Protein AF-0000000086109110 (afdb_homodimer)

Sequence (1298 aa):
MLLLYIILLICLSSFGATVPPSNCTSFHSQFRFVFSCQAKQLLTVPLDIPNNTQTLLLSFNHISSINQDSFSDLLHLQALTLGGQNTSGTFSVGKSAFHHLTNLIFLDLGGNRNISLHPQAFQGLSQLETLLLDSNGLDESVLESGMFKDLFSLKKLDLSFNWIRQVRPDPTFLKLSSISFLLLKHNKVQMLCGEDLQNLQRKKLELLDLSSNPLQFSATVNCTNPFKSITLETLVVSSMAWNADQVKDFLSTISGTQVHHIKMRHTASLGSGFGFFNLRDPNNKTFSGLNISNMQIFELSHSFISQLVANVFSAFTTLLSLDLSFNKIRQIDKGAFNGLNELVSLNLSGNLLGELMASSFQGLGTNNLKALDLSSNHIGAIQYNALDPFIALNSLNLRDNALKRIPPINLPGLTSVYLGQNRIADTYGLTSFCPNATLLDLSINRLSDLSNLWEILKLRSLKVLFLERNYISQCYQSHTSNTAYEHSLLYLDISDNSLGTIFKSGKCTDIFTRLKNLQYLKLTRNHIYNIPETIFEGLVSLHTLDLSGNVLGNIQNDLFSGLTALKNLNLARNSLVTLSPSVLGPLDSLKSVDLSEVTFVCDCSLMNFWKWLKKTQVIVQLGGQEVSCMKLNRTVQETSLATFVNSCQMLLLYIILLICLSSFGATVPPSNCTSFHSQFRFVFSCQAKQLLTVPLDIPNNTQTLLLSFNHISSINQDSFSDLLHLQALTLGGQNTSGTFSVGKSAFHHLTNLIFLDLGGNRNISLHPQAFQGLSQLETLLLDSNGLDESVLESGMFKDLFSLKKLDLSFNWIRQVRPDPTFLKLSSISFLLLKHNKVQMLCGEDLQNLQRKKLELLDLSSNPLQFSATVNCTNPFKSITLETLVVSSMAWNADQVKDFLSTISGTQVHHIKMRHTASLGSGFGFFNLRDPNNKTFSGLNISNMQIFELSHSFISQLVANVFSAFTTLLSLDLSFNKIRQIDKGAFNGLNELVSLNLSGNLLGELMASSFQGLGTNNLKALDLSSNHIGAIQYNALDPFIALNSLNLRDNALKRIPPINLPGLTSVYLGQNRIADTYGLTSFCPNATLLDLSINRLSDLSNLWEILKLRSLKVLFLERNYISQCYQSHTSNTAYEHSLLYLDISDNSLGTIFKSGKCTDIFTRLKNLQYLKLTRNHIYNIPETIFEGLVSLHTLDLSGNVLGNIQNDLFSGLTALKNLNLARNSLVTLSPSVLGPLDSLKSVDLSEVTFVCDCSLMNFWKWLKKTQVIVQLGGQEVSCMKLNRTVQETSLATFVNSCQ

pLDDT: mean 91.56, std 12.61, range [21.97, 98.88]

Structure (mmCIF, N/CA/C/O backbone):
data_AF-0000000086109110-model_v1
#
loop_
_entity.id
_entity.type
_entity.pdbx_description
1 polymer 'Toll-like receptor 5'
#
loop_
_atom_site.group_PDB
_atom_site.id
_atom_site.type_symbol
_atom_site.label_atom_id
_atom_site.label_alt_id
_atom_site.label_comp_id
_atom_site.label_asym_id
_atom_site.label_entity_id
_atom_site.label_seq_id
_atom_site.pdbx_PDB_ins_code
_atom_site.Cartn_x
_atom_site.Cartn_y
_atom_site.Cartn_z
_atom_site.occupancy
_atom_site.B_iso_or_equiv
_atom_site.auth_seq_id
_atom_site.auth_comp_id
_atom_site.auth_asym_id
_atom_site.auth_atom_id
_atom_site.pdbx_PDB_model_num
ATOM 1 N N . MET A 1 1 ? 3.076 -26.969 -22.312 1 22.31 1 MET A N 1
ATOM 2 C CA . MET A 1 1 ? 2.518 -28.297 -22.531 1 22.31 1 MET A CA 1
ATOM 3 C C . MET A 1 1 ? 1.765 -28.781 -21.297 1 22.31 1 MET A C 1
ATOM 5 O O . MET A 1 1 ? 2.205 -28.562 -20.172 1 22.31 1 MET A O 1
ATOM 9 N N . LEU A 1 2 ? 0.533 -29.234 -21.578 1 21.97 2 LEU A N 1
ATOM 10 C CA . LEU A 1 2 ? -0.675 -29.812 -21 1 21.97 2 LEU A CA 1
ATOM 11 C C . LEU A 1 2 ? -0.364 -31.125 -20.297 1 21.97 2 LEU A C 1
ATOM 13 O O . LEU A 1 2 ? -0.27 -32.188 -20.922 1 21.97 2 LEU A O 1
ATOM 17 N N . LEU A 1 3 ? 0.636 -31.359 -19.688 1 26.81 3 LEU A N 1
ATOM 18 C CA . LEU A 1 3 ? 0.481 -32.656 -19.016 1 26.81 3 LEU A CA 1
ATOM 19 C C . LEU A 1 3 ? -0.845 -32.719 -18.266 1 26.81 3 LEU A C 1
ATOM 21 O O . LEU A 1 3 ? -1.147 -31.828 -17.453 1 26.81 3 LEU A O 1
ATOM 25 N N . LEU A 1 4 ? -1.765 -33.469 -18.891 1 27.39 4 LEU A N 1
ATOM 26 C CA . LEU A 1 4 ? -3.113 -33.969 -18.672 1 27.39 4 LEU A CA 1
ATOM 27 C C . LEU A 1 4 ? -3.25 -34.562 -17.266 1 27.39 4 LEU A C 1
ATOM 29 O O . LEU A 1 4 ? -2.799 -35.656 -17 1 27.39 4 LEU A O 1
ATOM 33 N N . TYR A 1 5 ? -2.824 -33.875 -16.281 1 29.02 5 TYR A N 1
ATOM 34 C CA . TYR A 1 5 ? -3.363 -34.344 -15.008 1 29.02 5 TYR A CA 1
ATOM 35 C C . TYR A 1 5 ? -4.867 -34.594 -15.109 1 29.02 5 TYR A C 1
ATOM 37 O O . TYR A 1 5 ? -5.645 -33.625 -15.234 1 29.02 5 TYR A O 1
ATOM 45 N N . ILE A 1 6 ? -5.207 -35.719 -15.82 1 28.31 6 ILE A N 1
ATOM 46 C CA . ILE A 1 6 ? -6.523 -36.344 -15.891 1 28.31 6 ILE A CA 1
ATOM 47 C C . ILE A 1 6 ? -7.129 -36.438 -14.492 1 28.31 6 ILE A C 1
ATOM 49 O O . ILE A 1 6 ? -6.75 -37.312 -13.703 1 28.31 6 ILE A O 1
ATOM 53 N N . ILE A 1 7 ? -7.109 -35.375 -13.742 1 29.91 7 ILE A N 1
ATOM 54 C CA . ILE A 1 7 ? -8.07 -35.5 -12.648 1 29.91 7 ILE A CA 1
ATOM 55 C C . ILE A 1 7 ? -9.461 -35.781 -13.203 1 29.91 7 ILE A C 1
ATOM 57 O O . ILE A 1 7 ? -10.055 -34.938 -13.883 1 29.91 7 ILE A O 1
ATOM 61 N N . LEU A 1 8 ? -9.672 -37.062 -13.641 1 30.03 8 LEU A N 1
ATOM 62 C CA . LEU A 1 8 ? -10.945 -37.656 -14.016 1 30.03 8 LEU A CA 1
ATOM 63 C C . LEU A 1 8 ? -12.031 -37.312 -13 1 30.03 8 LEU A C 1
ATOM 65 O O . LEU A 1 8 ? -11.969 -37.781 -11.852 1 30.03 8 LEU A O 1
ATOM 69 N N . LEU A 1 9 ? -12.484 -36.094 -13.055 1 28.28 9 LEU A N 1
ATOM 70 C CA . LEU A 1 9 ? -13.812 -35.938 -12.477 1 28.28 9 LEU A CA 1
ATOM 71 C C . LEU A 1 9 ? -14.805 -36.906 -13.109 1 28.28 9 LEU A C 1
ATOM 73 O O . LEU A 1 9 ? -15.094 -36.812 -14.305 1 28.28 9 LEU A O 1
ATOM 77 N N . ILE A 1 10 ? -14.844 -38.125 -12.672 1 29.61 10 ILE A N 1
ATOM 78 C CA . ILE A 1 10 ? -15.844 -39.156 -12.938 1 29.61 10 ILE A CA 1
ATOM 79 C C . ILE A 1 10 ? -17.25 -38.562 -12.789 1 29.61 10 ILE A C 1
ATOM 81 O O . ILE A 1 10 ? -17.625 -38.125 -11.703 1 29.61 10 ILE A O 1
ATOM 85 N N . CYS A 1 11 ? -17.688 -38 -13.828 1 31.94 11 CYS A N 1
ATOM 86 C CA . CYS A 1 11 ? -19.141 -37.938 -13.891 1 31.94 11 CYS A CA 1
ATOM 87 C C . CYS A 1 11 ? -19.75 -39.312 -13.789 1 31.94 11 CYS A C 1
ATOM 89 O O . CYS A 1 11 ? -19.656 -40.094 -14.727 1 31.94 11 CYS A O 1
ATOM 91 N N . LEU A 1 12 ? -20 -39.844 -12.625 1 31.3 12 LEU A N 1
ATOM 92 C CA . LEU A 1 12 ? -20.719 -41.062 -12.32 1 31.3 12 LEU A CA 1
ATOM 93 C C . LEU A 1 12 ? -22.094 -41.094 -12.984 1 31.3 12 LEU A C 1
ATOM 95 O O . LEU A 1 12 ? -22.984 -40.312 -12.594 1 31.3 12 LEU A O 1
ATOM 99 N N . SER A 1 13 ? -22.188 -41.094 -14.32 1 32.28 13 SER A N 1
ATOM 100 C CA . SER A 1 13 ? -23.516 -41.531 -14.727 1 32.28 13 SER A CA 1
ATOM 101 C C . SER A 1 13 ? -23.844 -42.906 -14.133 1 32.28 13 SER A C 1
ATOM 103 O O . SER A 1 13 ? -22.984 -43.812 -14.102 1 32.28 13 SER A O 1
ATOM 105 N N . SER A 1 14 ? -24.875 -42.969 -13.281 1 33.66 14 SER A N 1
ATOM 106 C CA . SER A 1 14 ? -25.438 -44.094 -12.547 1 33.66 14 SER A CA 1
ATOM 107 C C . SER A 1 14 ? -25.875 -45.219 -13.492 1 33.66 14 SER A C 1
ATOM 109 O O . SER A 1 14 ? -26.969 -45.156 -14.047 1 33.66 14 SER A O 1
ATOM 111 N N . PHE A 1 15 ? -25.25 -45.688 -14.594 1 34.31 15 PHE A N 1
ATOM 112 C CA . PHE A 1 15 ? -25.875 -46.906 -15.086 1 34.31 15 PHE A CA 1
ATOM 113 C C . PHE A 1 15 ? -25.859 -48 -14.016 1 34.31 15 PHE A C 1
ATOM 115 O O . PHE A 1 15 ? -25.062 -47.938 -13.078 1 34.31 15 PHE A O 1
ATOM 122 N N . GLY A 1 16 ? -26.984 -48.906 -14.141 1 33.12 16 GLY A N 1
ATOM 123 C CA . GLY A 1 16 ? -27.266 -50.031 -13.273 1 33.12 16 GLY A CA 1
ATOM 124 C C . GLY A 1 16 ? -26.047 -50.906 -13.008 1 33.12 16 GLY A C 1
ATOM 125 O O . GLY A 1 16 ? -25.594 -51.625 -13.883 1 33.12 16 GLY A O 1
ATOM 126 N N . ALA A 1 17 ? -25.125 -50.344 -12.32 1 45.72 17 ALA A N 1
ATOM 127 C CA . ALA A 1 17 ? -23.922 -51.062 -11.938 1 45.72 17 ALA A CA 1
ATOM 128 C C . ALA A 1 17 ? -24.266 -52.406 -11.297 1 45.72 17 ALA A C 1
ATOM 130 O O . ALA A 1 17 ? -24.984 -52.438 -10.297 1 45.72 17 ALA A O 1
ATOM 131 N N . THR A 1 18 ? -24.391 -53.469 -12.164 1 36.72 18 THR A N 1
ATOM 132 C CA . THR A 1 18 ? -24.453 -54.812 -11.562 1 36.72 18 THR A CA 1
ATOM 133 C C . THR A 1 18 ? -23.297 -55 -10.594 1 36.72 18 THR A C 1
ATOM 135 O O . THR A 1 18 ? -22.141 -54.781 -10.953 1 36.72 18 THR A O 1
ATOM 138 N N . VAL A 1 19 ? -23.438 -54.938 -9.359 1 44.41 19 VAL A N 1
ATOM 139 C CA . VAL A 1 19 ? -22.453 -55.062 -8.289 1 44.41 19 VAL A CA 1
ATOM 140 C C . VAL A 1 19 ? -21.812 -56.438 -8.328 1 44.41 19 VAL A C 1
ATOM 142 O O . VAL A 1 19 ? -22.484 -57.438 -8.109 1 44.41 19 VAL A O 1
ATOM 145 N N . PRO A 1 20 ? -20.719 -56.594 -9.156 1 49.06 20 PRO A N 1
ATOM 146 C CA . PRO A 1 20 ? -20.094 -57.906 -8.969 1 49.06 20 PRO A CA 1
ATOM 147 C C . PRO A 1 20 ? -19.625 -58.125 -7.527 1 49.06 20 PRO A C 1
ATOM 149 O O . PRO A 1 20 ? -19.547 -57.156 -6.746 1 49.06 20 PRO A O 1
ATOM 152 N N . PRO A 1 21 ? -19.359 -59.375 -7.098 1 50.28 21 PRO A N 1
ATOM 153 C CA . PRO A 1 21 ? -18.984 -59.688 -5.711 1 50.28 21 PRO A CA 1
ATOM 154 C C . PRO A 1 21 ? -17.859 -58.781 -5.188 1 50.28 21 PRO A C 1
ATOM 156 O O . PRO A 1 21 ? -17.688 -58.688 -3.973 1 50.28 21 PRO A O 1
ATOM 159 N N . SER A 1 22 ? -16.812 -58.438 -6.035 1 61.47 22 SER A N 1
ATOM 160 C CA . SER A 1 22 ? -15.797 -57.531 -5.488 1 61.47 22 SER A CA 1
ATOM 161 C C . SER A 1 22 ? -16.266 -56.094 -5.523 1 61.47 22 SER A C 1
ATOM 163 O O . SER A 1 22 ? -17.125 -55.719 -6.332 1 61.47 22 SER A O 1
ATOM 165 N N . ASN A 1 23 ? -16.344 -55.406 -4.441 1 80.44 23 ASN A N 1
ATOM 166 C CA . ASN A 1 23 ? -16.766 -54 -4.258 1 80.44 23 ASN A CA 1
ATOM 167 C C . ASN A 1 23 ? -16.094 -53.094 -5.27 1 80.44 23 ASN A C 1
ATOM 169 O O . ASN A 1 23 ? -15.883 -51.906 -4.988 1 80.44 23 ASN A O 1
ATOM 173 N N . CYS A 1 24 ? -15.695 -53.594 -6.527 1 92.94 24 CYS A N 1
ATOM 174 C CA . CYS A 1 24 ? -15.117 -52.812 -7.602 1 92.94 24 CYS A CA 1
ATOM 175 C C . CYS A 1 24 ? -16.203 -52.219 -8.484 1 92.94 24 CYS A C 1
ATOM 177 O O . CYS A 1 24 ? -17.344 -52.688 -8.477 1 92.94 24 CYS A O 1
ATOM 179 N N . THR A 1 25 ? -15.875 -51.094 -9.141 1 94 25 THR A N 1
ATOM 180 C CA . THR A 1 25 ? -16.828 -50.406 -9.992 1 94 25 THR A CA 1
ATOM 181 C C . THR A 1 25 ? -16.312 -50.312 -11.422 1 94 25 THR A C 1
ATOM 183 O O . THR A 1 25 ? -15.102 -50.312 -11.648 1 94 25 THR A O 1
ATOM 186 N N . SER A 1 26 ? -17.234 -50.438 -12.398 1 93.25 26 SER A N 1
ATOM 187 C CA . SER A 1 26 ? -16.844 -50.281 -13.797 1 93.25 26 SER A CA 1
ATOM 188 C C . SER A 1 26 ? -17.547 -49.094 -14.438 1 93.25 26 SER A C 1
ATOM 190 O O . SER A 1 26 ? -18.703 -48.812 -14.102 1 93.25 26 SER A O 1
ATOM 192 N N . PHE A 1 27 ? -16.875 -48.344 -15.25 1 92.94 27 PHE A N 1
ATOM 193 C CA . PHE A 1 27 ? -17.453 -47.219 -15.992 1 92.94 27 PHE A CA 1
ATOM 194 C C . PHE A 1 27 ? -16.656 -46.938 -17.266 1 92.94 27 PHE A C 1
ATOM 196 O O . PHE A 1 27 ? -15.594 -47.531 -17.469 1 92.94 27 PHE A O 1
ATOM 203 N N . HIS A 1 28 ? -17.25 -46.219 -18.188 1 92.06 28 HIS A N 1
ATOM 204 C CA . HIS A 1 28 ? -16.562 -45.781 -19.391 1 92.06 28 HIS A CA 1
ATOM 205 C C . HIS A 1 28 ? -16.047 -44.375 -19.281 1 92.06 28 HIS A C 1
ATOM 207 O O . HIS A 1 28 ? -16.75 -43.5 -18.75 1 92.06 28 HIS A O 1
ATOM 213 N N . SER A 1 29 ? -14.773 -44.156 -19.484 1 88.31 29 SER A N 1
ATOM 214 C CA . SER A 1 29 ? -14.148 -42.844 -19.531 1 88.31 29 SER A CA 1
ATOM 215 C C . SER A 1 29 ? -13.422 -42.625 -20.844 1 88.31 29 SER A C 1
ATOM 217 O O . SER A 1 29 ? -12.516 -43.375 -21.203 1 88.31 29 SER A O 1
ATOM 219 N N . GLN A 1 30 ? -13.844 -41.469 -21.562 1 84.44 30 GLN A N 1
ATOM 220 C CA . GLN A 1 30 ? -13.266 -41.094 -22.844 1 84.44 30 GLN A CA 1
ATOM 221 C C . GLN A 1 30 ? -13.188 -42.312 -23.766 1 84.44 30 GLN A C 1
ATOM 223 O O . GLN A 1 30 ? -12.133 -42.594 -24.359 1 84.44 30 GLN A O 1
ATOM 228 N N . PHE A 1 31 ? -14.047 -43.312 -23.75 1 86.25 31 PHE A N 1
ATOM 229 C CA . PHE A 1 31 ? -14.281 -44.438 -24.625 1 86.25 31 PHE A CA 1
ATOM 230 C C . PHE A 1 31 ? -13.477 -45.656 -24.156 1 86.25 31 PHE A C 1
ATOM 232 O O . PHE A 1 31 ? -13.305 -46.625 -24.906 1 86.25 31 PHE A O 1
ATOM 239 N N . ARG A 1 32 ? -12.789 -45.531 -23.031 1 93.56 32 ARG A N 1
ATOM 240 C CA . ARG A 1 32 ? -12.078 -46.688 -22.469 1 93.56 32 ARG A CA 1
ATOM 241 C C . ARG A 1 32 ? -12.883 -47.344 -21.328 1 93.56 32 ARG A C 1
ATOM 243 O O . ARG A 1 32 ? -13.508 -46.625 -20.531 1 93.56 32 ARG A O 1
ATOM 250 N N . PHE A 1 33 ? -12.914 -48.625 -21.406 1 96 33 PHE A N 1
ATOM 251 C CA . PHE A 1 33 ? -13.555 -49.344 -20.328 1 96 33 PHE A CA 1
ATOM 252 C C . PHE A 1 33 ? -12.656 -49.406 -19.094 1 96 33 PHE A C 1
ATOM 254 O O . PHE A 1 33 ? -11.547 -49.938 -19.156 1 96 33 PHE A O 1
ATOM 261 N N . VAL A 1 34 ? -13.102 -48.688 -18.047 1 97 34 VAL A N 1
ATOM 262 C CA . VAL A 1 34 ? -12.328 -48.562 -16.812 1 97 34 VAL A CA 1
ATOM 263 C C . VAL A 1 34 ? -12.906 -49.5 -15.75 1 97 34 VAL A C 1
ATOM 265 O O . VAL A 1 34 ? -14.125 -49.531 -15.547 1 97 34 VAL A O 1
ATOM 268 N N . PHE A 1 35 ? -12.094 -50.344 -15.203 1 96.25 35 PHE A N 1
ATOM 269 C CA . PHE A 1 35 ? -12.422 -51.156 -14.039 1 96.25 35 PHE A CA 1
ATOM 270 C C . PHE A 1 35 ? -11.656 -50.688 -12.812 1 96.25 35 PHE A C 1
ATOM 272 O O . PHE A 1 35 ? -10.422 -50.781 -12.773 1 96.25 35 PHE A O 1
ATOM 279 N N . SER A 1 36 ? -12.367 -50.031 -11.859 1 96.5 36 SER A N 1
ATOM 280 C CA . SER A 1 36 ? -11.734 -49.375 -10.727 1 96.5 36 SER A CA 1
ATOM 281 C C . SER A 1 36 ? -11.898 -50.188 -9.445 1 96.5 36 SER A C 1
ATOM 283 O O . SER A 1 36 ? -13.023 -50.406 -9 1 96.5 36 SER A O 1
ATOM 285 N N . CYS A 1 37 ? -10.836 -50.625 -8.875 1 96.81 37 CYS A N 1
ATOM 286 C CA . CYS A 1 37 ? -10.781 -51.344 -7.594 1 96.81 37 CYS A CA 1
ATOM 287 C C . CYS A 1 37 ? -9.844 -50.625 -6.625 1 96.81 37 CYS A C 1
ATOM 289 O O . CYS A 1 37 ? -9.086 -51.281 -5.898 1 96.81 37 CYS A O 1
ATOM 291 N N . GLN A 1 38 ? -9.844 -49.312 -6.645 1 95.75 38 GLN A N 1
ATOM 292 C CA . GLN A 1 38 ? -8.938 -48.531 -5.812 1 95.75 38 GLN A CA 1
ATOM 293 C C . GLN A 1 38 ? -9.375 -48.562 -4.352 1 95.75 38 GLN A C 1
ATOM 295 O O . GLN A 1 38 ? -10.562 -48.438 -4.051 1 95.75 38 GLN A O 1
ATOM 300 N N . ALA A 1 39 ? -8.461 -48.812 -3.43 1 95.44 39 ALA A N 1
ATOM 301 C CA . ALA A 1 39 ? -8.656 -48.75 -1.985 1 95.44 39 ALA A CA 1
ATOM 302 C C . ALA A 1 39 ? -9.805 -49.656 -1.543 1 95.44 39 ALA A C 1
ATOM 304 O O . ALA A 1 39 ? -10.703 -49.219 -0.821 1 95.44 39 ALA A O 1
ATOM 305 N N . LYS A 1 40 ? -9.828 -50.875 -1.989 1 94.94 40 LYS A N 1
ATOM 306 C CA . LYS A 1 40 ? -10.859 -51.844 -1.637 1 94.94 40 LYS A CA 1
ATOM 307 C C . LYS A 1 40 ? -10.32 -52.906 -0.685 1 94.94 40 LYS A C 1
ATOM 309 O O . LYS A 1 40 ? -10.969 -53.938 -0.465 1 94.94 40 LYS A O 1
ATOM 314 N N . GLN A 1 41 ? -9.133 -52.688 -0.161 1 93.94 41 GLN A N 1
ATOM 315 C CA . GLN A 1 41 ? -8.477 -53.562 0.805 1 93.94 41 GLN A CA 1
ATOM 316 C C . GLN A 1 41 ? -8.211 -54.938 0.204 1 93.94 41 GLN A C 1
ATOM 318 O O . GLN A 1 41 ? -8.344 -55.938 0.887 1 93.94 41 GLN A O 1
ATOM 323 N N . LEU A 1 42 ? -7.934 -54.906 -1.064 1 94.56 42 LEU A N 1
ATOM 324 C CA . LEU A 1 42 ? -7.652 -56.156 -1.758 1 94.56 42 LEU A CA 1
ATOM 325 C C . LEU A 1 42 ? -6.285 -56.719 -1.357 1 94.56 42 LEU A C 1
ATOM 327 O O . LEU A 1 42 ? -5.328 -55.938 -1.204 1 94.56 42 LEU A O 1
ATOM 331 N N . LEU A 1 43 ? -6.223 -58 -1.206 1 93.69 43 LEU A N 1
ATOM 332 C CA . LEU A 1 43 ? -4.957 -58.625 -0.879 1 93.69 43 LEU A CA 1
ATOM 333 C C . LEU A 1 43 ? -4.312 -59.25 -2.127 1 93.69 43 LEU A C 1
ATOM 335 O O . LEU A 1 43 ? -3.104 -59.469 -2.154 1 93.69 43 LEU A O 1
ATOM 339 N N . THR A 1 44 ? -5.211 -59.531 -3.068 1 93.25 44 THR A N 1
ATOM 340 C CA . THR A 1 44 ? -4.754 -60.062 -4.348 1 93.25 44 THR A CA 1
ATOM 341 C C . THR A 1 44 ? -5.52 -59.406 -5.504 1 93.25 44 THR A C 1
ATOM 343 O O . THR A 1 44 ? -6.527 -58.719 -5.285 1 93.25 44 THR A O 1
ATOM 346 N N . VAL A 1 45 ? -4.984 -59.5 -6.648 1 95 45 VAL A N 1
ATOM 347 C CA . VAL A 1 45 ? -5.668 -59.031 -7.84 1 95 45 VAL A CA 1
ATOM 348 C C . VAL A 1 45 ? -6.988 -59.781 -8.023 1 95 45 VAL A C 1
ATOM 350 O O . VAL A 1 45 ? -7.023 -61 -7.98 1 95 45 VAL A O 1
ATOM 353 N N . PRO A 1 46 ? -8.023 -59.031 -8.273 1 92.62 46 PRO A N 1
ATOM 354 C CA . PRO A 1 46 ? -9.328 -59.688 -8.422 1 92.62 46 PRO A CA 1
ATOM 355 C C . PRO A 1 46 ? -9.398 -60.594 -9.656 1 92.62 46 PRO A C 1
ATOM 357 O O . PRO A 1 46 ? -8.805 -60.281 -10.688 1 92.62 46 PRO A O 1
ATOM 360 N N . LEU A 1 47 ? -10.242 -61.719 -9.586 1 87.25 47 LEU A N 1
ATOM 361 C CA . LEU A 1 47 ? -10.359 -62.688 -10.672 1 87.25 47 LEU A CA 1
ATOM 362 C C . LEU A 1 47 ? -11.5 -62.312 -11.609 1 87.25 47 LEU A C 1
ATOM 364 O O . LEU A 1 47 ? -11.562 -62.781 -12.75 1 87.25 47 LEU A O 1
ATOM 368 N N . ASP A 1 48 ? -12.336 -61.375 -11.172 1 88.19 48 ASP A N 1
ATOM 369 C CA . ASP A 1 48 ? -13.531 -61.062 -11.938 1 88.19 48 ASP A CA 1
ATOM 370 C C . ASP A 1 48 ? -13.336 -59.781 -12.758 1 88.19 48 ASP A C 1
ATOM 372 O O . ASP A 1 48 ? -14.266 -59 -12.906 1 88.19 48 ASP A O 1
ATOM 376 N N . ILE A 1 49 ? -12.125 -59.531 -13.195 1 94.12 49 ILE A N 1
ATOM 377 C CA . ILE A 1 49 ? -11.898 -58.344 -14.047 1 94.12 49 ILE A CA 1
ATOM 378 C C . ILE A 1 49 ? -12.391 -58.656 -15.461 1 94.12 49 ILE A C 1
ATOM 380 O O . ILE A 1 49 ? -11.984 -59.625 -16.078 1 94.12 49 ILE A O 1
ATOM 384 N N . PRO A 1 50 ? -13.211 -57.781 -15.93 1 94.69 50 PRO A N 1
ATOM 385 C CA . PRO A 1 50 ? -13.695 -58 -17.297 1 94.69 50 PRO A CA 1
ATOM 386 C C . PRO A 1 50 ? -12.57 -58.031 -18.328 1 94.69 50 PRO A C 1
ATOM 388 O O . PRO A 1 50 ? -11.648 -57.188 -18.25 1 94.69 50 PRO A O 1
ATOM 391 N N . ASN A 1 51 ? -12.648 -58.906 -19.297 1 93.88 51 ASN A N 1
ATOM 392 C CA . ASN A 1 51 ? -11.578 -59.125 -20.266 1 93.88 51 ASN A CA 1
ATOM 393 C C . ASN A 1 51 ? -11.422 -57.906 -21.188 1 93.88 51 ASN A C 1
ATOM 395 O O . ASN A 1 51 ? -10.367 -57.719 -21.797 1 93.88 51 ASN A O 1
ATOM 399 N N . ASN A 1 52 ? -12.461 -57.125 -21.281 1 94.19 52 ASN A N 1
ATOM 400 C CA . ASN A 1 52 ? -12.398 -55.969 -22.172 1 94.19 52 ASN A CA 1
ATOM 401 C C . ASN A 1 52 ? -11.914 -54.719 -21.453 1 94.19 52 ASN A C 1
ATOM 403 O O . ASN A 1 52 ? -11.953 -53.625 -22 1 94.19 52 ASN A O 1
ATOM 407 N N . THR A 1 53 ? -11.375 -54.906 -20.25 1 96.19 53 THR A N 1
ATOM 408 C CA . THR A 1 53 ? -10.883 -53.75 -19.469 1 96.19 53 THR A CA 1
ATOM 409 C C . THR A 1 53 ? -9.703 -53.094 -20.172 1 96.19 53 THR A C 1
ATOM 411 O O . THR A 1 53 ? -8.773 -53.781 -20.609 1 96.19 53 THR A O 1
ATOM 414 N N . GLN A 1 54 ? -9.82 -51.75 -20.281 1 97.69 54 GLN A N 1
ATOM 415 C CA . GLN A 1 54 ? -8.75 -51 -20.922 1 97.69 54 GLN A CA 1
ATOM 416 C C . GLN A 1 54 ? -7.934 -50.219 -19.891 1 97.69 54 GLN A C 1
ATOM 418 O O . GLN A 1 54 ? -6.75 -49.938 -20.094 1 97.69 54 GLN A O 1
ATOM 423 N N . THR A 1 55 ? -8.539 -49.812 -18.891 1 97.75 55 THR A N 1
ATOM 424 C CA . THR A 1 55 ? -7.891 -49.156 -17.75 1 97.75 55 THR A CA 1
ATOM 425 C C . THR A 1 55 ? -8.25 -49.844 -16.453 1 97.75 55 THR A C 1
ATOM 427 O O . THR A 1 55 ? -9.422 -50.031 -16.125 1 97.75 55 THR A O 1
ATOM 430 N N . LEU A 1 56 ? -7.242 -50.312 -15.695 1 97.62 56 LEU A N 1
ATOM 431 C CA . LEU A 1 56 ? -7.445 -51.031 -14.43 1 97.62 56 LEU A CA 1
ATOM 432 C C . LEU A 1 56 ? -6.805 -50.25 -13.281 1 97.62 56 LEU A C 1
ATOM 434 O O . LEU A 1 56 ? -5.602 -50 -13.297 1 97.62 56 LEU A O 1
ATOM 438 N N . LEU A 1 57 ? -7.562 -49.812 -12.359 1 97.94 57 LEU A N 1
ATOM 439 C CA . LEU A 1 57 ? -7.094 -49.062 -11.211 1 97.94 57 LEU A CA 1
ATOM 440 C C . LEU A 1 57 ? -7.059 -49.906 -9.953 1 97.94 57 LEU A C 1
ATOM 442 O O . LEU A 1 57 ? -8.109 -50.281 -9.422 1 97.94 57 LEU A O 1
ATOM 446 N N . LEU A 1 58 ? -5.871 -50.219 -9.477 1 97.44 58 LEU A N 1
ATOM 447 C CA . LEU A 1 58 ? -5.715 -51.125 -8.336 1 97.44 58 LEU A CA 1
ATOM 448 C C . LEU A 1 58 ? -4.91 -50.469 -7.227 1 97.44 58 LEU A C 1
ATOM 450 O O . LEU A 1 58 ? -4.41 -51.125 -6.324 1 97.44 58 LEU A O 1
ATOM 454 N N . SER A 1 59 ? -4.773 -49.094 -7.219 1 97.12 59 SER A N 1
ATOM 455 C CA . SER A 1 59 ? -3.93 -48.406 -6.258 1 97.12 59 SER A CA 1
ATOM 456 C C . SER A 1 59 ? -4.531 -48.438 -4.855 1 97.12 59 SER A C 1
ATOM 458 O O . SER A 1 59 ? -5.738 -48.656 -4.703 1 97.12 59 SER A O 1
ATOM 460 N N . PHE A 1 60 ? -3.723 -48.312 -3.795 1 96.25 60 PHE A N 1
ATOM 461 C CA . PHE A 1 60 ? -4.09 -48.156 -2.393 1 96.25 60 PHE A CA 1
ATOM 462 C C . PHE A 1 60 ? -4.805 -49.375 -1.871 1 96.25 60 PHE A C 1
ATOM 464 O O . PHE A 1 60 ? -5.844 -49.281 -1.219 1 96.25 60 PHE A O 1
ATOM 471 N N . ASN A 1 61 ? -4.324 -50.531 -2.271 1 96.31 61 ASN A N 1
ATOM 472 C CA . ASN A 1 61 ? -4.758 -51.812 -1.701 1 96.31 61 ASN A CA 1
ATOM 473 C C . ASN A 1 61 ? -3.658 -52.438 -0.857 1 96.31 61 ASN A C 1
ATOM 475 O O . ASN A 1 61 ? -2.768 -51.75 -0.362 1 96.31 61 ASN A O 1
ATOM 479 N N . HIS A 1 62 ? -3.814 -53.781 -0.619 1 95.69 62 HIS A N 1
ATOM 480 C CA . HIS A 1 62 ? -2.828 -54.5 0.175 1 95.69 62 HIS A CA 1
ATOM 481 C C . HIS A 1 62 ? -2.219 -55.656 -0.619 1 95.69 62 HIS A C 1
ATOM 483 O O . HIS A 1 62 ? -1.931 -56.719 -0.06 1 95.69 62 HIS A O 1
ATOM 489 N N . ILE A 1 63 ? -2.166 -55.406 -1.876 1 95.44 63 ILE A N 1
ATOM 490 C CA . ILE A 1 63 ? -1.59 -56.438 -2.734 1 95.44 63 ILE A CA 1
ATOM 491 C C . ILE A 1 63 ? -0.086 -56.531 -2.488 1 95.44 63 ILE A C 1
ATOM 493 O O . ILE A 1 63 ? 0.631 -55.531 -2.598 1 95.44 63 ILE A O 1
ATOM 497 N N . SER A 1 64 ? 0.401 -57.625 -2.166 1 94.44 64 SER A N 1
ATOM 498 C CA . SER A 1 64 ? 1.796 -57.719 -1.755 1 94.44 64 SER A CA 1
ATOM 499 C C . SER A 1 64 ? 2.666 -58.25 -2.895 1 94.44 64 SER A C 1
ATOM 501 O O . SER A 1 64 ? 3.891 -58.125 -2.852 1 94.44 64 SER A O 1
ATOM 503 N N . SER A 1 65 ? 1.986 -58.875 -3.838 1 95.38 65 SER A N 1
ATOM 504 C CA . SER A 1 65 ? 2.789 -59.406 -4.93 1 95.38 65 SER A CA 1
ATOM 505 C C . SER A 1 65 ? 1.959 -59.562 -6.199 1 95.38 65 SER A C 1
ATOM 507 O O . SER A 1 65 ? 0.745 -59.781 -6.133 1 95.38 65 SER A O 1
ATOM 509 N N . ILE A 1 66 ? 2.656 -59.469 -7.289 1 95.88 66 ILE A N 1
ATOM 510 C CA . ILE A 1 66 ? 2.061 -59.781 -8.578 1 95.88 66 ILE A CA 1
ATOM 511 C C . ILE A 1 66 ? 2.994 -60.688 -9.367 1 95.88 66 ILE A C 1
ATOM 513 O O . ILE A 1 66 ? 4.215 -60.625 -9.203 1 95.88 66 ILE A O 1
ATOM 517 N N . ASN A 1 67 ? 2.398 -61.562 -10.203 1 94.38 67 ASN A N 1
ATOM 518 C CA . ASN A 1 67 ? 3.143 -62.531 -11.016 1 94.38 67 ASN A CA 1
ATOM 519 C C . ASN A 1 67 ? 2.553 -62.656 -12.414 1 94.38 67 ASN A C 1
ATOM 521 O O . ASN A 1 67 ? 1.681 -61.875 -12.797 1 94.38 67 ASN A O 1
ATOM 525 N N . GLN A 1 68 ? 3.016 -63.625 -13.148 1 92.69 68 GLN A N 1
ATOM 526 C CA . GLN A 1 68 ? 2.672 -63.75 -14.555 1 92.69 68 GLN A CA 1
ATOM 527 C C . GLN A 1 68 ? 1.187 -64.062 -14.734 1 92.69 68 GLN A C 1
ATOM 529 O O . GLN A 1 68 ? 0.586 -63.688 -15.742 1 92.69 68 GLN A O 1
ATOM 534 N N . ASP A 1 69 ? 0.58 -64.625 -13.719 1 91.62 69 ASP A N 1
ATOM 535 C CA . ASP A 1 69 ? -0.806 -65.125 -13.836 1 91.62 69 ASP A CA 1
ATOM 536 C C . ASP A 1 69 ? -1.77 -64 -13.336 1 91.62 69 ASP A C 1
ATOM 538 O O . ASP A 1 69 ? -2.984 -64.125 -13.5 1 91.62 69 ASP A O 1
ATOM 542 N N . SER A 1 70 ? -1.179 -62.969 -12.859 1 94.06 70 SER A N 1
ATOM 543 C CA . SER A 1 70 ? -2.014 -62 -12.188 1 94.06 70 SER A CA 1
ATOM 544 C C . SER A 1 70 ? -2.936 -61.281 -13.172 1 94.06 70 SER A C 1
ATOM 546 O O . SER A 1 70 ? -4.047 -60.875 -12.812 1 94.06 70 SER A O 1
ATOM 548 N N . PHE A 1 71 ? -2.443 -61.125 -14.43 1 94.5 71 PHE A N 1
ATOM 549 C CA . PHE A 1 71 ? -3.223 -60.344 -15.391 1 94.5 71 PHE A CA 1
ATOM 550 C C . PHE A 1 71 ? -3.381 -61.094 -16.703 1 94.5 71 PHE A C 1
ATOM 552 O O . PHE A 1 71 ? -3.451 -60.5 -17.781 1 94.5 71 PHE A O 1
ATOM 559 N N . SER A 1 72 ? -3.447 -62.375 -16.766 1 88.94 72 SER A N 1
ATOM 560 C CA . SER A 1 72 ? -3.342 -63.25 -17.938 1 88.94 72 SER A CA 1
ATOM 561 C C . SER A 1 72 ? -4.488 -63.031 -18.906 1 88.94 72 SER A C 1
ATOM 563 O O . SER A 1 72 ? -4.309 -63.156 -20.125 1 88.94 72 SER A O 1
ATOM 565 N N . ASP A 1 73 ? -5.668 -62.562 -18.531 1 89.12 73 ASP A N 1
ATOM 566 C CA . ASP A 1 73 ? -6.82 -62.469 -19.422 1 89.12 73 ASP A CA 1
ATOM 567 C C . ASP A 1 73 ? -7.102 -61.031 -19.828 1 89.12 73 ASP A C 1
ATOM 569 O O . ASP A 1 73 ? -8.117 -60.75 -20.484 1 89.12 73 ASP A O 1
ATOM 573 N N . LEU A 1 74 ? -6.125 -60.188 -19.625 1 94.19 74 LEU A N 1
ATOM 574 C CA . LEU A 1 74 ? -6.422 -58.781 -19.875 1 94.19 74 LEU A CA 1
ATOM 575 C C . LEU A 1 74 ? -5.637 -58.25 -21.062 1 94.19 74 LEU A C 1
ATOM 577 O O . LEU A 1 74 ? -4.832 -57.312 -20.938 1 94.19 74 LEU A O 1
ATOM 581 N N . LEU A 1 75 ? -5.969 -58.688 -22.219 1 91.88 75 LEU A N 1
ATOM 582 C CA . LEU A 1 75 ? -5.211 -58.438 -23.438 1 91.88 75 LEU A CA 1
ATOM 583 C C . LEU A 1 75 ? -5.461 -57.031 -23.969 1 91.88 75 LEU A C 1
ATOM 585 O O . LEU A 1 75 ? -4.676 -56.5 -24.766 1 91.88 75 LEU A O 1
ATOM 589 N N . HIS A 1 76 ? -6.508 -56.375 -23.484 1 94.81 76 HIS A N 1
ATOM 590 C CA . HIS A 1 76 ? -6.867 -55.062 -24 1 94.81 76 HIS A CA 1
ATOM 591 C C . HIS A 1 76 ? -6.43 -53.938 -23.047 1 94.81 76 HIS A C 1
ATOM 593 O O . HIS A 1 76 ? -6.656 -52.75 -23.297 1 94.81 76 HIS A O 1
ATOM 599 N N . LEU A 1 77 ? -5.723 -54.344 -22.047 1 96.94 77 LEU A N 1
ATOM 600 C CA . LEU A 1 77 ? -5.355 -53.375 -21 1 96.94 77 LEU A CA 1
ATOM 601 C C . LEU A 1 77 ? -4.336 -52.375 -21.531 1 96.94 77 LEU A C 1
ATOM 603 O O . LEU A 1 77 ? -3.332 -52.75 -22.125 1 96.94 77 LEU A O 1
ATOM 607 N N . GLN A 1 78 ? -4.648 -51.062 -21.281 1 97.88 78 GLN A N 1
ATOM 608 C CA . GLN A 1 78 ? -3.779 -50 -21.766 1 97.88 78 GLN A CA 1
ATOM 609 C C . GLN A 1 78 ? -3.168 -49.219 -20.594 1 97.88 78 GLN A C 1
ATOM 611 O O . GLN A 1 78 ? -2.076 -48.656 -20.719 1 97.88 78 GLN A O 1
ATOM 616 N N . ALA A 1 79 ? -3.844 -49.125 -19.562 1 98.31 79 ALA A N 1
ATOM 617 C CA . ALA A 1 79 ? -3.363 -48.438 -18.375 1 98.31 79 ALA A CA 1
ATOM 618 C C . ALA A 1 79 ? -3.594 -49.25 -17.109 1 98.31 79 ALA A C 1
ATOM 620 O O . ALA A 1 79 ? -4.66 -49.844 -16.938 1 98.31 79 ALA A O 1
ATOM 621 N N . LEU A 1 80 ? -2.584 -49.375 -16.234 1 98.25 80 LEU A N 1
ATOM 622 C CA . LEU A 1 80 ? -2.639 -50.125 -14.992 1 98.25 80 LEU A CA 1
ATOM 623 C C . LEU A 1 80 ? -2.016 -49.344 -13.844 1 98.25 80 LEU A C 1
ATOM 625 O O . LEU A 1 80 ? -0.896 -48.844 -13.969 1 98.25 80 LEU A O 1
ATOM 629 N N . THR A 1 81 ? -2.734 -49.094 -12.789 1 98.38 81 THR A N 1
ATOM 630 C CA . THR A 1 81 ? -2.188 -48.438 -11.609 1 98.38 81 THR A CA 1
ATOM 631 C C . THR A 1 81 ? -2.121 -49.406 -10.43 1 98.38 81 THR A C 1
ATOM 633 O O . THR A 1 81 ? -3.104 -50.094 -10.125 1 98.38 81 THR A O 1
ATOM 636 N N . LEU A 1 82 ? -0.982 -49.594 -9.914 1 97.5 82 LEU A N 1
ATOM 637 C CA . LEU A 1 82 ? -0.718 -50.469 -8.773 1 97.5 82 LEU A CA 1
ATOM 638 C C . LEU A 1 82 ? 0.013 -49.719 -7.672 1 97.5 82 LEU A C 1
ATOM 640 O O . LEU A 1 82 ? 0.595 -50.312 -6.773 1 97.5 82 LEU A O 1
ATOM 644 N N . GLY A 1 83 ? -0.031 -48.375 -7.746 1 96.5 83 GLY A N 1
ATOM 645 C CA . GLY A 1 83 ? 0.725 -47.562 -6.812 1 96.5 83 GLY A CA 1
ATOM 646 C C . GLY A 1 83 ? 0.101 -47.469 -5.434 1 96.5 83 GLY A C 1
ATOM 647 O O . GLY A 1 83 ? -1.105 -47.688 -5.281 1 96.5 83 GLY A O 1
ATOM 648 N N . GLY A 1 84 ? 0.975 -47.188 -4.352 1 95.81 84 GLY A N 1
ATOM 649 C CA . GLY A 1 84 ? 0.522 -46.906 -3 1 95.81 84 GLY A CA 1
ATOM 650 C C . GLY A 1 84 ? -0.044 -48.125 -2.285 1 95.81 84 GLY A C 1
ATOM 651 O O . GLY A 1 84 ? -1.053 -48.031 -1.583 1 95.81 84 GLY A O 1
ATOM 652 N N . GLN A 1 85 ? 0.451 -49.312 -2.574 1 95.56 85 GLN A N 1
ATOM 653 C CA . GLN A 1 85 ? 0.013 -50.469 -1.833 1 95.56 85 GLN A CA 1
ATOM 654 C C . GLN A 1 85 ? 0.429 -50.406 -0.368 1 95.56 85 GLN A C 1
ATOM 656 O O . GLN A 1 85 ? 1.572 -50.062 -0.061 1 95.56 85 GLN A O 1
ATOM 661 N N . ASN A 1 86 ? -0.527 -50.594 0.489 1 91.44 86 ASN A N 1
ATOM 662 C CA . ASN A 1 86 ? -0.254 -50.562 1.922 1 91.44 86 ASN A CA 1
ATOM 663 C C . ASN A 1 86 ? 0.084 -51.938 2.457 1 91.44 86 ASN A C 1
ATOM 665 O O . ASN A 1 86 ? -0.753 -52.594 3.088 1 91.44 86 ASN A O 1
ATOM 669 N N . THR A 1 87 ? 1.242 -52.312 2.201 1 87.62 87 THR A N 1
ATOM 670 C CA . THR A 1 87 ? 1.669 -53.625 2.666 1 87.62 87 THR A CA 1
ATOM 671 C C . THR A 1 87 ? 2.67 -53.5 3.811 1 87.62 87 THR A C 1
ATOM 673 O O . THR A 1 87 ? 3.318 -52.469 3.961 1 87.62 87 THR A O 1
ATOM 676 N N . SER A 1 88 ? 2.598 -54.344 4.906 1 81 88 SER A N 1
ATOM 677 C CA . SER A 1 88 ? 3.553 -54.312 6.012 1 81 88 SER A CA 1
ATOM 678 C C . SER A 1 88 ? 4.961 -54.656 5.531 1 81 88 SER A C 1
ATOM 680 O O . SER A 1 88 ? 5.945 -54.281 6.172 1 81 88 SER A O 1
ATOM 682 N N . GLY A 1 89 ? 5.105 -55.094 4.336 1 84.12 89 GLY A N 1
ATOM 683 C CA . GLY A 1 89 ? 6.402 -55.531 3.832 1 84.12 89 GLY A CA 1
ATOM 684 C C . GLY A 1 89 ? 6.723 -54.938 2.461 1 84.12 89 GLY A C 1
ATOM 685 O O . GLY A 1 89 ? 6.574 -53.75 2.229 1 84.12 89 GLY A O 1
ATOM 686 N N . THR A 1 90 ? 7.234 -55.844 1.666 1 90.81 90 THR A N 1
ATOM 687 C CA . THR A 1 90 ? 7.711 -55.562 0.322 1 90.81 90 THR A CA 1
ATOM 688 C C . THR A 1 90 ? 6.66 -55.906 -0.721 1 90.81 90 THR A C 1
ATOM 690 O O . THR A 1 90 ? 5.988 -56.938 -0.604 1 90.81 90 THR A O 1
ATOM 693 N N . PHE A 1 91 ? 6.367 -54.938 -1.609 1 95.19 91 PHE A N 1
ATOM 694 C CA . PHE A 1 91 ? 5.578 -55.25 -2.795 1 95.19 91 PHE A CA 1
ATOM 695 C C . PHE A 1 91 ? 6.445 -55.906 -3.863 1 95.19 91 PHE A C 1
ATOM 697 O O . PHE A 1 91 ? 7.359 -55.281 -4.398 1 95.19 91 PHE A O 1
ATOM 704 N N . SER A 1 92 ? 6.137 -57.125 -4.207 1 96.31 92 SER A N 1
ATOM 705 C CA . SER A 1 92 ? 6.992 -57.906 -5.105 1 96.31 92 SER A CA 1
ATOM 706 C C . SER A 1 92 ? 6.379 -58 -6.496 1 96.31 92 SER A C 1
ATOM 708 O O . SER A 1 92 ? 5.215 -58.375 -6.641 1 96.31 92 SER A O 1
ATOM 710 N N . VAL A 1 93 ? 7.207 -57.594 -7.391 1 97 93 VAL A N 1
ATOM 711 C CA . VAL A 1 93 ? 6.84 -57.781 -8.789 1 97 93 VAL A CA 1
ATOM 712 C C . VAL A 1 93 ? 7.676 -58.906 -9.391 1 97 93 VAL A C 1
ATOM 714 O O . VAL A 1 93 ? 8.883 -58.781 -9.586 1 97 93 VAL A O 1
ATOM 717 N N . GLY A 1 94 ? 6.98 -59.938 -9.789 1 95.88 94 GLY A N 1
ATOM 718 C CA . GLY A 1 94 ? 7.676 -61.125 -10.188 1 95.88 94 GLY A CA 1
ATOM 719 C C . GLY A 1 94 ? 8.094 -61.125 -11.648 1 95.88 94 GLY A C 1
ATOM 720 O O . GLY A 1 94 ? 7.93 -60.125 -12.336 1 95.88 94 GLY A O 1
ATOM 721 N N . LYS A 1 95 ? 8.672 -62.281 -12.023 1 94.94 95 LYS A N 1
ATOM 722 C CA . LYS A 1 95 ? 9.141 -62.438 -13.398 1 94.94 95 LYS A CA 1
ATOM 723 C C . LYS A 1 95 ? 7.977 -62.406 -14.383 1 94.94 95 LYS A C 1
ATOM 725 O O . LYS A 1 95 ? 6.945 -63.031 -14.18 1 94.94 95 LYS A O 1
ATOM 730 N N . SER A 1 96 ? 8.133 -61.594 -15.359 1 93.31 96 SER A N 1
ATOM 731 C CA . SER A 1 96 ? 7.164 -61.5 -16.438 1 93.31 96 SER A CA 1
ATOM 732 C C . SER A 1 96 ? 5.766 -61.188 -15.906 1 93.31 96 SER A C 1
ATOM 734 O O . SER A 1 96 ? 4.777 -61.719 -16.422 1 93.31 96 SER A O 1
ATOM 736 N N . ALA A 1 97 ? 5.777 -60.469 -14.898 1 95.06 97 ALA A N 1
ATOM 737 C CA . ALA A 1 97 ? 4.516 -60.156 -14.227 1 95.06 97 ALA A CA 1
ATOM 738 C C . ALA A 1 97 ? 3.529 -59.5 -15.188 1 95.06 97 ALA A C 1
ATOM 740 O O . ALA A 1 97 ? 2.314 -59.625 -15.023 1 95.06 97 ALA A O 1
ATOM 741 N N . PHE A 1 98 ? 4.055 -58.844 -16.266 1 96.06 98 PHE A N 1
ATOM 742 C CA . PHE A 1 98 ? 3.191 -58.094 -17.172 1 96.06 98 PHE A CA 1
ATOM 743 C C . PHE A 1 98 ? 3.266 -58.656 -18.578 1 96.06 98 PHE A C 1
ATOM 745 O O . PHE A 1 98 ? 2.93 -57.969 -19.547 1 96.06 98 PHE A O 1
ATOM 752 N N . HIS A 1 99 ? 3.645 -59.844 -18.781 1 93.31 99 HIS A N 1
ATOM 753 C CA . HIS A 1 99 ? 3.977 -60.438 -20.062 1 93.31 99 HIS A CA 1
ATOM 754 C C . HIS A 1 99 ? 2.771 -60.438 -21 1 93.31 99 HIS A C 1
ATOM 756 O O . HIS A 1 99 ? 2.924 -60.281 -22.219 1 93.31 99 HIS A O 1
ATOM 762 N N . HIS A 1 100 ? 1.582 -60.562 -20.484 1 92.06 100 HIS A N 1
ATOM 763 C CA . HIS A 1 100 ? 0.379 -60.688 -21.297 1 92.06 100 HIS A CA 1
ATOM 764 C C . HIS A 1 100 ? -0.202 -59.312 -21.641 1 92.06 100 HIS A C 1
ATOM 766 O O . HIS A 1 100 ? -1.11 -59.219 -22.469 1 92.06 100 HIS A O 1
ATOM 772 N N . LEU A 1 101 ? 0.367 -58.312 -21.062 1 96 101 LEU A N 1
ATOM 773 C CA . LEU A 1 101 ? -0.171 -56.969 -21.266 1 96 101 LEU A CA 1
ATOM 774 C C . LEU A 1 101 ? 0.557 -56.281 -22.391 1 96 101 LEU A C 1
ATOM 776 O O . LEU A 1 101 ? 1.124 -55.188 -22.188 1 96 101 LEU A O 1
ATOM 780 N N . THR A 1 102 ? 0.448 -56.75 -23.562 1 94.25 102 THR A N 1
ATOM 781 C CA . THR A 1 102 ? 1.229 -56.312 -24.703 1 94.25 102 THR A CA 1
ATOM 782 C C . THR A 1 102 ? 0.747 -54.938 -25.188 1 94.25 102 THR A C 1
ATOM 784 O O . THR A 1 102 ? 1.464 -54.25 -25.922 1 94.25 102 THR A O 1
ATOM 787 N N . ASN A 1 103 ? -0.448 -54.531 -24.75 1 96.38 103 ASN A N 1
ATOM 788 C CA . ASN A 1 103 ? -1.005 -53.25 -25.203 1 96.38 103 ASN A CA 1
ATOM 789 C C . ASN A 1 103 ? -0.898 -52.156 -24.125 1 96.38 103 ASN A C 1
ATOM 791 O O . ASN A 1 103 ? -1.382 -51.062 -24.312 1 96.38 103 ASN A O 1
ATOM 795 N N . LEU A 1 104 ? -0.179 -52.469 -23.094 1 97.56 104 LEU A N 1
ATOM 796 C CA . LEU A 1 104 ? -0.068 -51.531 -21.984 1 97.56 104 LEU A CA 1
ATOM 797 C C . LEU A 1 104 ? 0.764 -50.344 -22.375 1 97.56 104 LEU A C 1
ATOM 799 O O . LEU A 1 104 ? 1.855 -50.469 -22.922 1 97.56 104 LEU A O 1
ATOM 803 N N . ILE A 1 105 ? 0.208 -49.125 -22.078 1 98.25 105 ILE A N 1
ATOM 804 C CA . ILE A 1 105 ? 0.845 -47.875 -22.469 1 98.25 105 ILE A CA 1
ATOM 805 C C . ILE A 1 105 ? 1.309 -47.125 -21.219 1 98.25 105 ILE A C 1
ATOM 807 O O . ILE A 1 105 ? 2.336 -46.438 -21.234 1 98.25 105 ILE A O 1
ATOM 811 N N . PHE A 1 106 ? 0.553 -47.219 -20.172 1 98.56 106 PHE A N 1
ATOM 812 C CA . PHE A 1 106 ? 0.786 -46.5 -18.922 1 98.56 106 PHE A CA 1
ATOM 813 C C . PHE A 1 106 ? 0.796 -47.469 -17.75 1 98.56 106 PHE A C 1
ATOM 815 O O . PHE A 1 106 ? -0.141 -48.25 -17.578 1 98.56 106 PHE A O 1
ATOM 822 N N . LEU A 1 107 ? 1.861 -47.531 -16.938 1 98.56 107 LEU A N 1
ATOM 823 C CA . LEU A 1 107 ? 1.985 -48.375 -15.75 1 98.56 107 LEU A CA 1
ATOM 824 C C . LEU A 1 107 ? 2.443 -47.562 -14.547 1 98.56 107 LEU A C 1
ATOM 826 O O . LEU A 1 107 ? 3.51 -46.938 -14.578 1 98.56 107 LEU A O 1
ATOM 830 N N . ASP A 1 108 ? 1.664 -47.469 -13.562 1 98.62 108 ASP A N 1
ATOM 831 C CA . ASP A 1 108 ? 1.985 -46.75 -12.328 1 98.62 108 ASP A CA 1
ATOM 832 C C . ASP A 1 108 ? 2.293 -47.719 -11.188 1 98.62 108 ASP A C 1
ATOM 834 O O . ASP A 1 108 ? 1.396 -48.406 -10.688 1 98.62 108 ASP A O 1
ATOM 838 N N . LEU A 1 109 ? 3.521 -47.812 -10.805 1 98.12 109 LEU A N 1
ATOM 839 C CA . LEU A 1 109 ? 3.971 -48.625 -9.664 1 98.12 109 LEU A CA 1
ATOM 840 C C . LEU A 1 109 ? 4.523 -47.719 -8.562 1 98.12 109 LEU A C 1
ATOM 842 O O . LEU A 1 109 ? 5.305 -48.156 -7.723 1 98.12 109 LEU A O 1
ATOM 846 N N . GLY A 1 110 ? 4.152 -46.438 -8.562 1 97.5 110 GLY A N 1
ATOM 847 C CA . GLY A 1 110 ? 4.73 -45.469 -7.648 1 97.5 110 GLY A CA 1
ATOM 848 C C . GLY A 1 110 ? 4.117 -45.5 -6.262 1 97.5 110 GLY A C 1
ATOM 849 O O . GLY A 1 110 ? 2.973 -45.938 -6.098 1 97.5 110 GLY A O 1
ATOM 850 N N . GLY A 1 111 ? 4.914 -45.094 -5.211 1 96.06 111 GLY A N 1
ATOM 851 C CA . GLY A 1 111 ? 4.395 -44.844 -3.873 1 96.06 111 GLY A CA 1
ATOM 852 C C . GLY A 1 111 ? 4.281 -46.125 -3.045 1 96.06 111 GLY A C 1
ATOM 853 O O . GLY A 1 111 ? 3.562 -46.156 -2.045 1 96.06 111 GLY A O 1
ATOM 854 N N . ASN A 1 112 ? 4.957 -47.219 -3.365 1 95.44 112 ASN A N 1
ATOM 855 C CA . ASN A 1 112 ? 4.836 -48.469 -2.637 1 95.44 112 ASN A CA 1
ATOM 856 C C . ASN A 1 112 ? 5.863 -48.594 -1.513 1 95.44 112 ASN A C 1
ATOM 858 O O . ASN A 1 112 ? 5.93 -49.594 -0.813 1 95.44 112 ASN A O 1
ATOM 862 N N . ARG A 1 113 ? 6.625 -47.562 -1.297 1 90.5 113 ARG A N 1
ATOM 863 C CA . ARG A 1 113 ? 7.609 -47.406 -0.229 1 90.5 113 ARG A CA 1
ATOM 864 C C . ARG A 1 113 ? 8.758 -48.406 -0.399 1 90.5 113 ARG A C 1
ATOM 866 O O . ARG A 1 113 ? 9.93 -48 -0.351 1 90.5 113 ARG A O 1
ATOM 873 N N . ASN A 1 114 ? 8.43 -49.75 -0.576 1 92.94 114 ASN A N 1
ATOM 874 C CA . ASN A 1 114 ? 9.414 -50.812 -0.789 1 92.94 114 ASN A CA 1
ATOM 875 C C . ASN A 1 114 ? 8.945 -51.812 -1.846 1 92.94 114 ASN A C 1
ATOM 877 O O . ASN A 1 114 ? 8.023 -52.594 -1.602 1 92.94 114 ASN A O 1
ATOM 881 N N . ILE A 1 115 ? 9.68 -51.719 -2.945 1 95.44 115 ILE A N 1
ATOM 882 C CA . ILE A 1 115 ? 9.289 -52.594 -4.043 1 95.44 115 ILE A CA 1
ATOM 883 C C . ILE A 1 115 ? 10.438 -53.531 -4.379 1 95.44 115 ILE A C 1
ATOM 885 O O . ILE A 1 115 ? 11.609 -53.156 -4.301 1 95.44 115 ILE A O 1
ATOM 889 N N . SER A 1 116 ? 10.125 -54.75 -4.586 1 94.88 116 SER A N 1
ATOM 890 C CA . SER A 1 116 ? 11.07 -55.719 -5.133 1 94.88 116 SER A CA 1
ATOM 891 C C . SER A 1 116 ? 10.742 -56.062 -6.586 1 94.88 116 SER A C 1
ATOM 893 O O . SER A 1 116 ? 9.688 -56.625 -6.875 1 94.88 116 SER A O 1
ATOM 895 N N . LEU A 1 117 ? 11.656 -55.688 -7.402 1 95.81 117 LEU A N 1
ATOM 896 C CA . LEU A 1 117 ? 11.43 -55.875 -8.828 1 95.81 117 LEU A CA 1
ATOM 897 C C . LEU A 1 117 ? 12.32 -57 -9.359 1 95.81 117 LEU A C 1
ATOM 899 O O . LEU A 1 117 ? 13.547 -56.938 -9.242 1 95.81 117 LEU A O 1
ATOM 903 N N . HIS A 1 118 ? 11.641 -57.938 -9.992 1 95.06 118 HIS A N 1
ATOM 904 C CA . HIS A 1 118 ? 12.43 -58.938 -10.719 1 95.06 118 HIS A CA 1
ATOM 905 C C . HIS A 1 118 ? 13.109 -58.312 -11.938 1 95.06 118 HIS A C 1
ATOM 907 O O . HIS A 1 118 ? 12.539 -57.469 -12.594 1 95.06 118 HIS A O 1
ATOM 913 N N . PRO A 1 119 ? 14.289 -58.781 -12.289 1 92.88 119 PRO A N 1
ATOM 914 C CA . PRO A 1 119 ? 15.023 -58.188 -13.422 1 92.88 119 PRO A CA 1
ATOM 915 C C . PRO A 1 119 ? 14.25 -58.281 -14.734 1 92.88 119 PRO A C 1
ATOM 917 O O . PRO A 1 119 ? 14.461 -57.469 -15.633 1 92.88 119 PRO A O 1
ATOM 920 N N . GLN A 1 120 ? 13.344 -59.281 -14.844 1 94.69 120 GLN A N 1
ATOM 921 C CA . GLN A 1 120 ? 12.547 -59.438 -16.047 1 94.69 120 GLN A CA 1
ATOM 922 C C . GLN A 1 120 ? 11.078 -59.094 -15.797 1 94.69 120 GLN A C 1
ATOM 924 O O . GLN A 1 120 ? 10.188 -59.625 -16.453 1 94.69 120 GLN A O 1
ATOM 929 N N . ALA A 1 121 ? 10.945 -58.25 -14.875 1 95.12 121 ALA A N 1
ATOM 930 C CA . ALA A 1 121 ? 9.586 -57.906 -14.469 1 95.12 121 ALA A CA 1
ATOM 931 C C . ALA A 1 121 ? 8.805 -57.281 -15.625 1 95.12 121 ALA A C 1
ATOM 933 O O . ALA A 1 121 ? 7.605 -57.531 -15.773 1 95.12 121 ALA A O 1
ATOM 934 N N . PHE A 1 122 ? 9.523 -56.531 -16.516 1 96.62 122 PHE A N 1
ATOM 935 C CA . PHE A 1 122 ? 8.812 -55.719 -17.5 1 96.62 122 PHE A CA 1
ATOM 936 C C . PHE A 1 122 ? 8.883 -56.375 -18.875 1 96.62 122 PHE A C 1
ATOM 938 O O . PHE A 1 122 ? 8.609 -55.719 -19.891 1 96.62 122 PHE A O 1
ATOM 945 N N . GLN A 1 123 ? 9.18 -57.625 -18.875 1 93.75 123 GLN A N 1
ATOM 946 C CA . GLN A 1 123 ? 9.203 -58.344 -20.141 1 93.75 123 GLN A CA 1
ATOM 947 C C . GLN A 1 123 ? 7.824 -58.344 -20.812 1 93.75 123 GLN A C 1
ATOM 949 O O . GLN A 1 123 ? 6.809 -58.531 -20.141 1 93.75 123 GLN A O 1
ATOM 954 N N . GLY A 1 124 ? 7.812 -58.031 -22.094 1 90.75 124 GLY A N 1
ATOM 955 C CA . GLY A 1 124 ? 6.562 -58.094 -22.828 1 90.75 124 GLY A CA 1
ATOM 956 C C . GLY A 1 124 ? 5.91 -56.719 -23 1 90.75 124 GLY A C 1
ATOM 957 O O . GLY A 1 124 ? 5.012 -56.562 -23.828 1 90.75 124 GLY A O 1
ATOM 958 N N . LEU A 1 125 ? 6.426 -55.719 -22.344 1 95.94 125 LEU A N 1
ATOM 959 C CA . LEU A 1 125 ? 5.801 -54.406 -22.375 1 95.94 125 LEU A CA 1
ATOM 960 C C . LEU A 1 125 ? 6.426 -53.531 -23.469 1 95.94 125 LEU A C 1
ATOM 962 O O . LEU A 1 125 ? 6.906 -52.438 -23.188 1 95.94 125 LEU A O 1
ATOM 966 N N . SER A 1 126 ? 6.301 -53.906 -24.672 1 94.38 126 SER A N 1
ATOM 967 C CA . SER A 1 126 ? 6.965 -53.25 -25.797 1 94.38 126 SER A CA 1
ATOM 968 C C . SER A 1 126 ? 6.27 -51.938 -26.156 1 94.38 126 SER A C 1
ATOM 970 O O . SER A 1 126 ? 6.867 -51.062 -26.797 1 94.38 126 SER A O 1
ATOM 972 N N . GLN A 1 127 ? 5.027 -51.75 -25.656 1 97.12 127 GLN A N 1
ATOM 973 C CA . GLN A 1 127 ? 4.266 -50.562 -26.047 1 97.12 127 GLN A CA 1
ATOM 974 C C . GLN A 1 127 ? 4.203 -49.531 -24.906 1 97.12 127 GLN A C 1
ATOM 976 O O . GLN A 1 127 ? 3.623 -48.469 -25.047 1 97.12 127 GLN A O 1
ATOM 981 N N . LEU A 1 128 ? 4.836 -49.875 -23.797 1 98.12 128 LEU A N 1
ATOM 982 C CA . LEU A 1 128 ? 4.754 -49 -22.609 1 98.12 128 LEU A CA 1
ATOM 983 C C . LEU A 1 128 ? 5.426 -47.656 -22.875 1 98.12 128 LEU A C 1
ATOM 985 O O . LEU A 1 128 ? 6.574 -47.594 -23.328 1 98.12 128 LEU A O 1
ATOM 989 N N . GLU A 1 129 ? 4.68 -46.625 -22.594 1 98.62 129 GLU A N 1
ATOM 990 C CA . GLU A 1 129 ? 5.195 -45.281 -22.844 1 98.62 129 GLU A CA 1
ATOM 991 C C . GLU A 1 129 ? 5.562 -44.562 -21.531 1 98.62 129 GLU A C 1
ATOM 993 O O . GLU A 1 129 ? 6.488 -43.75 -21.5 1 98.62 129 GLU A O 1
ATOM 998 N N . THR A 1 130 ? 4.809 -44.781 -20.547 1 98.75 130 THR A N 1
A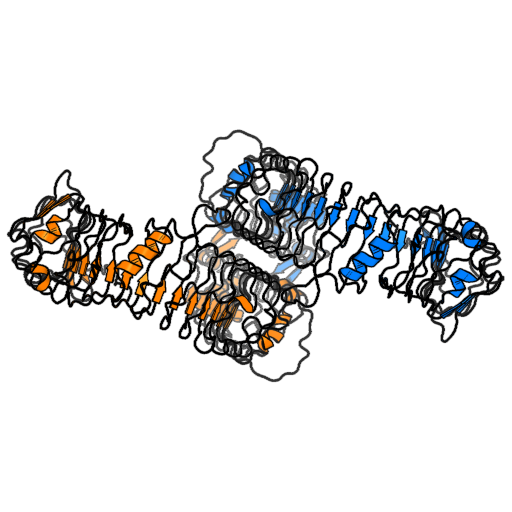TOM 999 C CA . THR A 1 130 ? 5.023 -44.125 -19.266 1 98.75 130 THR A CA 1
ATOM 1000 C C . THR A 1 130 ? 5.141 -45.125 -18.141 1 98.75 130 THR A C 1
ATOM 1002 O O . THR A 1 130 ? 4.262 -46 -17.969 1 98.75 130 THR A O 1
ATOM 1005 N N . LEU A 1 131 ? 6.215 -45.125 -17.406 1 98.62 131 LEU A N 1
ATOM 1006 C CA . LEU A 1 131 ? 6.445 -45.969 -16.25 1 98.62 131 LEU A CA 1
ATOM 1007 C C . LEU A 1 131 ? 6.754 -45.156 -15.008 1 98.62 131 LEU A C 1
ATOM 1009 O O . LEU A 1 131 ? 7.75 -44.406 -14.969 1 98.62 131 LEU A O 1
ATOM 1013 N N . LEU A 1 132 ? 5.918 -45.125 -14.023 1 98.75 132 LEU A N 1
ATOM 1014 C CA . LEU A 1 132 ? 6.121 -44.438 -12.766 1 98.75 132 LEU A CA 1
ATOM 1015 C C . LEU A 1 132 ? 6.652 -45.375 -11.688 1 98.75 132 LEU A C 1
ATOM 1017 O O . LEU A 1 132 ? 6.008 -46.375 -11.359 1 98.75 132 LEU A O 1
ATOM 1021 N N . LEU A 1 133 ? 7.816 -45.125 -11.25 1 98.31 133 LEU A N 1
ATOM 1022 C CA . LEU A 1 133 ? 8.461 -45.938 -10.219 1 98.31 133 LEU A CA 1
ATOM 1023 C C . LEU A 1 133 ? 8.875 -45.062 -9.039 1 98.31 133 LEU A C 1
ATOM 1025 O O . LEU A 1 133 ? 9.828 -45.375 -8.328 1 98.31 133 LEU A O 1
ATOM 1029 N N . ASP A 1 134 ? 8.203 -43.969 -8.859 1 98.31 134 ASP A N 1
ATOM 1030 C CA . ASP A 1 134 ? 8.562 -43 -7.832 1 98.31 134 ASP A CA 1
ATOM 1031 C C . ASP A 1 134 ? 8.25 -43.531 -6.438 1 98.31 134 ASP A C 1
ATOM 1033 O O . ASP A 1 134 ? 7.324 -44.344 -6.27 1 98.31 134 ASP A O 1
ATOM 1037 N N . SER A 1 135 ? 9.031 -43.125 -5.363 1 97.25 135 SER A N 1
ATOM 1038 C CA . SER A 1 135 ? 8.797 -43.375 -3.945 1 97.25 135 SER A CA 1
ATOM 1039 C C . SER A 1 135 ? 8.672 -44.875 -3.672 1 97.25 135 SER A C 1
ATOM 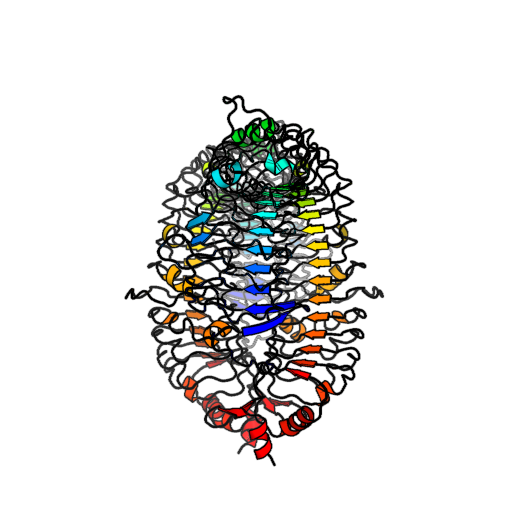1041 O O . SER A 1 135 ? 7.695 -45.312 -3.074 1 97.25 135 SER A O 1
ATOM 1043 N N . ASN A 1 136 ? 9.68 -45.656 -4.113 1 97.31 136 ASN A N 1
ATOM 1044 C CA . ASN A 1 136 ? 9.625 -47.094 -3.969 1 97.31 136 ASN A CA 1
ATOM 1045 C C . ASN A 1 136 ? 10.844 -47.625 -3.205 1 97.31 136 ASN A C 1
ATOM 1047 O O . ASN A 1 136 ? 11.008 -48.844 -3.053 1 97.31 136 ASN A O 1
ATOM 1051 N N . GLY A 1 137 ? 11.641 -46.75 -2.826 1 95.56 137 GLY A N 1
ATOM 1052 C CA . GLY A 1 137 ? 12.836 -47.156 -2.107 1 95.56 137 GLY A CA 1
ATOM 1053 C C . GLY A 1 137 ? 13.875 -47.781 -2.998 1 95.56 137 GLY A C 1
ATOM 1054 O O . GLY A 1 137 ? 14.727 -48.562 -2.523 1 95.56 137 GLY A O 1
ATOM 1055 N N . LEU A 1 138 ? 13.914 -47.5 -4.254 1 97.12 138 LEU A N 1
ATOM 1056 C CA . LEU A 1 138 ? 14.828 -48.094 -5.227 1 97.12 138 LEU A CA 1
ATOM 1057 C C . LEU A 1 138 ? 16.203 -47.469 -5.141 1 97.12 138 LEU A C 1
ATOM 1059 O O . LEU A 1 138 ? 16.328 -46.281 -4.824 1 97.12 138 LEU A O 1
ATOM 1063 N N . ASP A 1 139 ? 17.219 -48.281 -5.43 1 96.88 139 ASP A N 1
ATOM 1064 C CA . ASP A 1 139 ? 18.578 -47.75 -5.512 1 96.88 139 ASP A CA 1
ATOM 1065 C C . ASP A 1 139 ? 19.078 -47.75 -6.957 1 96.88 139 ASP A C 1
ATOM 1067 O O . ASP A 1 139 ? 18.281 -47.906 -7.891 1 96.88 139 ASP A O 1
ATOM 1071 N N . GLU A 1 140 ? 20.344 -47.5 -7.215 1 96.5 140 GLU A N 1
ATOM 1072 C CA . GLU A 1 140 ? 20.891 -47.281 -8.555 1 96.5 140 GLU A CA 1
ATOM 1073 C C . GLU A 1 140 ? 20.812 -48.562 -9.383 1 96.5 140 GLU A C 1
ATOM 1075 O O . GLU A 1 140 ? 20.891 -48.5 -10.617 1 96.5 140 GLU A O 1
ATOM 1080 N N . SER A 1 141 ? 20.562 -49.75 -8.781 1 95.56 141 SER A N 1
ATOM 1081 C CA . SER A 1 141 ? 20.484 -51 -9.5 1 95.56 141 SER A CA 1
ATOM 1082 C C . SER A 1 141 ? 19.375 -50.969 -10.539 1 95.56 141 SER A C 1
ATOM 1084 O O . SER A 1 141 ? 19.453 -51.656 -11.562 1 95.56 141 SER A O 1
ATOM 1086 N N . VAL A 1 142 ? 18.391 -50.219 -10.234 1 96 142 VAL A N 1
ATOM 1087 C CA . VAL A 1 142 ? 17.266 -50.156 -11.148 1 96 142 VAL A CA 1
ATOM 1088 C C . VAL A 1 142 ? 17.719 -49.656 -12.508 1 96 142 VAL A C 1
ATOM 1090 O O . VAL A 1 142 ? 17.156 -50 -13.547 1 96 142 VAL A O 1
ATOM 1093 N N . LEU A 1 143 ? 18.797 -48.875 -12.555 1 96.62 143 LEU A N 1
ATOM 1094 C CA . LEU A 1 143 ? 19.297 -48.25 -13.789 1 96.62 143 LEU A CA 1
ATOM 1095 C C . LEU A 1 143 ? 20.406 -49.125 -14.391 1 96.62 143 LEU A C 1
ATOM 1097 O O . LEU A 1 143 ? 20.75 -48.969 -15.562 1 96.62 143 LEU A O 1
ATOM 1101 N N . GLU A 1 144 ? 20.922 -50.125 -13.656 1 94.75 144 GLU A N 1
ATOM 1102 C CA . GLU A 1 144 ? 22.141 -50.812 -14.062 1 94.75 144 GLU A CA 1
ATOM 1103 C C . GLU A 1 144 ? 21.875 -52.281 -14.383 1 94.75 144 GLU A C 1
ATOM 1105 O O . GLU A 1 144 ? 22.781 -53 -14.836 1 94.75 144 GLU A O 1
ATOM 1110 N N . SER A 1 145 ? 20.625 -52.688 -14.281 1 91.75 145 SER A N 1
ATOM 1111 C CA . SER A 1 145 ? 20.359 -54.125 -14.328 1 91.75 145 SER A CA 1
ATOM 1112 C C . SER A 1 145 ? 19.672 -54.5 -15.641 1 91.75 145 SER A C 1
ATOM 1114 O O . SER A 1 145 ? 19.281 -55.656 -15.828 1 91.75 145 SER A O 1
ATOM 1116 N N . GLY A 1 146 ? 19.5 -53.688 -16.438 1 93.69 146 GLY A N 1
ATOM 1117 C CA . GLY A 1 146 ? 18.828 -54 -17.688 1 93.69 146 GLY A CA 1
ATOM 1118 C C . GLY A 1 146 ? 17.344 -54.188 -17.547 1 93.69 146 GLY A C 1
ATOM 1119 O O . GLY A 1 146 ? 16.703 -54.812 -18.422 1 93.69 146 GLY A O 1
ATOM 1120 N N . MET A 1 147 ? 16.875 -53.656 -16.547 1 92.81 147 MET A N 1
ATOM 1121 C CA . MET A 1 147 ? 15.477 -53.844 -16.172 1 92.81 147 MET A CA 1
ATOM 1122 C C . MET A 1 147 ? 14.555 -53.281 -17.25 1 92.81 147 MET A C 1
ATOM 1124 O O . MET A 1 147 ? 13.438 -53.781 -17.438 1 92.81 147 MET A O 1
ATOM 1128 N N . PHE A 1 148 ? 15.016 -52.312 -18.047 1 95.81 148 PHE A N 1
ATOM 1129 C CA . PHE A 1 148 ? 14.141 -51.594 -18.953 1 95.81 148 PHE A CA 1
ATOM 1130 C C . PHE A 1 148 ? 14.406 -52 -20.406 1 95.81 148 PHE A C 1
ATOM 1132 O O . PHE A 1 148 ? 13.93 -51.344 -21.328 1 95.81 148 PHE A O 1
ATOM 1139 N N . LYS A 1 149 ? 15.07 -53.062 -20.672 1 93.69 149 LYS A N 1
ATOM 1140 C CA . LYS A 1 149 ? 15.609 -53.438 -21.984 1 93.69 149 LYS A CA 1
ATOM 1141 C C . LYS A 1 149 ? 14.484 -53.688 -22.984 1 93.69 149 LYS A C 1
ATOM 1143 O O . LYS A 1 149 ? 14.656 -53.5 -24.188 1 93.69 149 LYS A O 1
ATOM 1148 N N . ASP A 1 150 ? 13.281 -54.094 -22.5 1 92.06 150 ASP A N 1
ATOM 1149 C CA . ASP A 1 150 ? 12.203 -54.469 -23.406 1 92.06 150 ASP A CA 1
ATOM 1150 C C . ASP A 1 150 ? 11.219 -53.344 -23.625 1 92.06 150 ASP A C 1
ATOM 1152 O O . ASP A 1 150 ? 10.234 -53.469 -24.359 1 92.06 150 ASP A O 1
ATOM 1156 N N . LEU A 1 151 ? 11.539 -52.188 -23.078 1 96.44 151 LEU A N 1
ATOM 1157 C CA . LEU A 1 151 ? 10.586 -51.094 -23.125 1 96.44 151 LEU A CA 1
ATOM 1158 C C . LEU A 1 151 ? 10.906 -50.156 -24.281 1 96.44 151 LEU A C 1
ATOM 1160 O O . LEU A 1 151 ? 11.188 -48.969 -24.078 1 96.44 151 LEU A O 1
ATOM 1164 N N . PHE A 1 152 ? 10.641 -50.562 -25.469 1 94.5 152 PHE A N 1
ATOM 1165 C CA . PHE A 1 152 ? 11.07 -49.906 -26.688 1 94.5 152 PHE A CA 1
ATOM 1166 C C . PHE A 1 152 ? 10.312 -48.594 -26.906 1 94.5 152 PHE A C 1
ATOM 1168 O O . PHE A 1 152 ? 10.836 -47.656 -27.516 1 94.5 152 PHE A O 1
ATOM 1175 N N . SER A 1 153 ? 9.141 -48.469 -26.328 1 97.38 153 SER A N 1
ATOM 1176 C CA . SER A 1 153 ? 8.312 -47.312 -26.562 1 97.38 153 SER A CA 1
ATOM 1177 C C . SER A 1 153 ? 8.32 -46.375 -25.375 1 97.38 153 SER A C 1
ATOM 1179 O O . SER A 1 153 ? 7.586 -45.375 -25.344 1 97.38 153 SER A O 1
ATOM 1181 N N . LEU A 1 154 ? 9.203 -46.594 -24.422 1 97.94 154 LEU A N 1
ATOM 1182 C CA . LEU A 1 154 ? 9.203 -45.812 -23.172 1 97.94 154 LEU A CA 1
ATOM 1183 C C . LEU A 1 154 ? 9.586 -44.375 -23.422 1 97.94 154 LEU A C 1
ATOM 1185 O O . LEU A 1 154 ? 10.68 -44.062 -23.906 1 97.94 154 LEU A O 1
ATOM 1189 N N . LYS A 1 155 ? 8.648 -43.531 -23.078 1 98.38 155 LYS A N 1
ATOM 1190 C CA . LYS A 1 155 ? 8.867 -42.094 -23.234 1 98.38 155 LYS A CA 1
ATOM 1191 C C . LYS A 1 155 ? 9.195 -41.438 -21.906 1 98.38 155 LYS A C 1
ATOM 1193 O O . LYS A 1 155 ? 10.07 -40.562 -21.844 1 98.38 155 LYS A O 1
ATOM 1198 N N . LYS A 1 156 ? 8.516 -41.781 -20.891 1 98.75 156 LYS A N 1
ATOM 1199 C CA . LYS A 1 156 ? 8.641 -41.125 -19.578 1 98.75 156 LYS A CA 1
ATOM 1200 C C . LYS A 1 156 ? 8.969 -42.156 -18.5 1 98.75 156 LYS A C 1
ATOM 1202 O O . LYS A 1 156 ? 8.25 -43.156 -18.344 1 98.75 156 LYS A O 1
ATOM 1207 N N . LEU A 1 157 ? 10.023 -42 -17.812 1 98.5 157 LEU A N 1
ATOM 1208 C CA . LEU A 1 157 ? 10.438 -42.812 -16.672 1 98.5 157 LEU A CA 1
ATOM 1209 C C . LEU A 1 157 ? 10.562 -41.938 -15.422 1 98.5 157 LEU A C 1
ATOM 1211 O O . LEU A 1 157 ? 11.391 -41.031 -15.359 1 98.5 157 LEU A O 1
ATOM 1215 N N . ASP A 1 158 ? 9.742 -42.125 -14.445 1 98.75 158 ASP A N 1
ATOM 1216 C CA . ASP A 1 158 ? 9.766 -41.375 -13.203 1 98.75 158 ASP A CA 1
ATOM 1217 C C . ASP A 1 158 ? 10.406 -42.188 -12.07 1 98.75 158 ASP A C 1
ATOM 1219 O O . ASP A 1 158 ? 9.828 -43.156 -11.594 1 98.75 158 ASP A O 1
ATOM 1223 N N . LEU A 1 159 ? 11.539 -41.812 -11.703 1 98.5 159 LEU A N 1
ATOM 1224 C CA . LEU A 1 159 ? 12.273 -42.438 -10.617 1 98.5 159 LEU A CA 1
ATOM 1225 C C . LEU A 1 159 ? 12.461 -41.469 -9.453 1 98.5 159 LEU A C 1
ATOM 1227 O O . LEU A 1 159 ? 13.43 -41.562 -8.703 1 98.5 159 LEU A O 1
ATOM 1231 N N . SER A 1 160 ? 11.562 -40.531 -9.266 1 98.56 160 SER A N 1
ATOM 1232 C CA . SER A 1 160 ? 11.672 -39.5 -8.227 1 98.56 160 SER A CA 1
ATOM 1233 C C . SER A 1 160 ? 11.445 -40.094 -6.84 1 98.56 160 SER A C 1
ATOM 1235 O O . SER A 1 160 ? 10.828 -41.156 -6.707 1 98.56 160 SER A O 1
ATOM 1237 N N . PHE A 1 161 ? 12 -39.469 -5.801 1 98.06 161 PHE A N 1
ATOM 1238 C CA . PHE A 1 161 ? 11.805 -39.812 -4.398 1 98.06 161 PHE A CA 1
ATOM 1239 C C . PHE A 1 161 ? 12.25 -41.25 -4.129 1 98.06 161 PHE A C 1
ATOM 1241 O O . PHE A 1 161 ? 11.516 -42.031 -3.531 1 98.06 161 PHE A O 1
ATOM 1248 N N . ASN A 1 162 ? 13.375 -41.656 -4.637 1 98.38 162 ASN A N 1
ATOM 1249 C CA . ASN A 1 162 ? 14 -42.938 -4.34 1 98.38 162 ASN A CA 1
ATOM 1250 C C . ASN A 1 162 ? 15.367 -42.75 -3.682 1 98.38 162 ASN A C 1
ATOM 1252 O O . ASN A 1 162 ? 15.656 -41.688 -3.117 1 98.38 162 ASN A O 1
ATOM 1256 N N . TRP A 1 163 ? 16.141 -43.906 -3.662 1 97.88 163 TRP A N 1
ATOM 1257 C CA . TRP A 1 163 ? 17.438 -43.875 -2.992 1 97.88 163 TRP A CA 1
ATOM 1258 C C . TRP A 1 163 ? 18.562 -44.094 -3.99 1 97.88 163 TRP A C 1
ATOM 1260 O O . TRP A 1 163 ? 19.516 -44.812 -3.713 1 97.88 163 TRP A O 1
ATOM 1270 N N . ILE A 1 164 ? 18.359 -43.406 -5.098 1 97.94 164 ILE A N 1
ATOM 1271 C CA . ILE A 1 164 ? 19.359 -43.531 -6.145 1 97.94 164 ILE A CA 1
ATOM 1272 C C . ILE A 1 164 ? 20.562 -42.656 -5.84 1 97.94 164 ILE A C 1
ATOM 1274 O O . ILE A 1 164 ? 20.406 -41.438 -5.652 1 97.94 164 ILE A O 1
ATOM 1278 N N . ARG A 1 165 ? 21.828 -43.156 -5.758 1 95.12 165 ARG A N 1
ATOM 1279 C CA . ARG A 1 165 ? 23.031 -42.406 -5.387 1 95.12 165 ARG A CA 1
ATOM 1280 C C . ARG A 1 165 ? 23.891 -42.094 -6.613 1 95.12 165 ARG A C 1
ATOM 1282 O O . ARG A 1 165 ? 24.672 -41.156 -6.602 1 95.12 165 ARG A O 1
ATOM 1289 N N . GLN A 1 166 ? 23.609 -42.969 -7.637 1 95.38 166 GLN A N 1
ATOM 1290 C CA . GLN A 1 166 ? 24.359 -42.812 -8.883 1 95.38 166 GLN A CA 1
ATOM 1291 C C . GLN A 1 166 ? 23.469 -43.062 -10.094 1 95.38 166 GLN A C 1
ATOM 1293 O O . GLN A 1 166 ? 22.672 -44 -10.102 1 95.38 166 GLN A O 1
ATOM 1298 N N . VAL A 1 167 ? 23.703 -42.219 -11.062 1 96.88 167 VAL A N 1
ATOM 1299 C CA . VAL A 1 167 ? 22.922 -42.344 -12.273 1 96.88 167 VAL A CA 1
ATOM 1300 C C . VAL A 1 167 ? 23.797 -42.812 -13.422 1 96.88 167 VAL A C 1
ATOM 1302 O O . VAL A 1 167 ? 24.406 -42.031 -14.133 1 96.88 167 VAL A O 1
ATOM 1305 N N . ARG A 1 168 ? 23.844 -44.094 -13.672 1 96.62 168 ARG A N 1
ATOM 1306 C CA . ARG A 1 168 ? 24.609 -44.719 -14.734 1 96.62 168 ARG A CA 1
ATOM 1307 C C . ARG A 1 168 ? 23.75 -45.75 -15.484 1 96.62 168 ARG A C 1
ATOM 1309 O O . ARG A 1 168 ? 23.969 -46.969 -15.352 1 96.62 168 ARG A O 1
ATOM 1316 N N . PRO A 1 169 ? 22.891 -45.188 -16.359 1 96.75 169 PRO A N 1
ATOM 1317 C CA . PRO A 1 169 ? 22.078 -46.125 -17.141 1 96.75 169 PRO A CA 1
ATOM 1318 C C . PRO A 1 169 ? 22.922 -47.156 -17.875 1 96.75 169 PRO A C 1
ATOM 1320 O O . PRO A 1 169 ? 23.984 -46.844 -18.406 1 96.75 169 PRO A O 1
ATOM 1323 N N . ASP A 1 170 ? 22.469 -48.406 -17.875 1 95.81 170 ASP A N 1
ATOM 1324 C CA . ASP A 1 170 ? 23.203 -49.469 -18.547 1 95.81 170 ASP A CA 1
ATOM 1325 C C . ASP A 1 170 ? 23.031 -49.406 -20.062 1 95.81 170 ASP A C 1
ATOM 1327 O O . ASP A 1 170 ? 22.25 -48.594 -20.547 1 95.81 170 ASP A O 1
ATOM 1331 N N . PRO A 1 171 ? 23.703 -50.188 -20.812 1 96.06 171 PRO A N 1
ATOM 1332 C CA . PRO A 1 171 ? 23.734 -50.062 -22.281 1 96.06 171 PRO A CA 1
ATOM 1333 C C . PRO A 1 171 ? 22.375 -50.312 -22.922 1 96.06 171 PRO A C 1
ATOM 1335 O O . PRO A 1 171 ? 22.141 -49.906 -24.062 1 96.06 171 PRO A O 1
ATOM 1338 N N . THR A 1 172 ? 21.5 -50.906 -22.203 1 94.25 172 THR A N 1
ATOM 1339 C CA . THR A 1 172 ? 20.188 -51.188 -22.781 1 94.25 172 THR A CA 1
ATOM 1340 C C . THR A 1 172 ? 19.422 -49.875 -23 1 94.25 172 THR A C 1
ATOM 1342 O O . THR A 1 172 ? 18.469 -49.844 -23.781 1 94.25 172 THR A O 1
ATOM 1345 N N . PHE A 1 173 ? 19.828 -48.812 -22.312 1 95.88 173 PHE A N 1
ATOM 1346 C CA . PHE A 1 173 ? 19.188 -47.531 -22.484 1 95.88 173 PHE A CA 1
ATOM 1347 C C . PHE A 1 173 ? 19.391 -47 -23.891 1 95.88 173 PHE A C 1
ATOM 1349 O O . PHE A 1 173 ? 18.625 -46.156 -24.359 1 95.88 173 PHE A O 1
ATOM 1356 N N . LEU A 1 174 ? 20.391 -47.469 -24.547 1 93.81 174 LEU A N 1
ATOM 1357 C CA . LEU A 1 174 ? 20.641 -47.031 -25.922 1 93.81 174 LEU A CA 1
ATOM 1358 C C . LEU A 1 174 ? 19.484 -47.469 -26.844 1 93.81 174 LEU A C 1
ATOM 1360 O O . LEU A 1 174 ? 19.219 -46.812 -27.844 1 93.81 174 LEU A O 1
ATOM 1364 N N . LYS A 1 175 ? 18.766 -48.531 -26.391 1 91.31 175 LYS A N 1
ATOM 1365 C CA . LYS A 1 175 ? 17.688 -49.062 -27.203 1 91.31 175 LYS A CA 1
ATOM 1366 C C . LYS A 1 175 ? 16.375 -48.344 -26.938 1 91.31 175 LYS A C 1
ATOM 1368 O O . LYS A 1 175 ? 15.406 -48.5 -27.688 1 91.31 175 LYS A O 1
ATOM 1373 N N . LEU A 1 176 ? 16.391 -47.562 -25.938 1 95.12 176 LEU A N 1
ATOM 1374 C CA . LEU A 1 176 ? 15.188 -46.781 -25.609 1 95.12 176 LEU A CA 1
ATOM 1375 C C . LEU A 1 176 ? 15.102 -45.531 -26.453 1 95.12 176 LEU A C 1
ATOM 1377 O O . LEU A 1 176 ? 15.234 -44.406 -25.922 1 95.12 176 LEU A O 1
ATOM 1381 N N . SER A 1 177 ? 14.727 -45.625 -27.625 1 92.06 177 SER A N 1
ATOM 1382 C CA . SER A 1 177 ? 14.805 -44.562 -28.609 1 92.06 177 SER A CA 1
ATOM 1383 C C . SER A 1 177 ? 13.773 -43.469 -28.312 1 92.06 177 SER A C 1
ATOM 1385 O O . SER A 1 177 ? 13.945 -42.312 -28.719 1 92.06 177 SER A O 1
ATOM 1387 N N . SER A 1 178 ? 12.766 -43.844 -27.547 1 95.75 178 SER A N 1
ATOM 1388 C CA . SER A 1 178 ? 11.664 -42.906 -27.359 1 95.75 178 SER A CA 1
ATOM 1389 C C . SER A 1 178 ? 11.789 -42.156 -26.047 1 95.75 178 SER A C 1
ATOM 1391 O O . SER A 1 178 ? 11.023 -41.219 -25.781 1 95.75 178 SER A O 1
ATOM 1393 N N . ILE A 1 179 ? 12.734 -42.438 -25.234 1 96.69 179 ILE A N 1
ATOM 1394 C CA . ILE A 1 179 ? 12.828 -41.875 -23.891 1 96.69 179 ILE A CA 1
ATOM 1395 C C . ILE A 1 179 ? 13.086 -40.375 -23.984 1 96.69 179 ILE A C 1
ATOM 1397 O O . ILE A 1 179 ? 14.016 -39.938 -24.656 1 96.69 179 ILE A O 1
ATOM 1401 N N . SER A 1 180 ? 12.188 -39.594 -23.328 1 97.31 180 SER A N 1
ATOM 1402 C CA . SER A 1 180 ? 12.328 -38.156 -23.422 1 97.31 180 SER A CA 1
ATOM 1403 C C . SER A 1 180 ? 12.133 -37.469 -22.062 1 97.31 180 SER A C 1
ATOM 1405 O O . SER A 1 180 ? 12.555 -36.344 -21.859 1 97.31 180 SER A O 1
ATOM 1407 N N . PHE A 1 181 ? 11.492 -38.094 -21.125 1 98.5 181 PHE A N 1
ATOM 1408 C CA . PHE A 1 181 ? 11.281 -37.594 -19.766 1 98.5 181 PHE A CA 1
ATOM 1409 C C . PHE A 1 181 ? 11.961 -38.5 -18.75 1 98.5 181 PHE A C 1
ATOM 1411 O O . PHE A 1 181 ? 11.586 -39.656 -18.594 1 98.5 181 PHE A O 1
ATOM 1418 N N . LEU A 1 182 ? 12.945 -38.062 -18.125 1 98.25 182 LEU A N 1
ATOM 1419 C CA . LEU A 1 182 ? 13.641 -38.75 -17.062 1 98.25 182 LEU A CA 1
ATOM 1420 C C . LEU A 1 182 ? 13.609 -37.969 -15.766 1 98.25 182 LEU A C 1
ATOM 1422 O O . LEU A 1 182 ? 14.273 -36.938 -15.648 1 98.25 182 LEU A O 1
ATOM 1426 N N . LEU A 1 183 ? 12.828 -38.344 -14.789 1 98.75 183 LEU A N 1
ATOM 1427 C CA . LEU A 1 183 ? 12.625 -37.625 -13.539 1 98.75 183 LEU A CA 1
ATOM 1428 C C . LEU A 1 183 ? 13.383 -38.281 -12.398 1 98.75 183 LEU A C 1
ATOM 1430 O O . LEU A 1 183 ? 13.148 -39.469 -12.094 1 98.75 183 LEU A O 1
ATOM 1434 N N . LEU A 1 184 ? 14.305 -37.625 -11.867 1 98.5 184 LEU A N 1
ATOM 1435 C CA . LEU A 1 184 ? 15.148 -38.156 -10.805 1 98.5 184 LEU A CA 1
ATOM 1436 C C . LEU A 1 184 ? 15.125 -37.25 -9.586 1 98.5 184 LEU A C 1
ATOM 1438 O O . LEU A 1 184 ? 16.047 -37.281 -8.766 1 98.5 184 LEU A O 1
ATOM 1442 N N . LYS A 1 185 ? 14.117 -36.438 -9.477 1 98.19 185 LYS A N 1
ATOM 1443 C CA . LYS A 1 185 ? 13.984 -35.469 -8.391 1 98.19 185 LYS A CA 1
ATOM 1444 C C . LYS A 1 185 ? 13.961 -36.156 -7.031 1 98.19 185 LYS A C 1
ATOM 1446 O O . LYS A 1 185 ? 13.406 -37.25 -6.895 1 98.19 185 LYS A O 1
ATOM 1451 N N . HIS A 1 186 ? 14.562 -35.562 -6.027 1 98 186 HIS A N 1
ATOM 1452 C CA . HIS A 1 186 ? 14.562 -36 -4.637 1 98 186 HIS A CA 1
ATOM 1453 C C . HIS A 1 186 ? 15.148 -37.406 -4.512 1 98 186 HIS A C 1
ATOM 1455 O O . HIS A 1 186 ? 14.531 -38.312 -3.922 1 98 186 HIS A O 1
ATOM 1461 N N . ASN A 1 187 ? 16.297 -37.656 -5.055 1 98.31 187 ASN A N 1
ATOM 1462 C CA . ASN A 1 187 ? 17.141 -38.812 -4.824 1 98.31 187 ASN A CA 1
ATOM 1463 C C . ASN A 1 187 ? 18.391 -38.438 -4.035 1 98.31 187 ASN A C 1
ATOM 1465 O O . ASN A 1 187 ? 18.406 -37.469 -3.301 1 98.31 187 ASN A O 1
ATOM 1469 N N . LYS A 1 188 ? 19.422 -39.344 -4.102 1 97.75 188 LYS A N 1
ATOM 1470 C CA . LYS A 1 188 ? 20.656 -39.094 -3.338 1 97.75 188 LYS A CA 1
ATOM 1471 C C . LYS A 1 188 ? 21.859 -39 -4.258 1 97.75 188 LYS A C 1
ATOM 1473 O O . LYS A 1 188 ? 22.953 -39.438 -3.895 1 97.75 188 LYS A O 1
ATOM 1478 N N . VAL A 1 189 ? 21.562 -38.438 -5.398 1 96.88 189 VAL A N 1
ATOM 1479 C CA . VAL A 1 189 ? 22.641 -38.375 -6.387 1 96.88 189 VAL A CA 1
ATOM 1480 C C . VAL A 1 189 ? 23.656 -37.312 -5.965 1 96.88 189 VAL A C 1
ATOM 1482 O O . VAL A 1 189 ? 23.312 -36.125 -5.863 1 96.88 189 VAL A O 1
ATOM 1485 N N . GLN A 1 190 ? 24.875 -37.656 -5.766 1 92.81 190 GLN A N 1
ATOM 1486 C CA . GLN A 1 190 ? 25.875 -36.719 -5.25 1 92.81 190 GLN A CA 1
ATOM 1487 C C . GLN A 1 190 ? 26.781 -36.219 -6.371 1 92.81 190 GLN A C 1
ATOM 1489 O O . GLN A 1 190 ? 27.328 -35.125 -6.277 1 92.81 190 GLN A O 1
ATOM 1494 N N . MET A 1 191 ? 26.922 -37.094 -7.359 1 90.56 191 MET A N 1
ATOM 1495 C CA . MET A 1 191 ? 27.828 -36.719 -8.438 1 90.56 191 MET A CA 1
ATOM 1496 C C . MET A 1 191 ? 27.297 -37.188 -9.789 1 90.56 191 MET A C 1
ATOM 1498 O O . MET A 1 191 ? 26.672 -38.25 -9.883 1 90.56 191 MET A O 1
ATOM 1502 N N . LEU A 1 192 ? 27.438 -36.469 -10.734 1 92.69 192 LEU A N 1
ATOM 1503 C CA . LEU A 1 192 ? 27.172 -36.75 -12.141 1 92.69 192 LEU A CA 1
ATOM 1504 C C . LEU A 1 192 ? 28.297 -36.281 -13.031 1 92.69 192 LEU A C 1
ATOM 1506 O O . LEU A 1 192 ? 28.438 -35.062 -13.266 1 92.69 192 LEU A O 1
ATOM 1510 N N . CYS A 1 193 ? 29.156 -37.188 -13.562 1 91.94 193 CYS A N 1
ATOM 1511 C CA . CYS A 1 193 ? 30.391 -36.781 -14.211 1 91.94 193 CYS A CA 1
ATOM 1512 C C . CYS A 1 193 ? 30.734 -37.719 -15.367 1 91.94 193 CYS A C 1
ATOM 1514 O O . CYS A 1 193 ? 30.422 -38.906 -15.32 1 91.94 193 CYS A O 1
ATOM 1516 N N . GLY A 1 194 ? 31.281 -37.125 -16.312 1 90.88 194 GLY A N 1
ATOM 1517 C CA . GLY A 1 194 ? 31.938 -37.875 -17.375 1 90.88 194 GLY A CA 1
ATOM 1518 C C . GLY A 1 194 ? 31.016 -38.781 -18.125 1 90.88 194 GLY A C 1
ATOM 1519 O O . GLY A 1 194 ? 30 -38.344 -18.672 1 90.88 194 GLY A O 1
ATOM 1520 N N . GLU A 1 195 ? 31.297 -40.094 -17.984 1 92.31 195 GLU A N 1
ATOM 1521 C CA . GLU A 1 195 ? 30.609 -41.094 -18.797 1 92.31 195 GLU A CA 1
ATOM 1522 C C . GLU A 1 195 ? 29.391 -41.656 -18.078 1 92.31 195 GLU A C 1
ATOM 1524 O O . GLU A 1 195 ? 28.781 -42.656 -18.531 1 92.31 195 GLU A O 1
ATOM 1529 N N . ASP A 1 196 ? 29.016 -40.938 -17.094 1 94.19 196 ASP A N 1
ATOM 1530 C CA . ASP A 1 196 ? 27.906 -41.438 -16.281 1 94.19 196 ASP A CA 1
ATOM 1531 C C . ASP A 1 196 ? 26.641 -41.625 -17.125 1 94.19 196 ASP A C 1
ATOM 1533 O O . ASP A 1 196 ? 25.922 -42.594 -16.984 1 94.19 196 ASP A O 1
ATOM 1537 N N . LEU A 1 197 ? 26.406 -40.625 -18.078 1 96 197 LEU A N 1
ATOM 1538 C CA . LEU A 1 197 ? 25.188 -40.688 -18.891 1 96 197 LEU A CA 1
ATOM 1539 C C . LEU A 1 197 ? 25.516 -41.094 -20.328 1 96 197 LEU A C 1
ATOM 1541 O O . LEU A 1 197 ? 24.797 -40.688 -21.266 1 96 197 LEU A O 1
ATOM 1545 N N . GLN A 1 198 ? 26.547 -41.812 -20.531 1 95.25 198 GLN A N 1
ATOM 1546 C CA . GLN A 1 198 ? 27.031 -42.156 -21.875 1 95.25 198 GLN A CA 1
ATOM 1547 C C . GLN A 1 198 ? 25.969 -42.906 -22.656 1 95.25 198 GLN A C 1
ATOM 1549 O O . GLN A 1 198 ? 25.859 -42.781 -23.875 1 95.25 198 GLN A O 1
ATOM 1554 N N . ASN A 1 199 ? 25.172 -43.719 -21.969 1 96.12 199 ASN A N 1
ATOM 1555 C CA . ASN A 1 199 ? 24.188 -44.562 -22.656 1 96.12 199 ASN A CA 1
ATOM 1556 C C . ASN A 1 199 ? 22.891 -43.812 -22.906 1 96.12 199 ASN A C 1
ATOM 1558 O O . ASN A 1 199 ? 21.875 -44.406 -23.297 1 96.12 199 ASN A O 1
ATOM 1562 N N . LEU A 1 200 ? 22.922 -42.531 -22.703 1 95.25 200 LEU A N 1
ATOM 1563 C CA . LEU A 1 200 ? 21.844 -41.656 -23.125 1 95.25 200 LEU A CA 1
ATOM 1564 C C . LEU A 1 200 ? 22.312 -40.719 -24.234 1 95.25 200 LEU A C 1
ATOM 1566 O O . LEU A 1 200 ? 21.562 -39.844 -24.656 1 95.25 200 LEU A O 1
ATOM 1570 N N . GLN A 1 201 ? 23.5 -40.906 -24.672 1 92.81 201 GLN A N 1
ATOM 1571 C CA . GLN A 1 201 ? 24.062 -40.031 -25.688 1 92.81 201 GLN A CA 1
ATOM 1572 C C . GLN A 1 201 ? 23.234 -40.094 -26.984 1 92.81 201 GLN A C 1
ATOM 1574 O O . GLN A 1 201 ? 22.625 -41.125 -27.281 1 92.81 201 GLN A O 1
ATOM 1579 N N . ARG A 1 202 ? 23.141 -39 -27.672 1 91.5 202 ARG A N 1
ATOM 1580 C CA . ARG A 1 202 ? 22.469 -38.781 -28.953 1 91.5 202 ARG A CA 1
ATOM 1581 C C . ARG A 1 202 ? 20.953 -38.719 -28.781 1 91.5 202 ARG A C 1
ATOM 1583 O O . ARG A 1 202 ? 20.203 -38.75 -29.75 1 91.5 202 ARG A O 1
ATOM 1590 N N . LYS A 1 203 ? 20.547 -38.625 -27.609 1 94.31 203 LYS A N 1
ATOM 1591 C CA . LYS A 1 203 ? 19.109 -38.5 -27.328 1 94.31 203 LYS A CA 1
ATOM 1592 C C . LYS A 1 203 ? 18.734 -37.031 -27.047 1 94.31 203 LYS A C 1
ATOM 1594 O O . LYS A 1 203 ? 19.578 -36.25 -26.656 1 94.31 203 LYS A O 1
ATOM 1599 N N . LYS A 1 204 ? 17.547 -36.812 -27.344 1 96.12 204 LYS A N 1
ATOM 1600 C CA . LYS A 1 204 ? 16.938 -35.562 -26.969 1 96.12 204 LYS A CA 1
ATOM 1601 C C . LYS A 1 204 ? 15.969 -35.719 -25.797 1 96.12 204 LYS A C 1
ATOM 1603 O O . LYS A 1 204 ? 14.922 -36.344 -25.938 1 96.12 204 LYS A O 1
ATOM 1608 N N . LEU A 1 205 ? 16.312 -35.188 -24.703 1 97.44 205 LEU A N 1
ATOM 1609 C CA . LEU A 1 205 ? 15.453 -35.25 -23.531 1 97.44 205 LEU A CA 1
ATOM 1610 C C . LEU A 1 205 ? 14.602 -33.969 -23.438 1 97.44 205 LEU A C 1
ATOM 1612 O O . LEU A 1 205 ? 15.133 -32.875 -23.375 1 97.44 205 LEU A O 1
ATOM 1616 N N . GLU A 1 206 ? 13.352 -34.25 -23.406 1 98.19 206 GLU A N 1
ATOM 1617 C CA . GLU A 1 206 ? 12.445 -33.125 -23.219 1 98.19 206 GLU A CA 1
ATOM 1618 C C . GLU A 1 206 ? 12.547 -32.562 -21.797 1 98.19 206 GLU A C 1
ATOM 1620 O O . GLU A 1 206 ? 12.43 -31.344 -21.594 1 98.19 206 GLU A O 1
ATOM 1625 N N . LEU A 1 207 ? 12.766 -33.406 -20.891 1 98.62 207 LEU A N 1
ATOM 1626 C CA . LEU A 1 207 ? 12.891 -33 -19.5 1 98.62 207 LEU A CA 1
ATOM 1627 C C . LEU A 1 207 ? 13.836 -33.938 -18.734 1 98.62 207 LEU A C 1
ATOM 1629 O O . LEU A 1 207 ? 13.656 -35.156 -18.766 1 98.62 207 LEU A O 1
ATOM 1633 N N . LEU A 1 208 ? 14.812 -33.438 -18.188 1 98.31 208 LEU A N 1
ATOM 1634 C CA . LEU A 1 208 ? 15.656 -34.094 -17.203 1 98.31 208 LEU A CA 1
ATOM 1635 C C . LEU A 1 208 ? 15.57 -33.375 -15.852 1 98.31 208 LEU A C 1
ATOM 1637 O O . LEU A 1 208 ? 16 -32.25 -15.734 1 98.31 208 LEU A O 1
ATOM 1641 N N . ASP A 1 209 ? 14.992 -33.938 -14.867 1 98.69 209 ASP A N 1
ATOM 1642 C CA . ASP A 1 209 ? 14.789 -33.312 -13.562 1 98.69 209 ASP A CA 1
ATOM 1643 C C . ASP A 1 209 ? 15.727 -33.906 -12.516 1 98.69 209 ASP A C 1
ATOM 1645 O O . ASP A 1 209 ? 15.586 -35.062 -12.117 1 98.69 209 ASP A O 1
ATOM 1649 N N . LEU A 1 210 ? 16.656 -33.156 -12.109 1 98.06 210 LEU A N 1
ATOM 1650 C CA . LEU A 1 210 ? 17.641 -33.562 -11.117 1 98.06 210 LEU A CA 1
ATOM 1651 C C . LEU A 1 210 ? 17.453 -32.812 -9.812 1 98.06 210 LEU A C 1
ATOM 1653 O O . LEU A 1 210 ? 18.344 -32.781 -8.969 1 98.06 210 LEU A O 1
ATOM 1657 N N . SER A 1 211 ? 16.344 -32.219 -9.578 1 98 211 SER A N 1
ATOM 1658 C CA . SER A 1 211 ? 16.094 -31.312 -8.461 1 98 211 SER A CA 1
ATOM 1659 C C . SER A 1 211 ? 16.203 -32.031 -7.125 1 98 211 SER A C 1
ATOM 1661 O O . SER A 1 211 ? 15.977 -33.25 -7.047 1 98 211 SER A O 1
ATOM 1663 N N . SER A 1 212 ? 16.562 -31.297 -6.152 1 97.56 212 SER A N 1
ATOM 1664 C CA . SER A 1 212 ? 16.578 -31.719 -4.754 1 97.56 212 SER A CA 1
ATOM 1665 C C . SER A 1 212 ? 17.484 -32.906 -4.547 1 97.56 212 SER A C 1
ATOM 1667 O O . SER A 1 212 ? 17.188 -33.812 -3.742 1 97.56 212 SER A O 1
ATOM 1669 N N . ASN A 1 213 ? 18.438 -33.156 -5.398 1 97.38 213 ASN A N 1
ATOM 1670 C CA . ASN A 1 213 ? 19.547 -34.094 -5.156 1 97.38 213 ASN A CA 1
ATOM 1671 C C . ASN A 1 213 ? 20.734 -33.375 -4.523 1 97.38 213 ASN A C 1
ATOM 1673 O O . ASN A 1 213 ? 20.953 -32.188 -4.758 1 97.38 213 ASN A O 1
ATOM 1677 N N . PRO A 1 214 ? 21.547 -34 -3.695 1 95.44 214 PRO A N 1
ATOM 1678 C CA . PRO A 1 214 ? 22.719 -33.375 -3.113 1 95.44 214 PRO A CA 1
ATOM 1679 C C . PRO A 1 214 ? 23.906 -33.344 -4.066 1 95.44 214 PRO A C 1
ATOM 1681 O O . PRO A 1 214 ? 25.031 -33.656 -3.67 1 95.44 214 PRO A O 1
ATOM 1684 N N . LEU A 1 215 ? 23.641 -32.875 -5.27 1 93.12 215 LEU A N 1
ATOM 1685 C CA . LEU A 1 215 ? 24.656 -32.812 -6.309 1 93.12 215 LEU A CA 1
ATOM 1686 C C . LEU A 1 215 ? 25.781 -31.875 -5.93 1 93.12 215 LEU A C 1
ATOM 1688 O O . LEU A 1 215 ? 25.531 -30.766 -5.441 1 93.12 215 LEU A O 1
ATOM 1692 N N . GLN A 1 216 ? 26.969 -32.312 -6.105 1 88 216 GLN A N 1
ATOM 1693 C CA . GLN A 1 216 ? 28.141 -31.484 -5.809 1 88 216 GLN A CA 1
ATOM 1694 C C . GLN A 1 216 ? 29.078 -31.406 -7.008 1 88 216 GLN A C 1
ATOM 1696 O O . GLN A 1 216 ? 29.297 -32.406 -7.688 1 88 216 GLN A O 1
ATOM 1701 N N . PHE A 1 217 ? 29.375 -30.188 -7.312 1 83.44 217 PHE A N 1
ATOM 1702 C CA . PHE A 1 217 ? 30.375 -29.922 -8.352 1 83.44 217 PHE A CA 1
ATOM 1703 C C . PHE A 1 217 ? 31.531 -29.094 -7.805 1 83.44 217 PHE A C 1
ATOM 1705 O O . PHE A 1 217 ? 31.312 -28.188 -7 1 83.44 217 PHE A O 1
ATOM 1712 N N . SER A 1 218 ? 32.781 -29.609 -7.781 1 76.56 218 SER A N 1
ATOM 1713 C CA . SER A 1 218 ? 33.938 -28.844 -7.305 1 76.56 218 SER A CA 1
ATOM 1714 C C . SER A 1 218 ? 35 -28.75 -8.383 1 76.56 218 SER A C 1
ATOM 1716 O O . SER A 1 218 ? 35.156 -29.641 -9.219 1 76.56 218 SER A O 1
ATOM 1718 N N . ALA A 1 219 ? 35.656 -27.625 -8.352 1 72.75 219 ALA A N 1
ATOM 1719 C CA . ALA A 1 219 ? 36.75 -27.391 -9.289 1 72.75 219 ALA A CA 1
ATOM 1720 C C . ALA A 1 219 ? 37.906 -28.391 -9.055 1 72.75 219 ALA A C 1
ATOM 1722 O O . ALA A 1 219 ? 38.719 -28.625 -9.953 1 72.75 219 ALA A O 1
ATOM 1723 N N . THR A 1 220 ? 37.906 -28.922 -7.883 1 70.38 220 THR A N 1
ATOM 1724 C CA . THR A 1 220 ? 39 -29.797 -7.535 1 70.38 220 THR A CA 1
ATOM 1725 C C . THR A 1 220 ? 38.812 -31.188 -8.133 1 70.38 220 THR A C 1
ATOM 1727 O O . THR A 1 220 ? 39.781 -31.938 -8.305 1 70.38 220 THR A O 1
ATOM 1730 N N . VAL A 1 221 ? 37.656 -31.438 -8.367 1 69 221 VAL A N 1
ATOM 1731 C CA . VAL A 1 221 ? 37.344 -32.75 -8.898 1 69 221 VAL A CA 1
ATOM 1732 C C . VAL A 1 221 ? 37.312 -32.719 -10.422 1 69 221 VAL A C 1
ATOM 1734 O O . VAL A 1 221 ? 36.656 -31.828 -11 1 69 221 VAL A O 1
ATOM 1737 N N . ASN A 1 222 ? 38.25 -33.312 -11.086 1 79.69 222 ASN A N 1
ATOM 1738 C CA . ASN A 1 222 ? 38.25 -33.375 -12.547 1 79.69 222 ASN A CA 1
ATOM 1739 C C . ASN A 1 222 ? 37 -34.062 -13.094 1 79.69 222 ASN A C 1
ATOM 1741 O O . ASN A 1 222 ? 37.031 -35.25 -13.398 1 79.69 222 ASN A O 1
ATOM 1745 N N . CYS A 1 223 ? 35.875 -33.438 -13.055 1 88.06 223 CYS A N 1
ATOM 1746 C CA . CYS A 1 223 ? 34.594 -33.906 -13.578 1 88.06 223 CYS A CA 1
ATOM 1747 C C . CYS A 1 223 ? 34.312 -33.344 -14.961 1 88.06 223 CYS A C 1
ATOM 1749 O O . CYS A 1 223 ? 34.125 -32.156 -15.117 1 88.06 223 CYS A O 1
ATOM 1751 N N . THR A 1 224 ? 34.406 -34.25 -15.992 1 91.69 224 THR A N 1
ATOM 1752 C CA . THR A 1 224 ? 34.094 -33.812 -17.344 1 91.69 224 THR A CA 1
ATOM 1753 C C . THR A 1 224 ? 32.562 -33.781 -17.562 1 91.69 224 THR A C 1
ATOM 1755 O O . THR A 1 224 ? 31.812 -34.25 -16.719 1 91.69 224 THR A O 1
ATOM 1758 N N . ASN A 1 225 ? 32.094 -33.188 -18.641 1 94.38 225 ASN A N 1
ATOM 1759 C CA . ASN A 1 225 ? 30.703 -32.938 -18.953 1 94.38 225 ASN A CA 1
ATOM 1760 C C . ASN A 1 225 ? 29.906 -34.219 -19.094 1 94.38 225 ASN A C 1
ATOM 1762 O O . ASN A 1 225 ? 30.141 -35.031 -20.016 1 94.38 225 ASN A O 1
ATOM 1766 N N . PRO A 1 226 ? 29 -34.406 -18.219 1 94.5 226 PRO A N 1
ATOM 1767 C CA . PRO A 1 226 ? 28.219 -35.656 -18.281 1 94.5 226 PRO A CA 1
ATOM 1768 C C . PRO A 1 226 ? 27.156 -35.625 -19.375 1 94.5 226 PRO A C 1
ATOM 1770 O O . PRO A 1 226 ? 26.578 -36.656 -19.703 1 94.5 226 PRO A O 1
ATOM 1773 N N . PHE A 1 227 ? 26.859 -34.469 -19.922 1 96.06 227 PHE A N 1
ATOM 1774 C CA . PHE A 1 227 ? 25.781 -34.344 -20.891 1 96.06 227 PHE A CA 1
ATOM 1775 C C . PHE A 1 227 ? 26.328 -34.312 -22.312 1 96.06 227 PHE A C 1
ATOM 1777 O O . PHE A 1 227 ? 25.672 -33.781 -23.219 1 96.06 227 PHE A O 1
ATOM 1784 N N . LYS A 1 228 ? 27.5 -34.812 -22.453 1 93.31 228 LYS A N 1
ATOM 1785 C CA . LYS A 1 228 ? 28.094 -34.812 -23.797 1 93.31 228 LYS A CA 1
ATOM 1786 C C . LYS A 1 228 ? 27.188 -35.531 -24.781 1 93.31 228 LYS A C 1
ATOM 1788 O O . LYS A 1 228 ? 26.703 -36.656 -24.516 1 93.31 228 LYS A O 1
ATOM 1793 N N . SER A 1 229 ? 26.828 -34.938 -25.906 1 93.69 229 SER A N 1
ATOM 1794 C CA . SER A 1 229 ? 26.047 -35.469 -27.016 1 93.69 229 SER A CA 1
ATOM 1795 C C . SER A 1 229 ? 24.594 -35.719 -26.594 1 93.69 229 SER A C 1
ATOM 1797 O O . SER A 1 229 ? 23.938 -36.625 -27.125 1 93.69 229 SER A O 1
ATOM 1799 N N . ILE A 1 230 ? 24.141 -35.125 -25.594 1 95.31 230 ILE A N 1
ATOM 1800 C CA . ILE A 1 230 ? 22.75 -35.125 -25.172 1 95.31 230 ILE A CA 1
ATOM 1801 C C . ILE A 1 230 ? 22.141 -33.75 -25.391 1 95.31 230 ILE A C 1
ATOM 1803 O O . ILE A 1 230 ? 22.75 -32.719 -25.047 1 95.31 230 ILE A O 1
ATOM 1807 N N . THR A 1 231 ? 21.047 -33.719 -25.984 1 95.44 231 THR A N 1
ATOM 1808 C CA . THR A 1 231 ? 20.312 -32.438 -26.125 1 95.44 231 THR A CA 1
ATOM 1809 C C . THR A 1 231 ? 19.234 -32.344 -25.062 1 95.44 231 THR A C 1
ATOM 1811 O O . THR A 1 231 ? 18.422 -33.25 -24.891 1 95.44 231 THR A O 1
ATOM 1814 N N . LEU A 1 232 ? 19.25 -31.25 -24.359 1 96.94 232 LEU A N 1
ATOM 1815 C CA . LEU A 1 232 ? 18.281 -31.047 -23.281 1 96.94 232 LEU A CA 1
ATOM 1816 C C . LEU A 1 232 ? 17.328 -29.906 -23.625 1 96.94 232 LEU A C 1
ATOM 1818 O O . LEU A 1 232 ? 17.75 -28.766 -23.812 1 96.94 232 LEU A O 1
ATOM 1822 N N . GLU A 1 233 ? 16.078 -30.281 -23.656 1 97.81 233 GLU A N 1
ATOM 1823 C CA . GLU A 1 233 ? 15.094 -29.203 -23.797 1 97.81 233 GLU A CA 1
ATOM 1824 C C . GLU A 1 233 ? 14.906 -28.453 -22.5 1 97.81 233 GLU A C 1
ATOM 1826 O O . GLU A 1 233 ? 15.062 -27.219 -22.453 1 97.81 233 GLU A O 1
ATOM 1831 N N . THR A 1 234 ? 14.625 -29.109 -21.453 1 98.38 234 THR A N 1
ATOM 1832 C CA . THR A 1 234 ? 14.516 -28.516 -20.125 1 98.38 234 THR A CA 1
ATOM 1833 C C . THR A 1 234 ? 15.352 -29.297 -19.109 1 98.38 234 THR A C 1
ATOM 1835 O O . THR A 1 234 ? 15.203 -30.516 -18.969 1 98.38 234 THR A O 1
ATOM 1838 N N . LEU A 1 235 ? 16.234 -28.688 -18.516 1 98.12 235 LEU A N 1
ATOM 1839 C CA . LEU A 1 235 ? 17 -29.219 -17.391 1 98.12 235 LEU A CA 1
ATOM 1840 C C . LEU A 1 235 ? 16.562 -28.562 -16.078 1 98.12 235 LEU A C 1
ATOM 1842 O O . LEU A 1 235 ? 16.609 -27.344 -15.953 1 98.12 235 LEU A O 1
ATOM 1846 N N . VAL A 1 236 ? 16.109 -29.328 -15.133 1 98.62 236 VAL A N 1
ATOM 1847 C CA . VAL A 1 236 ? 15.656 -28.781 -13.852 1 98.62 236 VAL A CA 1
ATOM 1848 C C . VAL A 1 236 ? 16.672 -29.141 -12.766 1 98.62 236 VAL A C 1
ATOM 1850 O O . VAL A 1 236 ? 16.891 -30.328 -12.484 1 98.62 236 VAL A O 1
ATOM 1853 N N . VAL A 1 237 ? 17.312 -28.188 -12.289 1 97.69 237 VAL A N 1
ATOM 1854 C CA . VAL A 1 237 ? 18.25 -28.328 -11.18 1 97.69 237 VAL A CA 1
ATOM 1855 C C . VAL A 1 237 ? 17.844 -27.406 -10.031 1 97.69 237 VAL A C 1
ATOM 1857 O O . VAL A 1 237 ? 18.672 -26.672 -9.508 1 97.69 237 VAL A O 1
ATOM 1860 N N . SER A 1 238 ? 16.625 -27.453 -9.578 1 98.06 238 SER A N 1
ATOM 1861 C CA . SER A 1 238 ? 16.062 -26.609 -8.531 1 98.06 238 SER A CA 1
ATOM 1862 C C . SER A 1 238 ? 16.281 -27.203 -7.148 1 98.06 238 SER A C 1
ATOM 1864 O O . SER A 1 238 ? 16.656 -28.375 -7.027 1 98.06 238 SER A O 1
ATOM 1866 N N . SER A 1 239 ? 16.094 -26.406 -6.145 1 97.38 239 SER A N 1
ATOM 1867 C CA . SER A 1 239 ? 16.188 -26.812 -4.746 1 97.38 239 SER A CA 1
ATOM 1868 C C . SER A 1 239 ? 17.547 -27.422 -4.438 1 97.38 239 SER A C 1
ATOM 1870 O O . SER A 1 239 ? 17.641 -28.5 -3.844 1 97.38 239 SER A O 1
ATOM 1872 N N . MET A 1 240 ? 18.562 -26.75 -4.969 1 95.5 240 MET A N 1
ATOM 1873 C CA . MET A 1 240 ? 19.953 -27.141 -4.699 1 95.5 240 MET A CA 1
ATOM 1874 C C . MET A 1 240 ? 20.531 -26.297 -3.568 1 95.5 240 MET A C 1
ATOM 1876 O O . MET A 1 240 ? 20.078 -25.188 -3.32 1 95.5 240 MET A O 1
ATOM 1880 N N . ALA A 1 241 ? 21.594 -26.797 -2.912 1 93.62 241 ALA A N 1
ATOM 1881 C CA . ALA A 1 241 ? 22.281 -26.047 -1.865 1 93.62 241 ALA A CA 1
ATOM 1882 C C . ALA A 1 241 ? 23.531 -25.375 -2.408 1 93.62 241 ALA A C 1
ATOM 1884 O O . ALA A 1 241 ? 24.547 -25.297 -1.715 1 93.62 241 ALA A O 1
ATOM 1885 N N . TRP A 1 242 ? 23.438 -24.906 -3.598 1 95.06 242 TRP A N 1
ATOM 1886 C CA . TRP A 1 242 ? 24.625 -24.391 -4.273 1 95.06 242 TRP A CA 1
ATOM 1887 C C . TRP A 1 242 ? 24.828 -22.906 -3.959 1 95.06 242 TRP A C 1
ATOM 1889 O O . TRP A 1 242 ? 23.859 -22.125 -3.961 1 95.06 242 TRP A O 1
ATOM 1899 N N . ASN A 1 243 ? 26.016 -22.516 -3.629 1 94.06 243 ASN A N 1
ATOM 1900 C CA . ASN A 1 243 ? 26.391 -21.094 -3.619 1 94.06 243 ASN A CA 1
ATOM 1901 C C . ASN A 1 243 ? 26.844 -20.625 -4.996 1 94.06 243 ASN A C 1
ATOM 1903 O O . ASN A 1 243 ? 26.766 -21.375 -5.973 1 94.06 243 ASN A O 1
ATOM 1907 N N . ALA A 1 244 ? 27.281 -19.438 -5.137 1 95.38 244 ALA A N 1
ATOM 1908 C CA . ALA A 1 244 ? 27.625 -18.859 -6.434 1 95.38 244 ALA A CA 1
ATOM 1909 C C . ALA A 1 244 ? 28.781 -19.625 -7.09 1 95.38 244 ALA A C 1
ATOM 1911 O O . ALA A 1 244 ? 28.766 -19.859 -8.297 1 95.38 244 ALA A O 1
ATOM 1912 N N . ASP A 1 245 ? 29.719 -20.141 -6.312 1 93.62 245 ASP A N 1
ATOM 1913 C CA . ASP A 1 245 ? 30.859 -20.875 -6.836 1 93.62 245 ASP A CA 1
ATOM 1914 C C . ASP A 1 245 ? 30.453 -22.25 -7.34 1 93.62 245 ASP A C 1
ATOM 1916 O O . ASP A 1 245 ? 30.938 -22.719 -8.375 1 93.62 245 ASP A O 1
ATOM 1920 N N . GLN A 1 246 ? 29.625 -22.844 -6.609 1 93.75 246 GLN A N 1
ATOM 1921 C CA . GLN A 1 246 ? 29.156 -24.172 -7 1 93.75 246 GLN A CA 1
ATOM 1922 C C . GLN A 1 246 ? 28.328 -24.109 -8.273 1 93.75 246 GLN A C 1
ATOM 1924 O O . GLN A 1 246 ? 28.375 -25.031 -9.094 1 93.75 246 GLN A O 1
ATOM 1929 N N . VAL A 1 247 ? 27.531 -23.016 -8.336 1 95.94 247 VAL A N 1
ATOM 1930 C CA . VAL A 1 247 ? 26.781 -22.828 -9.57 1 95.94 247 VAL A CA 1
ATOM 1931 C C . VAL A 1 247 ? 27.75 -22.656 -10.742 1 95.94 247 VAL A C 1
ATOM 1933 O O . VAL A 1 247 ? 27.562 -23.281 -11.789 1 95.94 247 VAL A O 1
ATOM 1936 N N . LYS A 1 248 ? 28.75 -21.844 -10.555 1 95.44 248 LYS A N 1
ATOM 1937 C CA . LYS A 1 248 ? 29.766 -21.625 -11.578 1 95.44 248 LYS A CA 1
ATOM 1938 C C . LYS A 1 248 ? 30.422 -22.938 -11.984 1 95.44 248 LYS A C 1
ATOM 1940 O O . LYS A 1 248 ? 30.578 -23.219 -13.172 1 95.44 248 LYS A O 1
ATOM 1945 N N . ASP A 1 249 ? 30.75 -23.75 -11 1 94.56 249 ASP A N 1
ATOM 1946 C CA . ASP A 1 249 ? 31.406 -25.031 -11.25 1 94.56 249 ASP A CA 1
ATOM 1947 C C . ASP A 1 249 ? 30.5 -25.969 -12.062 1 94.56 249 ASP A C 1
ATOM 1949 O O . ASP A 1 249 ? 30.953 -26.594 -13.016 1 94.56 249 ASP A O 1
ATOM 1953 N N . PHE A 1 250 ? 29.375 -26.047 -11.727 1 95 250 PHE A N 1
ATOM 1954 C CA . PHE A 1 250 ? 28.406 -26.891 -12.43 1 95 250 PHE A CA 1
ATOM 1955 C C . PHE A 1 250 ? 28.281 -26.453 -13.891 1 95 250 PHE A C 1
ATOM 1957 O O . PHE A 1 250 ? 28.422 -27.281 -14.797 1 95 250 PHE A O 1
ATOM 1964 N N . LEU A 1 251 ? 28.016 -25.125 -14.008 1 94.81 251 LEU A N 1
ATOM 1965 C CA . LEU A 1 251 ? 27.766 -24.625 -15.359 1 94.81 251 LEU A CA 1
ATOM 1966 C C . LEU A 1 251 ? 29.031 -24.734 -16.219 1 94.81 251 LEU A C 1
ATOM 1968 O O . LEU A 1 251 ? 28.938 -24.953 -17.422 1 94.81 251 LEU A O 1
ATOM 1972 N N . SER A 1 252 ? 30.188 -24.609 -15.625 1 93.56 252 SER A N 1
ATOM 1973 C CA . SER A 1 252 ? 31.438 -24.812 -16.359 1 93.56 252 SER A CA 1
ATOM 1974 C C . SER A 1 252 ? 31.594 -26.266 -16.781 1 93.56 252 SER A C 1
ATOM 1976 O O . SER A 1 252 ? 32.094 -26.531 -17.875 1 93.56 252 SER A O 1
ATOM 1978 N N . THR A 1 253 ? 31.172 -27.078 -15.961 1 93.69 253 THR A N 1
ATOM 1979 C CA . THR A 1 253 ? 31.297 -28.516 -16.234 1 93.69 253 THR A CA 1
ATOM 1980 C C . THR A 1 253 ? 30.422 -28.906 -17.422 1 93.69 253 THR A C 1
ATOM 1982 O O . THR A 1 253 ? 30.844 -29.703 -18.266 1 93.69 253 THR A O 1
ATOM 1985 N N . ILE A 1 254 ? 29.312 -28.344 -17.5 1 93.75 254 ILE A N 1
ATOM 1986 C CA . ILE A 1 254 ? 28.391 -28.797 -18.531 1 93.75 254 ILE A CA 1
ATOM 1987 C C . ILE A 1 254 ? 28.531 -27.906 -19.766 1 93.75 254 ILE A C 1
ATOM 1989 O O . ILE A 1 254 ? 27.688 -27.953 -20.672 1 93.75 254 ILE A O 1
ATOM 1993 N N . SER A 1 255 ? 29.516 -27.047 -19.75 1 93.06 255 SER A N 1
ATOM 1994 C CA . SER A 1 255 ? 29.75 -26.156 -20.875 1 93.06 255 SER A CA 1
ATOM 1995 C C . SER A 1 255 ? 29.719 -26.906 -22.203 1 93.06 255 SER A C 1
ATOM 1997 O O . SER A 1 255 ? 30.266 -28 -22.312 1 93.06 255 SER A O 1
ATOM 1999 N N . GLY A 1 256 ? 29.016 -26.359 -23.188 1 91.38 256 GLY A N 1
ATOM 2000 C CA . GLY A 1 256 ? 28.922 -26.969 -24.5 1 91.38 256 GLY A CA 1
ATOM 2001 C C . GLY A 1 256 ? 27.641 -27.781 -24.688 1 91.38 256 GLY A C 1
ATOM 2002 O O . GLY A 1 256 ? 27.266 -28.109 -25.828 1 91.38 256 GLY A O 1
ATOM 2003 N N . THR A 1 257 ? 26.984 -28.094 -23.672 1 94.25 257 THR A N 1
ATOM 2004 C CA . THR A 1 257 ? 25.719 -28.812 -23.75 1 94.25 257 THR A CA 1
ATOM 2005 C C . THR A 1 257 ? 24.641 -27.922 -24.359 1 94.25 257 THR A C 1
ATOM 2007 O O . THR A 1 257 ? 24.516 -26.75 -24.016 1 94.25 257 THR A O 1
ATOM 2010 N N . GLN A 1 258 ? 23.938 -28.516 -25.281 1 94.5 258 GLN A N 1
ATOM 2011 C CA . GLN A 1 258 ? 22.781 -27.797 -25.828 1 94.5 258 GLN A CA 1
ATOM 2012 C C . GLN A 1 258 ? 21.578 -27.906 -24.906 1 94.5 258 GLN A C 1
ATOM 2014 O O . GLN A 1 258 ? 20.984 -28.984 -24.781 1 94.5 258 GLN A O 1
ATOM 2019 N N . VAL A 1 259 ? 21.266 -26.812 -24.281 1 95.62 259 VAL A N 1
ATOM 2020 C CA . VAL A 1 259 ? 20.156 -26.766 -23.344 1 95.62 259 VAL A CA 1
ATOM 2021 C C . VAL A 1 259 ? 19.266 -25.562 -23.641 1 95.62 259 VAL A C 1
ATOM 2023 O O . VAL A 1 259 ? 19.75 -24.422 -23.672 1 95.62 259 VAL A O 1
ATOM 2026 N N . HIS A 1 260 ? 18 -25.766 -23.75 1 96.75 260 HIS A N 1
ATOM 2027 C CA . HIS A 1 260 ? 17.062 -24.719 -24.141 1 96.75 260 HIS A CA 1
ATOM 2028 C C . HIS A 1 260 ? 16.531 -23.969 -22.922 1 96.75 260 HIS A C 1
ATOM 2030 O O . HIS A 1 260 ? 16.375 -22.75 -22.953 1 96.75 260 HIS A O 1
ATOM 2036 N N . HIS A 1 261 ? 16.234 -24.656 -21.922 1 98.12 261 HIS A N 1
ATOM 2037 C CA . HIS A 1 261 ? 15.562 -24.141 -20.719 1 98.12 261 HIS A CA 1
ATOM 2038 C C . HIS A 1 261 ? 16.188 -24.719 -19.453 1 98.12 261 HIS A C 1
ATOM 2040 O O . HIS A 1 261 ? 16.25 -25.938 -19.281 1 98.12 261 HIS A O 1
ATOM 2046 N N . ILE A 1 262 ? 16.719 -23.875 -18.625 1 98 262 ILE A N 1
ATOM 2047 C CA . ILE A 1 262 ? 17.25 -24.312 -17.328 1 98 262 ILE A CA 1
ATOM 2048 C C . ILE A 1 262 ? 16.406 -23.719 -16.203 1 98 262 ILE A C 1
ATOM 2050 O O . ILE A 1 262 ? 16.172 -22.5 -16.172 1 98 262 ILE A O 1
ATOM 2054 N N . LYS A 1 263 ? 15.898 -24.5 -15.367 1 98.38 263 LYS A N 1
ATOM 2055 C CA . LYS A 1 263 ? 15.195 -24.094 -14.156 1 98.38 263 LYS A CA 1
ATOM 2056 C C . LYS A 1 263 ? 16.062 -24.281 -12.922 1 98.38 263 LYS A C 1
ATOM 2058 O O . LYS A 1 263 ? 16.297 -25.422 -12.5 1 98.38 263 LYS A O 1
ATOM 2063 N N . MET A 1 264 ? 16.562 -23.297 -12.492 1 97.75 264 MET A N 1
ATOM 2064 C CA . MET A 1 264 ? 17.375 -23.312 -11.266 1 97.75 264 MET A CA 1
ATOM 2065 C C . MET A 1 264 ? 16.703 -22.484 -10.172 1 97.75 264 MET A C 1
ATOM 2067 O O . MET A 1 264 ? 17.203 -21.422 -9.805 1 97.75 264 MET A O 1
ATOM 2071 N N . ARG A 1 265 ? 15.656 -22.969 -9.648 1 97.44 265 ARG A N 1
ATOM 2072 C CA . ARG A 1 265 ? 14.867 -22.25 -8.648 1 97.44 265 ARG A CA 1
ATOM 2073 C C . ARG A 1 265 ? 15.18 -22.75 -7.242 1 97.44 265 ARG A C 1
ATOM 2075 O O . ARG A 1 265 ? 15.641 -23.875 -7.066 1 97.44 265 ARG A O 1
ATOM 2082 N N . HIS A 1 266 ? 14.938 -21.891 -6.285 1 96.69 266 HIS A N 1
ATOM 2083 C CA . HIS A 1 266 ? 15.07 -22.25 -4.879 1 96.69 266 HIS A CA 1
ATOM 2084 C C . HIS A 1 266 ? 16.484 -22.75 -4.566 1 96.69 266 HIS A C 1
ATOM 2086 O O . HIS A 1 266 ? 16.656 -23.812 -3.975 1 96.69 266 HIS A O 1
ATOM 2092 N N . THR A 1 267 ? 17.406 -22 -5.086 1 94.44 267 THR A N 1
ATOM 2093 C CA . THR A 1 267 ? 18.797 -22.297 -4.75 1 94.44 267 THR A CA 1
ATOM 2094 C C . THR A 1 267 ? 19.188 -21.641 -3.426 1 94.44 267 THR A C 1
ATOM 2096 O O . THR A 1 267 ? 19.422 -20.438 -3.365 1 94.44 267 THR A O 1
ATOM 2099 N N . ALA A 1 268 ? 19.312 -22.375 -2.414 1 89.19 268 ALA A N 1
ATOM 2100 C CA . ALA A 1 268 ? 19.25 -21.953 -1.016 1 89.19 268 ALA A CA 1
ATOM 2101 C C . ALA A 1 268 ? 20.438 -21.062 -0.653 1 89.19 268 ALA A C 1
ATOM 2103 O O . ALA A 1 268 ? 20.328 -20.203 0.224 1 89.19 268 ALA A O 1
ATOM 2104 N N . SER A 1 269 ? 21.578 -21.203 -1.3 1 92.31 269 SER A N 1
ATOM 2105 C CA . SER A 1 269 ? 22.766 -20.484 -0.875 1 92.31 269 SER A CA 1
ATOM 2106 C C . SER A 1 269 ? 23.266 -19.547 -1.971 1 92.31 269 SER A C 1
ATOM 2108 O O . SER A 1 269 ? 24.406 -19.062 -1.913 1 92.31 269 SER A O 1
ATOM 2110 N N . LEU A 1 270 ? 22.359 -19.312 -2.889 1 95.12 270 LEU A N 1
ATOM 2111 C CA . LEU A 1 270 ? 22.781 -18.438 -3.982 1 95.12 270 LEU A CA 1
ATOM 2112 C C . LEU A 1 270 ? 22.422 -16.984 -3.68 1 95.12 270 LEU A C 1
ATOM 2114 O O . LEU A 1 270 ? 21.25 -16.594 -3.742 1 95.12 270 LEU A O 1
ATOM 2118 N N . GLY A 1 271 ? 23.453 -16.25 -3.396 1 94.88 271 GLY A N 1
ATOM 2119 C CA . GLY A 1 271 ? 23.234 -14.844 -3.105 1 94.88 271 GLY A CA 1
ATOM 2120 C C . GLY A 1 271 ? 23.531 -14.477 -1.662 1 94.88 271 GLY A C 1
ATOM 2121 O O . GLY A 1 271 ? 23.641 -15.359 -0.807 1 94.88 271 GLY A O 1
ATOM 2122 N N . SER A 1 272 ? 23.625 -13.18 -1.407 1 90.69 272 SER A N 1
ATOM 2123 C CA . SER A 1 272 ? 24.016 -12.695 -0.089 1 90.69 272 SER A CA 1
ATOM 2124 C C . SER A 1 272 ? 22.797 -12.484 0.805 1 90.69 272 SER A C 1
ATOM 2126 O O . SER A 1 272 ? 22.938 -12.281 2.014 1 90.69 272 SER A O 1
ATOM 2128 N N . GLY A 1 273 ? 21.609 -12.617 0.184 1 88.81 273 GLY A N 1
ATOM 2129 C CA . GLY A 1 273 ? 20.422 -12.359 0.969 1 88.81 273 GLY A CA 1
ATOM 2130 C C . GLY A 1 273 ? 20.281 -10.898 1.377 1 88.81 273 GLY A C 1
ATOM 2131 O O . GLY A 1 273 ? 20.828 -10.016 0.726 1 88.81 273 GLY A O 1
ATOM 2132 N N . PHE A 1 274 ? 19.391 -10.633 2.393 1 87.69 274 PHE A N 1
ATOM 2133 C CA . PHE A 1 274 ? 19.172 -9.273 2.879 1 87.69 274 PHE A CA 1
ATOM 2134 C C . PHE A 1 274 ? 19.844 -9.07 4.234 1 87.69 274 PHE A C 1
ATOM 2136 O O . PHE A 1 274 ? 19.391 -9.617 5.242 1 87.69 274 PHE A O 1
ATOM 2143 N N . GLY A 1 275 ? 20.844 -8.383 4.18 1 74.19 275 GLY A N 1
ATOM 2144 C CA . GLY A 1 275 ? 21.469 -7.949 5.414 1 74.19 275 GLY A CA 1
ATOM 2145 C C . GLY A 1 275 ? 22.531 -8.914 5.918 1 74.19 275 GLY A C 1
ATOM 2146 O O . GLY A 1 275 ? 23.062 -8.742 7.012 1 74.19 275 GLY A O 1
ATOM 2147 N N . PHE A 1 276 ? 22.703 -10.023 5.047 1 78 276 PHE A N 1
ATOM 2148 C CA . PHE A 1 276 ? 23.75 -10.984 5.406 1 78 276 PHE A CA 1
ATOM 2149 C C . PHE A 1 276 ? 24.938 -10.875 4.461 1 78 276 PHE A C 1
ATOM 2151 O O . PHE A 1 276 ? 24.797 -10.398 3.33 1 78 276 PHE A O 1
ATOM 2158 N N . PHE A 1 277 ? 26.078 -11.117 4.883 1 74.31 277 PHE A N 1
ATOM 2159 C CA . PHE A 1 277 ? 27.234 -10.906 4.027 1 74.31 277 PHE A CA 1
ATOM 2160 C C . PHE A 1 277 ? 28.109 -12.148 3.988 1 74.31 277 PHE A C 1
ATOM 2162 O O . PHE A 1 277 ? 29.266 -12.086 3.584 1 74.31 277 PHE A O 1
ATOM 2169 N N . ASN A 1 278 ? 27.469 -13.258 4.246 1 80.12 278 ASN A N 1
ATOM 2170 C CA . ASN A 1 278 ? 28.281 -14.469 4.309 1 80.12 278 ASN A CA 1
ATOM 2171 C C . ASN A 1 278 ? 28.344 -15.172 2.955 1 80.12 278 ASN A C 1
ATOM 2173 O O . ASN A 1 278 ? 29.344 -15.82 2.635 1 80.12 278 ASN A O 1
ATOM 2177 N N . LEU A 1 279 ? 27.328 -15.031 2.201 1 86.75 279 LEU A N 1
ATOM 2178 C CA . LEU A 1 279 ? 27.281 -15.625 0.872 1 86.75 279 LEU A CA 1
ATOM 2179 C C . LEU A 1 279 ? 27.344 -14.555 -0.209 1 86.75 279 LEU A C 1
ATOM 2181 O O . LEU A 1 279 ? 27.031 -13.383 0.053 1 86.75 279 LEU A O 1
ATOM 2185 N N . ARG A 1 280 ? 27.844 -15.023 -1.362 1 91.5 280 ARG A N 1
ATOM 2186 C CA . ARG A 1 280 ? 28.078 -14.031 -2.41 1 91.5 280 ARG A CA 1
ATOM 2187 C C . ARG A 1 280 ? 26.984 -14.094 -3.479 1 91.5 280 ARG A C 1
ATOM 2189 O O . ARG A 1 280 ? 26.422 -15.164 -3.734 1 91.5 280 ARG A O 1
ATOM 2196 N N . ASP A 1 281 ? 26.719 -12.945 -4.105 1 96.38 281 ASP A N 1
ATOM 2197 C CA . ASP A 1 281 ? 25.859 -12.867 -5.277 1 96.38 281 ASP A CA 1
ATOM 2198 C C . ASP A 1 281 ? 26.562 -13.359 -6.531 1 96.38 281 ASP A C 1
ATOM 2200 O O . ASP A 1 281 ? 27.797 -13.398 -6.574 1 96.38 281 ASP A O 1
ATOM 2204 N N . PRO A 1 282 ? 25.781 -13.75 -7.531 1 97.12 282 PRO A N 1
ATOM 2205 C CA . PRO A 1 282 ? 26.406 -14.117 -8.805 1 97.12 282 PRO A CA 1
ATOM 2206 C C . PRO A 1 282 ? 27.125 -12.945 -9.461 1 97.12 282 PRO A C 1
ATOM 2208 O O . PRO A 1 282 ? 26.734 -11.789 -9.273 1 97.12 282 PRO A O 1
ATOM 2211 N N . ASN A 1 283 ? 28.219 -13.234 -10.195 1 96.94 283 ASN A N 1
ATOM 2212 C CA . ASN A 1 283 ? 28.969 -12.227 -10.945 1 96.94 283 ASN A CA 1
ATOM 2213 C C . ASN A 1 283 ? 29.141 -12.625 -12.406 1 96.94 283 ASN A C 1
ATOM 2215 O O . ASN A 1 283 ? 28.453 -13.523 -12.898 1 96.94 283 ASN A O 1
ATOM 2219 N N . ASN A 1 284 ? 30 -11.992 -13.172 1 95.62 284 ASN A N 1
ATOM 2220 C CA . ASN A 1 284 ? 30.125 -12.18 -14.609 1 95.62 284 ASN A CA 1
ATOM 2221 C C . ASN A 1 284 ? 30.719 -13.539 -14.953 1 95.62 284 ASN A C 1
ATOM 2223 O O . ASN A 1 284 ? 30.641 -13.992 -16.094 1 95.62 284 ASN A O 1
ATOM 2227 N N . LYS A 1 285 ? 31.266 -14.281 -13.953 1 96.25 285 LYS A N 1
ATOM 2228 C CA . LYS A 1 285 ? 31.859 -15.586 -14.195 1 96.25 285 LYS A CA 1
ATOM 2229 C C . LYS A 1 285 ? 30.891 -16.719 -13.859 1 96.25 285 LYS A C 1
ATOM 2231 O O . LYS A 1 285 ? 31.047 -17.828 -14.344 1 96.25 285 LYS A O 1
ATOM 2236 N N . THR A 1 286 ? 29.906 -16.406 -13.086 1 96.88 286 THR A N 1
ATOM 2237 C CA . THR A 1 286 ? 29.047 -17.438 -12.516 1 96.88 286 THR A CA 1
ATOM 2238 C C . THR A 1 286 ? 28.328 -18.219 -13.617 1 96.88 286 THR A C 1
ATOM 2240 O O . THR A 1 286 ? 28.266 -19.438 -13.57 1 96.88 286 THR A O 1
ATOM 2243 N N . PHE A 1 287 ? 27.875 -17.5 -14.641 1 96.62 287 PHE A N 1
ATOM 2244 C CA . PHE A 1 287 ? 27.047 -18.141 -15.664 1 96.62 287 PHE A CA 1
ATOM 2245 C C . PHE A 1 287 ? 27.828 -18.297 -16.969 1 96.62 287 PHE A C 1
ATOM 2247 O O . PHE A 1 287 ? 27.25 -18.641 -18 1 96.62 287 PHE A O 1
ATOM 2254 N N . SER A 1 288 ? 29.109 -18.094 -17 1 95 288 SER A N 1
ATOM 2255 C CA . SER A 1 288 ? 29.922 -18.031 -18.203 1 95 288 SER A CA 1
ATOM 2256 C C . SER A 1 288 ? 29.969 -19.391 -18.906 1 95 288 SER A C 1
ATOM 2258 O O . SER A 1 288 ? 30.125 -19.453 -20.125 1 95 288 SER A O 1
ATOM 2260 N N . GLY A 1 289 ? 29.719 -20.469 -18.172 1 93.38 289 GLY A N 1
ATOM 2261 C CA . GLY A 1 289 ? 29.75 -21.797 -18.734 1 93.38 289 GLY A CA 1
ATOM 2262 C C . GLY A 1 289 ? 28.641 -22.047 -19.75 1 93.38 289 GLY A C 1
ATOM 2263 O O . GLY A 1 289 ? 28.703 -23.016 -20.516 1 93.38 289 GLY A O 1
ATOM 2264 N N . LEU A 1 290 ? 27.688 -21.203 -19.766 1 93.12 290 LEU A N 1
ATOM 2265 C CA . LEU A 1 290 ? 26.547 -21.406 -20.641 1 93.12 290 LEU A CA 1
ATOM 2266 C C . LEU A 1 290 ? 26.656 -20.531 -21.891 1 93.12 290 LEU A C 1
ATOM 2268 O O . LEU A 1 290 ? 25.703 -20.438 -22.672 1 93.12 290 LEU A O 1
ATOM 2272 N N . ASN A 1 291 ? 27.75 -19.875 -22.203 1 91.94 291 ASN A N 1
ATOM 2273 C CA . ASN A 1 291 ? 27.922 -18.906 -23.281 1 91.94 291 ASN A CA 1
ATOM 2274 C C . ASN A 1 291 ? 27.703 -19.531 -24.641 1 91.94 291 ASN A C 1
ATOM 2276 O O . ASN A 1 291 ? 27.312 -18.844 -25.594 1 91.94 291 ASN A O 1
ATOM 2280 N N . ILE A 1 292 ? 27.938 -20.922 -24.797 1 91.25 292 ILE A N 1
ATOM 2281 C CA . ILE A 1 292 ? 27.797 -21.531 -26.109 1 91.25 292 ILE A CA 1
ATOM 2282 C C . ILE A 1 292 ? 26.656 -22.562 -26.078 1 91.25 292 ILE A C 1
ATOM 2284 O O . ILE A 1 292 ? 26.547 -23.406 -26.969 1 91.25 292 ILE A O 1
ATOM 2288 N N . SER A 1 293 ? 25.781 -22.531 -25.078 1 90.94 293 SER A N 1
ATOM 2289 C CA . SER A 1 293 ? 24.734 -23.531 -24.891 1 90.94 293 SER A CA 1
ATOM 2290 C C . SER A 1 293 ? 23.453 -23.141 -25.625 1 90.94 293 SER A C 1
ATOM 2292 O O . SER A 1 293 ? 22.547 -23.953 -25.766 1 90.94 293 SER A O 1
ATOM 2294 N N . ASN A 1 294 ? 23.328 -21.906 -26.125 1 88.06 294 ASN A N 1
ATOM 2295 C CA . ASN A 1 294 ? 22.172 -21.391 -26.844 1 88.06 294 ASN A CA 1
ATOM 2296 C C . ASN A 1 294 ? 20.906 -21.453 -26 1 88.06 294 ASN A C 1
ATOM 2298 O O . ASN A 1 294 ? 19.859 -21.906 -26.469 1 88.06 294 ASN A O 1
ATOM 2302 N N . MET A 1 295 ? 21 -21.156 -24.781 1 93.75 295 MET A N 1
ATOM 2303 C CA . MET A 1 295 ? 19.875 -21.172 -23.859 1 93.75 295 MET A CA 1
ATOM 2304 C C . MET A 1 295 ? 18.891 -20.047 -24.188 1 93.75 295 MET A C 1
ATOM 2306 O O . MET A 1 295 ? 19.297 -18.938 -24.5 1 93.75 295 MET A O 1
ATOM 2310 N N . GLN A 1 296 ? 17.562 -20.359 -24.078 1 97.06 296 GLN A N 1
ATOM 2311 C CA . GLN A 1 296 ? 16.547 -19.375 -24.422 1 97.06 296 GLN A CA 1
ATOM 2312 C C . GLN A 1 296 ? 15.742 -18.938 -23.203 1 97.06 296 GLN A C 1
ATOM 2314 O O . GLN A 1 296 ? 15.195 -17.844 -23.156 1 97.06 296 GLN A O 1
ATOM 2319 N N . ILE A 1 297 ? 15.617 -19.844 -22.281 1 98.38 297 ILE A N 1
ATOM 2320 C CA . ILE A 1 297 ? 14.836 -19.547 -21.078 1 98.38 297 ILE A CA 1
ATOM 2321 C C . ILE A 1 297 ? 15.664 -19.891 -19.844 1 98.38 297 ILE A C 1
ATOM 2323 O O . ILE A 1 297 ? 16.203 -20.984 -19.719 1 98.38 297 ILE A O 1
ATOM 2327 N N . PHE A 1 298 ? 15.844 -19 -19 1 97.88 298 PHE A N 1
ATOM 2328 C CA . PHE A 1 298 ? 16.578 -19.203 -17.75 1 97.88 298 PHE A CA 1
ATOM 2329 C C . PHE A 1 298 ? 15.734 -18.781 -16.547 1 97.88 298 PHE A C 1
ATOM 2331 O O . PHE A 1 298 ? 15.336 -17.609 -16.438 1 97.88 298 PHE A O 1
ATOM 2338 N N . GLU A 1 299 ? 15.367 -19.672 -15.617 1 98.5 299 GLU A N 1
ATOM 2339 C CA . GLU A 1 299 ? 14.617 -19.391 -14.398 1 98.5 299 GLU A CA 1
ATOM 2340 C C . GLU A 1 299 ? 15.508 -19.469 -13.164 1 98.5 299 GLU A C 1
ATOM 2342 O O . GLU A 1 299 ? 16 -20.547 -12.812 1 98.5 299 GLU A O 1
ATOM 2347 N N . LEU A 1 300 ? 15.719 -18.375 -12.602 1 98.12 300 LEU A N 1
ATOM 2348 C CA . LEU A 1 300 ? 16.531 -18.25 -11.391 1 98.12 300 LEU A CA 1
ATOM 2349 C C . LEU A 1 300 ? 15.734 -17.578 -10.273 1 98.12 300 LEU A C 1
ATOM 2351 O O . LEU A 1 300 ? 16.188 -16.609 -9.672 1 98.12 300 LEU A O 1
ATOM 2355 N N . SER A 1 301 ? 14.586 -18.109 -9.953 1 98.06 301 SER A N 1
ATOM 2356 C CA . SER A 1 301 ? 13.68 -17.484 -8.992 1 98.06 301 SER A CA 1
ATOM 2357 C C . SER A 1 301 ? 13.828 -18.125 -7.609 1 98.06 301 SER A C 1
ATOM 2359 O O . SER A 1 301 ? 14.422 -19.188 -7.473 1 98.06 301 SER A O 1
ATOM 2361 N N . HIS A 1 302 ? 13.406 -17.484 -6.59 1 97.44 302 HIS A N 1
ATOM 2362 C CA . HIS A 1 302 ? 13.305 -17.953 -5.219 1 97.44 302 HIS A CA 1
ATOM 2363 C C . HIS A 1 302 ? 14.68 -18.297 -4.645 1 97.44 302 HIS A C 1
ATOM 2365 O O . HIS A 1 302 ? 14.859 -19.344 -4.023 1 97.44 302 HIS A O 1
ATOM 2371 N N . SER A 1 303 ? 15.648 -17.5 -4.965 1 96.62 303 SER A N 1
ATOM 2372 C CA . SER A 1 303 ? 16.969 -17.594 -4.348 1 96.62 303 SER A CA 1
ATOM 2373 C C . SER A 1 303 ? 17.25 -16.359 -3.48 1 96.62 303 SER A C 1
ATOM 2375 O O . SER A 1 303 ? 16.328 -15.727 -2.98 1 96.62 303 SER A O 1
ATOM 2377 N N . PHE A 1 304 ? 18.547 -16.031 -3.17 1 95.88 304 PHE A N 1
ATOM 2378 C CA . PHE A 1 304 ? 18.828 -14.984 -2.205 1 95.88 304 PHE A CA 1
ATOM 2379 C C . PHE A 1 304 ? 19.75 -13.93 -2.816 1 95.88 304 PHE A C 1
ATOM 2381 O O . PHE A 1 304 ? 20.594 -13.359 -2.123 1 95.88 304 PHE A O 1
ATOM 2388 N N . ILE A 1 305 ? 19.562 -13.789 -4.121 1 96.81 305 ILE A N 1
ATOM 2389 C CA . ILE A 1 305 ? 20.359 -12.781 -4.805 1 96.81 305 ILE A CA 1
ATOM 2390 C C . ILE A 1 305 ? 19.953 -11.391 -4.348 1 96.81 305 ILE A C 1
ATOM 2392 O O . ILE A 1 305 ? 18.766 -11.055 -4.367 1 96.81 305 ILE A O 1
ATOM 2396 N N . SER A 1 306 ? 20.906 -10.578 -3.969 1 95.25 306 SER A N 1
ATOM 2397 C CA . SER A 1 306 ? 20.594 -9.266 -3.404 1 95.25 306 SER A CA 1
ATOM 2398 C C . SER A 1 306 ? 21 -8.148 -4.359 1 95.25 306 SER A C 1
ATOM 2400 O O . SER A 1 306 ? 20.406 -7.062 -4.328 1 95.25 306 SER A O 1
ATOM 2402 N N . GLN A 1 307 ? 22 -8.43 -5.156 1 95.31 307 GLN A N 1
ATOM 2403 C CA . GLN A 1 307 ? 22.531 -7.422 -6.059 1 95.31 307 GLN A CA 1
ATOM 2404 C C . GLN A 1 307 ? 22.844 -8.016 -7.426 1 95.31 307 GLN A C 1
ATOM 2406 O O . GLN A 1 307 ? 23.375 -9.133 -7.52 1 95.31 307 GLN A O 1
ATOM 2411 N N . LEU A 1 308 ? 22.453 -7.352 -8.469 1 97.69 308 LEU A N 1
ATOM 2412 C CA . LEU A 1 308 ? 22.875 -7.688 -9.828 1 97.69 308 LEU A CA 1
ATOM 2413 C C . LEU A 1 308 ? 24.047 -6.816 -10.258 1 97.69 308 LEU A C 1
ATOM 2415 O O . LEU A 1 308 ? 23.875 -5.625 -10.531 1 97.69 308 LEU A O 1
ATOM 2419 N N . VAL A 1 309 ? 25.203 -7.395 -10.352 1 96.94 309 VAL A N 1
ATOM 2420 C CA . VAL A 1 309 ? 26.406 -6.641 -10.648 1 96.94 309 VAL A CA 1
ATOM 2421 C C . VAL A 1 309 ? 26.578 -6.5 -12.156 1 96.94 309 VAL A C 1
ATOM 2423 O O . VAL A 1 309 ? 25.891 -7.176 -12.93 1 96.94 309 VAL A O 1
ATOM 2426 N N . ALA A 1 310 ? 27.453 -5.703 -12.539 1 97.38 310 ALA A N 1
ATOM 2427 C CA . ALA A 1 310 ? 27.672 -5.43 -13.953 1 97.38 310 ALA A CA 1
ATOM 2428 C C . ALA A 1 310 ? 28.062 -6.703 -14.711 1 97.38 310 ALA A C 1
ATOM 2430 O O . ALA A 1 310 ? 28.859 -7.504 -14.219 1 97.38 310 ALA A O 1
ATOM 2431 N N . ASN A 1 311 ? 27.406 -7.023 -15.766 1 97.38 311 ASN A N 1
ATOM 2432 C CA . ASN A 1 311 ? 27.75 -8.07 -16.719 1 97.38 311 ASN A CA 1
ATOM 2433 C C . ASN A 1 311 ? 27.438 -9.461 -16.172 1 97.38 311 ASN A C 1
ATOM 2435 O O . ASN A 1 311 ? 27.969 -10.453 -16.672 1 97.38 311 ASN A O 1
ATOM 2439 N N . VAL A 1 312 ? 26.609 -9.547 -15.203 1 97.56 312 VAL A N 1
ATOM 2440 C CA . VAL A 1 312 ? 26.297 -10.828 -14.57 1 97.56 312 VAL A CA 1
ATOM 2441 C C . VAL A 1 312 ? 25.656 -11.766 -15.586 1 97.56 312 VAL A C 1
ATOM 2443 O O . VAL A 1 312 ? 25.859 -12.984 -15.539 1 97.56 312 VAL A O 1
ATOM 2446 N N . PHE A 1 313 ? 24.984 -11.195 -16.641 1 96.69 313 PHE A N 1
ATOM 2447 C CA . PHE A 1 313 ? 24.266 -12.031 -17.609 1 96.69 313 PHE A CA 1
ATOM 2448 C C . PHE A 1 313 ? 24.922 -11.922 -18.984 1 96.69 313 PHE A C 1
ATOM 2450 O O . PHE A 1 313 ? 24.266 -12.195 -20 1 96.69 313 PHE A O 1
ATOM 2457 N N . SER A 1 314 ? 26.141 -11.578 -19.078 1 94.62 314 SER A N 1
ATOM 2458 C CA . SER A 1 314 ? 26.812 -11.305 -20.344 1 94.62 314 SER A CA 1
ATOM 2459 C C . SER A 1 314 ? 26.953 -12.57 -21.172 1 94.62 314 SER A C 1
ATOM 2461 O O . SER A 1 314 ? 27.109 -12.5 -22.391 1 94.62 314 SER A O 1
ATOM 2463 N N . ALA A 1 315 ? 26.781 -13.719 -20.578 1 92.31 315 ALA A N 1
ATOM 2464 C CA . ALA A 1 315 ? 26.938 -15 -21.266 1 92.31 315 ALA A CA 1
ATOM 2465 C C . ALA A 1 315 ? 25.719 -15.312 -22.109 1 92.31 315 ALA A C 1
ATOM 2467 O O . ALA A 1 315 ? 25.781 -16.188 -22.984 1 92.31 315 ALA A O 1
ATOM 2468 N N . PHE A 1 316 ? 24.609 -14.641 -21.891 1 92.69 316 PHE A N 1
ATOM 2469 C CA . PHE A 1 316 ? 23.344 -15.039 -22.484 1 92.69 316 PHE A CA 1
ATOM 2470 C C . PHE A 1 316 ? 22.969 -14.133 -23.641 1 92.69 316 PHE A C 1
ATOM 2472 O O . PHE A 1 316 ? 22 -13.391 -23.578 1 92.69 316 PHE A O 1
ATOM 2479 N N . THR A 1 317 ? 23.531 -14.336 -24.812 1 90.88 317 THR A N 1
ATOM 2480 C CA . THR A 1 317 ? 23.312 -13.445 -25.938 1 90.88 317 THR A CA 1
ATOM 2481 C C . THR A 1 317 ? 22.047 -13.82 -26.703 1 90.88 317 THR A C 1
ATOM 2483 O O . THR A 1 317 ? 21.5 -13.008 -27.453 1 90.88 317 THR A O 1
ATOM 2486 N N . THR A 1 318 ? 21.531 -15.023 -26.438 1 93.5 318 THR A N 1
ATOM 2487 C CA . THR A 1 318 ? 20.359 -15.469 -27.188 1 93.5 318 THR A CA 1
ATOM 2488 C C . THR A 1 318 ? 19.172 -15.68 -26.266 1 93.5 318 THR A C 1
ATOM 2490 O O . THR A 1 318 ? 18.141 -16.219 -26.672 1 93.5 318 THR A O 1
ATOM 2493 N N . LEU A 1 319 ? 19.297 -15.281 -25.031 1 96.44 319 LEU A N 1
ATOM 2494 C CA . LEU A 1 319 ? 18.25 -15.5 -24.047 1 96.44 319 LEU A CA 1
ATOM 2495 C C . LEU A 1 319 ? 17 -14.711 -24.391 1 96.44 319 LEU A C 1
ATOM 2497 O O . LEU A 1 319 ? 17.078 -13.523 -24.719 1 96.44 319 LEU A O 1
ATOM 2501 N N . LEU A 1 320 ? 15.812 -15.367 -24.281 1 98 320 LEU A N 1
ATOM 2502 C CA . LEU A 1 320 ? 14.539 -14.734 -24.609 1 98 320 LEU A CA 1
ATOM 2503 C C . LEU A 1 320 ? 13.75 -14.422 -23.344 1 98 320 LEU A C 1
ATOM 2505 O O . LEU A 1 320 ? 12.977 -13.461 -23.312 1 98 320 LEU A O 1
ATOM 2509 N N . SER A 1 321 ? 13.922 -15.219 -22.359 1 98.56 321 SER A N 1
ATOM 2510 C CA . SER A 1 321 ? 13.164 -15.055 -21.125 1 98.56 321 SER A CA 1
ATOM 2511 C C . SER A 1 321 ? 14.039 -15.266 -19.891 1 98.56 321 SER A C 1
ATOM 2513 O O . SER A 1 321 ? 14.789 -16.234 -19.828 1 98.56 321 SER A O 1
ATOM 2515 N N . LEU A 1 322 ? 14.008 -14.344 -19 1 98.5 322 LEU A N 1
ATOM 2516 C CA . LEU A 1 322 ? 14.766 -14.406 -17.75 1 98.5 322 LEU A CA 1
ATOM 2517 C C . LEU A 1 322 ? 13.852 -14.172 -16.547 1 98.5 322 LEU A C 1
ATOM 2519 O O . LEU A 1 322 ? 13.172 -13.148 -16.469 1 98.5 322 LEU A O 1
ATOM 2523 N N . ASP A 1 323 ? 13.766 -15.078 -15.641 1 98.75 323 ASP A N 1
ATOM 2524 C CA . ASP A 1 323 ? 12.938 -14.977 -14.438 1 98.75 323 ASP A CA 1
ATOM 2525 C C . ASP A 1 323 ? 13.797 -14.859 -13.188 1 98.75 323 ASP A C 1
ATOM 2527 O O . ASP A 1 323 ? 14.438 -15.828 -12.781 1 98.75 323 ASP A O 1
ATOM 2531 N N . LEU A 1 324 ? 13.836 -13.734 -12.625 1 98.69 324 LEU A N 1
ATOM 2532 C CA . LEU A 1 324 ? 14.594 -13.461 -11.406 1 98.69 324 LEU A CA 1
ATOM 2533 C C . LEU A 1 324 ? 13.656 -13.172 -10.234 1 98.69 324 LEU A C 1
ATOM 2535 O O . LEU A 1 324 ? 14.031 -12.484 -9.281 1 98.69 324 LEU A O 1
ATOM 2539 N N . SER A 1 325 ? 12.438 -13.641 -10.32 1 98.69 325 SER A N 1
ATOM 2540 C CA . SER A 1 325 ? 11.414 -13.305 -9.336 1 98.69 325 SER A CA 1
ATOM 2541 C C . SER A 1 325 ? 11.703 -13.953 -7.992 1 98.69 325 SER A C 1
ATOM 2543 O O . SER A 1 325 ? 12.383 -14.984 -7.926 1 98.69 325 SER A O 1
ATOM 2545 N N . PHE A 1 326 ? 11.305 -13.336 -6.941 1 97.69 326 PHE A N 1
ATOM 2546 C CA . PHE A 1 326 ? 11.312 -13.828 -5.57 1 97.69 326 PHE A CA 1
ATOM 2547 C C . PHE A 1 326 ? 12.742 -14.125 -5.113 1 97.69 326 PHE A C 1
ATOM 2549 O O . PHE A 1 326 ? 13.008 -15.188 -4.547 1 97.69 326 PHE A O 1
ATOM 2556 N N . ASN A 1 327 ? 13.633 -13.266 -5.477 1 97.75 327 ASN A N 1
ATOM 2557 C CA . ASN A 1 327 ? 14.938 -13.156 -4.824 1 97.75 327 ASN A CA 1
ATOM 2558 C C . ASN A 1 327 ? 14.93 -12.078 -3.742 1 97.75 327 ASN A C 1
ATOM 2560 O O . ASN A 1 327 ? 13.93 -11.891 -3.055 1 97.75 327 ASN A O 1
ATOM 2564 N N . LYS A 1 328 ? 16.016 -11.398 -3.498 1 95.94 328 LYS A N 1
ATOM 2565 C CA . LYS A 1 328 ? 16.172 -10.273 -2.578 1 95.94 328 LYS A CA 1
ATOM 2566 C C . LYS A 1 328 ? 16.891 -9.117 -3.248 1 95.94 328 LYS A C 1
ATOM 2568 O O . LYS A 1 328 ? 17.719 -8.445 -2.615 1 95.94 328 LYS A O 1
ATOM 2573 N N . ILE A 1 329 ? 16.547 -8.969 -4.488 1 97.25 329 ILE A N 1
ATOM 2574 C CA . ILE A 1 329 ? 17.297 -7.988 -5.266 1 97.25 329 ILE A CA 1
ATOM 2575 C C . ILE A 1 329 ? 16.906 -6.578 -4.824 1 97.25 329 ILE A C 1
ATOM 2577 O O . ILE A 1 329 ? 15.75 -6.18 -4.941 1 97.25 329 ILE A O 1
ATOM 2581 N N . ARG A 1 330 ? 17.844 -5.84 -4.379 1 94.25 330 ARG A N 1
ATOM 2582 C CA . ARG A 1 330 ? 17.609 -4.484 -3.896 1 94.25 330 ARG A CA 1
ATOM 2583 C C . ARG A 1 330 ? 18.391 -3.469 -4.73 1 94.25 330 ARG A C 1
ATOM 2585 O O . ARG A 1 330 ? 18.094 -2.271 -4.691 1 94.25 330 ARG A O 1
ATOM 2592 N N . GLN A 1 331 ? 19.359 -4.008 -5.457 1 93.5 331 GLN A N 1
ATOM 2593 C CA . GLN A 1 331 ? 20.234 -3.115 -6.207 1 93.5 331 GLN A CA 1
ATOM 2594 C C . GLN A 1 331 ? 20.562 -3.693 -7.582 1 93.5 331 GLN A C 1
ATOM 2596 O O . GLN A 1 331 ? 20.828 -4.891 -7.711 1 93.5 331 GLN A O 1
ATOM 2601 N N . ILE A 1 332 ? 20.453 -2.9 -8.586 1 96.69 332 ILE A N 1
ATOM 2602 C CA . ILE A 1 332 ? 20.859 -3.234 -9.953 1 96.69 332 ILE A CA 1
ATOM 2603 C C . ILE A 1 332 ? 21.953 -2.281 -10.414 1 96.69 332 ILE A C 1
ATOM 2605 O O . ILE A 1 332 ? 21.719 -1.084 -10.586 1 96.69 332 ILE A O 1
ATOM 2609 N N . ASP A 1 333 ? 23.094 -2.809 -10.633 1 96.25 333 ASP A N 1
ATOM 2610 C CA . ASP A 1 333 ? 24.203 -1.979 -11.078 1 96.25 333 ASP A CA 1
ATOM 2611 C C . ASP A 1 333 ? 24.094 -1.659 -12.562 1 96.25 333 ASP A C 1
ATOM 2613 O O . ASP A 1 333 ? 23.453 -2.395 -13.312 1 96.25 333 ASP A O 1
ATOM 2617 N N . LYS A 1 334 ? 24.734 -0.575 -12.891 1 94.62 334 LYS A N 1
ATOM 2618 C CA . LYS A 1 334 ? 24.812 -0.213 -14.305 1 94.62 334 LYS A CA 1
ATOM 2619 C C . LYS A 1 334 ? 25.438 -1.333 -15.125 1 94.62 334 LYS A C 1
ATOM 2621 O O . LYS A 1 334 ? 26.484 -1.874 -14.758 1 94.62 334 LYS A O 1
ATOM 2626 N N . GLY A 1 335 ? 24.781 -1.827 -16.094 1 96.44 335 GLY A N 1
ATOM 2627 C CA . GLY A 1 335 ? 25.312 -2.832 -17 1 96.44 335 GLY A CA 1
ATOM 2628 C C . GLY A 1 335 ? 25.016 -4.254 -16.562 1 96.44 335 GLY A C 1
ATOM 2629 O O . GLY A 1 335 ? 25.547 -5.211 -17.109 1 96.44 335 GLY A O 1
ATOM 2630 N N . ALA A 1 336 ? 24.172 -4.426 -15.57 1 97.38 336 ALA A N 1
ATOM 2631 C CA . ALA A 1 336 ? 23.844 -5.762 -15.078 1 97.38 336 ALA A CA 1
ATOM 2632 C C . ALA A 1 336 ? 23.25 -6.625 -16.188 1 97.38 336 ALA A C 1
ATOM 2634 O O . ALA A 1 336 ? 23.531 -7.828 -16.266 1 97.38 336 ALA A O 1
ATOM 2635 N N . PHE A 1 337 ? 22.547 -5.98 -17.141 1 97.38 337 PHE A N 1
ATOM 2636 C CA . PHE A 1 337 ? 21.828 -6.734 -18.172 1 97.38 337 PHE A CA 1
ATOM 2637 C C . PHE A 1 337 ? 22.547 -6.664 -19.5 1 97.38 337 PHE A C 1
ATOM 2639 O O . PHE A 1 337 ? 21.953 -6.953 -20.547 1 97.38 337 PHE A O 1
ATOM 2646 N N . ASN A 1 338 ? 23.844 -6.281 -19.422 1 96.12 338 ASN A N 1
ATOM 2647 C CA . ASN A 1 338 ? 24.641 -6.332 -20.641 1 96.12 338 ASN A CA 1
ATOM 2648 C C . ASN A 1 338 ? 24.641 -7.723 -21.266 1 96.12 338 ASN A C 1
ATOM 2650 O O . ASN A 1 338 ? 24.719 -8.727 -20.562 1 96.12 338 ASN A O 1
ATOM 2654 N N . GLY A 1 339 ? 24.453 -7.805 -22.641 1 93.5 339 GLY A N 1
ATOM 2655 C CA . GLY A 1 339 ? 24.484 -9.07 -23.344 1 93.5 339 GLY A CA 1
ATOM 2656 C C . GLY A 1 339 ? 23.109 -9.617 -23.656 1 93.5 339 GLY A C 1
ATOM 2657 O O . GLY A 1 339 ? 22.953 -10.453 -24.547 1 93.5 339 GLY A O 1
ATOM 2658 N N . LEU A 1 340 ? 22.094 -9.156 -22.969 1 96.38 340 LEU A N 1
ATOM 2659 C CA . LEU A 1 340 ? 20.734 -9.641 -23.172 1 96.38 340 LEU A CA 1
ATOM 2660 C C . LEU A 1 340 ? 20.031 -8.859 -24.281 1 96.38 340 LEU A C 1
ATOM 2662 O O . LEU A 1 340 ? 18.984 -8.258 -24.062 1 96.38 340 LEU A O 1
ATOM 2666 N N . ASN A 1 341 ? 20.5 -9.031 -25.438 1 93.44 341 ASN A N 1
ATOM 2667 C CA . ASN A 1 341 ? 20.062 -8.227 -26.562 1 93.44 341 ASN A CA 1
ATOM 2668 C C . ASN A 1 341 ? 18.734 -8.734 -27.141 1 93.44 341 ASN A C 1
ATOM 2670 O O . ASN A 1 341 ? 17.969 -7.969 -27.719 1 93.44 341 ASN A O 1
ATOM 2674 N N . GLU A 1 342 ? 18.469 -10 -26.922 1 96.06 342 GLU A N 1
ATOM 2675 C CA . GLU A 1 342 ? 17.312 -10.609 -27.562 1 96.06 342 GLU A CA 1
ATOM 2676 C C . GLU A 1 342 ? 16.188 -10.844 -26.547 1 96.06 342 GLU A C 1
ATOM 2678 O O . GLU A 1 342 ? 15.156 -11.43 -26.891 1 96.06 342 GLU A O 1
ATOM 2683 N N . LEU A 1 343 ? 16.391 -10.352 -25.328 1 97.62 343 LEU A N 1
ATOM 2684 C CA . LEU A 1 343 ? 15.461 -10.648 -24.25 1 97.62 343 LEU A CA 1
ATOM 2685 C C . LEU A 1 343 ? 14.07 -10.094 -24.562 1 97.62 343 LEU A C 1
ATOM 2687 O O . LEU A 1 343 ? 13.938 -8.938 -24.969 1 97.62 343 LEU A O 1
ATOM 2691 N N . VAL A 1 344 ? 13.102 -10.969 -24.359 1 98.25 344 VAL A N 1
ATOM 2692 C CA . VAL A 1 344 ? 11.719 -10.625 -24.672 1 98.25 344 VAL A CA 1
ATOM 2693 C C . VAL A 1 344 ? 10.922 -10.445 -23.375 1 98.25 344 VAL A C 1
ATOM 2695 O O . VAL A 1 344 ? 10.008 -9.617 -23.312 1 98.25 344 VAL A O 1
ATOM 2698 N N . SER A 1 345 ? 11.266 -11.172 -22.391 1 98.56 345 SER A N 1
ATOM 2699 C CA . SER A 1 345 ? 10.531 -11.156 -21.125 1 98.56 345 SER A CA 1
ATOM 2700 C C . SER A 1 345 ? 11.484 -11.141 -19.938 1 98.56 345 SER A C 1
ATOM 2702 O O . SER A 1 345 ? 12.414 -11.945 -19.875 1 98.56 345 SER A O 1
ATOM 2704 N N . LEU A 1 346 ? 11.281 -10.227 -19.062 1 98.56 346 LEU A N 1
ATOM 2705 C CA . LEU A 1 346 ? 12.07 -10.102 -17.844 1 98.56 346 LEU A CA 1
ATOM 2706 C C . LEU A 1 346 ? 11.164 -10.023 -16.609 1 98.56 346 LEU A C 1
ATOM 2708 O O . LEU A 1 346 ? 10.297 -9.156 -16.531 1 98.56 346 LEU A O 1
ATOM 2712 N N . ASN A 1 347 ? 11.32 -10.953 -15.695 1 98.81 347 ASN A N 1
ATOM 2713 C CA . ASN A 1 347 ? 10.523 -11 -14.477 1 98.81 347 ASN A CA 1
ATOM 2714 C C . ASN A 1 347 ? 11.367 -10.68 -13.242 1 98.81 347 ASN A C 1
ATOM 2716 O O . ASN A 1 347 ? 12.219 -11.484 -12.844 1 98.81 347 ASN A O 1
ATOM 2720 N N . LEU A 1 348 ? 11.18 -9.547 -12.688 1 98.75 348 LEU A N 1
ATOM 2721 C CA . LEU A 1 348 ? 11.867 -9.109 -11.477 1 98.75 348 LEU A CA 1
ATOM 2722 C C . LEU A 1 348 ? 10.891 -8.953 -10.32 1 98.75 348 LEU A C 1
ATOM 2724 O O . LEU A 1 348 ? 11.141 -8.188 -9.391 1 98.75 348 LEU A O 1
ATOM 2728 N N . SER A 1 349 ? 9.781 -9.648 -10.359 1 98.69 349 SER A N 1
ATOM 2729 C CA . SER A 1 349 ? 8.742 -9.508 -9.344 1 98.69 349 SER A CA 1
ATOM 2730 C C . SER A 1 349 ? 9.18 -10.133 -8.023 1 98.69 349 SER A C 1
ATOM 2732 O O . SER A 1 349 ? 10.031 -11.023 -8 1 98.69 349 SER A O 1
ATOM 2734 N N . GLY A 1 350 ? 8.625 -9.648 -6.984 1 98 350 GLY A N 1
ATOM 2735 C CA . GLY A 1 350 ? 8.82 -10.234 -5.668 1 98 350 GLY A CA 1
ATOM 2736 C C . GLY A 1 350 ? 10.219 -10.023 -5.121 1 98 350 GLY A C 1
ATOM 2737 O O . GLY A 1 350 ? 10.773 -10.914 -4.465 1 98 350 GLY A O 1
ATOM 2738 N N . ASN A 1 351 ? 10.883 -8.891 -5.469 1 98.06 351 ASN A N 1
ATOM 2739 C CA . ASN A 1 351 ? 12.203 -8.555 -4.941 1 98.06 351 ASN A CA 1
ATOM 2740 C C . ASN A 1 351 ? 12.141 -7.371 -3.977 1 98.06 351 ASN A C 1
ATOM 2742 O O . ASN A 1 351 ? 11.109 -7.145 -3.338 1 98.06 351 ASN A O 1
ATOM 2746 N N . LEU A 1 352 ? 13.297 -6.664 -3.758 1 96.44 352 LEU A N 1
ATOM 2747 C CA . LEU A 1 352 ? 13.359 -5.598 -2.762 1 96.44 352 LEU A CA 1
ATOM 2748 C C . LEU A 1 352 ? 13.773 -4.277 -3.402 1 96.44 352 LEU A C 1
ATOM 2750 O O . LEU A 1 352 ? 14.469 -3.473 -2.781 1 96.44 352 LEU A O 1
ATOM 2754 N N . LEU A 1 353 ? 13.336 -4.125 -4.648 1 97.19 353 LEU A N 1
ATOM 2755 C CA . LEU A 1 353 ? 13.672 -2.877 -5.328 1 97.19 353 LEU A CA 1
ATOM 2756 C C . LEU A 1 353 ? 12.859 -1.716 -4.758 1 97.19 353 LEU A C 1
ATOM 2758 O O . LEU A 1 353 ? 11.641 -1.814 -4.621 1 97.19 353 LEU A O 1
ATOM 2762 N N . GLY A 1 354 ? 13.555 -0.602 -4.484 1 95.75 354 GLY A N 1
ATOM 2763 C CA . GLY A 1 354 ? 12.875 0.562 -3.93 1 95.75 354 GLY A CA 1
ATOM 2764 C C . GLY A 1 354 ? 12.688 1.676 -4.941 1 95.75 354 GLY A C 1
ATOM 2765 O O . GLY A 1 354 ? 11.797 2.518 -4.785 1 95.75 354 GLY A O 1
ATOM 2766 N N . GLU A 1 355 ? 13.523 1.675 -5.902 1 94.5 355 GLU A N 1
ATOM 2767 C CA . GLU A 1 355 ? 13.508 2.703 -6.938 1 94.5 355 GLU A CA 1
ATOM 2768 C C . GLU A 1 355 ? 14 2.152 -8.273 1 94.5 355 GLU A C 1
ATOM 2770 O O . GLU A 1 355 ? 14.594 1.073 -8.32 1 94.5 355 GLU A O 1
ATOM 2775 N N . LEU A 1 356 ? 13.688 2.814 -9.289 1 95.44 356 LEU A N 1
ATOM 2776 C CA . LEU A 1 356 ? 14.203 2.506 -10.625 1 95.44 356 LEU A CA 1
ATOM 2777 C C . LEU A 1 356 ? 14.914 3.713 -11.219 1 95.44 356 LEU A C 1
ATOM 2779 O O . LEU A 1 356 ? 14.336 4.797 -11.32 1 95.44 356 LEU A O 1
ATOM 2783 N N . MET A 1 357 ? 16.109 3.523 -11.523 1 92.62 357 MET A N 1
ATOM 2784 C CA . MET A 1 357 ? 16.922 4.543 -12.188 1 92.62 357 MET A CA 1
ATOM 2785 C C . MET A 1 357 ? 17.031 4.25 -13.68 1 92.62 357 MET A C 1
ATOM 2787 O O . MET A 1 357 ? 16.812 3.119 -14.117 1 92.62 357 MET A O 1
ATOM 2791 N N . ALA A 1 358 ? 17.406 5.227 -14.438 1 89.81 358 ALA A N 1
ATOM 2792 C CA . ALA A 1 358 ? 17.656 5.023 -15.859 1 89.81 358 ALA A CA 1
ATOM 2793 C C . ALA A 1 358 ? 18.797 4.047 -16.078 1 89.81 358 ALA A C 1
ATOM 2795 O O . ALA A 1 358 ? 18.797 3.285 -17.047 1 89.81 358 ALA A O 1
ATOM 2796 N N . SER A 1 359 ? 19.703 3.967 -15.141 1 91.5 359 SER A N 1
ATOM 2797 C CA . SER A 1 359 ? 20.891 3.117 -15.25 1 91.5 359 SER A CA 1
ATOM 2798 C C . SER A 1 359 ? 20.562 1.667 -14.914 1 91.5 359 SER A C 1
ATOM 2800 O O . SER A 1 359 ? 21.328 0.759 -15.234 1 91.5 359 SER A O 1
ATOM 2802 N N . SER A 1 360 ? 19.391 1.422 -14.266 1 93.44 360 SER A N 1
ATOM 2803 C CA . SER A 1 360 ? 19.031 0.087 -13.805 1 93.44 360 SER A CA 1
ATOM 2804 C C . SER A 1 360 ? 18.953 -0.894 -14.969 1 93.44 360 SER A C 1
ATOM 2806 O O . SER A 1 360 ? 19.312 -2.064 -14.828 1 93.44 360 SER A O 1
ATOM 2808 N N . PHE A 1 361 ? 18.516 -0.407 -16.172 1 95.06 361 PHE A N 1
ATOM 2809 C CA . PHE A 1 361 ? 18.328 -1.311 -17.297 1 95.06 361 PHE A CA 1
ATOM 2810 C C . PHE A 1 361 ? 19.234 -0.931 -18.453 1 95.06 361 PHE A C 1
ATOM 2812 O O . PHE A 1 361 ? 19.016 -1.344 -19.594 1 95.06 361 PHE A O 1
ATOM 2819 N N . GLN A 1 362 ? 20.203 -0.096 -18.062 1 92.88 362 GLN A N 1
ATOM 2820 C CA . GLN A 1 362 ? 21.188 0.253 -19.078 1 92.88 362 GLN A CA 1
ATOM 2821 C C . GLN A 1 362 ? 21.922 -0.987 -19.594 1 92.88 362 GLN A C 1
ATOM 2823 O O . GLN A 1 362 ? 22.359 -1.825 -18.797 1 92.88 362 GLN A O 1
ATOM 2828 N N . GLY A 1 363 ? 21.984 -1.195 -20.906 1 91.94 363 GLY A N 1
ATOM 2829 C CA . GLY A 1 363 ? 22.641 -2.352 -21.5 1 91.94 363 GLY A CA 1
ATOM 2830 C C . GLY A 1 363 ? 21.672 -3.398 -22 1 91.94 363 GLY A C 1
ATOM 2831 O O . GLY A 1 363 ? 22.031 -4.246 -22.828 1 91.94 363 GLY A O 1
ATOM 2832 N N . LEU A 1 364 ? 20.469 -3.387 -21.484 1 94.69 364 LEU A N 1
ATOM 2833 C CA . LEU A 1 364 ? 19.422 -4.297 -21.953 1 94.69 364 LEU A CA 1
ATOM 2834 C C . LEU A 1 364 ? 18.969 -3.916 -23.359 1 94.69 364 LEU A C 1
ATOM 2836 O O . LEU A 1 364 ? 18.844 -2.73 -23.672 1 94.69 364 LEU A O 1
ATOM 2840 N N . GLY A 1 365 ? 18.781 -4.918 -24.141 1 90.44 365 GLY A N 1
ATOM 2841 C CA . GLY A 1 365 ? 18.281 -4.648 -25.484 1 90.44 365 GLY A CA 1
ATOM 2842 C C . GLY A 1 365 ? 16.922 -3.965 -25.484 1 90.44 365 GLY A C 1
ATOM 2843 O O . GLY A 1 365 ? 16 -4.41 -24.797 1 90.44 365 GLY A O 1
ATOM 2844 N N . THR A 1 366 ? 16.781 -2.926 -26.219 1 88.12 366 THR A N 1
ATOM 2845 C CA . THR A 1 366 ? 15.609 -2.059 -26.109 1 88.12 366 THR A CA 1
ATOM 2846 C C . THR A 1 366 ? 14.57 -2.416 -27.172 1 88.12 366 THR A C 1
ATOM 2848 O O . THR A 1 366 ? 13.398 -2.068 -27.031 1 88.12 366 THR A O 1
ATOM 2851 N N . ASN A 1 367 ? 14.914 -3.234 -28.125 1 90.06 367 ASN A N 1
ATOM 2852 C CA . ASN A 1 367 ? 14.031 -3.393 -29.281 1 90.06 367 ASN A CA 1
ATOM 2853 C C . ASN A 1 367 ? 13.156 -4.641 -29.156 1 90.06 367 ASN A C 1
ATOM 2855 O O . ASN A 1 367 ? 12.172 -4.789 -29.875 1 90.06 367 ASN A O 1
ATOM 2859 N N . ASN A 1 368 ? 13.531 -5.48 -28.172 1 94.12 368 ASN A N 1
ATOM 2860 C CA . ASN A 1 368 ? 12.852 -6.773 -28.203 1 94.12 368 ASN A CA 1
ATOM 2861 C C . ASN A 1 368 ? 12.016 -6.984 -26.938 1 94.12 368 ASN A C 1
ATOM 2863 O O . ASN A 1 368 ? 11.117 -7.832 -26.922 1 94.12 368 ASN A O 1
ATOM 2867 N N . LEU A 1 369 ? 12.266 -6.25 -25.875 1 97.19 369 LEU A N 1
ATOM 2868 C CA . LEU A 1 369 ? 11.586 -6.484 -24.609 1 97.19 369 LEU A CA 1
ATOM 2869 C C . LEU A 1 369 ? 10.094 -6.184 -24.719 1 97.19 369 LEU A C 1
ATOM 2871 O O . LEU A 1 369 ? 9.711 -5.051 -25.016 1 97.19 369 LEU A O 1
ATOM 2875 N N . LYS A 1 370 ? 9.289 -7.227 -24.469 1 98.38 370 LYS A N 1
ATOM 2876 C CA . LYS A 1 370 ? 7.848 -7.09 -24.625 1 98.38 370 LYS A CA 1
ATOM 2877 C C . LYS A 1 370 ? 7.141 -7.105 -23.281 1 98.38 370 LYS A C 1
ATOM 2879 O O . LYS A 1 370 ? 6.062 -6.52 -23.125 1 98.38 370 LYS A O 1
ATOM 2884 N N . ALA A 1 371 ? 7.73 -7.809 -22.344 1 98.62 371 ALA A N 1
ATOM 2885 C CA . ALA A 1 371 ? 7.094 -7.938 -21.047 1 98.62 371 ALA A CA 1
ATOM 2886 C C . ALA A 1 371 ? 8.102 -7.695 -19.922 1 98.62 371 ALA A C 1
ATOM 2888 O O . ALA A 1 371 ? 9.188 -8.281 -19.906 1 98.62 371 ALA A O 1
ATOM 2889 N N . LEU A 1 372 ? 7.781 -6.789 -19.031 1 98.56 372 LEU A N 1
ATOM 2890 C CA . LEU A 1 372 ? 8.57 -6.492 -17.844 1 98.56 372 LEU A CA 1
ATOM 2891 C C . LEU A 1 372 ? 7.707 -6.57 -16.578 1 98.56 372 LEU A C 1
ATOM 2893 O O . LEU A 1 372 ? 6.723 -5.836 -16.453 1 98.56 372 LEU A O 1
ATOM 2897 N N . ASP A 1 373 ? 8.023 -7.48 -15.703 1 98.81 373 ASP A N 1
ATOM 2898 C CA . ASP A 1 373 ? 7.27 -7.648 -14.461 1 98.81 373 ASP A CA 1
ATOM 2899 C C . ASP A 1 373 ? 8.07 -7.156 -13.258 1 98.81 373 ASP A C 1
ATOM 2901 O O . ASP A 1 373 ? 9.094 -7.75 -12.906 1 98.81 373 ASP A O 1
ATOM 2905 N N . LEU A 1 374 ? 7.676 -6.07 -12.68 1 98.69 374 LEU A N 1
ATOM 2906 C CA . LEU A 1 374 ? 8.312 -5.465 -11.516 1 98.69 374 LEU A CA 1
ATOM 2907 C C . LEU A 1 374 ? 7.379 -5.477 -10.312 1 98.69 374 LEU A C 1
ATOM 2909 O O . LEU A 1 374 ? 7.555 -4.695 -9.375 1 98.69 374 LEU A O 1
ATOM 2913 N N . SER A 1 375 ? 6.379 -6.336 -10.352 1 98.62 375 SER A N 1
ATOM 2914 C CA . SER A 1 375 ? 5.348 -6.348 -9.32 1 98.62 375 SER A CA 1
ATOM 2915 C C . SER A 1 375 ? 5.898 -6.863 -7.992 1 98.62 375 SER A C 1
ATOM 2917 O O . SER A 1 375 ? 6.934 -7.527 -7.961 1 98.62 375 SER A O 1
ATOM 2919 N N . SER A 1 376 ? 5.281 -6.492 -6.93 1 97.88 376 SER A N 1
ATOM 2920 C CA . SER A 1 376 ? 5.523 -6.992 -5.582 1 97.88 376 SER A CA 1
ATOM 2921 C C . SER A 1 376 ? 6.949 -6.695 -5.129 1 97.88 376 SER A C 1
ATOM 2923 O O . SER A 1 376 ? 7.633 -7.57 -4.59 1 97.88 376 SER A O 1
ATOM 2925 N N . ASN A 1 377 ? 7.473 -5.562 -5.508 1 98.25 377 ASN A N 1
ATOM 2926 C CA . ASN A 1 377 ? 8.625 -4.922 -4.879 1 98.25 377 ASN A CA 1
ATOM 2927 C C . ASN A 1 377 ? 8.195 -3.863 -3.867 1 98.25 377 ASN A C 1
ATOM 2929 O O . ASN A 1 377 ? 7.242 -4.074 -3.111 1 98.25 377 ASN A O 1
ATOM 2933 N N . HIS A 1 378 ? 8.875 -2.803 -3.682 1 97.62 378 HIS A N 1
ATOM 2934 C CA . HIS A 1 378 ? 8.484 -1.62 -2.924 1 97.62 378 HIS A CA 1
ATOM 2935 C C . HIS A 1 378 ? 8.977 -0.345 -3.596 1 97.62 378 HIS A C 1
ATOM 2937 O O . HIS A 1 378 ? 9.539 0.531 -2.934 1 97.62 378 HIS A O 1
ATOM 2943 N N . ILE A 1 379 ? 8.789 -0.311 -4.887 1 97.81 379 ILE A N 1
ATOM 2944 C CA . ILE A 1 379 ? 9.258 0.805 -5.699 1 97.81 379 ILE A CA 1
ATOM 2945 C C . ILE A 1 379 ? 8.445 2.055 -5.383 1 97.81 379 ILE A C 1
ATOM 2947 O O . ILE A 1 379 ? 7.227 2.074 -5.578 1 97.81 379 ILE A O 1
ATOM 2951 N N . GLY A 1 380 ? 9.148 3.039 -4.961 1 96.38 380 GLY A N 1
ATOM 2952 C CA . GLY A 1 380 ? 8.469 4.27 -4.59 1 96.38 380 GLY A CA 1
ATOM 2953 C C . GLY A 1 380 ? 8.727 5.406 -5.559 1 96.38 380 GLY A C 1
ATOM 2954 O O . GLY A 1 380 ? 8 6.406 -5.555 1 96.38 380 GLY A O 1
ATOM 2955 N N . ALA A 1 381 ? 9.75 5.188 -6.355 1 94.75 381 ALA A N 1
ATOM 2956 C CA . ALA A 1 381 ? 10.109 6.246 -7.293 1 94.75 381 ALA A CA 1
ATOM 2957 C C . ALA A 1 381 ? 10.719 5.668 -8.57 1 94.75 381 ALA A C 1
ATOM 2959 O O . ALA A 1 381 ? 11.484 4.707 -8.516 1 94.75 381 ALA A O 1
ATOM 2960 N N . ILE A 1 382 ? 10.305 6.203 -9.656 1 96.38 382 ILE A N 1
ATOM 2961 C CA . ILE A 1 382 ? 10.883 5.898 -10.953 1 96.38 382 ILE A CA 1
ATOM 2962 C C . ILE A 1 382 ? 11.438 7.172 -11.594 1 96.38 382 ILE A C 1
ATOM 2964 O O . ILE A 1 382 ? 10.742 8.188 -11.664 1 96.38 382 ILE A O 1
ATOM 2968 N N . GLN A 1 383 ? 12.641 7.09 -11.969 1 94.44 383 GLN A N 1
ATOM 2969 C CA . GLN A 1 383 ? 13.32 8.258 -12.523 1 94.44 383 GLN A CA 1
ATOM 2970 C C . GLN A 1 383 ? 12.664 8.703 -13.828 1 94.44 383 GLN A C 1
ATOM 2972 O O . GLN A 1 383 ? 12.172 7.871 -14.594 1 94.44 383 GLN A O 1
ATOM 2977 N N . TYR A 1 384 ? 12.797 9.984 -14.047 1 92.62 384 TYR A N 1
ATOM 2978 C CA . TYR A 1 384 ? 12.305 10.57 -15.289 1 92.62 384 TYR A CA 1
ATOM 2979 C C . TYR A 1 384 ? 12.922 9.875 -16.5 1 92.62 384 TYR A C 1
ATOM 2981 O O . TYR A 1 384 ? 14.133 9.656 -16.547 1 92.62 384 TYR A O 1
ATOM 2989 N N . ASN A 1 385 ? 12.125 9.266 -17.406 1 92.19 385 ASN A N 1
ATOM 2990 C CA . ASN A 1 385 ? 12.477 8.672 -18.688 1 92.19 385 ASN A CA 1
ATOM 2991 C C . ASN A 1 385 ? 13.219 7.352 -18.5 1 92.19 385 ASN A C 1
ATOM 2993 O O . ASN A 1 385 ? 13.875 6.871 -19.422 1 92.19 385 ASN A O 1
ATOM 2997 N N . ALA A 1 386 ? 13.18 6.758 -17.359 1 93.75 386 ALA A N 1
ATOM 2998 C CA . ALA A 1 386 ? 13.977 5.582 -17.016 1 93.75 386 ALA A CA 1
ATOM 2999 C C . ALA A 1 386 ? 13.656 4.418 -17.953 1 93.75 386 ALA A C 1
ATOM 3001 O O . ALA A 1 386 ? 14.531 3.596 -18.25 1 93.75 386 ALA A O 1
ATOM 3002 N N . LEU A 1 387 ? 12.438 4.285 -18.516 1 96.12 387 LEU A N 1
ATOM 3003 C CA . LEU A 1 387 ? 12.031 3.139 -19.328 1 96.12 387 LEU A CA 1
ATOM 3004 C C . LEU A 1 387 ? 11.695 3.568 -20.75 1 96.12 387 LEU A C 1
ATOM 3006 O O . LEU A 1 387 ? 11.234 2.756 -21.562 1 96.12 387 LEU A O 1
ATOM 3010 N N . ASP A 1 388 ? 12.023 4.816 -21.094 1 95.62 388 ASP A N 1
ATOM 3011 C CA . ASP A 1 388 ? 11.641 5.395 -22.391 1 95.62 388 ASP A CA 1
ATOM 3012 C C . ASP A 1 388 ? 12.242 4.598 -23.547 1 95.62 388 ASP A C 1
ATOM 3014 O O . ASP A 1 388 ? 11.609 4.449 -24.594 1 95.62 388 ASP A O 1
ATOM 3018 N N . PRO A 1 389 ? 13.461 4.027 -23.375 1 95 389 PRO A N 1
ATOM 3019 C CA . PRO A 1 389 ? 14.086 3.324 -24.484 1 95 389 PRO A CA 1
ATOM 3020 C C . PRO A 1 389 ? 13.32 2.07 -24.906 1 95 389 PRO A C 1
ATOM 3022 O O . PRO A 1 389 ? 13.539 1.538 -26 1 95 389 PRO A O 1
ATOM 3025 N N . PHE A 1 390 ? 12.461 1.56 -24.094 1 96.56 390 PHE A N 1
ATOM 3026 C CA . PHE A 1 390 ? 11.773 0.305 -24.375 1 96.56 390 PHE A CA 1
ATOM 3027 C C . PHE A 1 390 ? 10.461 0.561 -25.109 1 96.56 390 PHE A C 1
ATOM 3029 O O . PHE A 1 390 ? 9.383 0.257 -24.578 1 96.56 390 PHE A O 1
ATOM 3036 N N . ILE A 1 391 ? 10.555 0.901 -26.328 1 94.38 391 ILE A N 1
ATOM 3037 C CA . ILE A 1 391 ? 9.422 1.36 -27.125 1 94.38 391 ILE A CA 1
ATOM 3038 C C . ILE A 1 391 ? 8.555 0.17 -27.516 1 94.38 391 ILE A C 1
ATOM 3040 O O . ILE A 1 391 ? 7.379 0.338 -27.859 1 94.38 391 ILE A O 1
ATOM 3044 N N . ALA A 1 392 ? 9.18 -1.041 -27.484 1 96.12 392 ALA A N 1
ATOM 3045 C CA . ALA A 1 392 ? 8.453 -2.23 -27.922 1 96.12 392 ALA A CA 1
ATOM 3046 C C . ALA A 1 392 ? 7.738 -2.895 -26.75 1 96.12 392 ALA A C 1
ATOM 3048 O O . ALA A 1 392 ? 7.047 -3.902 -26.922 1 96.12 392 ALA A O 1
ATOM 3049 N N . LEU A 1 393 ? 7.875 -2.316 -25.516 1 97.81 393 LEU A N 1
ATOM 3050 C CA . LEU A 1 393 ? 7.273 -2.906 -24.328 1 97.81 393 LEU A CA 1
ATOM 3051 C C . LEU A 1 393 ? 5.754 -2.939 -24.453 1 97.81 393 LEU A C 1
ATOM 3053 O O . LEU A 1 393 ? 5.125 -1.906 -24.703 1 97.81 393 LEU A O 1
ATOM 3057 N N . ASN A 1 394 ? 5.172 -4.18 -24.312 1 98.38 394 ASN A N 1
ATOM 3058 C CA . ASN A 1 394 ? 3.732 -4.371 -24.438 1 98.38 394 ASN A CA 1
ATOM 3059 C C . ASN A 1 394 ? 3.051 -4.477 -23.078 1 98.38 394 ASN A C 1
ATOM 3061 O O . ASN A 1 394 ? 1.901 -4.062 -22.922 1 98.38 394 ASN A O 1
ATOM 3065 N N . SER A 1 395 ? 3.742 -5.082 -22.203 1 98.69 395 SER A N 1
ATOM 3066 C CA . SER A 1 395 ? 3.16 -5.332 -20.891 1 98.69 395 SER A CA 1
ATOM 3067 C C . SER A 1 395 ? 4.098 -4.887 -19.781 1 98.69 395 SER A C 1
ATOM 3069 O O . SER A 1 395 ? 5.258 -5.305 -19.734 1 98.69 395 SER A O 1
ATOM 3071 N N . LEU A 1 396 ? 3.639 -4.035 -18.906 1 98.69 396 LEU A N 1
ATOM 3072 C CA . LEU A 1 396 ? 4.371 -3.57 -17.734 1 98.69 396 LEU A CA 1
ATOM 3073 C C . LEU A 1 396 ? 3.57 -3.811 -16.469 1 98.69 396 LEU A C 1
ATOM 3075 O O . LEU A 1 396 ? 2.465 -3.287 -16.312 1 98.69 396 LEU A O 1
ATOM 3079 N N . ASN A 1 397 ? 4.109 -4.648 -15.609 1 98.88 397 ASN A N 1
ATOM 3080 C CA . ASN A 1 397 ? 3.443 -4.973 -14.352 1 98.88 397 ASN A CA 1
ATOM 3081 C C . ASN A 1 397 ? 4.125 -4.293 -13.164 1 98.88 397 ASN A C 1
ATOM 3083 O O . ASN A 1 397 ? 5.223 -4.684 -12.766 1 98.88 397 ASN A O 1
ATOM 3087 N N . LEU A 1 398 ? 3.541 -3.248 -12.641 1 98.75 398 LEU A N 1
ATOM 3088 C CA . LEU A 1 398 ? 4.043 -2.504 -11.492 1 98.75 398 LEU A CA 1
ATOM 3089 C C . LEU A 1 398 ? 3.104 -2.645 -10.297 1 98.75 398 LEU A C 1
ATOM 3091 O O . LEU A 1 398 ? 3.082 -1.786 -9.414 1 98.75 398 LEU A O 1
ATOM 3095 N N . ARG A 1 399 ? 2.32 -3.699 -10.328 1 98.62 399 ARG A N 1
ATOM 3096 C CA . ARG A 1 399 ? 1.369 -3.914 -9.242 1 98.62 399 ARG A CA 1
ATOM 3097 C C . ARG A 1 399 ? 2.092 -4.156 -7.922 1 98.62 399 ARG A C 1
ATOM 3099 O O . ARG A 1 399 ? 3.189 -4.715 -7.902 1 98.62 399 ARG A O 1
ATOM 3106 N N . ASP A 1 400 ? 1.464 -3.756 -6.832 1 97.81 400 ASP A N 1
ATOM 3107 C CA . ASP A 1 400 ? 1.918 -4.082 -5.484 1 97.81 400 ASP A CA 1
ATOM 3108 C C . ASP A 1 400 ? 3.295 -3.482 -5.207 1 97.81 400 ASP A C 1
ATOM 3110 O O . ASP A 1 400 ? 4.223 -4.195 -4.82 1 97.81 400 ASP A O 1
ATOM 3114 N N . ASN A 1 401 ? 3.434 -2.168 -5.531 1 98.5 401 ASN A N 1
ATOM 3115 C CA . ASN A 1 401 ? 4.582 -1.338 -5.184 1 98.5 401 ASN A CA 1
ATOM 3116 C C . ASN A 1 401 ? 4.172 -0.153 -4.312 1 98.5 401 ASN A C 1
ATOM 3118 O O . ASN A 1 401 ? 3.266 -0.266 -3.488 1 98.5 401 ASN A O 1
ATOM 3122 N N . ALA A 1 402 ? 4.977 0.958 -4.363 1 97.69 402 ALA A N 1
ATOM 3123 C CA . ALA A 1 402 ? 4.684 2.086 -3.484 1 97.69 402 ALA A CA 1
ATOM 3124 C C . ALA A 1 402 ? 4.656 3.398 -4.262 1 97.69 402 ALA A C 1
ATOM 3126 O O . ALA A 1 402 ? 5.043 4.445 -3.74 1 97.69 402 ALA A O 1
ATOM 3127 N N . LEU A 1 403 ? 4.152 3.359 -5.477 1 97.88 403 LEU A N 1
ATOM 3128 C CA . LEU A 1 403 ? 4.125 4.559 -6.312 1 97.88 403 LEU A CA 1
ATOM 3129 C C . LEU A 1 403 ? 3.018 5.504 -5.867 1 97.88 403 LEU A C 1
ATOM 3131 O O . LEU A 1 403 ? 1.881 5.078 -5.645 1 97.88 403 LEU A O 1
ATOM 3135 N N . LYS A 1 404 ? 3.365 6.762 -5.777 1 96.38 404 LYS A N 1
ATOM 3136 C CA . LYS A 1 404 ? 2.396 7.766 -5.348 1 96.38 404 LYS A CA 1
ATOM 3137 C C . LYS A 1 404 ? 1.8 8.5 -6.547 1 96.38 404 LYS A C 1
ATOM 3139 O O . LYS A 1 404 ? 0.769 9.164 -6.422 1 96.38 404 LYS A O 1
ATOM 3144 N N . ARG A 1 405 ? 2.512 8.383 -7.664 1 96.69 405 ARG A N 1
ATOM 3145 C CA . ARG A 1 405 ? 2.102 9.055 -8.891 1 96.69 405 ARG A CA 1
ATOM 3146 C C . ARG A 1 405 ? 2.334 8.172 -10.109 1 96.69 405 ARG A C 1
ATOM 3148 O O . ARG A 1 405 ? 3.023 7.152 -10.016 1 96.69 405 ARG A O 1
ATOM 3155 N N . ILE A 1 406 ? 1.709 8.508 -11.195 1 98.31 406 ILE A N 1
ATOM 3156 C CA . ILE A 1 406 ? 1.968 7.848 -12.469 1 98.31 406 ILE A CA 1
ATOM 3157 C C . ILE A 1 406 ? 3.432 8.031 -12.859 1 98.31 406 ILE A C 1
ATOM 3159 O O . ILE A 1 406 ? 3.98 9.133 -12.727 1 98.31 406 ILE A O 1
ATOM 3163 N N . PRO A 1 407 ? 4.105 6.973 -13.203 1 97.31 407 PRO A N 1
ATOM 3164 C CA . PRO A 1 407 ? 5.516 7.105 -13.578 1 97.31 407 PRO A CA 1
ATOM 3165 C C . PRO A 1 407 ? 5.746 8.148 -14.664 1 97.31 407 PRO A C 1
ATOM 3167 O O . PRO A 1 407 ? 4.961 8.242 -15.609 1 97.31 407 PRO A O 1
ATOM 3170 N N . PRO A 1 408 ? 6.758 9 -14.508 1 95.62 408 PRO A N 1
ATOM 3171 C CA . PRO A 1 408 ? 7.055 10.031 -15.508 1 95.62 408 PRO A CA 1
ATOM 3172 C C . PRO A 1 408 ? 7.859 9.484 -16.688 1 95.62 408 PRO A C 1
ATOM 3174 O O . PRO A 1 408 ? 8.953 9.984 -16.969 1 95.62 408 PRO A O 1
ATOM 3177 N N . ILE A 1 409 ? 7.281 8.492 -17.312 1 96.69 409 ILE A N 1
ATOM 3178 C CA . ILE A 1 409 ? 7.887 7.836 -18.469 1 96.69 409 ILE A CA 1
ATOM 3179 C C . ILE A 1 409 ? 6.891 7.793 -19.625 1 96.69 409 ILE A C 1
ATOM 3181 O O . ILE A 1 409 ? 5.695 8.039 -19.422 1 96.69 409 ILE A O 1
ATOM 3185 N N . ASN A 1 410 ? 7.418 7.621 -20.812 1 97.25 410 ASN A N 1
ATOM 3186 C CA . ASN A 1 410 ? 6.602 7.535 -22.016 1 97.25 410 ASN A CA 1
ATOM 3187 C C . ASN A 1 410 ? 6.805 6.203 -22.75 1 97.25 410 ASN A C 1
ATOM 3189 O O . ASN A 1 410 ? 7.859 5.973 -23.344 1 97.25 410 ASN A O 1
ATOM 3193 N N . LEU A 1 411 ? 5.75 5.355 -22.766 1 97.69 411 LEU A N 1
ATOM 3194 C CA . LEU A 1 411 ? 5.824 4.031 -23.375 1 97.69 411 LEU A CA 1
ATOM 3195 C C . LEU A 1 411 ? 4.699 3.834 -24.375 1 97.69 411 LEU A C 1
ATOM 3197 O O . LEU A 1 411 ? 3.678 3.221 -24.062 1 97.69 411 LEU A O 1
ATOM 3201 N N . PRO A 1 412 ? 4.914 4.18 -25.594 1 96.44 412 PRO A N 1
ATOM 3202 C CA . PRO A 1 412 ? 3.855 4.133 -26.594 1 96.44 412 PRO A CA 1
ATOM 3203 C C . PRO A 1 412 ? 3.457 2.707 -26.969 1 96.44 412 PRO A C 1
ATOM 3205 O O . PRO A 1 412 ? 2.367 2.486 -27.5 1 96.44 412 PRO A O 1
ATOM 3208 N N . GLY A 1 413 ? 4.332 1.749 -26.703 1 97 413 GLY A N 1
ATOM 3209 C CA . GLY A 1 413 ? 4.031 0.375 -27.078 1 97 413 GLY A CA 1
ATOM 3210 C C . GLY A 1 413 ? 3.197 -0.355 -26.047 1 97 413 GLY A C 1
ATOM 3211 O O . GLY A 1 413 ? 2.689 -1.446 -26.297 1 97 413 GLY A O 1
ATOM 3212 N N . LEU A 1 414 ? 2.928 0.244 -24.906 1 97.56 414 LEU A N 1
ATOM 3213 C CA . LEU A 1 414 ? 2.25 -0.413 -23.797 1 97.56 414 LEU A CA 1
ATOM 3214 C C . LEU A 1 414 ? 0.777 -0.643 -24.109 1 97.56 414 LEU A C 1
ATOM 3216 O O . LEU A 1 414 ? 0.055 0.301 -24.438 1 97.56 414 LEU A O 1
ATOM 3220 N N . THR A 1 415 ? 0.371 -1.889 -24.062 1 98.38 415 THR A N 1
ATOM 3221 C CA . THR A 1 415 ? -1.034 -2.225 -24.266 1 98.38 415 THR A CA 1
ATOM 3222 C C . THR A 1 415 ? -1.671 -2.697 -22.969 1 98.38 415 THR A C 1
ATOM 3224 O O . THR A 1 415 ? -2.846 -2.426 -22.703 1 98.38 415 THR A O 1
ATOM 3227 N N . SER A 1 416 ? -0.912 -3.434 -22.188 1 98.69 416 SER A N 1
ATOM 3228 C CA . SER A 1 416 ? -1.372 -3.902 -20.891 1 98.69 416 SER A CA 1
ATOM 3229 C C . SER A 1 416 ? -0.596 -3.236 -19.75 1 98.69 416 SER A C 1
ATOM 3231 O O . SER A 1 416 ? 0.611 -3.445 -19.609 1 98.69 416 SER A O 1
ATOM 3233 N N . VAL A 1 417 ? -1.295 -2.479 -18.922 1 98.69 417 VAL A N 1
ATOM 3234 C CA . VAL A 1 417 ? -0.653 -1.705 -17.859 1 98.69 417 VAL A CA 1
ATOM 3235 C C . VAL A 1 417 ? -1.251 -2.086 -16.516 1 98.69 417 VAL A C 1
ATOM 3237 O O . VAL A 1 417 ? -2.457 -1.947 -16.297 1 98.69 417 VAL A O 1
ATOM 3240 N N . TYR A 1 418 ? -0.411 -2.553 -15.648 1 98.81 418 TYR A N 1
ATOM 3241 C CA . TYR A 1 418 ? -0.865 -2.961 -14.32 1 98.81 418 TYR A CA 1
ATOM 3242 C C . TYR A 1 418 ? -0.256 -2.078 -13.242 1 98.81 418 TYR A C 1
ATOM 3244 O O . TYR A 1 418 ? 0.918 -2.229 -12.891 1 98.81 418 TYR A O 1
ATOM 3252 N N . LEU A 1 419 ? -1.006 -1.17 -12.695 1 98.69 419 LEU A N 1
ATOM 3253 C CA . LEU A 1 419 ? -0.57 -0.235 -11.664 1 98.69 419 LEU A CA 1
ATOM 3254 C C . LEU A 1 419 ? -1.347 -0.452 -10.367 1 98.69 419 LEU A C 1
ATOM 3256 O O . LEU A 1 419 ? -1.343 0.408 -9.484 1 98.69 419 LEU A O 1
ATOM 3260 N N . GLY A 1 420 ? -2.016 -1.602 -10.281 1 98.5 420 GLY A N 1
ATOM 3261 C CA . GLY A 1 420 ? -2.824 -1.872 -9.102 1 98.5 420 GLY A CA 1
ATOM 3262 C C . GLY A 1 420 ? -2.002 -2.018 -7.832 1 98.5 420 GLY A C 1
ATOM 3263 O O . GLY A 1 420 ? -0.8 -2.285 -7.895 1 98.5 420 GLY A O 1
ATOM 3264 N N . GLN A 1 421 ? -2.625 -1.777 -6.668 1 97.19 421 GLN A N 1
ATOM 3265 C CA . GLN A 1 421 ? -2.023 -1.975 -5.355 1 97.19 421 GLN A CA 1
ATOM 3266 C C . GLN A 1 421 ? -0.802 -1.079 -5.168 1 97.19 421 GLN A C 1
ATOM 3268 O O . GLN A 1 421 ? 0.273 -1.555 -4.797 1 97.19 421 GLN A O 1
ATOM 3273 N N . ASN A 1 422 ? -0.926 0.21 -5.512 1 98.38 422 ASN A N 1
ATOM 3274 C CA . ASN A 1 422 ? 0.027 1.277 -5.227 1 98.38 422 ASN A CA 1
ATOM 3275 C C . ASN A 1 422 ? -0.597 2.369 -4.363 1 98.38 422 ASN A C 1
ATOM 3277 O O . ASN A 1 422 ? -1.471 2.092 -3.539 1 98.38 422 ASN A O 1
ATOM 3281 N N . ARG A 1 423 ? 0.008 3.596 -4.406 1 97.69 423 ARG A N 1
ATOM 3282 C CA . ARG A 1 423 ? -0.468 4.734 -3.631 1 97.69 423 ARG A CA 1
ATOM 3283 C C . ARG A 1 423 ? -0.841 5.898 -4.543 1 97.69 423 ARG A C 1
ATOM 3285 O O . ARG A 1 423 ? -0.7 7.062 -4.16 1 97.69 423 ARG A O 1
ATOM 3292 N N . ILE A 1 424 ? -1.242 5.594 -5.703 1 98.31 424 ILE A N 1
ATOM 3293 C CA . ILE A 1 424 ? -1.477 6.625 -6.711 1 98.31 424 ILE A CA 1
ATOM 3294 C C . ILE A 1 424 ? -2.744 7.406 -6.363 1 98.31 424 ILE A C 1
ATOM 3296 O O . ILE A 1 424 ? -3.803 6.812 -6.145 1 98.31 424 ILE A O 1
ATOM 3300 N N . ALA A 1 425 ? -2.617 8.742 -6.371 1 97.12 425 ALA A N 1
ATOM 3301 C CA . ALA A 1 425 ? -3.709 9.562 -5.855 1 97.12 425 ALA A CA 1
ATOM 3302 C C . ALA A 1 425 ? -4.379 10.352 -6.977 1 97.12 425 ALA A C 1
ATOM 3304 O O . ALA A 1 425 ? -5.465 10.906 -6.793 1 97.12 425 ALA A O 1
ATOM 3305 N N . ASP A 1 426 ? -3.75 10.383 -8.102 1 95.62 426 ASP A N 1
ATOM 3306 C CA . ASP A 1 426 ? -4.328 11.07 -9.25 1 95.62 426 ASP A CA 1
ATOM 3307 C C . ASP A 1 426 ? -3.805 10.484 -10.562 1 95.62 426 ASP A C 1
ATOM 3309 O O . ASP A 1 426 ? -2.893 9.656 -10.555 1 95.62 426 ASP A O 1
ATOM 3313 N N . THR A 1 427 ? -4.391 10.922 -11.641 1 96.56 427 THR A N 1
ATOM 3314 C CA . THR A 1 427 ? -4.07 10.305 -12.922 1 96.56 427 THR A CA 1
ATOM 3315 C C . THR A 1 427 ? -3.23 11.25 -13.781 1 96.56 427 THR A C 1
ATOM 3317 O O . THR A 1 427 ? -3.162 11.086 -15 1 96.56 427 THR A O 1
ATOM 3320 N N . TYR A 1 428 ? -2.602 12.219 -13.18 1 96.06 428 TYR A N 1
ATOM 3321 C CA . TYR A 1 428 ? -1.767 13.156 -13.922 1 96.06 428 TYR A CA 1
ATOM 3322 C C . TYR A 1 428 ? -0.629 12.43 -14.633 1 96.06 428 TYR A C 1
ATOM 3324 O O . TYR A 1 428 ? 0.079 11.633 -14.016 1 96.06 428 TYR A O 1
ATOM 3332 N N . GLY A 1 429 ? -0.47 12.602 -15.852 1 96.75 429 GLY A N 1
ATOM 3333 C CA . GLY A 1 429 ? 0.615 12.016 -16.625 1 96.75 429 GLY A CA 1
ATOM 3334 C C . GLY A 1 429 ? 0.248 10.695 -17.266 1 96.75 429 GLY A C 1
ATOM 3335 O O . GLY A 1 429 ? 1.037 10.125 -18.031 1 96.75 429 GLY A O 1
ATOM 3336 N N . LEU A 1 430 ? -0.972 10.188 -17.062 1 97.75 430 LEU A N 1
ATOM 3337 C CA . LEU A 1 430 ? -1.393 8.867 -17.516 1 97.75 430 LEU A CA 1
ATOM 3338 C C . LEU A 1 430 ? -1.37 8.773 -19.047 1 97.75 430 LEU A C 1
ATOM 3340 O O . LEU A 1 430 ? -0.87 7.801 -19.594 1 97.75 430 LEU A O 1
ATOM 3344 N N . THR A 1 431 ? -1.884 9.82 -19.766 1 96.5 431 THR A N 1
ATOM 3345 C CA . THR A 1 431 ? -1.995 9.805 -21.219 1 96.5 431 THR A CA 1
ATOM 3346 C C . THR A 1 431 ? -0.614 9.836 -21.875 1 96.5 431 THR A C 1
ATOM 3348 O O . THR A 1 431 ? -0.426 9.305 -22.969 1 96.5 431 THR A O 1
ATOM 3351 N N . SER A 1 432 ? 0.366 10.445 -21.188 1 96.75 432 SER A N 1
ATOM 3352 C CA . SER A 1 432 ? 1.742 10.445 -21.672 1 96.75 432 SER A CA 1
ATOM 3353 C C . SER A 1 432 ? 2.428 9.117 -21.375 1 96.75 432 SER A C 1
ATOM 3355 O O . SER A 1 432 ? 3.193 8.609 -22.203 1 96.75 432 SER A O 1
ATOM 3357 N N . PHE A 1 433 ? 2.143 8.531 -20.328 1 97.62 433 PHE A N 1
ATOM 3358 C CA . PHE A 1 433 ? 2.762 7.305 -19.844 1 97.62 433 PHE A CA 1
ATOM 3359 C C . PHE A 1 433 ? 2.395 6.121 -20.719 1 97.62 433 PHE A C 1
ATOM 3361 O O . PHE A 1 433 ? 3.27 5.383 -21.172 1 97.62 433 PHE A O 1
ATOM 3368 N N . CYS A 1 434 ? 1.072 5.953 -21.031 1 98.06 434 CYS A N 1
ATOM 3369 C CA . CYS A 1 434 ? 0.598 4.805 -21.797 1 98.06 434 CYS A CA 1
ATOM 3370 C C . CYS A 1 434 ? -0.479 5.223 -22.781 1 98.06 434 CYS A C 1
ATOM 3372 O O . CYS A 1 434 ? -1.619 4.762 -22.703 1 98.06 434 CYS A O 1
ATOM 3374 N N . PRO A 1 435 ? -0.147 5.934 -23.812 1 97.25 435 PRO A N 1
ATOM 3375 C CA . PRO A 1 435 ? -1.127 6.531 -24.719 1 97.25 435 PRO A CA 1
ATOM 3376 C C . PRO A 1 435 ? -1.954 5.488 -25.469 1 97.25 435 PRO A C 1
ATOM 3378 O O . PRO A 1 435 ? -3.074 5.777 -25.891 1 97.25 435 PRO A O 1
ATOM 3381 N N . ASN A 1 436 ? -1.468 4.207 -25.594 1 97.5 436 ASN A N 1
ATOM 3382 C CA . ASN A 1 436 ? -2.148 3.209 -26.422 1 97.5 436 ASN A CA 1
ATOM 3383 C C . ASN A 1 436 ? -2.596 2.01 -25.578 1 97.5 436 ASN A C 1
ATOM 3385 O O . ASN A 1 436 ? -2.744 0.905 -26.109 1 97.5 436 ASN A O 1
ATOM 3389 N N . ALA A 1 437 ? -2.795 2.215 -24.297 1 98.19 437 ALA A N 1
ATOM 3390 C CA . ALA A 1 437 ? -3.174 1.125 -23.406 1 98.19 437 ALA A CA 1
ATOM 3391 C C . ALA A 1 437 ? -4.551 0.574 -23.766 1 98.19 437 ALA A C 1
ATOM 3393 O O . ALA A 1 437 ? -5.477 1.337 -24.047 1 98.19 437 ALA A O 1
ATOM 3394 N N . THR A 1 438 ? -4.656 -0.721 -23.797 1 98.5 438 THR A N 1
ATOM 3395 C CA . THR A 1 438 ? -5.93 -1.4 -24.016 1 98.5 438 THR A CA 1
ATOM 3396 C C . THR A 1 438 ? -6.496 -1.911 -22.688 1 98.5 438 THR A C 1
ATOM 3398 O O . THR A 1 438 ? -7.711 -2.023 -22.531 1 98.5 438 THR A O 1
ATOM 3401 N N . LEU A 1 439 ? -5.633 -2.23 -21.828 1 98.81 439 LEU A N 1
ATOM 3402 C CA . LEU A 1 439 ? -5.977 -2.662 -20.484 1 98.81 439 LEU A CA 1
ATOM 3403 C C . LEU A 1 439 ? -5.23 -1.834 -19.438 1 98.81 439 LEU A C 1
ATOM 3405 O O . LEU A 1 439 ? -4.008 -1.688 -19.516 1 98.81 439 LEU A O 1
ATOM 3409 N N . LEU A 1 440 ? -5.926 -1.251 -18.5 1 98.75 440 LEU A N 1
ATOM 3410 C CA . LEU A 1 440 ? -5.344 -0.437 -17.438 1 98.75 440 LEU A CA 1
ATOM 3411 C C . LEU A 1 440 ? -5.887 -0.851 -16.078 1 98.75 440 LEU A C 1
ATOM 3413 O O . LEU A 1 440 ? -7.098 -0.82 -15.844 1 98.75 440 LEU A O 1
ATOM 3417 N N . ASP A 1 441 ? -5.004 -1.274 -15.234 1 98.81 441 ASP A N 1
ATOM 3418 C CA . ASP A 1 441 ? -5.371 -1.655 -13.875 1 98.81 441 ASP A CA 1
ATOM 3419 C C . ASP A 1 441 ? -4.918 -0.601 -12.867 1 98.81 441 ASP A C 1
ATOM 3421 O O . ASP A 1 441 ? -3.721 -0.465 -12.602 1 98.81 441 ASP A O 1
ATOM 3425 N N . LEU A 1 442 ? -5.789 0.162 -12.32 1 98.75 442 LEU A N 1
ATOM 3426 C CA . LEU A 1 442 ? -5.527 1.136 -11.266 1 98.75 442 LEU A CA 1
ATOM 3427 C C . LEU A 1 442 ? -6.258 0.753 -9.977 1 98.75 442 LEU A C 1
ATOM 3429 O O . LEU A 1 442 ? -6.59 1.619 -9.164 1 98.75 442 LEU A O 1
ATOM 3433 N N . SER A 1 443 ? -6.531 -0.568 -9.844 1 98.38 443 SER A N 1
ATOM 3434 C CA . SER A 1 443 ? -7.258 -1.051 -8.68 1 98.38 443 SER A CA 1
ATOM 3435 C C . SER A 1 443 ? -6.422 -0.914 -7.41 1 98.38 443 SER A C 1
ATOM 3437 O O . SER A 1 443 ? -5.191 -0.9 -7.473 1 98.38 443 SER A O 1
ATOM 3439 N N . ILE A 1 444 ? -7.031 -0.711 -6.266 1 96.88 444 ILE A N 1
ATOM 3440 C CA . ILE A 1 444 ? -6.43 -0.684 -4.938 1 96.88 444 ILE A CA 1
ATOM 3441 C C . ILE A 1 444 ? -5.355 0.401 -4.879 1 96.88 444 ILE A C 1
ATOM 3443 O O . ILE A 1 444 ? -4.195 0.118 -4.574 1 96.88 444 ILE A O 1
ATOM 3447 N N . ASN A 1 445 ? -5.676 1.65 -5.277 1 98.25 445 ASN A N 1
ATOM 3448 C CA . ASN A 1 445 ? -4.867 2.857 -5.137 1 98.25 445 ASN A CA 1
ATOM 3449 C C . ASN A 1 445 ? -5.547 3.885 -4.238 1 98.25 445 ASN A C 1
ATOM 3451 O O . ASN A 1 445 ? -6.285 3.523 -3.322 1 98.25 445 ASN A O 1
ATOM 3455 N N . ARG A 1 446 ? -5.195 5.137 -4.391 1 97.75 446 ARG A N 1
ATOM 3456 C CA . ARG A 1 446 ? -5.738 6.148 -3.488 1 97.75 446 ARG A CA 1
ATOM 3457 C C . ARG A 1 446 ? -6.465 7.242 -4.266 1 97.75 446 ARG A C 1
ATOM 3459 O O . ARG A 1 446 ? -6.41 8.414 -3.891 1 97.75 446 ARG A O 1
ATOM 3466 N N . LEU A 1 447 ? -7.062 6.871 -5.371 1 97.94 447 LEU A N 1
ATOM 3467 C CA . LEU A 1 447 ? -7.859 7.828 -6.129 1 97.94 447 LEU A CA 1
ATOM 3468 C C . LEU A 1 447 ? -9.102 8.242 -5.348 1 97.94 447 LEU A C 1
ATOM 3470 O O . LEU A 1 447 ? -9.758 7.406 -4.734 1 97.94 447 LEU A O 1
ATOM 3474 N N . SER A 1 448 ? -9.43 9.531 -5.344 1 97.06 448 SER A N 1
ATOM 3475 C CA . SER A 1 448 ? -10.555 9.992 -4.531 1 97.06 448 SER A CA 1
ATOM 3476 C C . SER A 1 448 ? -11.578 10.734 -5.383 1 97.06 448 SER A C 1
ATOM 3478 O O . SER A 1 448 ? -12.703 10.977 -4.934 1 97.06 448 SER A O 1
ATOM 3480 N N . ASP A 1 449 ? -11.172 11.062 -6.594 1 96.62 449 ASP A N 1
ATOM 3481 C CA . ASP A 1 449 ? -12 11.891 -7.465 1 96.62 449 ASP A CA 1
ATOM 3482 C C . ASP A 1 449 ? -12.562 11.07 -8.625 1 96.62 449 ASP A C 1
ATOM 3484 O O . ASP A 1 449 ? -11.812 10.617 -9.492 1 96.62 449 ASP A O 1
ATOM 3488 N N . LEU A 1 450 ? -13.898 10.961 -8.664 1 96.25 450 LEU A N 1
ATOM 3489 C CA . LEU A 1 450 ? -14.547 10.211 -9.734 1 96.25 450 LEU A CA 1
ATOM 3490 C C . LEU A 1 450 ? -14.297 10.867 -11.086 1 96.25 450 LEU A C 1
ATOM 3492 O O . LEU A 1 450 ? -14.266 10.188 -12.117 1 96.25 450 LEU A O 1
ATOM 3496 N N . SER A 1 451 ? -14.055 12.156 -11.102 1 93.06 451 SER A N 1
ATOM 3497 C CA . SER A 1 451 ? -13.859 12.891 -12.344 1 93.06 451 SER A CA 1
ATOM 3498 C C . SER A 1 451 ? -12.57 12.477 -13.039 1 93.06 451 SER A C 1
ATOM 3500 O O . SER A 1 451 ? -12.383 12.75 -14.227 1 93.06 451 SER A O 1
ATOM 3502 N N . ASN A 1 452 ? -11.648 11.758 -12.344 1 94.06 452 ASN A N 1
ATOM 3503 C CA . ASN A 1 452 ? -10.453 11.195 -12.961 1 94.06 452 ASN A CA 1
ATOM 3504 C C . ASN A 1 452 ? -10.805 10.242 -14.102 1 94.06 452 ASN A C 1
ATOM 3506 O O . ASN A 1 452 ? -9.992 10.016 -15 1 94.06 452 ASN A O 1
ATOM 3510 N N . LEU A 1 453 ? -11.992 9.648 -14.008 1 94.38 453 LEU A N 1
ATOM 3511 C CA . LEU A 1 453 ? -12.414 8.719 -15.055 1 94.38 453 LEU A CA 1
ATOM 3512 C C . LEU A 1 453 ? -12.43 9.406 -16.422 1 94.38 453 LEU A C 1
ATOM 3514 O O . LEU A 1 453 ? -12.039 8.812 -17.422 1 94.38 453 LEU A O 1
ATOM 3518 N N . TRP A 1 454 ? -12.883 10.695 -16.5 1 91.69 454 TRP A N 1
ATOM 3519 C CA . TRP A 1 454 ? -12.891 11.43 -17.766 1 91.69 454 TRP A CA 1
ATOM 3520 C C . TRP A 1 454 ? -11.484 11.602 -18.312 1 91.69 454 TRP A C 1
ATOM 3522 O O . TRP A 1 454 ? -11.266 11.547 -19.516 1 91.69 454 TRP A O 1
ATOM 3532 N N . GLU A 1 455 ? -10.523 11.789 -17.422 1 91.38 455 GLU A N 1
ATOM 3533 C CA . GLU A 1 455 ? -9.125 11.898 -17.844 1 91.38 455 GLU A CA 1
ATOM 3534 C C . GLU A 1 455 ? -8.602 10.57 -18.375 1 91.38 455 GLU A C 1
ATOM 3536 O O . GLU A 1 455 ? -7.879 10.539 -19.375 1 91.38 455 GLU A O 1
ATOM 3541 N N . ILE A 1 456 ? -8.938 9.461 -17.688 1 95.81 456 ILE A N 1
ATOM 3542 C CA . ILE A 1 456 ? -8.5 8.125 -18.094 1 95.81 456 ILE A CA 1
ATOM 3543 C C . ILE A 1 456 ? -9.07 7.797 -19.469 1 95.81 456 ILE A C 1
ATOM 3545 O O . ILE A 1 456 ? -8.367 7.23 -20.312 1 95.81 456 ILE A O 1
ATOM 3549 N N . LEU A 1 457 ? -10.305 8.266 -19.719 1 93.81 457 LEU A N 1
ATOM 3550 C CA . LEU A 1 457 ? -11.016 7.926 -20.953 1 93.81 457 LEU A CA 1
ATOM 3551 C C . LEU A 1 457 ? -10.453 8.703 -22.141 1 93.81 457 LEU A C 1
ATOM 3553 O O . LEU A 1 457 ? -10.852 8.469 -23.281 1 93.81 457 LEU A O 1
ATOM 3557 N N . LYS A 1 458 ? -9.492 9.586 -21.906 1 92.88 458 LYS A N 1
ATOM 3558 C CA . LYS A 1 458 ? -8.75 10.203 -23 1 92.88 458 LYS A CA 1
ATOM 3559 C C . LYS A 1 458 ? -7.887 9.172 -23.734 1 92.88 458 LYS A C 1
ATOM 3561 O O . LYS A 1 458 ? -7.422 9.422 -24.844 1 92.88 458 LYS A O 1
ATOM 3566 N N . LEU A 1 459 ? -7.676 8.023 -23.047 1 95.69 459 LEU A N 1
ATOM 3567 C CA . LEU A 1 459 ? -7.031 6.895 -23.719 1 95.69 459 LEU A CA 1
ATOM 3568 C C . LEU A 1 459 ? -7.984 6.23 -24.703 1 95.69 459 LEU A C 1
ATOM 3570 O O . LEU A 1 459 ? -8.812 5.406 -24.312 1 95.69 459 LEU A O 1
ATOM 3574 N N . ARG A 1 460 ? -7.832 6.402 -25.922 1 93.44 460 ARG A N 1
ATOM 3575 C CA . ARG A 1 460 ? -8.812 6.059 -26.953 1 93.44 460 ARG A CA 1
ATOM 3576 C C . ARG A 1 460 ? -8.836 4.555 -27.203 1 93.44 460 ARG A C 1
ATOM 3578 O O . ARG A 1 460 ? -9.852 4.008 -27.625 1 93.44 460 ARG A O 1
ATOM 3585 N N . SER A 1 461 ? -7.738 3.932 -26.922 1 95.94 461 SER A N 1
ATOM 3586 C CA . SER A 1 461 ? -7.648 2.508 -27.234 1 95.94 461 SER A CA 1
ATOM 3587 C C . SER A 1 461 ? -8.078 1.66 -26.031 1 95.94 461 SER A C 1
ATOM 3589 O O . SER A 1 461 ? -8.117 0.431 -26.125 1 95.94 461 SER A O 1
ATOM 3591 N N . LEU A 1 462 ? -8.445 2.295 -24.922 1 97.5 462 LEU A N 1
ATOM 3592 C CA . LEU A 1 462 ? -8.711 1.593 -23.672 1 97.5 462 LEU A CA 1
ATOM 3593 C C . LEU A 1 462 ? -9.977 0.746 -23.797 1 97.5 462 LEU A C 1
ATOM 3595 O O . LEU A 1 462 ? -11.023 1.24 -24.219 1 97.5 462 LEU A O 1
ATOM 3599 N N . LYS A 1 463 ? -9.867 -0.518 -23.422 1 98.56 463 LYS A N 1
ATOM 3600 C CA . LYS A 1 463 ? -10.992 -1.443 -23.5 1 98.56 463 LYS A CA 1
ATOM 3601 C C . LYS A 1 463 ? -11.383 -1.959 -22.125 1 98.56 463 LYS A C 1
ATOM 3603 O O . LYS A 1 463 ? -12.562 -2.211 -21.859 1 98.56 463 LYS A O 1
ATOM 3608 N N . VAL A 1 464 ? -10.414 -2.174 -21.281 1 98.81 464 VAL A N 1
ATOM 3609 C CA . VAL A 1 464 ? -10.648 -2.73 -19.953 1 98.81 464 VAL A CA 1
ATOM 3610 C C . VAL A 1 464 ? -10.047 -1.812 -18.891 1 98.81 464 VAL A C 1
ATOM 3612 O O . VAL A 1 464 ? -8.859 -1.464 -18.969 1 98.81 464 VAL A O 1
ATOM 3615 N N . LEU A 1 465 ? -10.852 -1.398 -17.891 1 98.69 465 LEU A N 1
ATOM 3616 C CA . LEU A 1 465 ? -10.398 -0.497 -16.844 1 98.69 465 LEU A CA 1
ATOM 3617 C C . LEU A 1 465 ? -10.812 -1.011 -15.469 1 98.69 465 LEU A C 1
ATOM 3619 O O . LEU A 1 465 ? -11.992 -1.281 -15.234 1 98.69 465 LEU A O 1
ATOM 3623 N N . PHE A 1 466 ? -9.859 -1.17 -14.594 1 98.81 466 PHE A N 1
ATOM 3624 C CA . PHE A 1 466 ? -10.117 -1.555 -13.211 1 98.81 466 PHE A CA 1
ATOM 3625 C C . PHE A 1 466 ? -9.867 -0.384 -12.273 1 98.81 466 PHE A C 1
ATOM 3627 O O . PHE A 1 466 ? -8.75 0.134 -12.203 1 98.81 466 PHE A O 1
ATOM 3634 N N . LEU A 1 467 ? -10.859 0.048 -11.547 1 98.5 467 LEU A N 1
ATOM 3635 C CA . LEU A 1 467 ? -10.758 1.137 -10.578 1 98.5 467 LEU A CA 1
ATOM 3636 C C . LEU A 1 467 ? -11.281 0.705 -9.211 1 98.5 467 LEU A C 1
ATOM 3638 O O . LEU A 1 467 ? -11.578 1.547 -8.367 1 98.5 467 LEU A O 1
ATOM 3642 N N . GLU A 1 468 ? -11.406 -0.628 -9.086 1 97.69 468 GLU A N 1
ATOM 3643 C CA . GLU A 1 468 ? -12 -1.124 -7.848 1 97.69 468 GLU A CA 1
ATOM 3644 C C . GLU A 1 468 ? -11.094 -0.854 -6.652 1 97.69 468 GLU A C 1
ATOM 3646 O O . GLU A 1 468 ? -9.875 -0.736 -6.805 1 97.69 468 GLU A O 1
ATOM 3651 N N . ARG A 1 469 ? -11.672 -0.633 -5.406 1 95.56 469 ARG A N 1
ATOM 3652 C CA . ARG A 1 469 ? -11.023 -0.518 -4.105 1 95.56 469 ARG A CA 1
ATOM 3653 C C . ARG A 1 469 ? -10.102 0.696 -4.059 1 95.56 469 ARG A C 1
ATOM 3655 O O . ARG A 1 469 ? -8.938 0.583 -3.676 1 95.56 469 ARG A O 1
ATOM 3662 N N . ASN A 1 470 ? -10.523 1.831 -4.562 1 97.31 470 ASN A N 1
ATOM 3663 C CA . ASN A 1 470 ? -9.945 3.148 -4.324 1 97.31 470 ASN A CA 1
ATOM 3664 C C . ASN A 1 470 ? -10.719 3.918 -3.258 1 97.31 470 ASN A C 1
ATOM 3666 O O . ASN A 1 470 ? -11.461 3.322 -2.477 1 97.31 470 ASN A O 1
ATOM 3670 N N . TYR A 1 471 ? -10.453 5.223 -3.115 1 95.31 471 TYR A N 1
ATOM 3671 C CA . TYR A 1 471 ? -11.156 6.066 -2.156 1 95.31 471 TYR A CA 1
ATOM 3672 C C . TYR A 1 471 ? -12.078 7.047 -2.869 1 95.31 471 TYR A C 1
ATOM 3674 O O . TYR A 1 471 ? -12.227 8.195 -2.443 1 95.31 471 TYR A O 1
ATOM 3682 N N . ILE A 1 472 ? -12.664 6.586 -3.906 1 97.19 472 ILE A N 1
ATOM 3683 C CA . ILE A 1 472 ? -13.461 7.496 -4.719 1 97.19 472 ILE A CA 1
ATOM 3684 C C . ILE A 1 472 ? -14.734 7.887 -3.963 1 97.19 472 ILE A C 1
ATOM 3686 O O . ILE A 1 472 ? -15.625 7.055 -3.766 1 97.19 472 ILE A O 1
ATOM 3690 N N . SER A 1 473 ? -14.789 9.133 -3.557 1 95.62 473 SER A N 1
ATOM 3691 C CA . SER A 1 473 ? -15.914 9.609 -2.758 1 95.62 473 SER A CA 1
ATOM 3692 C C . SER A 1 473 ? -16.281 11.047 -3.123 1 95.62 473 SER A C 1
ATOM 3694 O O . SER A 1 473 ? -17.219 11.609 -2.562 1 95.62 473 SER A O 1
ATOM 3696 N N . GLN A 1 474 ? -15.523 11.594 -4.078 1 95.44 474 GLN A N 1
ATOM 3697 C CA . GLN A 1 474 ? -15.766 12.977 -4.5 1 95.44 474 GLN A CA 1
ATOM 3698 C C . GLN A 1 474 ? -15.805 13.086 -6.02 1 95.44 474 GLN A C 1
ATOM 3700 O O . GLN A 1 474 ? -15.414 12.148 -6.727 1 95.44 474 GLN A O 1
ATOM 3705 N N . CYS A 1 475 ? -16.359 14.18 -6.41 1 94.12 475 CYS A N 1
ATOM 3706 C CA . CYS A 1 475 ? -16.375 14.562 -7.82 1 94.12 475 CYS A CA 1
ATOM 3707 C C . CYS A 1 475 ? -16.219 16.078 -7.973 1 94.12 475 CYS A C 1
ATOM 3709 O O . CYS A 1 475 ? -17.125 16.828 -7.656 1 94.12 475 CYS A O 1
ATOM 3711 N N . TYR A 1 476 ? -15.039 16.562 -8.328 1 86.56 476 TYR A N 1
ATOM 3712 C CA . TYR A 1 476 ? -14.727 17.984 -8.312 1 86.56 476 TYR A CA 1
ATOM 3713 C C . TYR A 1 476 ? -15.047 18.625 -9.656 1 86.56 476 TYR A C 1
ATOM 3715 O O . TYR A 1 476 ? -15.414 19.812 -9.711 1 86.56 476 TYR A O 1
ATOM 3723 N N . GLN A 1 477 ? -14.555 18.016 -10.688 1 73.31 477 GLN A N 1
ATOM 3724 C CA . GLN A 1 477 ? -14.688 18.641 -12 1 73.31 477 GLN A CA 1
ATOM 3725 C C . GLN A 1 477 ? -16.031 18.297 -12.648 1 73.31 477 GLN A C 1
ATOM 3727 O O . GLN A 1 477 ? -16.547 17.203 -12.445 1 73.31 477 GLN A O 1
ATOM 3732 N N . SER A 1 478 ? -16.797 19.375 -12.992 1 64.69 478 SER A N 1
ATOM 3733 C CA . SER A 1 478 ? -17.938 19.125 -13.852 1 64.69 478 SER A CA 1
ATOM 3734 C C . SER A 1 478 ? -17.516 18.906 -15.297 1 64.69 478 SER A C 1
ATOM 3736 O O . SER A 1 478 ? -16.469 19.406 -15.719 1 64.69 478 SER A O 1
ATOM 3738 N N . HIS A 1 479 ? -17.969 17.781 -15.828 1 59.31 479 HIS A N 1
ATOM 3739 C CA . HIS A 1 479 ? -17.672 17.406 -17.203 1 59.31 479 HIS A CA 1
ATOM 3740 C C . HIS A 1 479 ? -17.719 18.609 -18.125 1 59.31 479 HIS A C 1
ATOM 3742 O O . HIS A 1 479 ? -18.781 19.203 -18.344 1 59.31 479 HIS A O 1
ATOM 3748 N N . THR A 1 480 ? -16.859 19.531 -17.984 1 50.78 480 THR A N 1
ATOM 3749 C CA . THR A 1 480 ? -17.078 20.578 -18.969 1 50.78 480 THR A CA 1
ATOM 3750 C C . THR A 1 480 ? -16.969 20.031 -20.391 1 50.78 480 THR A C 1
ATOM 3752 O O . THR A 1 480 ? -17.266 20.734 -21.359 1 50.78 480 THR A O 1
ATOM 3755 N N . SER A 1 481 ? -15.938 19.219 -20.641 1 49.59 481 SER A N 1
ATOM 3756 C CA . SER A 1 481 ? -15.414 19.188 -22.016 1 49.59 481 SER A CA 1
ATOM 3757 C C . SER A 1 481 ? -16.281 18.328 -22.922 1 49.59 481 SER A C 1
ATOM 3759 O O . SER A 1 481 ? -16.781 17.281 -22.516 1 49.59 481 SER A O 1
ATOM 3761 N N . ASN A 1 482 ? -16.969 19.016 -23.75 1 48.69 482 ASN A N 1
ATOM 3762 C CA . ASN A 1 482 ? -17.688 18.703 -24.984 1 48.69 482 ASN A CA 1
ATOM 3763 C C . ASN A 1 482 ? -16.984 17.609 -25.797 1 48.69 482 ASN A C 1
ATOM 3765 O O . A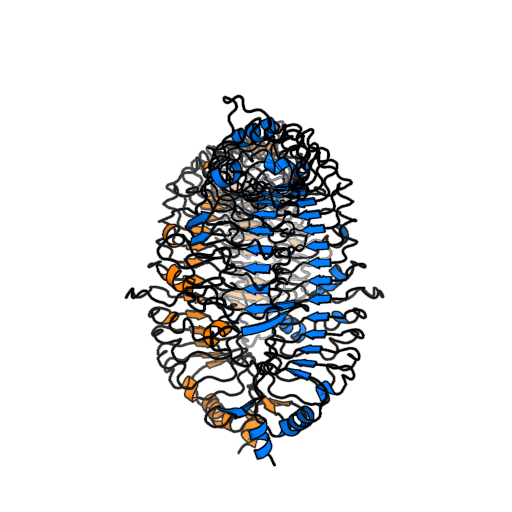SN A 1 482 ? -17.094 17.562 -27.016 1 48.69 482 ASN A O 1
ATOM 3769 N N . THR A 1 483 ? -15.922 17.078 -25.406 1 52.47 483 THR A N 1
ATOM 3770 C CA . THR A 1 483 ? -15.336 16.281 -26.484 1 52.47 483 THR A CA 1
ATOM 3771 C C . THR A 1 483 ? -16.203 15.078 -26.797 1 52.47 483 THR A C 1
ATOM 3773 O O . THR A 1 483 ? -16.531 14.281 -25.922 1 52.47 483 THR A O 1
ATOM 3776 N N . ALA A 1 484 ? -16.938 15.148 -27.984 1 53.75 484 ALA A N 1
ATOM 3777 C CA . ALA A 1 484 ? -17.922 14.398 -28.766 1 53.75 484 ALA A CA 1
ATOM 3778 C C . ALA A 1 484 ? -17.453 12.961 -29 1 53.75 484 ALA A C 1
ATOM 3780 O O . ALA A 1 484 ? -18 12.258 -29.859 1 53.75 484 ALA A O 1
ATOM 3781 N N . TYR A 1 485 ? -16.312 12.297 -28.391 1 64.75 485 TYR A N 1
ATOM 3782 C CA . TYR A 1 485 ? -15.992 11.016 -29 1 64.75 485 TYR A CA 1
ATOM 3783 C C . TYR A 1 485 ? -16.5 9.859 -28.141 1 64.75 485 TYR A C 1
ATOM 3785 O O . TYR A 1 485 ? -16.578 9.969 -26.922 1 64.75 485 TYR A O 1
ATOM 3793 N N . GLU A 1 486 ? -16.953 8.852 -28.844 1 76.81 486 GLU A N 1
ATOM 3794 C CA . GLU A 1 486 ? -17.359 7.578 -28.266 1 76.81 486 GLU A CA 1
ATOM 3795 C C . GLU A 1 486 ? -16.156 6.77 -27.812 1 76.81 486 GLU A C 1
ATOM 3797 O O . GLU A 1 486 ? -15.172 6.645 -28.531 1 76.81 486 GLU A O 1
ATOM 3802 N N . HIS A 1 487 ? -16.25 6.359 -26.562 1 87.38 487 HIS A N 1
ATOM 3803 C CA . HIS A 1 487 ? -15.125 5.633 -25.984 1 87.38 487 HIS A CA 1
ATOM 3804 C C . HIS A 1 487 ? -15.219 4.145 -26.281 1 87.38 487 HIS A C 1
ATOM 3806 O O . HIS A 1 487 ? -16.312 3.604 -26.453 1 87.38 487 HIS A O 1
ATOM 3812 N N . SER A 1 488 ? -14.07 3.51 -26.438 1 92.81 488 SER A N 1
ATOM 3813 C CA . SER A 1 488 ? -13.984 2.105 -26.828 1 92.81 488 SER A CA 1
ATOM 3814 C C . SER A 1 488 ? -14.055 1.188 -25.609 1 92.81 488 SER A C 1
ATOM 3816 O O . SER A 1 488 ? -13.914 -0.03 -25.734 1 92.81 488 SER A O 1
ATOM 3818 N N . LEU A 1 489 ? -14.312 1.721 -24.438 1 96.88 489 LEU A N 1
ATOM 3819 C CA . LEU A 1 489 ? -14.297 0.967 -23.188 1 96.88 489 LEU A CA 1
ATOM 3820 C C . LEU A 1 489 ? -15.367 -0.119 -23.203 1 96.88 489 LEU A C 1
ATOM 3822 O O . LEU A 1 489 ? -16.531 0.145 -23.531 1 96.88 489 LEU A O 1
ATOM 3826 N N . LEU A 1 490 ? -14.977 -1.366 -22.859 1 98.5 490 LEU A N 1
ATOM 3827 C CA . LEU A 1 490 ? -15.883 -2.512 -22.875 1 98.5 490 LEU A CA 1
ATOM 3828 C C . LEU A 1 490 ? -16.172 -2.984 -21.453 1 98.5 490 LEU A C 1
ATOM 3830 O O . LEU A 1 490 ? -17.25 -3.508 -21.172 1 98.5 490 LEU A O 1
ATOM 3834 N N . TYR A 1 491 ? -15.211 -2.881 -20.625 1 98.75 491 TYR A N 1
ATOM 3835 C CA . TYR A 1 491 ? -15.297 -3.402 -19.266 1 98.75 491 TYR A CA 1
ATOM 3836 C C . TYR A 1 491 ? -14.852 -2.359 -18.25 1 98.75 491 TYR A C 1
ATOM 3838 O O . TYR A 1 491 ? -13.742 -1.817 -18.344 1 98.75 491 TYR A O 1
ATOM 3846 N N . LEU A 1 492 ? -15.711 -2.033 -17.25 1 98.56 492 LEU A N 1
ATOM 3847 C CA . LEU A 1 492 ? -15.391 -1.075 -16.203 1 98.56 492 LEU A CA 1
ATOM 3848 C C . LEU A 1 492 ? -15.758 -1.627 -14.82 1 98.56 492 LEU A C 1
ATOM 3850 O O . LEU A 1 492 ? -16.922 -1.95 -14.57 1 98.56 492 LEU A O 1
ATOM 3854 N N . ASP A 1 493 ? -14.781 -1.76 -13.961 1 98.75 493 ASP A N 1
ATOM 3855 C CA . ASP A 1 493 ? -15.008 -2.18 -12.586 1 98.75 493 ASP A CA 1
ATOM 3856 C C . ASP A 1 493 ? -14.711 -1.045 -11.609 1 98.75 493 ASP A C 1
ATOM 3858 O O . ASP A 1 493 ? -13.547 -0.671 -11.422 1 98.75 493 ASP A O 1
ATOM 3862 N N . ILE A 1 494 ? -15.664 -0.473 -11.016 1 98.19 494 ILE A N 1
ATOM 3863 C CA . ILE A 1 494 ? -15.5 0.59 -10.031 1 98.19 494 ILE A CA 1
ATOM 3864 C C . ILE A 1 494 ? -16.047 0.134 -8.68 1 98.19 494 ILE A C 1
ATOM 3866 O O . ILE A 1 494 ? -16.641 0.927 -7.945 1 98.19 494 ILE A O 1
ATOM 3870 N N . SER A 1 495 ? -15.906 -1.127 -8.414 1 97.31 495 SER A N 1
ATOM 3871 C CA . SER A 1 495 ? -16.453 -1.723 -7.195 1 97.31 495 SER A CA 1
ATOM 3872 C C . SER A 1 495 ? -15.656 -1.274 -5.969 1 97.31 495 SER A C 1
ATOM 3874 O O . SER A 1 495 ? -14.523 -0.809 -6.09 1 97.31 495 SER A O 1
ATOM 3876 N N . ASP A 1 496 ? -16.219 -1.321 -4.766 1 93.62 496 ASP A N 1
ATOM 3877 C CA . ASP A 1 496 ? -15.586 -1.112 -3.465 1 93.62 496 ASP A CA 1
ATOM 3878 C C . ASP A 1 496 ? -15.016 0.301 -3.352 1 93.62 496 ASP A C 1
ATOM 3880 O O . ASP A 1 496 ? -13.844 0.478 -3.006 1 93.62 496 ASP A O 1
ATOM 3884 N N . ASN A 1 497 ? -15.789 1.295 -3.746 1 96.12 497 ASN A N 1
ATOM 3885 C CA . ASN A 1 497 ? -15.57 2.717 -3.502 1 96.12 497 ASN A CA 1
ATOM 3886 C C . ASN A 1 497 ? -16.719 3.338 -2.713 1 96.12 497 ASN A C 1
ATOM 3888 O O . ASN A 1 497 ? -17.359 2.66 -1.911 1 96.12 497 ASN A O 1
ATOM 3892 N N . SER A 1 498 ? -16.875 4.629 -2.811 1 93.94 498 SER A N 1
ATOM 3893 C CA . SER A 1 498 ? -17.984 5.297 -2.115 1 93.94 498 SER A CA 1
ATOM 3894 C C . SER A 1 498 ? -18.766 6.191 -3.061 1 93.94 498 SER A C 1
ATOM 3896 O O . SER A 1 498 ? -18.938 7.387 -2.803 1 93.94 498 SER A O 1
ATOM 3898 N N . LEU A 1 499 ? -19.359 5.598 -4.047 1 95.94 499 LEU A N 1
ATOM 3899 C CA . LEU A 1 499 ? -20.078 6.355 -5.059 1 95.94 499 LEU A CA 1
ATOM 3900 C C . LEU A 1 499 ? -21.406 6.863 -4.508 1 95.94 499 LEU A C 1
ATOM 3902 O O . LEU A 1 499 ? -21.984 7.812 -5.043 1 95.94 499 LEU A O 1
ATOM 3906 N N . GLY A 1 500 ? -21.938 6.133 -3.482 1 92.94 500 GLY A N 1
ATOM 3907 C CA . GLY A 1 500 ? -23.188 6.562 -2.879 1 92.94 500 GLY A CA 1
ATOM 3908 C C . GLY A 1 500 ? -23.172 8.016 -2.443 1 92.94 500 GLY A C 1
ATOM 3909 O O . GLY A 1 500 ? -24.125 8.75 -2.674 1 92.94 500 GLY A O 1
ATOM 3910 N N . THR A 1 501 ? -22.062 8.391 -1.906 1 90.69 501 THR A N 1
ATOM 3911 C CA . THR A 1 501 ? -21.938 9.766 -1.438 1 90.69 501 THR A CA 1
ATOM 3912 C C . THR A 1 501 ? -21.953 10.742 -2.609 1 90.69 501 THR A C 1
ATOM 3914 O O . THR A 1 501 ? -22.531 11.828 -2.508 1 90.69 501 THR A O 1
ATOM 3917 N N . ILE A 1 502 ? -21.359 10.359 -3.629 1 94.06 502 ILE A N 1
ATOM 3918 C CA . ILE A 1 502 ? -21.281 11.203 -4.816 1 94.06 502 ILE A CA 1
ATOM 3919 C C . ILE A 1 502 ? -22.672 11.352 -5.426 1 94.06 502 ILE A C 1
ATOM 3921 O O . ILE A 1 502 ? -23.125 12.469 -5.711 1 94.06 502 ILE A O 1
ATOM 3925 N N . PHE A 1 503 ? -23.391 10.258 -5.535 1 92.56 503 PHE A N 1
ATOM 3926 C CA . PHE A 1 503 ? -24.719 10.266 -6.152 1 92.56 503 PHE A CA 1
ATOM 3927 C C . PHE A 1 503 ? -25.703 11.062 -5.297 1 92.56 503 PHE A C 1
ATOM 3929 O O . PHE A 1 503 ? -26.578 11.75 -5.828 1 92.56 503 PHE A O 1
ATOM 3936 N N . LYS A 1 504 ? -25.531 11 -4.086 1 87.44 504 LYS A N 1
ATOM 3937 C CA . LYS A 1 504 ? -26.391 11.758 -3.18 1 87.44 504 LYS A CA 1
ATOM 3938 C C . LYS A 1 504 ? -26.203 13.258 -3.379 1 87.44 504 LYS A C 1
ATOM 3940 O O . LYS A 1 504 ? -27.156 14.031 -3.275 1 87.44 504 LYS A O 1
ATOM 3945 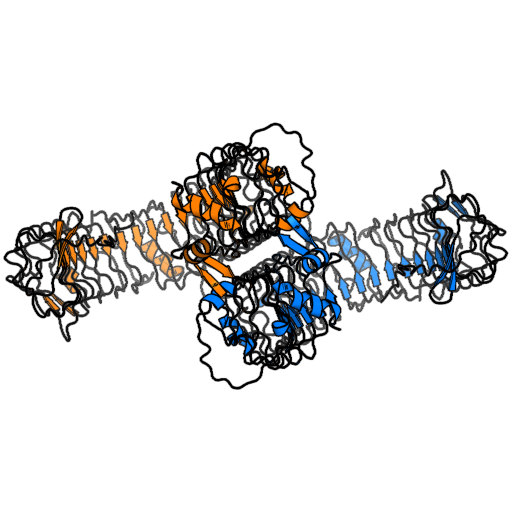N N . SER A 1 505 ? -25.016 13.648 -3.756 1 88.88 505 SER A N 1
ATOM 3946 C CA . SER A 1 505 ? -24.719 15.062 -3.941 1 88.88 505 SER A CA 1
ATOM 3947 C C . SER A 1 505 ? -25.141 15.539 -5.328 1 88.88 505 SER A C 1
ATOM 3949 O O . SER A 1 505 ? -25.109 16.734 -5.613 1 88.88 505 SER A O 1
ATOM 3951 N N . GLY A 1 506 ? -25.578 14.633 -6.188 1 90.12 506 GLY A N 1
ATOM 3952 C CA . GLY A 1 506 ? -26.031 14.977 -7.527 1 90.12 506 GLY A CA 1
ATOM 3953 C C . GLY A 1 506 ? -24.875 15.312 -8.469 1 90.12 506 GLY A C 1
ATOM 3954 O O . GLY A 1 506 ? -25.109 15.875 -9.539 1 90.12 506 GLY A O 1
ATOM 3955 N N . LYS A 1 507 ? -23.688 15.008 -8.008 1 90.25 507 LYS A N 1
ATOM 3956 C CA . LYS A 1 507 ? -22.516 15.297 -8.836 1 90.25 507 LYS A CA 1
ATOM 3957 C C . LYS A 1 507 ? -22.203 14.125 -9.766 1 90.25 507 LYS A C 1
ATOM 3959 O O . LYS A 1 507 ? -22.531 12.977 -9.453 1 90.25 507 LYS A O 1
ATOM 3964 N N . CYS A 1 508 ? -21.609 14.266 -10.922 1 90.88 508 CYS A N 1
ATOM 3965 C CA . CYS A 1 508 ? -21.094 13.297 -11.883 1 90.88 508 CYS A CA 1
ATOM 3966 C C . CYS A 1 508 ? -22.203 12.328 -12.305 1 90.88 508 CYS A C 1
ATOM 3968 O O . CYS A 1 508 ? -21.953 11.141 -12.492 1 90.88 508 CYS A O 1
ATOM 3970 N N . THR A 1 509 ? -23.438 12.781 -12.461 1 90.12 509 THR A N 1
ATOM 3971 C CA . THR A 1 509 ? -24.562 11.938 -12.828 1 90.12 509 THR A CA 1
ATOM 3972 C C . THR A 1 509 ? -24.484 11.539 -14.305 1 90.12 509 THR A C 1
ATOM 3974 O O . THR A 1 509 ? -25.203 10.633 -14.75 1 90.12 509 THR A O 1
ATOM 3977 N N . ASP A 1 510 ? -23.562 12.164 -15.078 1 89.94 510 ASP A N 1
ATOM 3978 C CA . ASP A 1 510 ? -23.406 11.883 -16.5 1 89.94 510 ASP A CA 1
ATOM 3979 C C . ASP A 1 510 ? -22.094 11.133 -16.766 1 89.94 510 ASP A C 1
ATOM 3981 O O . ASP A 1 510 ? -21.609 11.109 -17.906 1 89.94 510 ASP A O 1
ATOM 3985 N N . ILE A 1 511 ? -21.547 10.539 -15.75 1 91.12 511 ILE A N 1
ATOM 3986 C CA . ILE A 1 511 ? -20.203 9.977 -15.797 1 91.12 511 ILE A CA 1
ATOM 3987 C C . ILE A 1 511 ? -20.156 8.844 -16.828 1 91.12 511 ILE A C 1
ATOM 3989 O O . ILE A 1 511 ? -19.109 8.594 -17.438 1 91.12 511 ILE A O 1
ATOM 3993 N N . PHE A 1 512 ? -21.312 8.141 -17.109 1 92.44 512 PHE A N 1
ATOM 3994 C CA . PHE A 1 512 ? -21.312 6.98 -18 1 92.44 512 PHE A CA 1
ATOM 3995 C C . PHE A 1 512 ? -21.922 7.328 -19.359 1 92.44 512 PHE A C 1
ATOM 3997 O O . PHE A 1 512 ? -22.047 6.465 -20.234 1 92.44 512 PHE A O 1
ATOM 4004 N N . THR A 1 513 ? -22.406 8.531 -19.609 1 89.25 513 THR A N 1
ATOM 4005 C CA . THR A 1 513 ? -23.219 8.922 -20.766 1 89.25 513 THR A CA 1
ATOM 4006 C C . THR A 1 513 ? -22.484 8.664 -22.062 1 89.25 513 THR A C 1
ATOM 4008 O O . THR A 1 513 ? -23.109 8.336 -23.078 1 89.25 513 THR A O 1
ATOM 4011 N N . ARG A 1 514 ? -21.156 8.617 -22.094 1 88.44 514 ARG A N 1
ATOM 4012 C CA . ARG A 1 514 ? -20.422 8.5 -23.344 1 88.44 514 ARG A CA 1
ATOM 4013 C C . ARG A 1 514 ? -19.797 7.117 -23.5 1 88.44 514 ARG A C 1
ATOM 4015 O O . ARG A 1 514 ? -18.938 6.902 -24.344 1 88.44 514 ARG A O 1
ATOM 4022 N N . LEU A 1 515 ? -20.281 6.215 -22.734 1 93.88 515 LEU A N 1
ATOM 4023 C CA . LEU A 1 515 ? -19.75 4.859 -22.781 1 93.88 515 LEU A CA 1
ATOM 4024 C C . LEU A 1 515 ? -20.703 3.93 -23.531 1 93.88 515 LEU A C 1
ATOM 4026 O O . LEU A 1 515 ? -21.109 2.895 -22.984 1 93.88 515 LEU A O 1
ATOM 4030 N N . LYS A 1 516 ? -20.953 4.242 -24.781 1 93.88 516 LYS A N 1
ATOM 4031 C CA . LYS A 1 516 ? -21.953 3.535 -25.594 1 93.88 516 LYS A CA 1
ATOM 4032 C C . LYS A 1 516 ? -21.531 2.094 -25.859 1 93.88 516 LYS A C 1
ATOM 4034 O O . LYS A 1 516 ? -22.375 1.222 -26.062 1 93.88 516 LYS A O 1
ATOM 4039 N N . ASN A 1 517 ? -20.25 1.829 -25.781 1 95.88 517 ASN A N 1
ATOM 4040 C CA . ASN A 1 517 ? -19.75 0.504 -26.125 1 95.88 517 ASN A CA 1
ATOM 4041 C C . ASN A 1 517 ? -19.578 -0.372 -24.875 1 95.88 517 ASN A C 1
ATOM 4043 O O . ASN A 1 517 ? -19.266 -1.559 -24.984 1 95.88 517 ASN A O 1
ATOM 4047 N N . LEU A 1 518 ? -19.781 0.198 -23.672 1 97.5 518 LEU A N 1
ATOM 4048 C CA . LEU A 1 518 ? -19.547 -0.529 -22.422 1 97.5 518 LEU A CA 1
ATOM 4049 C C . LEU A 1 518 ? -20.453 -1.759 -22.328 1 97.5 518 LEU A C 1
ATOM 4051 O O . LEU A 1 518 ? -21.656 -1.662 -22.531 1 97.5 518 LEU A O 1
ATOM 4055 N N . GLN A 1 519 ? -19.891 -2.893 -22.062 1 98.5 519 GLN A N 1
ATOM 4056 C CA . GLN A 1 519 ? -20.625 -4.152 -22 1 98.5 519 GLN A CA 1
ATOM 4057 C C . GLN A 1 519 ? -20.75 -4.645 -20.562 1 98.5 519 GLN A C 1
ATOM 4059 O O . GLN A 1 519 ? -21.734 -5.305 -20.219 1 98.5 519 GLN A O 1
ATOM 4064 N N . TYR A 1 520 ? -19.766 -4.387 -19.781 1 98.69 520 TYR A N 1
ATOM 4065 C CA . TYR A 1 520 ? -19.766 -4.836 -18.391 1 98.69 520 TYR A CA 1
ATOM 4066 C C . TYR A 1 520 ? -19.5 -3.672 -17.453 1 98.69 520 TYR A C 1
ATOM 4068 O O . TYR A 1 520 ? -18.5 -2.967 -17.578 1 98.69 520 TYR A O 1
ATOM 4076 N N . LEU A 1 521 ? -20.422 -3.459 -16.516 1 98.62 521 LEU A N 1
ATOM 4077 C CA . LEU A 1 521 ? -20.266 -2.426 -15.492 1 98.62 521 LEU A CA 1
ATOM 4078 C C . LEU A 1 521 ? -20.469 -3.006 -14.094 1 98.62 521 LEU A C 1
ATOM 4080 O O . LEU A 1 521 ? -21.547 -3.541 -13.789 1 98.62 521 LEU A O 1
ATOM 4084 N N . LYS A 1 522 ? -19.469 -2.938 -13.25 1 98.56 522 LYS A N 1
ATOM 4085 C CA . LYS A 1 522 ? -19.531 -3.424 -11.875 1 98.56 522 LYS A CA 1
ATOM 4086 C C . LYS A 1 522 ? -19.547 -2.268 -10.875 1 98.56 522 LYS A C 1
ATOM 4088 O O . LYS A 1 522 ? -18.562 -1.521 -10.781 1 98.56 522 LYS A O 1
ATOM 4093 N N . LEU A 1 523 ? -20.578 -2.154 -10.18 1 98.06 523 LEU A N 1
ATOM 4094 C CA . LEU A 1 523 ? -20.734 -1.107 -9.18 1 98.06 523 LEU A CA 1
ATOM 4095 C C . LEU A 1 523 ? -20.938 -1.709 -7.793 1 98.06 523 LEU A C 1
ATOM 4097 O O . LEU A 1 523 ? -21.516 -1.073 -6.914 1 98.06 523 LEU A O 1
ATOM 4101 N N . THR A 1 524 ? -20.344 -2.826 -7.645 1 95.88 524 THR A N 1
ATOM 4102 C CA . THR A 1 524 ? -20.531 -3.623 -6.438 1 95.88 524 THR A CA 1
ATOM 4103 C C . THR A 1 524 ? -19.953 -2.91 -5.219 1 95.88 524 THR A C 1
ATOM 4105 O O . THR A 1 524 ? -18.875 -2.316 -5.297 1 95.88 524 THR A O 1
ATOM 4108 N N . ARG A 1 525 ? -20.641 -2.855 -4.039 1 91.69 525 ARG A N 1
ATOM 4109 C CA . ARG A 1 525 ? -20.188 -2.41 -2.73 1 91.69 525 ARG A CA 1
ATOM 4110 C C . ARG A 1 525 ? -19.688 -0.967 -2.785 1 91.69 525 ARG A C 1
ATOM 4112 O O . ARG A 1 525 ? -18.547 -0.683 -2.43 1 91.69 525 ARG A O 1
ATOM 4119 N N . ASN A 1 526 ? -20.594 -0.037 -3.189 1 94.31 526 ASN A N 1
ATOM 4120 C CA . ASN A 1 526 ? -20.297 1.391 -3.27 1 94.31 526 ASN A CA 1
ATOM 4121 C C . ASN A 1 526 ? -21.172 2.195 -2.311 1 94.31 526 ASN A C 1
ATOM 4123 O O . ASN A 1 526 ? -21.25 3.42 -2.414 1 94.31 526 ASN A O 1
ATOM 4127 N N . HIS A 1 527 ? -21.875 1.406 -1.455 1 89.56 527 HIS A N 1
ATOM 4128 C CA . HIS A 1 527 ? -22.766 2.035 -0.478 1 89.56 527 HIS A CA 1
ATOM 4129 C C . HIS A 1 527 ? -23.797 2.914 -1.161 1 89.56 527 HIS A C 1
ATOM 4131 O O . HIS A 1 527 ? -24.062 4.035 -0.715 1 89.56 527 HIS A O 1
ATOM 4137 N N . ILE A 1 528 ? -24.344 2.414 -2.256 1 92.44 528 ILE A N 1
ATOM 4138 C CA . ILE A 1 528 ? -25.344 3.156 -3.012 1 92.44 528 ILE A CA 1
ATOM 4139 C C . ILE A 1 528 ? -26.719 2.953 -2.379 1 92.44 528 ILE A C 1
ATOM 4141 O O . ILE A 1 528 ? -27.156 1.817 -2.201 1 92.44 528 ILE A O 1
ATOM 4145 N N . TYR A 1 529 ? -27.359 4.043 -1.968 1 87.06 529 TYR A N 1
ATOM 4146 C CA . TYR A 1 529 ? -28.688 3.979 -1.382 1 87.06 529 TYR A CA 1
ATOM 4147 C C . TYR A 1 529 ? -29.75 4.438 -2.379 1 87.06 529 TYR A C 1
ATOM 4149 O O . TYR A 1 529 ? -30.906 4.02 -2.305 1 87.06 529 TYR A O 1
ATOM 4157 N N . ASN A 1 530 ? -29.312 5.332 -3.236 1 86.31 530 ASN A N 1
ATOM 4158 C CA . ASN A 1 530 ? -30.172 5.812 -4.312 1 86.31 530 ASN A CA 1
ATOM 4159 C C . ASN A 1 530 ? -29.391 6.023 -5.605 1 86.31 530 ASN A C 1
ATOM 4161 O O . ASN A 1 530 ? -28.266 6.523 -5.578 1 86.31 530 ASN A O 1
ATOM 4165 N N . ILE A 1 531 ? -29.953 5.566 -6.613 1 92.12 531 ILE A N 1
ATOM 4166 C CA . ILE A 1 531 ? -29.312 5.711 -7.914 1 92.12 531 ILE A CA 1
ATOM 4167 C C . ILE A 1 531 ? -29.969 6.848 -8.695 1 92.12 531 ILE A C 1
ATOM 4169 O O . ILE A 1 531 ? -31.203 6.859 -8.867 1 92.12 531 ILE A O 1
ATOM 4173 N N . PRO A 1 532 ? -29.156 7.75 -9.156 1 91.94 532 PRO A N 1
ATOM 4174 C CA . PRO A 1 532 ? -29.766 8.781 -10 1 91.94 532 PRO A CA 1
ATOM 4175 C C . PRO A 1 532 ? -30.469 8.211 -11.227 1 91.94 532 PRO A C 1
ATOM 4177 O O . PRO A 1 532 ? -29.984 7.258 -11.836 1 91.94 532 PRO A O 1
ATOM 4180 N N . GLU A 1 533 ? -31.531 8.773 -11.672 1 89.44 533 GLU A N 1
ATOM 4181 C CA . GLU A 1 533 ? -32.406 8.242 -12.703 1 89.44 533 GLU A CA 1
ATOM 4182 C C . GLU A 1 533 ? -31.703 8.195 -14.055 1 89.44 533 GLU A C 1
ATOM 4184 O O . GLU A 1 533 ? -31.953 7.305 -14.867 1 89.44 533 GLU A O 1
ATOM 4189 N N . THR A 1 534 ? -30.75 9.094 -14.281 1 89.06 534 THR A N 1
ATOM 4190 C CA . THR A 1 534 ? -30.172 9.227 -15.617 1 89.06 534 THR A CA 1
ATOM 4191 C C . THR A 1 534 ? -28.781 8.609 -15.672 1 89.06 534 THR A C 1
ATOM 4193 O O . THR A 1 534 ? -28.078 8.727 -16.688 1 89.06 534 THR A O 1
ATOM 4196 N N . ILE A 1 535 ? -28.391 7.926 -14.633 1 93.25 535 ILE A N 1
ATOM 4197 C CA . ILE A 1 535 ? -26.984 7.512 -14.5 1 93.25 535 ILE A CA 1
ATOM 4198 C C . ILE A 1 535 ? -26.656 6.492 -15.586 1 93.25 535 ILE A C 1
ATOM 4200 O O . ILE A 1 535 ? -25.516 6.441 -16.062 1 93.25 535 ILE A O 1
ATOM 4204 N N . PHE A 1 536 ? -27.609 5.676 -16.031 1 95.06 536 PHE A N 1
ATOM 4205 C CA . PHE A 1 536 ? -27.328 4.602 -16.969 1 95.06 536 PHE A CA 1
ATOM 4206 C C . PHE A 1 536 ? -27.703 5.008 -18.391 1 95.06 536 PHE A C 1
ATOM 4208 O O . PHE A 1 536 ? -27.703 4.176 -19.297 1 95.06 536 PHE A O 1
ATOM 4215 N N . GLU A 1 537 ? -27.953 6.293 -18.484 1 90.44 537 GLU A N 1
ATOM 4216 C CA . GLU A 1 537 ? -28.281 6.773 -19.828 1 90.44 537 GLU A CA 1
ATOM 4217 C C . GLU A 1 537 ? -27.078 6.637 -20.766 1 90.44 537 GLU A C 1
ATOM 4219 O O . GLU A 1 537 ? -25.953 6.91 -20.375 1 90.44 537 GLU A O 1
ATOM 4224 N N . GLY A 1 538 ? -27.203 6.117 -21.859 1 88.81 538 GLY A N 1
ATOM 4225 C CA . GLY A 1 538 ? -26.141 6.027 -22.844 1 88.81 538 GLY A CA 1
ATOM 4226 C C . GLY A 1 538 ? -25.516 4.652 -22.922 1 88.81 538 GLY A C 1
ATOM 4227 O O . GLY A 1 538 ? -24.766 4.352 -23.859 1 88.81 538 GLY A O 1
ATOM 4228 N N . LEU A 1 539 ? -25.828 3.809 -21.922 1 95.38 539 LEU A N 1
ATOM 4229 C CA . LEU A 1 539 ? -25.203 2.49 -21.875 1 95.38 539 LEU A CA 1
ATOM 4230 C C . LEU A 1 539 ? -26.016 1.482 -22.703 1 95.38 539 LEU A C 1
ATOM 4232 O O . LEU A 1 539 ? -26.438 0.449 -22.172 1 95.38 539 LEU A O 1
ATOM 4236 N N . VAL A 1 540 ? -26.031 1.744 -24 1 94.25 540 VAL A N 1
ATOM 4237 C CA . VAL A 1 540 ? -26.938 1.024 -24.891 1 94.25 540 VAL A CA 1
ATOM 4238 C C . VAL A 1 540 ? -26.406 -0.385 -25.141 1 94.25 540 VAL A C 1
ATOM 4240 O O . VAL A 1 540 ? -27.172 -1.293 -25.469 1 94.25 540 VAL A O 1
ATOM 4243 N N . SER A 1 541 ? -25.125 -0.587 -24.922 1 96.81 541 SER A N 1
ATOM 4244 C CA . SER A 1 541 ? -24.516 -1.882 -25.234 1 96.81 541 SER A CA 1
ATOM 4245 C C . SER A 1 541 ? -24.297 -2.697 -23.953 1 96.81 541 SER A C 1
ATOM 4247 O O . SER A 1 541 ? -23.719 -3.783 -24 1 96.81 541 SER A O 1
ATOM 4249 N N . LEU A 1 542 ? -24.734 -2.258 -22.812 1 97.88 542 LEU A N 1
ATOM 4250 C CA . LEU A 1 542 ? -24.453 -2.904 -21.531 1 97.88 542 LEU A CA 1
ATOM 4251 C C . LEU A 1 542 ? -25.109 -4.277 -21.453 1 97.88 542 LEU A C 1
ATOM 4253 O O . LEU A 1 542 ? -26.328 -4.398 -21.641 1 97.88 542 LEU A O 1
ATOM 4257 N N . HIS A 1 543 ? -24.266 -5.281 -21.188 1 98 543 HIS A N 1
ATOM 4258 C CA . HIS A 1 543 ? -24.719 -6.668 -21.141 1 98 543 HIS A CA 1
ATOM 4259 C C . HIS A 1 543 ? -24.859 -7.141 -19.688 1 98 543 HIS A C 1
ATOM 4261 O O . HIS A 1 543 ? -25.719 -7.965 -19.375 1 98 543 HIS A O 1
ATOM 4267 N N . THR A 1 544 ? -24 -6.738 -18.922 1 98.69 544 THR A N 1
ATOM 4268 C CA . THR A 1 544 ? -23.984 -7.152 -17.516 1 98.69 544 THR A CA 1
ATOM 4269 C C . THR A 1 544 ? -23.844 -5.941 -16.594 1 98.69 544 THR A C 1
ATOM 4271 O O . THR A 1 544 ? -22.953 -5.109 -16.797 1 98.69 544 THR A O 1
ATOM 4274 N N . LEU A 1 545 ? -24.75 -5.84 -15.664 1 98.5 545 LEU A N 1
ATOM 4275 C CA . LEU A 1 545 ? -24.719 -4.805 -14.641 1 98.5 545 LEU A CA 1
ATOM 4276 C C . LEU A 1 545 ? -24.719 -5.422 -13.242 1 98.5 545 LEU A C 1
ATOM 4278 O O . LEU A 1 545 ? -25.641 -6.168 -12.891 1 98.5 545 LEU A O 1
ATOM 4282 N N . ASP A 1 546 ? -23.688 -5.172 -12.5 1 98.62 546 ASP A N 1
ATOM 4283 C CA . ASP A 1 546 ? -23.578 -5.707 -11.148 1 98.62 546 ASP A CA 1
ATOM 4284 C C . ASP A 1 546 ? -23.781 -4.609 -10.102 1 98.62 546 ASP A C 1
ATOM 4286 O O . ASP A 1 546 ? -22.922 -3.74 -9.938 1 98.62 546 ASP A O 1
ATOM 4290 N N . LEU A 1 547 ? -24.891 -4.633 -9.422 1 97.69 547 LEU A N 1
ATOM 4291 C CA . LEU A 1 547 ? -25.219 -3.676 -8.367 1 97.69 547 LEU A CA 1
ATOM 4292 C C . LEU A 1 547 ? -25.234 -4.352 -7.004 1 97.69 547 LEU A C 1
ATOM 4294 O O . LEU A 1 547 ? -25.812 -3.828 -6.051 1 97.69 547 LEU A O 1
ATOM 4298 N N . SER A 1 548 ? -24.547 -5.473 -6.922 1 95.56 548 SER A N 1
ATOM 4299 C CA . SER A 1 548 ? -24.625 -6.281 -5.711 1 95.56 548 SER A CA 1
ATOM 4300 C C . SER A 1 548 ? -23.891 -5.617 -4.551 1 95.56 548 SER A C 1
ATOM 4302 O O . SER A 1 548 ? -22.969 -4.816 -4.766 1 95.56 548 SER A O 1
ATOM 4304 N N . GLY A 1 549 ? -24.266 -5.902 -3.32 1 90.69 549 GLY A N 1
ATOM 4305 C CA . GLY A 1 549 ? -23.578 -5.504 -2.105 1 90.69 549 GLY A CA 1
ATOM 4306 C C . GLY A 1 549 ? -23.734 -4.031 -1.78 1 90.69 549 GLY A C 1
ATOM 4307 O O . GLY A 1 549 ? -22.906 -3.445 -1.087 1 90.69 549 GLY A O 1
ATOM 4308 N N . ASN A 1 550 ? -24.75 -3.375 -2.371 1 93 550 ASN A N 1
ATOM 4309 C CA . ASN A 1 550 ? -25.094 -2.002 -2 1 93 550 ASN A CA 1
ATOM 4310 C C . ASN A 1 550 ? -26.188 -1.958 -0.948 1 93 550 ASN A C 1
ATOM 4312 O O . ASN A 1 550 ? -26.422 -2.939 -0.237 1 93 550 ASN A O 1
ATOM 4316 N N . VAL A 1 551 ? -26.766 -0.783 -0.708 1 89.44 551 VAL A N 1
ATOM 4317 C CA . VAL A 1 551 ? -27.797 -0.645 0.318 1 89.44 551 VAL A CA 1
ATOM 4318 C C . VAL A 1 551 ? -29.078 -0.117 -0.31 1 89.44 551 VAL A C 1
ATOM 4320 O O . VAL A 1 551 ? -29.719 0.789 0.233 1 89.44 551 VAL A O 1
ATOM 4323 N N . LEU A 1 552 ? -29.422 -0.686 -1.468 1 91.81 552 LEU A N 1
ATOM 4324 C CA . LEU A 1 552 ? -30.641 -0.276 -2.158 1 91.81 552 LEU A CA 1
ATOM 4325 C C . LEU A 1 552 ? -31.875 -0.789 -1.43 1 91.81 552 LEU A C 1
ATOM 4327 O O . LEU A 1 552 ? -32 -1.992 -1.196 1 91.81 552 LEU A O 1
ATOM 4331 N N . GLY A 1 553 ? -32.75 0.111 -1.034 1 89 553 GLY A N 1
ATOM 4332 C CA . GLY A 1 553 ? -34 -0.269 -0.393 1 89 553 GLY A CA 1
ATOM 4333 C C . GLY A 1 553 ? -35.125 -0.53 -1.38 1 89 553 GLY A C 1
ATOM 4334 O O . GLY A 1 553 ? -36.031 -1.303 -1.095 1 89 553 GLY A O 1
ATOM 4335 N N . ASN A 1 554 ? -35.031 0.113 -2.441 1 89.44 554 ASN A N 1
ATOM 4336 C CA . ASN A 1 554 ? -35.969 -0.018 -3.549 1 89.44 554 ASN A CA 1
ATOM 4337 C C . ASN A 1 554 ? -35.344 0.431 -4.867 1 89.44 554 ASN A C 1
ATOM 4339 O O . ASN A 1 554 ? -34.281 1.019 -4.879 1 89.44 554 ASN A O 1
ATOM 4343 N N . ILE A 1 555 ? -35.938 0.05 -5.949 1 91.75 555 ILE A N 1
ATOM 4344 C CA . ILE A 1 555 ? -35.5 0.449 -7.277 1 91.75 555 ILE A CA 1
ATOM 4345 C C . ILE A 1 555 ? -36.594 1.224 -7.992 1 91.75 555 ILE A C 1
ATOM 4347 O O . ILE A 1 555 ? -37.719 0.761 -8.07 1 91.75 555 ILE A O 1
ATOM 4351 N N . GLN A 1 556 ? -36.156 2.275 -8.547 1 87.56 556 GLN A N 1
ATOM 4352 C CA . GLN A 1 556 ? -37.125 3.104 -9.273 1 87.56 556 GLN A CA 1
ATOM 4353 C C . GLN A 1 556 ? -37.531 2.434 -10.578 1 87.56 556 GLN A C 1
ATOM 4355 O O . GLN A 1 556 ? -36.719 1.787 -11.25 1 87.56 556 GLN A O 1
ATOM 4360 N N . ASN A 1 557 ? -38.781 2.639 -11.008 1 85 557 ASN A N 1
ATOM 4361 C CA . ASN A 1 557 ? -39.375 1.941 -12.141 1 85 557 ASN A CA 1
ATOM 4362 C C . ASN A 1 557 ? -38.625 2.244 -13.438 1 85 557 ASN A C 1
ATOM 4364 O O . ASN A 1 557 ? -38.438 1.356 -14.273 1 85 557 ASN A O 1
ATOM 4368 N N . ASP A 1 558 ? -38.125 3.422 -13.703 1 87.44 558 ASP A N 1
ATOM 4369 C CA . ASP A 1 558 ? -37.531 3.773 -15 1 87.44 558 ASP A CA 1
ATOM 4370 C C . ASP A 1 558 ? -36.031 3.824 -14.93 1 87.44 558 ASP A C 1
ATOM 4372 O O . ASP A 1 558 ? -35.375 4.328 -15.852 1 87.44 558 ASP A O 1
ATOM 4376 N N . LEU A 1 559 ? -35.5 3.17 -13.93 1 91.94 559 LEU A N 1
ATOM 4377 C CA . LEU A 1 559 ? -34.062 3.262 -13.734 1 91.94 559 LEU A CA 1
ATOM 4378 C C . LEU A 1 559 ? -33.312 2.561 -14.859 1 91.94 559 LEU A C 1
ATOM 4380 O O . LEU A 1 559 ? -32.281 3.043 -15.32 1 91.94 559 LEU A O 1
ATOM 4384 N N . PHE A 1 560 ? -33.875 1.459 -15.312 1 94.56 560 PHE A N 1
ATOM 4385 C CA . PHE A 1 560 ? -33.188 0.637 -16.281 1 94.56 560 PHE A CA 1
ATOM 4386 C C . PHE A 1 560 ? -33.719 0.846 -17.688 1 94.56 560 PHE A C 1
ATOM 4388 O O . PHE A 1 560 ? -33.469 0.05 -18.594 1 94.56 560 PHE A O 1
ATOM 4395 N N . SER A 1 561 ? -34.438 1.983 -17.719 1 89.25 561 SER A N 1
ATOM 4396 C CA . SER A 1 561 ? -35 2.279 -19.031 1 89.25 561 SER A CA 1
ATOM 4397 C C . SER A 1 561 ? -33.906 2.547 -20.062 1 89.25 561 SER A C 1
ATOM 4399 O O . SER A 1 561 ? -32.938 3.252 -19.766 1 89.25 561 SER A O 1
ATOM 4401 N N . GLY A 1 562 ? -33.688 1.884 -21.062 1 89.75 562 GLY A N 1
ATOM 4402 C CA . GLY A 1 562 ? -32.719 2.104 -22.125 1 89.75 562 GLY A CA 1
ATOM 4403 C C . GLY A 1 562 ? -31.656 1.004 -22.203 1 89.75 562 GLY A C 1
ATOM 4404 O O . GLY A 1 562 ? -30.891 0.945 -23.156 1 89.75 562 GLY A O 1
ATOM 4405 N N . LEU A 1 563 ? -31.609 0.289 -21.125 1 95.44 563 LEU A N 1
ATOM 4406 C CA . LEU A 1 563 ? -30.656 -0.807 -21.125 1 95.44 563 LEU A CA 1
ATOM 4407 C C . LEU A 1 563 ? -31.188 -2.002 -21.906 1 95.44 563 LEU A C 1
ATOM 4409 O O . LEU A 1 563 ? -31.328 -3.096 -21.344 1 95.44 563 LEU A O 1
ATOM 4413 N N . THR A 1 564 ? -31.328 -1.828 -23.172 1 92.44 564 THR A N 1
ATOM 4414 C CA . THR A 1 564 ? -32.031 -2.791 -24.016 1 92.44 564 THR A CA 1
ATOM 4415 C C . THR A 1 564 ? -31.188 -4.039 -24.234 1 92.44 564 THR A C 1
ATOM 4417 O O . THR A 1 564 ? -31.719 -5.105 -24.547 1 92.44 564 THR A O 1
ATOM 4420 N N . ALA A 1 565 ? -29.906 -3.916 -24.016 1 97 565 ALA A N 1
ATOM 4421 C CA . ALA A 1 565 ? -29.016 -5.039 -24.281 1 97 565 ALA A CA 1
ATOM 4422 C C . ALA A 1 565 ? -28.703 -5.812 -23 1 97 565 ALA A C 1
ATOM 4424 O O . ALA A 1 565 ? -27.984 -6.82 -23.047 1 97 565 ALA A O 1
ATOM 4425 N N . LEU A 1 566 ? -29.203 -5.434 -21.828 1 97.75 566 LEU A N 1
ATOM 4426 C CA . LEU A 1 566 ? -28.828 -5.996 -20.531 1 97.75 566 LEU A CA 1
ATOM 4427 C C . LEU A 1 566 ? -29.297 -7.441 -20.406 1 97.75 566 LEU A C 1
ATOM 4429 O O . LEU A 1 566 ? -30.484 -7.723 -20.516 1 97.75 566 LEU A O 1
ATOM 4433 N N . LYS A 1 567 ? -28.406 -8.359 -20.203 1 98.19 567 LYS A N 1
ATOM 4434 C CA . LYS A 1 567 ? -28.719 -9.781 -20.094 1 98.19 567 LYS A CA 1
ATOM 4435 C C . LYS A 1 567 ? -28.625 -10.258 -18.656 1 98.19 567 LYS A C 1
ATOM 4437 O O . LYS A 1 567 ? -29.406 -11.117 -18.234 1 98.19 567 LYS A O 1
ATOM 4442 N N . ASN A 1 568 ? -27.688 -9.711 -17.953 1 98.38 568 ASN A N 1
ATOM 4443 C CA . ASN A 1 568 ? -27.453 -10.133 -16.578 1 98.38 568 ASN A CA 1
ATOM 4444 C C . ASN A 1 568 ? -27.5 -8.961 -15.609 1 98.38 568 ASN A C 1
ATOM 4446 O O . ASN A 1 568 ? -26.766 -7.98 -15.773 1 98.38 568 ASN A O 1
ATOM 4450 N N . LEU A 1 569 ? -28.375 -9.07 -14.633 1 98 569 LEU A N 1
ATOM 4451 C CA . LEU A 1 569 ? -28.5 -8.055 -13.594 1 98 569 LEU A CA 1
ATOM 4452 C C . LEU A 1 569 ? -28.297 -8.656 -12.211 1 98 569 LEU A C 1
ATOM 4454 O O . LEU A 1 569 ? -28.984 -9.609 -11.836 1 98 569 LEU A O 1
ATOM 4458 N N . ASN A 1 570 ? -27.297 -8.18 -11.5 1 98.31 570 ASN A N 1
ATOM 4459 C CA . ASN A 1 570 ? -27.016 -8.688 -10.156 1 98.31 570 ASN A CA 1
ATOM 4460 C C . ASN A 1 570 ? -27.484 -7.707 -9.078 1 98.31 570 ASN A C 1
ATOM 4462 O O . ASN A 1 570 ? -26.906 -6.621 -8.938 1 98.31 570 ASN A O 1
ATOM 4466 N N . LEU A 1 571 ? -28.5 -8.07 -8.289 1 96.25 571 LEU A N 1
ATOM 4467 C CA . LEU A 1 571 ? -29.047 -7.25 -7.211 1 96.25 571 LEU A CA 1
ATOM 4468 C C . LEU A 1 571 ? -28.844 -7.93 -5.859 1 96.25 571 LEU A C 1
ATOM 4470 O O . LEU A 1 571 ? -29.469 -7.559 -4.871 1 96.25 571 LEU A O 1
ATOM 4474 N N . ALA A 1 572 ? -27.891 -8.875 -5.875 1 93.56 572 ALA A N 1
ATOM 4475 C CA . ALA A 1 572 ? -27.688 -9.672 -4.672 1 93.56 572 ALA A CA 1
ATOM 4476 C C . ALA A 1 572 ? -27.172 -8.812 -3.523 1 93.56 572 ALA A C 1
ATOM 4478 O O . ALA A 1 572 ? -26.531 -7.781 -3.752 1 93.56 572 ALA A O 1
ATOM 4479 N N . ARG A 1 573 ? -27.516 -9.164 -2.283 1 88.19 573 ARG A N 1
ATOM 4480 C CA . ARG A 1 573 ? -26.969 -8.594 -1.052 1 88.19 573 ARG A CA 1
ATOM 4481 C C . ARG A 1 573 ? -27.297 -7.102 -0.958 1 88.19 573 ARG A C 1
ATOM 4483 O O . ARG A 1 573 ? -26.453 -6.309 -0.532 1 88.19 573 ARG A O 1
ATOM 4490 N N . ASN A 1 574 ? -28.406 -6.77 -1.573 1 92.44 574 ASN A N 1
ATOM 4491 C CA . ASN A 1 574 ? -28.984 -5.461 -1.3 1 92.44 574 ASN A CA 1
ATOM 4492 C C . ASN A 1 574 ? -30.031 -5.535 -0.19 1 92.44 574 ASN A C 1
ATOM 4494 O O . ASN A 1 574 ? -30.359 -6.621 0.287 1 92.44 574 ASN A O 1
ATOM 4498 N N . SER A 1 575 ? -30.469 -4.375 0.279 1 89.88 575 SER A N 1
ATOM 4499 C CA . SER A 1 575 ? -31.469 -4.297 1.338 1 89.88 575 SER A CA 1
ATOM 4500 C C . SER A 1 575 ? -32.844 -4.02 0.769 1 89.88 575 SER A C 1
ATOM 4502 O O . SER A 1 575 ? -33.594 -3.209 1.312 1 89.88 575 SER A O 1
ATOM 4504 N N . LEU A 1 576 ? -33.156 -4.664 -0.331 1 92.06 576 LEU A N 1
ATOM 4505 C CA . LEU A 1 576 ? -34.438 -4.441 -1.002 1 92.06 576 LEU A CA 1
ATOM 4506 C C . LEU A 1 576 ? -35.594 -4.895 -0.126 1 92.06 576 LEU A C 1
ATOM 4508 O O . LEU A 1 576 ? -35.688 -6.066 0.253 1 92.06 576 LEU A O 1
ATOM 4512 N N . VAL A 1 577 ? -36.438 -3.961 0.183 1 91.5 577 VAL A N 1
ATOM 4513 C CA . VAL A 1 577 ? -37.594 -4.301 1.01 1 91.5 577 VAL A CA 1
ATOM 4514 C C . VAL A 1 577 ? -38.75 -4.75 0.121 1 91.5 577 VAL A C 1
ATOM 4516 O O . VAL A 1 577 ? -39.688 -5.375 0.597 1 91.5 577 VAL A O 1
ATOM 4519 N N . THR A 1 578 ? -38.656 -4.352 -1.122 1 91.56 578 THR A N 1
ATOM 4520 C CA . THR A 1 578 ? -39.625 -4.723 -2.129 1 91.56 578 THR A CA 1
ATOM 4521 C C . THR A 1 578 ? -39.031 -4.664 -3.529 1 91.56 578 THR A C 1
ATOM 4523 O O . THR A 1 578 ? -37.938 -4.137 -3.713 1 91.56 578 THR A O 1
ATOM 4526 N N . LEU A 1 579 ? -39.688 -5.312 -4.488 1 91.31 579 LEU A N 1
ATOM 4527 C CA . LEU A 1 579 ? -39.281 -5.254 -5.891 1 91.31 579 LEU A CA 1
ATOM 4528 C C . LEU A 1 579 ? -40.5 -5.367 -6.809 1 91.31 579 LEU A C 1
ATOM 4530 O O . LEU A 1 579 ? -41.188 -6.387 -6.812 1 91.31 579 LEU A O 1
ATOM 4534 N N . SER A 1 580 ? -40.688 -4.297 -7.562 1 89.5 580 SER A N 1
ATOM 4535 C CA . SER A 1 580 ? -41.781 -4.301 -8.523 1 89.5 580 SER A CA 1
ATOM 4536 C C . SER A 1 580 ? -41.375 -4.914 -9.852 1 89.5 580 SER A C 1
ATOM 4538 O O . SER A 1 580 ? -40.281 -4.629 -10.352 1 89.5 580 SER A O 1
ATOM 4540 N N . PRO A 1 581 ? -42.188 -5.742 -10.43 1 88.69 581 PRO A N 1
ATOM 4541 C CA . PRO A 1 581 ? -41.875 -6.293 -11.75 1 88.69 581 PRO A CA 1
ATOM 4542 C C . PRO A 1 581 ? -41.719 -5.215 -12.82 1 88.69 581 PRO A C 1
ATOM 4544 O O . PRO A 1 581 ? -41.094 -5.445 -13.844 1 88.69 581 PRO A O 1
ATOM 4547 N N . SER A 1 582 ? -42.281 -4.059 -12.617 1 88.75 582 SER A N 1
ATOM 4548 C CA . SER A 1 582 ? -42.219 -2.965 -13.578 1 88.75 582 SER A CA 1
ATOM 4549 C C . SER A 1 582 ? -40.781 -2.475 -13.727 1 88.75 582 SER A C 1
ATOM 4551 O O . SER A 1 582 ? -40.406 -1.864 -14.742 1 88.75 582 SER A O 1
ATOM 4553 N N . VAL A 1 583 ? -40.031 -2.711 -12.688 1 90.62 583 VAL A N 1
ATOM 4554 C CA . VAL A 1 583 ? -38.625 -2.34 -12.703 1 90.62 583 VAL A CA 1
ATOM 4555 C C . VAL A 1 583 ? -37.875 -3.176 -13.75 1 90.62 583 VAL A C 1
ATOM 4557 O O . VAL A 1 583 ? -36.969 -2.68 -14.43 1 90.62 583 VAL A O 1
ATOM 4560 N N . LEU A 1 584 ? -38.25 -4.449 -13.961 1 91.12 584 LEU A N 1
ATOM 4561 C CA . LEU A 1 584 ? -37.562 -5.395 -14.828 1 91.12 584 LEU A CA 1
ATOM 4562 C C . LEU A 1 584 ? -38.25 -5.461 -16.203 1 91.12 584 LEU A C 1
ATOM 4564 O O . LEU A 1 584 ? -37.656 -5.988 -17.156 1 91.12 584 LEU A O 1
ATOM 4568 N N . GLY A 1 585 ? -39.375 -4.898 -16.359 1 87 585 GLY A N 1
ATOM 4569 C CA . GLY A 1 585 ? -40.188 -4.965 -17.562 1 87 585 GLY A CA 1
ATOM 4570 C C . GLY A 1 585 ? -39.5 -4.449 -18.797 1 87 585 GLY A C 1
ATOM 4571 O O . GLY A 1 585 ? -39.5 -5.105 -19.844 1 87 585 GLY A O 1
ATOM 4572 N N . PRO A 1 586 ? -38.812 -3.334 -18.609 1 87.12 586 PRO A N 1
ATOM 4573 C CA . PRO A 1 586 ? -38.156 -2.725 -19.781 1 87.12 586 PRO A CA 1
ATOM 4574 C C . PRO A 1 586 ? -36.969 -3.543 -20.297 1 87.12 586 PRO A C 1
ATOM 4576 O O . PRO A 1 586 ? -36.438 -3.256 -21.375 1 87.12 586 PRO A O 1
ATOM 4579 N N . LEU A 1 587 ? -36.625 -4.5 -19.594 1 92.75 587 LEU A N 1
ATOM 4580 C CA . LEU A 1 587 ? -35.406 -5.258 -19.938 1 92.75 587 LEU A CA 1
ATOM 4581 C C . LEU A 1 587 ? -35.781 -6.469 -20.797 1 92.75 587 LEU A C 1
ATOM 4583 O O . LEU A 1 587 ? -35.75 -7.602 -20.312 1 92.75 587 LEU A O 1
ATOM 4587 N N . ASP A 1 588 ? -35.844 -6.305 -22.062 1 90.31 588 ASP A N 1
ATOM 4588 C CA . ASP A 1 588 ? -36.312 -7.32 -23 1 90.31 588 ASP A CA 1
ATOM 4589 C C . ASP A 1 588 ? -35.281 -8.438 -23.156 1 90.31 588 ASP A C 1
ATOM 4591 O O . ASP A 1 588 ? -35.656 -9.594 -23.406 1 90.31 588 ASP A O 1
ATOM 4595 N N . SER A 1 589 ? -34.062 -8.07 -22.984 1 95.75 589 SER A N 1
ATOM 4596 C CA . SER A 1 589 ? -33 -9.039 -23.25 1 95.75 589 SER A CA 1
ATOM 4597 C C . SER A 1 589 ? -32.562 -9.75 -21.969 1 95.75 589 SER A C 1
ATOM 4599 O O . SER A 1 589 ? -31.672 -10.578 -21.984 1 95.75 589 SER A O 1
ATOM 4601 N N . LEU A 1 590 ? -33.156 -9.445 -20.859 1 96 590 LEU A N 1
ATOM 4602 C CA . LEU A 1 590 ? -32.75 -9.945 -19.562 1 96 590 LEU A CA 1
ATOM 4603 C C . LEU A 1 590 ? -32.812 -11.469 -19.516 1 96 590 LEU A C 1
ATOM 4605 O O . LEU A 1 590 ? -33.844 -12.055 -19.812 1 96 590 LEU A O 1
ATOM 4609 N N . LYS A 1 591 ? -31.734 -12.086 -19.156 1 97.31 591 LYS A N 1
ATOM 4610 C CA . LYS A 1 591 ? -31.672 -13.539 -19.094 1 97.31 591 LYS A CA 1
ATOM 4611 C C . LYS A 1 591 ? -31.562 -14.023 -17.656 1 97.31 591 LYS A C 1
ATOM 4613 O O . LYS A 1 591 ? -32.031 -15.109 -17.312 1 97.31 591 LYS A O 1
ATOM 4618 N N . SER A 1 592 ? -30.906 -13.211 -16.875 1 97.38 592 SER A N 1
ATOM 4619 C CA . SER A 1 592 ? -30.719 -13.641 -15.492 1 97.38 592 SER A CA 1
ATOM 4620 C C . SER A 1 592 ? -30.75 -12.445 -14.539 1 97.38 592 SER A C 1
ATOM 4622 O O . SER A 1 592 ? -30.25 -11.367 -14.875 1 97.38 592 SER A O 1
ATOM 4624 N N . VAL A 1 593 ? -31.312 -12.641 -13.359 1 96.5 593 VAL A N 1
ATOM 4625 C CA . VAL A 1 593 ? -31.297 -11.688 -12.25 1 96.5 593 VAL A CA 1
ATOM 4626 C C . VAL A 1 593 ? -30.906 -12.398 -10.961 1 96.5 593 VAL A C 1
ATOM 4628 O O . VAL A 1 593 ? -31.438 -13.477 -10.656 1 96.5 593 VAL A O 1
ATOM 4631 N N . ASP A 1 594 ? -29.938 -11.852 -10.289 1 96.88 594 ASP A N 1
ATOM 4632 C CA . ASP A 1 594 ? -29.484 -12.43 -9.039 1 96.88 594 ASP A CA 1
ATOM 4633 C C . ASP A 1 594 ? -30.094 -11.703 -7.84 1 96.88 594 ASP A C 1
ATOM 4635 O O . ASP A 1 594 ? -29.875 -10.508 -7.66 1 96.88 594 ASP A O 1
ATOM 4639 N N . LEU A 1 595 ? -30.844 -12.383 -7.031 1 94.19 595 LEU A N 1
ATOM 4640 C CA . LEU A 1 595 ? -31.469 -11.852 -5.824 1 94.19 595 LEU A CA 1
ATOM 4641 C C . LEU A 1 595 ? -31.016 -12.625 -4.59 1 94.19 595 LEU A C 1
ATOM 4643 O O . LEU A 1 595 ? -31.781 -12.766 -3.627 1 94.19 595 LEU A O 1
ATOM 4647 N N . SER A 1 596 ? -29.797 -13.141 -4.719 1 91.88 596 SER A N 1
ATOM 4648 C CA . SER A 1 596 ? -29.266 -13.906 -3.596 1 91.88 596 SER A CA 1
ATOM 4649 C C . SER A 1 596 ? -29.109 -13.039 -2.355 1 91.88 596 SER A C 1
ATOM 4651 O O . SER A 1 596 ? -28.656 -11.898 -2.445 1 91.88 596 SER A O 1
ATOM 4653 N N . GLU A 1 597 ? -29.594 -13.508 -1.144 1 84.81 597 GLU A N 1
ATOM 4654 C CA . GLU A 1 597 ? -29.453 -12.883 0.168 1 84.81 597 GLU A CA 1
ATOM 4655 C C . GLU A 1 597 ? -30.25 -11.586 0.256 1 84.81 597 GLU A C 1
ATOM 4657 O O . GLU A 1 597 ? -29.828 -10.633 0.906 1 84.81 597 GLU A O 1
ATOM 4662 N N . VAL A 1 598 ? -31.203 -11.469 -0.616 1 89.94 598 VAL A N 1
ATOM 4663 C CA . VAL A 1 598 ? -32.188 -10.398 -0.492 1 89.94 598 VAL A CA 1
ATOM 4664 C C . VAL A 1 598 ? -33.375 -10.875 0.328 1 89.94 598 VAL A C 1
ATOM 4666 O O . VAL A 1 598 ? -33.906 -11.969 0.096 1 89.94 598 VAL A O 1
ATOM 4669 N N . THR A 1 599 ? -33.75 -10.125 1.356 1 87.19 599 THR A N 1
ATOM 4670 C CA . THR A 1 599 ? -34.938 -10.438 2.162 1 87.19 599 THR A CA 1
ATOM 4671 C C . THR A 1 599 ? -35.938 -9.305 2.094 1 87.19 599 THR A C 1
ATOM 4673 O O . THR A 1 599 ? -35.719 -8.211 2.615 1 87.19 599 THR A O 1
ATOM 4676 N N . PHE A 1 600 ? -37.062 -9.617 1.572 1 92.56 600 PHE A N 1
ATOM 4677 C CA . PHE A 1 600 ? -38.125 -8.617 1.416 1 92.56 600 PHE A CA 1
ATOM 4678 C C . PHE A 1 600 ? -38.875 -8.438 2.719 1 92.56 600 PHE A C 1
ATOM 4680 O O . PHE A 1 600 ? -38.656 -9.18 3.682 1 92.56 600 PHE A O 1
ATOM 4687 N N . VAL A 1 601 ? -39.594 -7.387 2.77 1 92.75 601 VAL A N 1
ATOM 4688 C CA . VAL A 1 601 ? -40.562 -7.223 3.846 1 92.75 601 VAL A CA 1
ATOM 4689 C C . VAL A 1 601 ? -41.906 -7.758 3.4 1 92.75 601 VAL A C 1
ATOM 4691 O O . VAL A 1 601 ? -42.375 -7.457 2.297 1 92.75 601 VAL A O 1
ATOM 4694 N N . CYS A 1 602 ? -42.531 -8.594 4.293 1 91.75 602 CYS A N 1
ATOM 4695 C CA . CYS A 1 602 ? -43.812 -9.211 3.939 1 91.75 602 CYS A CA 1
ATOM 4696 C C . CYS A 1 602 ? -44.906 -8.164 3.807 1 91.75 602 CYS A C 1
ATOM 4698 O O . CYS A 1 602 ? -45.344 -7.586 4.805 1 91.75 602 CYS A O 1
ATOM 4700 N N . ASP A 1 603 ? -45.25 -7.965 2.551 1 89.62 603 ASP A N 1
ATOM 4701 C CA . ASP A 1 603 ? -46.312 -7.055 2.18 1 89.62 603 ASP A CA 1
ATOM 4702 C C . ASP A 1 603 ? -47.094 -7.578 0.969 1 89.62 603 ASP A C 1
ATOM 4704 O O . ASP A 1 603 ? -46.5 -8.133 0.042 1 89.62 603 ASP A O 1
ATOM 4708 N N . CYS A 1 604 ? -48.312 -7.328 0.949 1 89.19 604 CYS A N 1
ATOM 4709 C CA . CYS A 1 604 ? -49.156 -7.918 -0.082 1 89.19 604 CYS A CA 1
ATOM 4710 C C . CYS A 1 604 ? -48.812 -7.355 -1.457 1 89.19 604 CYS A C 1
ATOM 4712 O O . CYS A 1 604 ? -49.188 -7.938 -2.479 1 89.19 604 CYS A O 1
ATOM 4714 N N . SER A 1 605 ? -48.062 -6.324 -1.487 1 85.19 605 SER A N 1
ATOM 4715 C CA . SER A 1 605 ? -47.625 -5.758 -2.756 1 85.19 605 SER A CA 1
ATOM 4716 C C . SER A 1 605 ? -46.656 -6.691 -3.469 1 85.19 605 SER A C 1
ATOM 4718 O O . SER A 1 605 ? -46.406 -6.547 -4.668 1 85.19 605 SER A O 1
ATOM 4720 N N . LEU A 1 606 ? -46.156 -7.672 -2.74 1 91.25 606 LEU A N 1
ATOM 4721 C CA . LEU A 1 606 ? -45.188 -8.617 -3.309 1 91.25 606 LEU A CA 1
ATOM 4722 C C . LEU A 1 606 ? -45.906 -9.68 -4.141 1 91.25 606 LEU A C 1
ATOM 4724 O O . LEU A 1 606 ? -45.25 -10.492 -4.805 1 91.25 606 LEU A O 1
ATOM 4728 N N . MET A 1 607 ? -47.188 -9.578 -4.133 1 90.38 607 MET A N 1
ATOM 4729 C CA . MET A 1 607 ? -47.969 -10.555 -4.895 1 90.38 607 MET A CA 1
ATOM 4730 C C . MET A 1 607 ? -47.656 -10.469 -6.379 1 90.38 607 MET A C 1
ATOM 4732 O O . MET A 1 607 ? -47.5 -11.492 -7.047 1 90.38 607 MET A O 1
ATOM 4736 N N . ASN A 1 608 ? -47.5 -9.227 -6.863 1 89.5 608 ASN A N 1
ATOM 4737 C CA . ASN A 1 608 ? -47.156 -9.039 -8.273 1 89.5 608 ASN A CA 1
ATOM 4738 C C . ASN A 1 608 ? -45.781 -9.602 -8.617 1 89.5 608 ASN A C 1
ATOM 4740 O O . ASN A 1 608 ? -45.594 -10.18 -9.688 1 89.5 608 ASN A O 1
ATOM 4744 N N . PHE A 1 609 ? -44.906 -9.414 -7.754 1 92 609 PHE A N 1
ATOM 4745 C CA . PHE A 1 609 ? -43.562 -9.945 -7.949 1 92 609 PHE A CA 1
ATOM 4746 C C . PHE A 1 609 ? -43.562 -11.469 -7.949 1 92 609 PHE A C 1
ATOM 4748 O O . PHE A 1 609 ? -42.906 -12.102 -8.773 1 92 609 PHE A O 1
ATOM 4755 N N . TRP A 1 610 ? -44.344 -12.016 -7.004 1 91.5 610 TRP A N 1
ATOM 4756 C CA . TRP A 1 610 ? -44.469 -13.469 -6.906 1 91.5 610 TRP A CA 1
ATOM 4757 C C . TRP A 1 610 ? -45.031 -14.047 -8.188 1 91.5 610 TRP A C 1
ATOM 4759 O O . TRP A 1 610 ? -44.531 -15.055 -8.703 1 91.5 610 TRP A O 1
ATOM 4769 N N . LYS A 1 611 ? -46.062 -13.391 -8.703 1 91.12 611 LYS A N 1
ATOM 4770 C CA . LYS A 1 611 ? -46.656 -13.828 -9.961 1 91.12 611 LYS A CA 1
ATOM 4771 C C . LYS A 1 611 ? -45.656 -13.75 -11.109 1 91.12 611 LYS A C 1
ATOM 4773 O O . LYS A 1 611 ? -45.594 -14.648 -11.953 1 91.12 611 LYS A O 1
ATOM 4778 N N . TRP A 1 612 ? -45 -12.719 -11.062 1 91.88 612 TRP A N 1
ATOM 4779 C CA . TRP A 1 612 ? -43.969 -12.555 -12.086 1 91.88 612 TRP A CA 1
ATOM 4780 C C . TRP A 1 612 ? -42.906 -13.664 -11.984 1 91.88 612 TRP A C 1
ATOM 4782 O O . TRP A 1 612 ? -42.5 -14.219 -13 1 91.88 612 TRP A O 1
ATOM 4792 N N . LEU A 1 613 ? -42.438 -14.047 -10.789 1 90.31 613 LEU A N 1
ATOM 4793 C CA . LEU A 1 613 ? -41.469 -15.086 -10.531 1 90.31 613 LEU A CA 1
ATOM 4794 C C . LEU A 1 613 ? -41.906 -16.422 -11.102 1 90.31 613 LEU A C 1
ATOM 4796 O O . LEU A 1 613 ? -41.094 -17.203 -11.594 1 90.31 613 LEU A O 1
ATOM 4800 N N . LYS A 1 614 ? -43.156 -16.625 -11.078 1 89 614 LYS A N 1
ATOM 4801 C CA . LYS A 1 614 ? -43.719 -17.906 -11.523 1 89 614 LYS A CA 1
ATOM 4802 C C . LYS A 1 614 ? -43.812 -17.953 -13.047 1 89 614 LYS A C 1
ATOM 4804 O O . LYS A 1 614 ? -43.719 -19.031 -13.641 1 89 614 LYS A O 1
ATOM 4809 N N . LYS A 1 615 ? -43.938 -16.781 -13.602 1 90.38 615 LYS A N 1
ATOM 4810 C CA . LYS A 1 615 ? -44.219 -16.75 -15.031 1 90.38 615 LYS A CA 1
ATOM 4811 C C . LYS A 1 615 ? -42.969 -16.422 -15.852 1 90.38 615 LYS A C 1
ATOM 4813 O O . LYS A 1 615 ? -42.906 -16.75 -17.031 1 90.38 615 LYS A O 1
ATOM 4818 N N . THR A 1 616 ? -42.062 -15.836 -15.281 1 90.38 616 THR A N 1
ATOM 4819 C CA . THR A 1 616 ? -40.938 -15.281 -16.016 1 90.38 616 THR A CA 1
ATOM 4820 C C . THR A 1 616 ? -40.062 -16.406 -16.547 1 90.38 616 THR A C 1
ATOM 4822 O O . THR A 1 616 ? -40 -17.484 -15.969 1 90.38 616 THR A O 1
ATOM 4825 N N . GLN A 1 617 ? -39.375 -16.109 -17.719 1 92.12 617 GLN A N 1
ATOM 4826 C CA . GLN A 1 617 ? -38.375 -17.016 -18.297 1 92.12 617 GLN A CA 1
ATOM 4827 C C . GLN A 1 617 ? -36.969 -16.625 -17.859 1 92.12 617 GLN A C 1
ATOM 4829 O O . GLN A 1 617 ? -36 -17.312 -18.188 1 92.12 617 GLN A O 1
ATOM 4834 N N . VAL A 1 618 ? -36.875 -15.555 -17.109 1 94.75 618 VAL A N 1
ATOM 4835 C CA . VAL A 1 618 ? -35.594 -15.07 -16.609 1 94.75 618 VAL A CA 1
ATOM 4836 C C . VAL A 1 618 ? -35.125 -15.977 -15.477 1 94.75 618 VAL A C 1
ATOM 4838 O O . VAL A 1 618 ? -35.906 -16.391 -14.617 1 94.75 618 VAL A O 1
ATOM 4841 N N . ILE A 1 619 ? -33.875 -16.359 -15.539 1 95 619 ILE A N 1
ATOM 4842 C CA . ILE A 1 619 ? -33.312 -17.172 -14.477 1 95 619 ILE A CA 1
ATOM 4843 C C . ILE A 1 619 ? -33.094 -16.328 -13.227 1 95 619 ILE A C 1
ATOM 4845 O O . ILE A 1 619 ? -32.312 -15.391 -13.227 1 95 619 ILE A O 1
ATOM 4849 N N . VAL A 1 620 ? -33.781 -16.641 -12.172 1 93.81 620 VAL A N 1
ATOM 4850 C CA . VAL A 1 620 ? -33.656 -15.922 -10.906 1 93.81 620 VAL A CA 1
ATOM 4851 C C . VAL A 1 620 ? -32.781 -16.734 -9.953 1 93.81 620 VAL A C 1
ATOM 4853 O O . VAL A 1 620 ? -33.188 -17.812 -9.5 1 93.81 620 VAL A O 1
ATOM 4856 N N . GLN A 1 621 ? -31.656 -16.203 -9.688 1 93.38 621 GLN A N 1
ATOM 4857 C CA . GLN A 1 621 ? -30.719 -16.859 -8.789 1 93.38 621 GLN A CA 1
ATOM 4858 C C . GLN A 1 621 ? -31 -16.484 -7.332 1 93.38 621 GLN A C 1
ATOM 4860 O O . GLN A 1 621 ? -31.016 -15.297 -6.988 1 93.38 621 GLN A O 1
ATOM 4865 N N . LEU A 1 622 ? -31.219 -17.438 -6.438 1 88.69 622 LEU A N 1
ATOM 4866 C CA . LEU A 1 622 ? -31.562 -17.203 -5.043 1 88.69 622 LEU A CA 1
ATOM 4867 C C . LEU A 1 622 ? -30.531 -17.828 -4.109 1 88.69 622 LEU A C 1
ATOM 4869 O O . LEU A 1 622 ? -30.688 -17.781 -2.887 1 88.69 622 LEU A O 1
ATOM 4873 N N . GLY A 1 623 ? -29.344 -18.344 -4.637 1 79.06 623 GLY A N 1
ATOM 4874 C CA . GLY A 1 623 ? -28.281 -18.922 -3.834 1 79.06 623 GLY A CA 1
ATOM 4875 C C . GLY A 1 623 ? -28.703 -20.219 -3.156 1 79.06 623 GLY A C 1
ATOM 4876 O O . GLY A 1 623 ? -28.312 -20.469 -2.01 1 79.06 623 GLY A O 1
ATOM 4877 N N . GLY A 1 624 ? -29.625 -21 -3.635 1 70.69 624 GLY A N 1
ATOM 4878 C CA . GLY A 1 624 ? -30.062 -22.266 -3.092 1 70.69 624 GLY A CA 1
ATOM 4879 C C . GLY A 1 624 ? -31.188 -22.125 -2.082 1 70.69 624 GLY A C 1
ATOM 4880 O O . GLY A 1 624 ? -31.609 -23.109 -1.46 1 70.69 624 GLY A O 1
ATOM 4881 N N . GLN A 1 625 ? -31.562 -20.875 -1.822 1 75.56 625 GLN A N 1
ATOM 4882 C CA . GLN A 1 625 ? -32.625 -20.672 -0.86 1 75.56 625 GLN A CA 1
ATOM 4883 C C . GLN A 1 625 ? -33.906 -20.203 -1.555 1 75.56 625 GLN A C 1
ATOM 4885 O O . GLN A 1 625 ? -33.906 -19.984 -2.768 1 75.56 625 GLN A O 1
ATOM 4890 N N . GLU A 1 626 ? -34.969 -20.312 -0.819 1 81 626 GLU A N 1
ATOM 4891 C CA . GLU A 1 626 ? -36.219 -19.766 -1.312 1 81 626 GLU A CA 1
ATOM 4892 C C . GLU A 1 626 ? -36.344 -18.281 -0.988 1 81 626 GLU A C 1
ATOM 4894 O O . GLU A 1 626 ? -35.688 -17.797 -0.051 1 81 626 GLU A O 1
ATOM 4899 N N . VAL A 1 627 ? -37 -17.594 -1.846 1 86.06 627 VAL A N 1
ATOM 4900 C CA . VAL A 1 627 ? -37.281 -16.188 -1.559 1 86.06 627 VAL A CA 1
ATOM 4901 C C . VAL A 1 627 ? -38.062 -16.062 -0.252 1 86.06 627 VAL A C 1
ATOM 4903 O O . VAL A 1 627 ? -39 -16.812 -0.018 1 86.06 627 VAL A O 1
ATOM 4906 N N . SER A 1 628 ? -37.5 -15.281 0.626 1 87.88 628 SER A N 1
ATOM 4907 C CA . SER A 1 628 ? -38.125 -15.125 1.934 1 87.88 628 SER A CA 1
ATOM 4908 C C . SER A 1 628 ? -38.5 -13.664 2.195 1 87.88 628 SER A C 1
ATOM 4910 O O . SER A 1 628 ? -38.094 -12.773 1.458 1 87.88 628 SER A O 1
ATOM 4912 N N . CYS A 1 629 ? -39.406 -13.492 3.031 1 91.06 629 CYS A N 1
ATOM 4913 C CA . CYS A 1 629 ? -39.781 -12.164 3.5 1 91.06 629 CYS A CA 1
ATOM 4914 C C . CYS A 1 629 ? -39.875 -12.125 5.02 1 91.06 629 CYS A C 1
ATOM 4916 O O . CYS A 1 629 ? -40 -13.172 5.664 1 91.06 629 CYS A O 1
ATOM 4918 N N . MET A 1 630 ? -39.719 -10.93 5.566 1 89.69 630 MET A N 1
ATOM 4919 C CA . MET A 1 630 ? -39.719 -10.734 7.012 1 89.69 630 MET A CA 1
ATOM 4920 C C . MET A 1 630 ? -41.031 -10.094 7.461 1 89.69 630 MET A C 1
ATOM 4922 O O . MET A 1 630 ? -41.406 -9.023 6.969 1 89.69 630 MET A O 1
ATOM 4926 N N . LYS A 1 631 ? -41.656 -10.75 8.461 1 88.94 631 LYS A N 1
ATOM 4927 C CA . LYS A 1 631 ? -42.875 -10.195 9.086 1 88.94 631 LYS A CA 1
ATOM 4928 C C . LYS A 1 631 ? -42.5 -9.266 10.234 1 88.94 631 LYS A C 1
ATOM 4930 O O . LYS A 1 631 ? -41.625 -9.586 11.062 1 88.94 631 LYS A O 1
ATOM 4935 N N . LEU A 1 632 ? -43.062 -8.055 10.195 1 84.75 632 LEU A N 1
ATOM 4936 C CA . LEU A 1 632 ? -42.719 -7.035 11.172 1 84.75 632 LEU A CA 1
ATOM 4937 C C . LEU A 1 632 ? -43.625 -7.098 12.391 1 84.75 632 LEU A C 1
ATOM 4939 O O . LEU A 1 632 ? -43.656 -6.156 13.188 1 84.75 632 LEU A O 1
ATOM 4943 N N . ASN A 1 633 ? -44.156 -8.148 12.766 1 75.81 633 ASN A N 1
ATOM 4944 C CA . ASN A 1 633 ? -45 -8.242 13.945 1 75.81 633 ASN A CA 1
ATOM 4945 C C . ASN A 1 633 ? -44.219 -8 15.227 1 75.81 633 ASN A C 1
ATOM 4947 O O . ASN A 1 633 ? -43.156 -7.371 15.203 1 75.81 633 ASN A O 1
ATOM 4951 N N . ARG A 1 634 ? -44.656 -8.523 16.438 1 61.59 634 ARG A N 1
ATOM 4952 C CA . ARG A 1 634 ? -44.031 -8.32 17.734 1 61.59 634 ARG A CA 1
ATOM 4953 C C . ARG A 1 634 ? -42.594 -8.859 17.75 1 61.59 634 ARG A C 1
ATOM 4955 O O . ARG A 1 634 ? -41.688 -8.203 18.25 1 61.59 634 ARG A O 1
ATOM 4962 N N . THR A 1 635 ? -42.375 -9.898 17.078 1 70.62 635 THR A N 1
ATOM 4963 C CA . THR A 1 635 ? -41.062 -10.484 16.859 1 70.62 635 THR A CA 1
ATOM 4964 C C . THR A 1 635 ? -40.812 -10.711 15.367 1 70.62 635 THR A C 1
ATOM 4966 O O . THR A 1 635 ? -41.625 -11.328 14.688 1 70.62 635 THR A O 1
ATOM 4969 N N . VAL A 1 636 ? -39.75 -10.086 14.891 1 80.38 636 VAL A N 1
ATOM 4970 C CA . VAL A 1 636 ? -39.406 -10.195 13.477 1 80.38 636 VAL A CA 1
ATOM 4971 C C . VAL A 1 636 ? -39.125 -11.656 13.117 1 80.38 636 VAL A C 1
ATOM 4973 O O . VAL A 1 636 ? -38.312 -12.312 13.773 1 80.38 636 VAL A O 1
ATOM 4976 N N . GLN A 1 637 ? -39.906 -12.234 12.234 1 84 637 GLN A N 1
ATOM 4977 C CA . GLN A 1 637 ? -39.781 -13.617 11.797 1 84 637 GLN A CA 1
ATOM 4978 C C . GLN A 1 637 ? -39.688 -13.703 10.281 1 84 637 GLN A C 1
ATOM 4980 O O . GLN A 1 637 ? -40.375 -12.977 9.57 1 84 637 GLN A O 1
ATOM 4985 N N . GLU A 1 638 ? -38.844 -14.586 9.852 1 86.56 638 GLU A N 1
ATOM 4986 C CA . GLU A 1 638 ? -38.719 -14.82 8.414 1 86.56 638 GLU A CA 1
ATOM 4987 C C . GLU A 1 638 ? -39.594 -15.961 7.949 1 86.56 638 GLU A C 1
ATOM 4989 O O . GLU A 1 638 ? -39.75 -16.969 8.656 1 86.56 638 GLU A O 1
ATOM 4994 N N . THR A 1 639 ? -40.312 -15.758 6.859 1 88.94 639 THR A N 1
ATOM 4995 C CA . THR A 1 639 ? -41.125 -16.797 6.266 1 88.94 639 THR A CA 1
ATOM 4996 C C . THR A 1 639 ? -40.938 -16.859 4.754 1 88.94 639 THR A C 1
ATOM 4998 O O . THR A 1 639 ? -40.406 -15.914 4.156 1 88.94 639 THR A O 1
ATOM 5001 N N . SER A 1 640 ? -41.156 -17.969 4.191 1 90.31 640 SER A N 1
ATOM 5002 C CA . SER A 1 640 ? -41.062 -18.094 2.742 1 90.31 640 SER A CA 1
ATOM 5003 C C . SER A 1 640 ? -42.094 -17.203 2.041 1 90.31 640 SER A C 1
ATOM 5005 O O . SER A 1 640 ? -43.219 -17.047 2.512 1 90.31 640 SER A O 1
ATOM 5007 N N . LEU A 1 641 ? -41.688 -16.625 1.027 1 90.56 641 LEU A N 1
ATOM 5008 C CA . LEU A 1 641 ? -42.562 -15.75 0.274 1 90.56 641 LEU A CA 1
ATOM 5009 C C . LEU A 1 641 ? -43.781 -16.516 -0.216 1 90.56 641 LEU A C 1
ATOM 5011 O O . LEU A 1 641 ? -44.906 -15.977 -0.21 1 90.56 641 LEU A O 1
ATOM 5015 N N . ALA A 1 642 ? -43.594 -17.688 -0.627 1 88.06 642 ALA A N 1
ATOM 5016 C CA . ALA A 1 642 ? -44.688 -18.531 -1.102 1 88.06 642 ALA A CA 1
ATOM 5017 C C . ALA A 1 642 ? -45.75 -18.688 -0.034 1 88.06 642 ALA A C 1
ATOM 5019 O O . ALA A 1 642 ? -46.938 -18.531 -0.322 1 88.06 642 ALA A O 1
ATOM 5020 N N . THR A 1 643 ? -45.344 -18.906 1.183 1 90.19 643 THR A N 1
ATOM 5021 C CA . THR A 1 643 ? -46.25 -19.078 2.301 1 90.19 643 THR A CA 1
ATOM 5022 C C . THR A 1 643 ? -47 -17.766 2.6 1 90.19 643 THR A C 1
ATOM 5024 O O . THR A 1 643 ? -48.188 -17.781 2.859 1 90.19 643 THR A O 1
ATOM 5027 N N . PHE A 1 644 ? -46.344 -16.766 2.5 1 91.81 644 PHE A N 1
ATOM 5028 C CA . PHE A 1 644 ? -46.938 -15.477 2.842 1 91.81 644 PHE A CA 1
ATOM 5029 C C . PHE A 1 644 ? -47.969 -15.055 1.799 1 91.81 644 PHE A C 1
ATOM 5031 O O . PHE A 1 644 ? -49.062 -14.602 2.145 1 91.81 644 PHE A O 1
ATOM 5038 N N . VAL A 1 645 ? -47.594 -15.164 0.614 1 90.81 645 VAL A N 1
ATOM 5039 C CA . VAL A 1 645 ? -48.469 -14.711 -0.459 1 90.81 645 VAL A CA 1
ATOM 5040 C C . VAL A 1 645 ? -49.781 -15.484 -0.412 1 90.81 645 VAL A C 1
ATOM 5042 O O . VAL A 1 645 ? -50.844 -14.945 -0.724 1 90.81 645 VAL A O 1
ATOM 5045 N N . ASN A 1 646 ? -49.781 -16.656 -0.067 1 89.88 646 ASN A N 1
ATOM 5046 C CA . ASN A 1 646 ? -51 -17.469 0.069 1 89.88 646 ASN A CA 1
ATOM 5047 C C . ASN A 1 646 ? -51.906 -16.922 1.151 1 89.88 646 ASN A C 1
ATOM 5049 O O . ASN A 1 646 ? -53.125 -17.125 1.102 1 89.88 646 ASN A O 1
ATOM 5053 N N . SER A 1 647 ? -51.281 -16.203 2.076 1 87.88 647 SER A N 1
ATOM 5054 C CA . SER A 1 647 ? -52.062 -15.641 3.152 1 87.88 647 SER A CA 1
ATOM 5055 C C . SER A 1 647 ? -52.719 -14.32 2.727 1 87.88 647 SER A C 1
ATOM 5057 O O . SER A 1 647 ? -53.625 -13.82 3.385 1 87.88 647 SER A O 1
ATOM 5059 N N . CYS A 1 648 ? -52.188 -13.758 1.761 1 87.19 648 CYS A N 1
ATOM 5060 C CA . CYS A 1 648 ? -52.719 -12.5 1.265 1 87.19 648 CYS A CA 1
ATOM 5061 C C . CYS A 1 648 ? -53.969 -12.734 0.427 1 87.19 648 CYS A C 1
ATOM 5063 O O . CYS A 1 648 ? -54.781 -11.836 0.266 1 87.19 648 CYS A O 1
ATOM 5065 N N . GLN A 1 649 ? -54.375 -13.977 -0.083 1 72.69 649 GLN A N 1
ATOM 5066 C CA . GLN A 1 649 ? -55.562 -14.281 -0.89 1 72.69 649 GLN A CA 1
ATOM 5067 C C . GLN A 1 649 ? -56.812 -14.359 -0.024 1 72.69 649 GLN A C 1
ATOM 5069 O O . GLN A 1 649 ? -56.719 -14.742 1.146 1 72.69 649 GLN A O 1
ATOM 5074 N N . MET B 1 1 ? 4.73 27.438 20.734 1 23.94 1 MET B N 1
ATOM 5075 C CA . MET B 1 1 ? 4.066 28.625 21.25 1 23.94 1 MET B CA 1
ATOM 5076 C C . MET B 1 1 ? 3.295 29.344 20.141 1 23.94 1 MET B C 1
ATOM 5078 O O . MET B 1 1 ? 3.875 30.094 19.359 1 23.94 1 MET B O 1
ATOM 5082 N N . LEU B 1 2 ? 2.414 28.547 19.469 1 22.58 2 LEU B N 1
ATOM 5083 C CA . LEU B 1 2 ? 1.429 28.922 18.453 1 22.58 2 LEU B CA 1
ATOM 5084 C C . LEU B 1 2 ? 0.617 30.125 18.906 1 22.58 2 LEU B C 1
ATOM 5086 O O . LEU B 1 2 ? 0.046 30.125 20 1 22.58 2 LEU B O 1
ATOM 5090 N N . LEU B 1 3 ? 0.983 31.312 18.406 1 28.34 3 LEU B N 1
ATOM 5091 C CA . LEU B 1 3 ? 0.302 32.594 18.25 1 28.34 3 LEU B CA 1
ATOM 5092 C C . LEU B 1 3 ? -1.182 32.375 17.969 1 28.34 3 LEU B C 1
ATOM 5094 O O . LEU B 1 3 ? -1.548 31.562 17.125 1 28.34 3 LEU B O 1
ATOM 5098 N N . LEU B 1 4 ? -1.938 32.844 18.922 1 27.64 4 LEU B N 1
ATOM 5099 C CA . LEU B 1 4 ? -3.361 33.031 19.188 1 27.64 4 LEU B CA 1
ATOM 5100 C C . LEU B 1 4 ? -4.066 33.625 17.984 1 27.64 4 LEU B C 1
ATOM 5102 O O . LEU B 1 4 ? -4.008 34.844 17.766 1 27.64 4 LEU B O 1
ATOM 5106 N N . TYR B 1 5 ? -3.783 33.156 16.797 1 29.52 5 TYR B N 1
ATOM 5107 C CA . TYR B 1 5 ? -4.797 33.531 15.82 1 29.52 5 TYR B CA 1
ATOM 5108 C C . TYR B 1 5 ? -6.199 33.312 16.375 1 29.52 5 TYR B C 1
ATOM 5110 O O . TYR B 1 5 ? -6.652 32.188 16.516 1 29.52 5 TYR B O 1
ATOM 5118 N N . ILE B 1 6 ? -6.543 34.188 17.375 1 28.44 6 ILE B N 1
ATOM 5119 C CA . ILE B 1 6 ? -7.887 34.375 17.906 1 28.44 6 ILE B CA 1
ATOM 5120 C C . ILE B 1 6 ? -8.883 34.531 16.766 1 28.44 6 ILE B C 1
ATOM 5122 O O . ILE B 1 6 ? -8.914 35.594 16.109 1 28.44 6 ILE B O 1
ATOM 5126 N N . ILE B 1 7 ? -8.914 33.625 15.836 1 30.59 7 ILE B N 1
ATOM 5127 C CA . ILE B 1 7 ? -10.164 33.688 15.078 1 30.59 7 ILE B CA 1
ATOM 5128 C C . ILE B 1 7 ? -11.352 33.625 16.047 1 30.59 7 ILE B C 1
ATOM 5130 O O . ILE B 1 7 ? -11.578 32.625 16.703 1 30.59 7 ILE B O 1
ATOM 5134 N N . LEU B 1 8 ? -11.609 34.75 16.703 1 29.31 8 LEU B N 1
ATOM 5135 C CA . LEU B 1 8 ? -12.797 35.062 17.5 1 29.31 8 LEU B CA 1
ATOM 5136 C C . LEU B 1 8 ? -14.07 34.688 16.75 1 29.31 8 LEU B C 1
ATOM 5138 O O . LEU B 1 8 ? -14.383 35.312 15.727 1 29.31 8 LEU B O 1
ATOM 5142 N N . LEU B 1 9 ? -14.297 33.406 16.656 1 29.84 9 LEU B N 1
ATOM 5143 C CA . LEU B 1 9 ? -15.695 33.094 16.375 1 29.84 9 LEU B CA 1
ATOM 5144 C C . LEU B 1 9 ? -16.609 33.812 17.391 1 29.84 9 LEU B C 1
ATOM 5146 O O . LEU B 1 9 ? -16.578 33.5 18.578 1 29.84 9 LEU B O 1
ATOM 5150 N N . ILE B 1 10 ? -16.922 35.094 17.156 1 33.38 10 ILE B N 1
ATOM 5151 C CA . ILE B 1 10 ? -17.906 35.938 17.812 1 33.38 10 ILE B CA 1
ATOM 5152 C C . ILE B 1 10 ? -19.234 35.219 17.906 1 33.38 10 ILE B C 1
ATOM 5154 O O . ILE B 1 10 ? -19.828 34.875 16.891 1 33.38 10 ILE B O 1
ATOM 5158 N N . CYS B 1 11 ? -19.359 34.406 18.969 1 32.75 11 CYS B N 1
ATOM 5159 C CA . CYS B 1 11 ? -20.734 34.188 19.359 1 32.75 11 CYS B CA 1
ATOM 5160 C C . CYS B 1 11 ? -21.469 35.5 19.562 1 32.75 11 CYS B C 1
ATOM 5162 O O . CYS B 1 11 ? -21.219 36.219 20.531 1 32.75 11 CYS B O 1
ATOM 5164 N N . LEU B 1 12 ? -22.016 36.125 18.5 1 34.69 12 LEU B N 1
ATOM 5165 C CA . LEU B 1 12 ? -22.922 37.25 18.5 1 34.69 12 LEU B CA 1
ATOM 5166 C C . LEU B 1 12 ? -24.109 37 19.422 1 34.69 12 LEU B C 1
ATOM 5168 O O . LEU B 1 12 ? -24.953 36.156 19.141 1 34.69 12 LEU B O 1
ATOM 5172 N N . SER B 1 13 ? -23.938 37 20.734 1 32.88 13 SER B N 1
ATOM 5173 C CA . SER B 1 13 ? -25.188 37.25 21.453 1 32.88 13 SER B CA 1
ATOM 5174 C C . SER B 1 13 ? -25.828 38.562 21 1 32.88 13 SER B C 1
ATOM 5176 O O . SER B 1 13 ? -25.141 39.594 20.875 1 32.88 13 SER B O 1
ATOM 5178 N N . SER B 1 14 ? -26.969 38.469 20.344 1 33.44 14 SER B N 1
ATOM 5179 C CA . SER B 1 14 ? -27.812 39.531 19.812 1 33.44 14 SER B CA 1
ATOM 5180 C C . SER B 1 14 ? -28.219 40.531 20.891 1 33.44 14 SER B C 1
ATOM 5182 O O . SER B 1 14 ? -29.156 40.281 21.656 1 33.44 14 SER B O 1
ATOM 5184 N N . PHE B 1 15 ? -27.406 41.094 21.797 1 34.53 15 PHE B N 1
ATOM 5185 C CA . PHE B 1 15 ? -28.078 42.219 22.469 1 34.53 15 PHE B CA 1
ATOM 5186 C C . PHE B 1 15 ? -28.469 43.281 21.453 1 34.53 15 PHE B C 1
ATOM 5188 O O . PHE B 1 15 ? -27.906 43.375 20.359 1 34.53 15 PHE B O 1
ATOM 5195 N N . GLY B 1 16 ? -29.625 44.031 21.828 1 33.88 16 GLY B N 1
ATOM 5196 C CA . GLY B 1 16 ? -30.266 45.094 21.078 1 33.88 16 GLY B CA 1
ATOM 5197 C C . GLY B 1 16 ? -29.266 46.125 20.578 1 33.88 16 GLY B C 1
ATOM 5198 O O . GLY B 1 16 ? -28.719 46.906 21.359 1 33.88 16 GLY B O 1
ATOM 5199 N N . ALA B 1 17 ? -28.547 45.781 19.562 1 40.69 17 ALA B N 1
ATOM 5200 C CA . ALA B 1 17 ? -27.594 46.688 18.906 1 40.69 17 ALA B CA 1
ATOM 5201 C C . ALA B 1 17 ? -28.281 47.969 18.469 1 40.69 17 ALA B C 1
ATOM 5203 O O . ALA B 1 17 ? -29.266 47.938 17.719 1 40.69 17 ALA B O 1
ATOM 5204 N N . THR B 1 18 ? -28.406 48.906 19.375 1 35.59 18 THR B N 1
ATOM 5205 C CA . THR B 1 18 ? -28.828 50.188 18.828 1 35.59 18 THR B CA 1
ATOM 5206 C C . THR B 1 18 ? -28.016 50.562 17.594 1 35.59 18 THR B C 1
ATOM 5208 O O . THR B 1 18 ? -26.781 50.562 17.641 1 35.59 18 THR B O 1
ATOM 5211 N N . VAL B 1 19 ? -28.422 50.281 16.438 1 44.5 19 VAL B N 1
ATOM 5212 C CA . VAL B 1 19 ? -27.781 50.531 15.156 1 44.5 19 VAL B CA 1
ATOM 5213 C C . VAL B 1 19 ? -27.406 52.031 15.062 1 44.5 19 VAL B C 1
ATOM 5215 O O . VAL B 1 19 ? -28.266 52.906 15.078 1 44.5 19 VAL B O 1
ATOM 5218 N N . PRO B 1 20 ? -26.25 52.344 15.672 1 49.91 20 PRO B N 1
ATOM 5219 C CA . PRO B 1 20 ? -25.875 53.75 15.422 1 49.91 20 PRO B CA 1
ATOM 5220 C C . PRO B 1 20 ? -25.859 54.094 13.93 1 49.91 20 PRO B C 1
ATOM 5222 O O . PRO B 1 20 ? -25.859 53.188 13.086 1 49.91 20 PRO B O 1
ATOM 5225 N N . PRO B 1 21 ? -25.938 55.406 13.547 1 50.81 21 PRO B N 1
ATOM 5226 C CA . PRO B 1 21 ? -25.984 55.781 12.133 1 50.81 21 PRO B CA 1
ATOM 5227 C C . PRO B 1 21 ? -24.906 55.125 11.297 1 50.81 21 PRO B C 1
ATOM 5229 O O . PRO B 1 21 ? -25.016 55.062 10.07 1 50.81 21 PRO B O 1
ATOM 5232 N N . SER B 1 22 ? -23.641 54.938 11.812 1 61.94 22 SER B N 1
ATOM 5233 C CA . SER B 1 22 ? -22.672 54.219 10.992 1 61.94 22 SER B CA 1
ATOM 5234 C C . SER B 1 22 ? -22.875 52.719 11.078 1 61.94 22 SER B C 1
ATOM 5236 O O . SER B 1 22 ? -23.406 52.219 12.062 1 61.94 22 SER B O 1
ATOM 5238 N N . ASN B 1 23 ? -23.172 52 10.016 1 80.5 23 ASN B N 1
ATOM 5239 C CA . ASN B 1 23 ? -23.406 50.562 9.883 1 80.5 23 ASN B CA 1
ATOM 5240 C C . ASN B 1 23 ? -22.359 49.781 10.656 1 80.5 23 ASN B C 1
ATOM 5242 O O . ASN B 1 23 ? -22.031 48.625 10.281 1 80.5 23 ASN B O 1
ATOM 5246 N N . CYS B 1 24 ? -21.734 50.344 11.773 1 92.88 24 CYS B N 1
ATOM 5247 C CA . CYS B 1 24 ? -20.781 49.656 12.633 1 92.88 24 CYS B CA 1
ATOM 5248 C C . CYS B 1 24 ? -21.5 48.906 13.75 1 92.88 24 CYS B C 1
ATOM 5250 O O . CYS B 1 24 ? -22.656 49.188 14.055 1 92.88 24 CYS B O 1
ATOM 5252 N N . THR B 1 25 ? -20.859 47.844 14.266 1 94 25 THR B N 1
ATOM 5253 C CA . THR B 1 25 ? -21.438 47.031 15.312 1 94 25 THR B CA 1
ATOM 5254 C C . THR B 1 25 ? -20.562 47.031 16.562 1 94 25 THR B C 1
ATOM 5256 O O . THR B 1 25 ? -19.344 47.25 16.469 1 94 25 THR B O 1
ATOM 5259 N N . SER B 1 26 ? -21.203 47.031 17.734 1 93.25 26 SER B N 1
ATOM 5260 C CA . SER B 1 26 ? -20.453 46.969 18.984 1 93.25 26 SER B CA 1
ATOM 5261 C C . SER B 1 26 ? -20.781 45.688 19.75 1 93.25 26 SER B C 1
ATOM 5263 O O . SER B 1 26 ? -21.922 45.219 19.719 1 93.25 26 SER B O 1
ATOM 5265 N N . PHE B 1 27 ? -19.812 45.062 20.344 1 92.88 27 PHE B N 1
ATOM 5266 C CA . PHE B 1 27 ? -20 43.875 21.188 1 92.88 27 PHE B CA 1
ATOM 5267 C C . PHE B 1 27 ? -18.859 43.75 22.203 1 92.88 27 PHE B C 1
ATOM 5269 O O . PHE B 1 27 ? -17.891 44.5 22.156 1 92.88 27 PHE B O 1
ATOM 5276 N N . HIS B 1 28 ? -19.078 42.906 23.234 1 91.94 28 HIS B N 1
ATOM 5277 C CA . HIS B 1 28 ? -18.047 42.625 24.219 1 91.94 28 HIS B CA 1
ATOM 5278 C C . HIS B 1 28 ? -17.359 41.312 23.938 1 91.94 28 HIS B C 1
ATOM 5280 O O . HIS B 1 28 ? -18.031 40.312 23.578 1 91.94 28 HIS B O 1
ATOM 5286 N N . SER B 1 29 ? -16.047 41.312 23.812 1 88.19 29 SER B N 1
ATOM 5287 C CA . SER B 1 29 ? -15.234 40.094 23.656 1 88.19 29 SER B CA 1
ATOM 5288 C C . SER B 1 29 ? -14.164 40.031 24.75 1 88.19 29 SER B C 1
ATOM 5290 O O . SER B 1 29 ? -13.336 40.906 24.875 1 88.19 29 SER B O 1
ATOM 5292 N N . GLN B 1 30 ? -14.203 38.844 25.5 1 84.31 30 GLN B N 1
ATOM 5293 C CA . GLN B 1 30 ? -13.258 38.594 26.594 1 84.31 30 GLN B CA 1
ATOM 5294 C C . GLN B 1 30 ? -13.148 39.844 27.5 1 84.31 30 GLN B C 1
ATOM 5296 O O . GLN B 1 30 ? -12.039 40.281 27.797 1 84.31 30 GLN B O 1
ATOM 5301 N N . PHE B 1 31 ? -14.133 40.656 27.719 1 86.19 31 PHE B N 1
ATOM 5302 C CA . PHE B 1 31 ? -14.305 41.75 28.656 1 86.19 31 PHE B CA 1
ATOM 5303 C C . PHE B 1 31 ? -13.852 43.062 28.047 1 86.19 31 PHE B C 1
ATOM 5305 O O . PHE B 1 31 ? -13.633 44.062 28.75 1 86.19 31 PHE B O 1
ATOM 5312 N N . ARG B 1 32 ? -13.5 43.062 26.766 1 93.62 32 ARG B N 1
ATOM 5313 C CA . ARG B 1 32 ? -13.148 44.281 26.078 1 93.62 32 ARG B CA 1
ATOM 5314 C C . ARG B 1 32 ? -14.305 44.781 25.203 1 93.62 32 ARG B C 1
ATOM 5316 O O . ARG B 1 32 ? -15 43.969 24.578 1 93.62 32 ARG B O 1
ATOM 5323 N N . PHE B 1 33 ? -14.508 46.062 25.297 1 96 33 PHE B N 1
ATOM 5324 C CA . PHE B 1 33 ? -15.508 46.656 24.438 1 96 33 PHE B CA 1
ATOM 5325 C C . PHE B 1 33 ? -14.977 46.844 23.016 1 96 33 PHE B C 1
ATOM 5327 O O . PHE B 1 33 ? -13.992 47.562 22.812 1 96 33 PHE B O 1
ATOM 5334 N N . VAL B 1 34 ? -15.562 46.031 22.094 1 97 34 VAL B N 1
ATOM 5335 C CA . VAL B 1 34 ? -15.109 46.031 20.703 1 97 34 VAL B CA 1
ATOM 5336 C C . VAL B 1 34 ? -16.078 46.844 19.844 1 97 34 VAL B C 1
ATOM 5338 O O . VAL B 1 34 ? -17.297 46.688 19.953 1 97 34 VAL B O 1
ATOM 5341 N N . PHE B 1 35 ? -15.578 47.844 19.141 1 96.12 35 PHE B N 1
ATOM 5342 C CA . PHE B 1 35 ? -16.328 48.562 18.125 1 96.12 35 PHE B CA 1
ATOM 5343 C C . PHE B 1 35 ? -15.828 48.188 16.719 1 96.12 35 PHE B C 1
ATOM 5345 O O . PHE B 1 35 ? -14.68 48.469 16.375 1 96.12 35 PHE B O 1
ATOM 5352 N N . SER B 1 36 ? -16.656 47.406 15.961 1 96.5 36 SER B N 1
ATOM 5353 C CA . SER B 1 36 ? -16.234 46.844 14.688 1 96.5 36 SER B CA 1
ATOM 5354 C C . SER B 1 36 ? -16.844 47.594 13.516 1 96.5 36 SER B C 1
ATOM 5356 O O . SER B 1 36 ? -18.078 47.656 13.383 1 96.5 36 SER B O 1
ATOM 5358 N N . CYS B 1 37 ? -16.047 48.219 12.703 1 96.81 37 CYS B N 1
ATOM 5359 C CA . CYS B 1 37 ? -16.422 48.906 11.477 1 96.81 37 CYS B CA 1
ATOM 5360 C C . CYS B 1 37 ? -15.672 48.344 10.281 1 96.81 37 CYS B C 1
ATOM 5362 O O . CYS B 1 37 ? -15.25 49.094 9.398 1 96.81 37 CYS B O 1
ATOM 5364 N N . GLN B 1 38 ? -15.453 47.031 10.25 1 95.62 38 GLN B N 1
ATOM 5365 C CA . GLN B 1 38 ? -14.688 46.375 9.195 1 95.62 38 GLN B CA 1
ATOM 5366 C C . GLN B 1 38 ? -15.484 46.312 7.895 1 95.62 38 GLN B C 1
ATOM 5368 O O . GLN B 1 38 ? -16.672 46 7.91 1 95.62 38 GLN B O 1
ATOM 5373 N N . ALA B 1 39 ? -14.891 46.719 6.777 1 95.44 39 ALA B N 1
ATOM 5374 C CA . ALA B 1 39 ? -15.445 46.594 5.43 1 95.44 39 ALA B CA 1
ATOM 5375 C C . ALA B 1 39 ? -16.781 47.312 5.32 1 95.44 39 ALA B C 1
ATOM 5377 O O . ALA B 1 39 ? -17.766 46.719 4.844 1 95.44 39 ALA B O 1
ATOM 5378 N N . LYS B 1 40 ? -16.891 48.5 5.793 1 94.94 40 LYS B N 1
ATOM 5379 C CA . LYS B 1 40 ? -18.109 49.312 5.746 1 94.94 40 LYS B CA 1
ATOM 5380 C C . LYS B 1 40 ? -18 50.438 4.719 1 94.94 40 LYS B C 1
ATOM 5382 O O . LYS B 1 40 ? -18.828 51.344 4.703 1 94.94 40 LYS B O 1
ATOM 5387 N N . GLN B 1 41 ? -16.969 50.375 3.887 1 93.94 41 GLN B N 1
ATOM 5388 C CA . GLN B 1 41 ? -16.734 51.344 2.811 1 93.94 41 GLN B CA 1
ATOM 5389 C C . GLN B 1 41 ? -16.531 52.75 3.361 1 93.94 41 GLN B C 1
ATOM 5391 O O . GLN B 1 41 ? -17 53.719 2.764 1 93.94 41 GLN B O 1
ATOM 5396 N N . LEU B 1 42 ? -15.938 52.781 4.52 1 94.5 42 LEU B N 1
ATOM 5397 C CA . LEU B 1 42 ? -15.688 54.062 5.152 1 94.5 42 LEU B CA 1
ATOM 5398 C C . LEU B 1 42 ? -14.57 54.812 4.434 1 94.5 42 LEU B C 1
ATOM 5400 O O . LEU B 1 42 ? -13.578 54.219 4.016 1 94.5 42 LEU B O 1
ATOM 5404 N N . LEU B 1 43 ? -14.75 56.094 4.305 1 93.62 43 LEU B N 1
ATOM 5405 C CA . LEU B 1 43 ? -13.727 56.938 3.682 1 93.62 43 LEU B CA 1
ATOM 5406 C C . LEU B 1 43 ? -12.883 57.625 4.738 1 93.62 43 LEU B C 1
ATOM 5408 O O . LEU B 1 43 ? -11.758 58.062 4.465 1 93.62 43 LEU B O 1
ATOM 5412 N N . THR B 1 44 ? -13.555 57.812 5.898 1 93.19 44 THR B N 1
ATOM 5413 C CA . THR B 1 44 ? -12.875 58.406 7.035 1 93.19 44 THR B CA 1
ATOM 5414 C C . THR B 1 44 ? -13.211 57.688 8.328 1 93.19 44 THR B C 1
ATOM 5416 O O . THR B 1 44 ? -14.125 56.844 8.359 1 93.19 44 THR B O 1
ATOM 5419 N N . VAL B 1 45 ? -12.438 57.875 9.305 1 94.88 45 VAL B N 1
ATOM 5420 C CA . VAL B 1 45 ? -12.703 57.281 10.617 1 94.88 45 VAL B CA 1
ATOM 5421 C C . VAL B 1 45 ? -14.039 57.812 11.156 1 94.88 45 VAL B C 1
ATOM 5423 O O . VAL B 1 45 ? -14.273 59.031 11.156 1 94.88 45 VAL B O 1
ATOM 5426 N N . PRO B 1 46 ? -14.836 56.938 11.633 1 92.62 46 PRO B N 1
ATOM 5427 C CA . PRO B 1 46 ? -16.141 57.375 12.125 1 92.62 46 PRO B CA 1
ATOM 5428 C C . PRO B 1 46 ? -16.047 58.281 13.367 1 92.62 46 PRO B C 1
ATOM 5430 O O . PRO B 1 46 ? -15.164 58.062 14.211 1 92.62 46 PRO B O 1
ATOM 5433 N N . LEU B 1 47 ? -17.031 59.25 13.547 1 87.12 47 LEU B N 1
ATOM 5434 C CA . LEU B 1 47 ? -17.016 60.219 14.656 1 87.12 47 LEU B CA 1
ATOM 5435 C C . LEU B 1 47 ? -17.812 59.656 15.836 1 87.12 47 LEU B C 1
ATOM 5437 O O . LEU B 1 47 ? -17.656 60.156 16.969 1 87.12 47 LEU B O 1
ATOM 5441 N N . ASP B 1 48 ? -18.562 58.625 15.594 1 88.06 48 ASP B N 1
ATOM 5442 C CA . ASP B 1 48 ? -19.469 58.125 16.641 1 88.06 48 ASP B CA 1
ATOM 5443 C C . ASP B 1 48 ? -18.859 56.906 17.344 1 88.06 48 ASP B C 1
ATOM 5445 O O . ASP B 1 48 ? -19.578 55.969 17.703 1 88.06 48 ASP B O 1
ATOM 5449 N N . ILE B 1 49 ? -17.562 56.812 17.438 1 94.12 49 ILE B N 1
ATOM 5450 C CA . ILE B 1 49 ? -16.953 55.719 18.172 1 94.12 49 ILE B CA 1
ATOM 5451 C C . ILE B 1 49 ? -17.094 55.969 19.672 1 94.12 49 ILE B C 1
ATOM 5453 O O . ILE B 1 49 ? -16.703 57 20.188 1 94.12 49 ILE B O 1
ATOM 5457 N N . PRO B 1 50 ? -17.625 55 20.328 1 94.62 50 PRO B N 1
ATOM 5458 C CA . PRO B 1 50 ? -17.766 55.156 21.781 1 94.62 50 PRO B CA 1
ATOM 5459 C C . PRO B 1 50 ? -16.438 55.344 22.484 1 94.62 50 PRO B C 1
ATOM 5461 O O . PRO B 1 50 ? -15.445 54.688 22.156 1 94.62 50 PRO B O 1
ATOM 5464 N N . ASN B 1 51 ? -16.406 56.25 23.469 1 93.75 51 ASN B N 1
ATOM 5465 C CA . ASN B 1 51 ? -15.172 56.625 24.156 1 93.75 51 ASN B CA 1
ATOM 5466 C C . ASN B 1 51 ? -14.594 55.469 24.969 1 93.75 51 ASN B C 1
ATOM 5468 O O . ASN B 1 51 ? -13.406 55.469 25.281 1 93.75 51 ASN B O 1
ATOM 5472 N N . ASN B 1 52 ? -15.438 54.531 25.297 1 94.06 52 ASN B N 1
ATOM 5473 C CA . ASN B 1 52 ? -14.969 53.438 26.125 1 94.06 52 ASN B CA 1
ATOM 5474 C C . ASN B 1 52 ? -14.492 52.25 25.266 1 94.06 52 ASN B C 1
ATOM 5476 O O . ASN B 1 52 ? -14.211 51.188 25.781 1 94.06 52 ASN B O 1
ATOM 5480 N N . THR B 1 53 ? -14.312 52.5 23.969 1 96.12 53 THR B N 1
ATOM 5481 C CA . THR B 1 53 ? -13.867 51.438 23.062 1 96.12 53 THR B CA 1
ATOM 5482 C C . THR B 1 53 ? -12.453 50.969 23.406 1 96.12 53 THR B C 1
ATOM 5484 O O . THR B 1 53 ? -11.555 51.781 23.609 1 96.12 53 THR B O 1
ATOM 5487 N N . GLN B 1 54 ? -12.336 49.625 23.516 1 97.75 54 GLN B N 1
ATOM 5488 C CA . GLN B 1 54 ? -11.031 49.062 23.844 1 97.75 54 GLN B CA 1
ATOM 5489 C C . GLN B 1 54 ? -10.398 48.406 22.609 1 97.75 54 GLN B C 1
ATOM 5491 O O . GLN B 1 54 ? -9.172 48.344 22.5 1 97.75 54 GLN B O 1
ATOM 5496 N N . THR B 1 55 ? -11.172 47.875 21.781 1 97.75 55 THR B N 1
ATOM 5497 C CA . THR B 1 55 ? -10.734 47.344 20.5 1 97.75 55 THR B CA 1
ATOM 5498 C C . THR B 1 55 ? -11.516 47.969 19.344 1 97.75 55 THR B C 1
ATOM 5500 O O . THR B 1 55 ? -12.75 47.938 19.344 1 97.75 55 THR B O 1
ATOM 5503 N N . LEU B 1 56 ? -10.82 48.594 18.375 1 97.62 56 LEU B N 1
ATOM 5504 C CA . LEU B 1 56 ? -11.445 49.219 17.219 1 97.62 56 LEU B CA 1
ATOM 5505 C C . LEU B 1 56 ? -11.016 48.531 15.93 1 97.62 56 LEU B C 1
ATOM 5507 O O . LEU B 1 56 ? -9.82 48.469 15.625 1 97.62 56 LEU B O 1
ATOM 5511 N N . LEU B 1 57 ? -11.898 47.969 15.211 1 97.94 57 LEU B N 1
ATOM 5512 C CA . LEU B 1 57 ? -11.625 47.25 13.961 1 97.94 57 LEU B CA 1
ATOM 5513 C C . LEU B 1 57 ? -12.055 48.094 12.766 1 97.94 57 LEU B C 1
ATOM 5515 O O . LEU B 1 57 ? -13.25 48.281 12.523 1 97.94 57 LEU B O 1
ATOM 5519 N N . LEU B 1 58 ? -11.086 48.594 12.008 1 97.38 58 LEU B N 1
ATOM 5520 C CA . LEU B 1 58 ? -11.375 49.5 10.891 1 97.38 58 LEU B CA 1
ATOM 5521 C C . LEU B 1 58 ? -10.789 48.938 9.594 1 97.38 58 LEU B C 1
ATOM 5523 O O . LEU B 1 58 ? -10.648 49.688 8.617 1 97.38 58 LEU B O 1
ATOM 5527 N N . SER B 1 59 ? -10.445 47.625 9.508 1 97.06 59 SER B N 1
ATOM 5528 C CA . SER B 1 59 ? -9.773 47.062 8.344 1 97.06 59 SER B CA 1
ATOM 5529 C C . SER B 1 59 ? -10.719 46.969 7.148 1 97.06 59 SER B C 1
ATOM 5531 O O . SER B 1 59 ? -11.945 47 7.312 1 97.06 59 SER B O 1
ATOM 5533 N N . PHE B 1 60 ? -10.203 46.969 5.91 1 96.12 60 PHE B N 1
ATOM 5534 C CA . PHE B 1 60 ? -10.891 46.719 4.648 1 96.12 60 PHE B CA 1
ATOM 5535 C C . PHE B 1 60 ? -11.898 47.812 4.359 1 96.12 60 PHE B C 1
ATOM 5537 O O . PHE B 1 60 ? -13.047 47.562 3.996 1 96.12 60 PHE B O 1
ATOM 5544 N N . ASN B 1 61 ? -11.516 49.062 4.66 1 96.19 61 ASN B N 1
ATOM 5545 C CA . ASN B 1 61 ? -12.273 50.25 4.258 1 96.19 61 ASN B CA 1
ATOM 5546 C C . ASN B 1 61 ? -11.539 51.031 3.176 1 96.19 61 ASN B C 1
ATOM 5548 O O . ASN B 1 61 ? -10.703 50.469 2.457 1 96.19 61 ASN B O 1
ATOM 5552 N N . HIS B 1 62 ? -11.961 52.312 3.012 1 95.62 62 HIS B N 1
ATOM 5553 C CA . HIS B 1 62 ? -11.336 53.156 2.012 1 95.62 62 HIS B CA 1
ATOM 5554 C C . HIS B 1 62 ? -10.734 54.406 2.654 1 95.62 62 HIS B C 1
ATOM 5556 O O . HIS B 1 62 ? -10.766 55.5 2.066 1 95.62 62 HIS B O 1
ATOM 5562 N N . ILE B 1 63 ? -10.32 54.188 3.857 1 95.38 63 ILE B N 1
ATOM 5563 C CA . ILE B 1 63 ? -9.711 55.281 4.566 1 95.38 63 ILE B CA 1
ATOM 5564 C C . ILE B 1 63 ? -8.352 55.625 3.947 1 95.38 63 ILE B C 1
ATOM 5566 O O . ILE B 1 63 ? -7.484 54.75 3.842 1 95.38 63 ILE B O 1
ATOM 5570 N N . SER B 1 64 ? -8.148 56.781 3.535 1 94.38 64 SER B N 1
ATOM 5571 C CA . SER B 1 64 ? -6.941 57.094 2.783 1 94.38 64 SER B CA 1
ATOM 5572 C C . SER B 1 64 ? -5.902 57.781 3.674 1 94.38 64 SER B C 1
ATOM 5574 O O . SER B 1 64 ? -4.727 57.844 3.314 1 94.38 64 SER B O 1
ATOM 5576 N N . SER B 1 65 ? -6.406 58.312 4.777 1 95.31 65 SER B N 1
ATOM 5577 C CA . SER B 1 65 ? -5.441 58.969 5.641 1 95.31 65 SER B CA 1
ATOM 5578 C C . SER B 1 65 ? -5.934 59.031 7.086 1 95.31 65 SER B C 1
ATOM 5580 O O . SER B 1 65 ? -7.141 59.031 7.336 1 95.31 65 SER B O 1
ATOM 5582 N N . ILE B 1 66 ? -4.969 59.031 7.961 1 95.81 66 ILE B N 1
ATOM 5583 C CA . ILE B 1 66 ? -5.254 59.25 9.375 1 95.81 66 ILE B CA 1
ATOM 5584 C C . ILE B 1 66 ? -4.309 60.312 9.922 1 95.81 66 ILE B C 1
ATOM 5586 O O . ILE B 1 66 ? -3.178 60.469 9.453 1 95.81 66 ILE B O 1
ATOM 5590 N N . ASN B 1 67 ? -4.801 61.125 10.898 1 94.38 67 ASN B N 1
ATOM 5591 C CA . ASN B 1 67 ? -4.035 62.188 11.508 1 94.38 67 ASN B CA 1
ATOM 5592 C C . ASN B 1 67 ? -4.258 62.25 13.023 1 94.38 67 ASN B C 1
ATOM 5594 O O . ASN B 1 67 ? -4.867 61.344 13.594 1 94.38 67 ASN B O 1
ATOM 5598 N N . GLN B 1 68 ? -3.785 63.281 13.641 1 92.69 68 GLN B N 1
ATOM 5599 C CA . GLN B 1 68 ? -3.768 63.375 15.094 1 92.69 68 GLN B CA 1
ATOM 5600 C C . GLN B 1 68 ? -5.184 63.438 15.656 1 92.69 68 GLN B C 1
ATOM 5602 O O . GLN B 1 68 ? -5.438 63 16.781 1 92.69 68 GLN B O 1
ATOM 5607 N N . ASP B 1 69 ? -6.113 63.938 14.852 1 91.56 69 ASP B N 1
ATOM 5608 C CA . ASP B 1 69 ? -7.473 64.125 15.336 1 91.56 69 ASP B CA 1
ATOM 5609 C C . ASP B 1 69 ? -8.352 62.938 15.062 1 91.56 69 ASP B C 1
ATOM 5611 O O . ASP B 1 69 ? -9.484 62.844 15.547 1 91.56 69 ASP B O 1
ATOM 5615 N N . SER B 1 70 ? -7.75 61.969 14.43 1 94 70 SER B N 1
ATOM 5616 C CA . SER B 1 70 ? -8.562 60.875 13.969 1 94 70 SER B CA 1
ATOM 5617 C C . SER B 1 70 ? -9.078 60.031 15.141 1 94 70 SER B C 1
ATOM 5619 O O . SER B 1 70 ? -10.172 59.469 15.062 1 94 70 SER B O 1
ATOM 5621 N N . PHE B 1 71 ? -8.25 59.969 16.219 1 94.44 71 PHE B N 1
ATOM 5622 C CA . PHE B 1 71 ? -8.633 59.094 17.328 1 94.44 71 PHE B CA 1
ATOM 5623 C C . PHE B 1 71 ? -8.562 59.844 18.656 1 94.44 71 PHE B C 1
ATOM 5625 O O . PHE B 1 71 ? -8.258 59.25 19.688 1 94.44 71 PHE B O 1
ATOM 5632 N N . SER B 1 72 ? -8.805 61.094 18.781 1 88.81 72 SER B N 1
ATOM 5633 C CA . SER B 1 72 ? -8.547 62 19.906 1 88.81 72 SER B CA 1
ATOM 5634 C C . SER B 1 72 ? -9.352 61.594 21.125 1 88.81 72 SER B C 1
ATOM 5636 O O . SER B 1 72 ? -8.898 61.75 22.266 1 88.81 72 SER B O 1
ATOM 5638 N N . ASP B 1 73 ? -10.508 60.938 21.062 1 88.94 73 ASP B N 1
ATOM 5639 C CA . ASP B 1 73 ? -11.367 60.688 22.203 1 88.94 73 ASP B CA 1
ATOM 5640 C C . ASP B 1 73 ? -11.305 59.219 22.641 1 88.94 73 ASP B C 1
ATOM 5642 O O . ASP B 1 73 ? -12.07 58.781 23.5 1 88.94 73 ASP B O 1
ATOM 5646 N N . LEU B 1 74 ? -10.289 58.531 22.156 1 94.06 74 LEU B N 1
ATOM 5647 C CA . LEU B 1 74 ? -10.281 57.094 22.438 1 94.06 74 LEU B CA 1
ATOM 5648 C C . LEU B 1 74 ? -9.141 56.719 23.375 1 94.06 74 LEU B C 1
ATOM 5650 O O . LEU B 1 74 ? -8.266 55.938 23.016 1 94.06 74 LEU B O 1
ATOM 5654 N N . LEU B 1 75 ? -9.242 57.125 24.594 1 91.81 75 LEU B N 1
ATOM 5655 C CA . LEU B 1 75 ? -8.172 57 25.578 1 91.81 75 LEU B CA 1
ATOM 5656 C C . LEU B 1 75 ? -8.055 55.594 26.094 1 91.81 75 LEU B C 1
ATOM 5658 O O . LEU B 1 75 ? -7.02 55.219 26.656 1 91.81 75 LEU B O 1
ATOM 5662 N N . HIS B 1 76 ? -9.07 54.781 25.891 1 94.81 76 HIS B N 1
ATOM 5663 C CA . HIS B 1 76 ? -9.07 53.406 26.438 1 94.81 76 HIS B CA 1
ATOM 5664 C C . HIS B 1 76 ? -8.727 52.375 25.375 1 94.81 76 HIS B C 1
ATOM 5666 O O . HIS B 1 76 ? -8.695 51.188 25.656 1 94.81 76 HIS B O 1
ATOM 5672 N N . LEU B 1 77 ? -8.375 52.844 24.234 1 96.94 77 LEU B N 1
ATOM 5673 C CA . LEU B 1 77 ? -8.141 51.938 23.109 1 96.94 77 LEU B CA 1
ATOM 5674 C C . LEU B 1 77 ? -6.879 51.125 23.328 1 96.94 77 LEU B C 1
ATOM 5676 O O . LEU B 1 77 ? -5.824 51.688 23.656 1 96.94 77 LEU B O 1
ATOM 5680 N N . GLN B 1 78 ? -7.027 49.781 23.141 1 97.88 78 GLN B N 1
ATOM 5681 C CA . GLN B 1 78 ? -5.906 48.875 23.359 1 97.88 78 GLN B CA 1
ATOM 5682 C C . GLN B 1 78 ? -5.5 48.188 22.062 1 97.88 78 GLN B C 1
ATOM 5684 O O . GLN B 1 78 ? -4.34 47.812 21.875 1 97.88 78 GLN B O 1
ATOM 5689 N N . ALA B 1 79 ? -6.406 47.969 21.203 1 98.31 79 ALA B N 1
ATOM 5690 C CA . ALA B 1 79 ? -6.137 47.344 19.922 1 98.31 79 ALA B CA 1
ATOM 5691 C C . ALA B 1 79 ? -6.812 48.094 18.781 1 98.31 79 ALA B C 1
ATOM 5693 O O . ALA B 1 79 ? -7.965 48.531 18.906 1 98.31 79 ALA B O 1
ATOM 5694 N N . LEU B 1 80 ? -6.094 48.375 17.688 1 98.25 80 LEU B N 1
ATOM 5695 C CA . LEU B 1 80 ? -6.586 49.094 16.516 1 98.25 80 LEU B CA 1
ATOM 5696 C C . LEU B 1 80 ? -6.164 48.406 15.227 1 98.25 80 LEU B C 1
ATOM 5698 O O . LEU B 1 80 ? -4.984 48.094 15.047 1 98.25 80 LEU B O 1
ATOM 5702 N N . THR B 1 81 ? -7.082 48.031 14.375 1 98.38 81 THR B N 1
ATOM 5703 C CA . THR B 1 81 ? -6.758 47.438 13.078 1 98.38 81 THR B CA 1
ATOM 5704 C C . THR B 1 81 ? -7.148 48.406 11.945 1 98.38 81 THR B C 1
ATOM 5706 O O . THR B 1 81 ? -8.273 48.906 11.914 1 98.38 81 THR B O 1
ATOM 5709 N N . LEU B 1 82 ? -6.223 48.75 11.164 1 97.44 82 LEU B N 1
ATOM 5710 C CA . LEU B 1 82 ? -6.402 49.625 10.023 1 97.44 82 LEU B CA 1
ATOM 5711 C C . LEU B 1 82 ? -5.867 49 8.75 1 97.44 82 LEU B C 1
ATOM 5713 O O . LEU B 1 82 ? -5.641 49.688 7.746 1 97.44 82 LEU B O 1
ATOM 5717 N N . GLY B 1 83 ? -5.676 47.656 8.789 1 96.5 83 GLY B N 1
ATOM 5718 C CA . GLY B 1 83 ? -5.062 46.969 7.676 1 96.5 83 GLY B CA 1
ATOM 5719 C C . GLY B 1 83 ? -6.004 46.781 6.5 1 96.5 83 GLY B C 1
ATOM 5720 O O . GLY B 1 83 ? -7.227 46.781 6.668 1 96.5 83 GLY B O 1
ATOM 5721 N N . GLY B 1 84 ? -5.398 46.594 5.223 1 95.69 84 GLY B N 1
ATOM 5722 C CA . GLY B 1 84 ? -6.133 46.219 4.027 1 95.69 84 GLY B CA 1
ATOM 5723 C C . GLY B 1 84 ? -7.047 47.312 3.512 1 95.69 84 GLY B C 1
ATOM 5724 O O . GLY B 1 84 ? -8.172 47.062 3.084 1 95.69 84 GLY B O 1
ATOM 5725 N N . GLN B 1 85 ? -6.68 48.594 3.701 1 95.44 85 GLN B N 1
ATOM 5726 C CA . GLN B 1 85 ? -7.473 49.656 3.127 1 95.44 85 GLN B CA 1
ATOM 5727 C C . GLN B 1 85 ? -7.441 49.625 1.602 1 95.44 85 GLN B C 1
ATOM 5729 O O . GLN B 1 85 ? -6.379 49.469 1.002 1 95.44 85 GLN B O 1
ATOM 5734 N N . ASN B 1 86 ? -8.602 49.625 1.014 1 91.25 86 ASN B N 1
ATOM 5735 C CA . ASN B 1 86 ? -8.711 49.625 -0.442 1 91.25 86 ASN B CA 1
ATOM 5736 C C . ASN B 1 86 ? -8.742 51.031 -1.013 1 91.25 86 ASN B C 1
ATOM 5738 O O . ASN B 1 86 ? -9.805 51.531 -1.39 1 91.25 86 ASN B O 1
ATOM 5742 N N . THR B 1 87 ? -7.641 51.594 -1.039 1 87.31 87 THR B N 1
ATOM 5743 C CA . THR B 1 87 ? -7.559 52.969 -1.565 1 87.31 87 THR B CA 1
ATOM 5744 C C . THR B 1 87 ? -6.879 52.969 -2.932 1 87.31 87 THR B C 1
ATOM 5746 O O . THR B 1 87 ? -6.133 52.062 -3.268 1 87.31 87 THR B O 1
ATOM 5749 N N . SER B 1 88 ? -7.359 53.75 -3.967 1 80.88 88 SER B N 1
ATOM 5750 C CA . SER B 1 88 ? -6.727 53.844 -5.277 1 80.88 88 SER B CA 1
ATOM 5751 C C . SER B 1 88 ? -5.316 54.406 -5.164 1 80.88 88 SER B C 1
ATOM 5753 O O . SER B 1 88 ? -4.48 54.188 -6.043 1 80.88 88 SER B O 1
ATOM 5755 N N . GLY B 1 89 ? -4.945 54.906 -4.02 1 84.06 89 GLY B N 1
ATOM 5756 C CA . GLY B 1 89 ? -3.648 55.531 -3.854 1 84.06 89 GLY B CA 1
ATOM 5757 C C . GLY B 1 89 ? -2.902 55.062 -2.623 1 84.06 89 GLY B C 1
ATOM 5758 O O . GLY B 1 89 ? -2.795 53.844 -2.389 1 84.06 89 GLY B O 1
ATOM 5759 N N . THR B 1 90 ? -2.344 56.062 -1.965 1 90.81 90 THR B N 1
ATOM 5760 C CA . THR B 1 90 ? -1.494 55.844 -0.796 1 90.81 90 THR B CA 1
ATOM 5761 C C . THR B 1 90 ? -2.285 56.062 0.491 1 90.81 90 THR B C 1
ATOM 5763 O O . THR B 1 90 ? -3.107 56.969 0.577 1 90.81 90 THR B O 1
ATOM 5766 N N . PHE B 1 91 ? -2.182 55.062 1.391 1 95.12 91 PHE B N 1
ATOM 5767 C CA . PHE B 1 91 ? -2.68 55.25 2.746 1 95.12 91 PHE B CA 1
ATOM 5768 C C . PHE B 1 91 ? -1.682 56.062 3.574 1 95.12 91 PHE B C 1
ATOM 5770 O O . PHE B 1 91 ? -0.572 55.594 3.84 1 95.12 91 PHE B O 1
ATOM 5777 N N . SER B 1 92 ? -2.084 57.25 4.016 1 96.25 92 SER B N 1
ATOM 5778 C CA . SER B 1 92 ? -1.154 58.156 4.688 1 96.25 92 SER B CA 1
ATOM 5779 C C . SER B 1 92 ? -1.399 58.156 6.191 1 96.25 92 SER B C 1
ATOM 5781 O O . SER B 1 92 ? -2.531 58.375 6.641 1 96.25 92 SER B O 1
ATOM 5783 N N . VAL B 1 93 ? -0.31 57.906 6.844 1 97 93 VAL B N 1
ATOM 5784 C CA . VAL B 1 93 ? -0.336 58.094 8.297 1 97 93 VAL B CA 1
ATOM 5785 C C . VAL B 1 93 ? 0.438 59.344 8.688 1 97 93 VAL B C 1
ATOM 5787 O O . VAL B 1 93 ? 1.664 59.375 8.562 1 97 93 VAL B O 1
ATOM 5790 N N . GLY B 1 94 ? -0.286 60.219 9.273 1 95.94 94 GLY B N 1
ATOM 5791 C CA . GLY B 1 94 ? 0.29 61.531 9.523 1 95.94 94 GLY B CA 1
ATOM 5792 C C . GLY B 1 94 ? 1.065 61.594 10.82 1 95.94 94 GLY B C 1
ATOM 5793 O O . GLY B 1 94 ? 1.245 60.594 11.5 1 95.94 94 GLY B O 1
ATOM 5794 N N . LYS B 1 95 ? 1.541 62.844 11.078 1 95 95 LYS B N 1
ATOM 5795 C CA . LYS B 1 95 ? 2.312 63.125 12.289 1 95 95 LYS B CA 1
ATOM 5796 C C . LYS B 1 95 ? 1.467 62.875 13.539 1 95 95 LYS B C 1
ATOM 5798 O O . LYS B 1 95 ? 0.333 63.375 13.617 1 95 95 LYS B O 1
ATOM 5803 N N . SER B 1 96 ? 1.987 62.156 14.414 1 93.25 96 SER B N 1
ATOM 5804 C CA . SER B 1 96 ? 1.358 61.906 15.711 1 93.25 96 SER B CA 1
ATOM 5805 C C . SER B 1 96 ? -0.066 61.375 15.539 1 93.25 96 SER B C 1
ATOM 5807 O O . SER B 1 96 ? -0.961 61.75 16.297 1 93.25 96 SER B O 1
ATOM 5809 N N . ALA B 1 97 ? -0.204 60.656 14.547 1 95.06 97 ALA B N 1
ATOM 5810 C CA . ALA B 1 97 ? -1.53 60.125 14.211 1 95.06 97 ALA B CA 1
ATOM 5811 C C . ALA B 1 97 ? -2.123 59.344 15.375 1 95.06 97 ALA B C 1
ATOM 5813 O O . ALA B 1 97 ? -3.344 59.281 15.531 1 95.06 97 ALA B O 1
ATOM 5814 N N . PHE B 1 98 ? -1.235 58.781 16.266 1 96.06 98 PHE B N 1
ATOM 5815 C CA . PHE B 1 98 ? -1.711 57.938 17.328 1 96.06 98 PHE B CA 1
ATOM 5816 C C . PHE B 1 98 ? -1.364 58.531 18.703 1 96.06 98 PHE B C 1
ATOM 5818 O O . PHE B 1 98 ? -1.325 57.812 19.703 1 96.06 98 PHE B O 1
ATOM 5825 N N . HIS B 1 99 ? -1.139 59.719 18.828 1 93.31 99 HIS B N 1
ATOM 5826 C CA . HIS B 1 99 ? -0.585 60.375 20.016 1 93.31 99 HIS B CA 1
ATOM 5827 C C . HIS B 1 99 ? -1.493 60.219 21.219 1 93.31 99 HIS B C 1
ATOM 5829 O O . HIS B 1 99 ? -1.013 60.094 22.359 1 93.31 99 HIS B O 1
ATOM 5835 N N . HIS B 1 100 ? -2.785 60.156 21.031 1 92 100 HIS B N 1
ATOM 5836 C CA . HIS B 1 100 ? -3.742 60.094 22.125 1 92 100 HIS B CA 1
ATOM 5837 C C . HIS B 1 100 ? -3.996 58.656 22.562 1 92 100 HIS B C 1
ATOM 5839 O O . HIS B 1 100 ? -4.629 58.406 23.594 1 92 100 HIS B O 1
ATOM 5845 N N . LEU B 1 101 ? -3.449 57.75 21.828 1 96 101 LEU B N 1
ATOM 5846 C CA . LEU B 1 101 ? -3.701 56.344 22.125 1 96 101 LEU B CA 1
ATOM 5847 C C . LEU B 1 101 ? -2.605 55.781 23.016 1 96 101 LEU B C 1
ATOM 5849 O O . LEU B 1 101 ? -1.947 54.812 22.656 1 96 101 LEU B O 1
ATOM 5853 N N . THR B 1 102 ? -2.484 56.25 24.188 1 94.25 102 THR B N 1
ATOM 5854 C CA . THR B 1 102 ? -1.377 55.969 25.078 1 94.25 102 THR B CA 1
ATOM 5855 C C . THR B 1 102 ? -1.494 54.531 25.641 1 94.25 102 THR B C 1
ATOM 5857 O O . THR B 1 102 ? -0.516 54 26.141 1 94.25 102 THR B O 1
ATOM 5860 N N . ASN B 1 103 ? -2.674 53.906 25.5 1 96.38 103 ASN B N 1
ATOM 5861 C CA . ASN B 1 103 ? -2.887 52.594 26.047 1 96.38 103 ASN B CA 1
ATOM 5862 C C . ASN B 1 103 ? -2.895 51.531 24.953 1 96.38 103 ASN B C 1
ATOM 5864 O O . ASN B 1 103 ? -3.133 50.344 25.234 1 96.38 103 ASN B O 1
ATOM 5868 N N . LEU B 1 104 ? -2.539 51.938 23.766 1 97.56 104 LEU B N 1
ATOM 5869 C CA . LEU B 1 104 ? -2.568 51 22.641 1 97.56 104 LEU B CA 1
ATOM 5870 C C . LEU B 1 104 ? -1.479 49.938 22.781 1 97.56 104 LEU B C 1
ATOM 5872 O O . LEU B 1 104 ? -0.318 50.281 23.031 1 97.56 104 LEU B O 1
ATOM 5876 N N . ILE B 1 105 ? -1.889 48.688 22.594 1 98.25 105 ILE B N 1
ATOM 5877 C CA . ILE B 1 105 ? -0.984 47.531 22.781 1 98.25 105 ILE B CA 1
ATOM 5878 C C . ILE B 1 105 ? -0.746 46.875 21.438 1 98.25 105 ILE B C 1
ATOM 5880 O O . ILE B 1 105 ? 0.346 46.344 21.172 1 98.25 105 ILE B O 1
ATOM 5884 N N . PHE B 1 106 ? -1.748 46.812 20.625 1 98.56 106 PHE B N 1
ATOM 5885 C CA . PHE B 1 106 ? -1.734 46.125 19.344 1 98.56 106 PHE B CA 1
ATOM 5886 C C . PHE B 1 106 ? -2.182 47.062 18.234 1 98.56 106 PHE B C 1
ATOM 5888 O O . PHE B 1 106 ? -3.248 47.688 18.312 1 98.56 106 PHE B O 1
ATOM 5895 N N . LEU B 1 107 ? -1.384 47.281 17.172 1 98.56 107 LEU B N 1
ATOM 5896 C CA . LEU B 1 107 ? -1.703 48.125 16.031 1 98.56 107 LEU B CA 1
ATOM 5897 C C . LEU B 1 107 ? -1.447 47.375 14.719 1 98.56 107 LEU B C 1
ATOM 5899 O O . LEU B 1 107 ? -0.324 46.938 14.461 1 98.56 107 LEU B O 1
ATOM 5903 N N . ASP B 1 108 ? -2.436 47.125 13.953 1 98.62 108 ASP B N 1
ATOM 5904 C CA . ASP B 1 108 ? -2.332 46.469 12.664 1 98.62 108 ASP B CA 1
ATOM 5905 C C . ASP B 1 108 ? -2.484 47.438 11.508 1 98.62 108 ASP B C 1
ATOM 5907 O O . ASP B 1 108 ? -3.576 47.969 11.273 1 98.62 108 ASP B O 1
ATOM 5911 N N . LEU B 1 109 ? -1.426 47.75 10.836 1 98.12 109 LEU B N 1
ATOM 5912 C CA . LEU B 1 109 ? -1.414 48.562 9.641 1 98.12 109 LEU B CA 1
ATOM 5913 C C . LEU B 1 109 ? -1.026 47.75 8.406 1 98.12 109 LEU B C 1
ATOM 5915 O O . LEU B 1 109 ? -0.568 48.312 7.41 1 98.12 109 LEU B O 1
ATOM 5919 N N . GLY B 1 110 ? -1.171 46.406 8.461 1 97.5 110 GLY B N 1
ATOM 5920 C CA . GLY B 1 110 ? -0.699 45.531 7.406 1 97.5 110 GLY B CA 1
ATOM 5921 C C . GLY B 1 110 ? -1.646 45.469 6.223 1 97.5 110 GLY B C 1
ATOM 5922 O O . GLY B 1 110 ? -2.85 45.688 6.371 1 97.5 110 GLY B O 1
ATOM 5923 N N . GLY B 1 111 ? -1.086 45.156 4.992 1 96.06 111 GLY B N 1
ATOM 5924 C CA . GLY B 1 111 ? -1.887 44.812 3.824 1 96.06 111 GLY B CA 1
ATOM 5925 C C . GLY B 1 111 ? -2.406 46.031 3.086 1 96.06 111 GLY B C 1
ATOM 5926 O O . GLY B 1 111 ? -3.355 45.938 2.307 1 96.06 111 GLY B O 1
ATOM 5927 N N . ASN B 1 112 ? -1.861 47.25 3.264 1 95.31 112 ASN B N 1
ATOM 5928 C CA . ASN B 1 112 ? -2.363 48.469 2.617 1 95.31 112 ASN B CA 1
ATOM 5929 C C . ASN B 1 112 ? -1.686 48.688 1.271 1 95.31 112 ASN B C 1
ATOM 5931 O O . ASN B 1 112 ? -1.966 49.688 0.598 1 95.31 112 ASN B O 1
ATOM 5935 N N . ARG B 1 113 ? -0.849 47.812 0.836 1 90.19 113 ARG B N 1
ATOM 5936 C CA . ARG B 1 113 ? -0.16 47.812 -0.45 1 90.19 113 ARG B CA 1
ATOM 5937 C C . ARG B 1 113 ? 0.83 48.969 -0.553 1 90.19 113 ARG B C 1
ATOM 5939 O O . ARG B 1 113 ? 1.993 48.75 -0.908 1 90.19 113 ARG B O 1
ATOM 5946 N N . ASN B 1 114 ? 0.34 50.25 -0.276 1 93 114 ASN B N 1
ATOM 5947 C CA . ASN B 1 114 ? 1.169 51.438 -0.289 1 93 114 ASN B CA 1
ATOM 5948 C C . ASN B 1 114 ? 0.833 52.375 0.876 1 93 114 ASN B C 1
ATOM 5950 O O . ASN B 1 114 ? -0.235 52.969 0.899 1 93 114 ASN B O 1
ATOM 5954 N N . ILE B 1 115 ? 1.822 52.438 1.751 1 95.44 115 ILE B N 1
ATOM 5955 C CA . ILE B 1 115 ? 1.593 53.25 2.932 1 95.44 115 ILE B CA 1
ATOM 5956 C C . ILE B 1 115 ? 2.629 54.375 2.986 1 95.44 115 ILE B C 1
ATOM 5958 O O . ILE B 1 115 ? 3.783 54.188 2.6 1 95.44 115 ILE B O 1
ATOM 5962 N N . SER B 1 116 ? 2.189 55.531 3.295 1 94.81 116 SER B N 1
ATOM 5963 C CA . SER B 1 116 ? 3.082 56.625 3.607 1 94.81 116 SER B CA 1
ATOM 5964 C C . SER B 1 116 ? 3.088 56.938 5.102 1 94.81 116 SER B C 1
ATOM 5966 O O . SER B 1 116 ? 2.062 57.312 5.668 1 94.81 116 SER B O 1
ATOM 5968 N N . LEU B 1 117 ? 4.23 56.75 5.656 1 95.81 117 LEU B N 1
ATOM 5969 C CA . LEU B 1 117 ? 4.348 56.938 7.098 1 95.81 117 LEU B CA 1
ATOM 5970 C C . LEU B 1 117 ? 5.16 58.188 7.414 1 95.81 117 LEU B C 1
ATOM 5972 O O . LEU B 1 117 ? 6.312 58.312 6.992 1 95.81 117 LEU B O 1
ATOM 5976 N N . HIS B 1 118 ? 4.527 59 8.219 1 95.06 118 HIS B N 1
ATOM 5977 C CA . HIS B 1 118 ? 5.309 60.125 8.742 1 95.06 118 HIS B CA 1
ATOM 5978 C C . HIS B 1 118 ? 6.367 59.625 9.734 1 95.06 118 HIS B C 1
ATOM 5980 O O . HIS B 1 118 ? 6.125 58.688 10.5 1 95.06 118 HIS B O 1
ATOM 5986 N N . PRO B 1 119 ? 7.508 60.25 9.789 1 92.81 119 PRO B N 1
ATOM 5987 C CA . PRO B 1 119 ? 8.586 59.812 10.68 1 92.81 119 PRO B CA 1
ATOM 5988 C C . PRO B 1 119 ? 8.172 59.812 12.148 1 92.81 119 PRO B C 1
ATOM 5990 O O . PRO B 1 119 ? 8.734 59.031 12.945 1 92.81 119 PRO B O 1
ATOM 5993 N N . GLN B 1 120 ? 7.184 60.656 12.508 1 94.75 120 GLN B N 1
ATOM 5994 C CA . GLN B 1 120 ? 6.711 60.719 13.883 1 94.75 120 GLN B CA 1
ATOM 5995 C C . GLN B 1 120 ? 5.301 60.125 14.008 1 94.75 120 GLN B C 1
ATOM 5997 O O . GLN B 1 120 ? 4.543 60.531 14.898 1 94.75 120 GLN B O 1
ATOM 6002 N N . ALA B 1 121 ? 5.066 59.25 13.141 1 95.19 121 ALA B N 1
ATOM 6003 C CA . ALA B 1 121 ? 3.715 58.719 13.086 1 95.19 121 ALA B CA 1
ATOM 6004 C C . ALA B 1 121 ? 3.371 58 14.391 1 95.19 121 ALA B C 1
ATOM 6006 O O . ALA B 1 121 ? 2.227 58.031 14.844 1 95.19 121 ALA B O 1
ATOM 6007 N N . PHE B 1 122 ? 4.402 57.375 15.039 1 96.62 122 PHE B N 1
ATOM 6008 C CA . PHE B 1 122 ? 4.117 56.469 16.156 1 96.62 122 PHE B CA 1
ATOM 6009 C C . PHE B 1 122 ? 4.438 57.156 17.484 1 96.62 122 PHE B C 1
ATOM 6011 O O . PHE B 1 122 ? 4.535 56.5 18.516 1 96.62 122 PHE B O 1
ATOM 6018 N N . GLN B 1 123 ? 4.512 58.438 17.453 1 93.75 123 GLN B N 1
ATOM 6019 C CA . GLN B 1 123 ? 4.746 59.188 18.688 1 93.75 123 GLN B CA 1
ATOM 6020 C C . GLN B 1 123 ? 3.607 58.969 19.672 1 93.75 123 GLN B C 1
ATOM 6022 O O . GLN B 1 123 ? 2.436 59 19.297 1 93.75 123 GLN B O 1
ATOM 6027 N N . GLY B 1 124 ? 3.977 58.656 20.906 1 90.81 124 GLY B N 1
ATOM 6028 C CA . GLY B 1 124 ? 2.971 58.531 21.953 1 90.81 124 GLY B CA 1
ATOM 6029 C C . GLY B 1 124 ? 2.605 57.094 22.25 1 90.81 124 GLY B C 1
ATOM 6030 O O . GLY B 1 124 ? 1.993 56.812 23.281 1 90.81 124 GLY B O 1
ATOM 6031 N N . LEU B 1 125 ? 3.074 56.156 21.453 1 96 125 LEU B N 1
ATOM 6032 C CA . LEU B 1 125 ? 2.697 54.781 21.609 1 96 125 LEU B CA 1
ATOM 6033 C C . LEU B 1 125 ? 3.711 54.031 22.469 1 96 125 LEU B C 1
ATOM 6035 O O . LEU B 1 125 ? 4.266 53 22.062 1 96 125 LEU B O 1
ATOM 6039 N N . SER B 1 126 ? 3.848 54.375 23.688 1 94.44 126 SER B N 1
ATOM 6040 C CA . SER B 1 126 ? 4.871 53.875 24.578 1 94.44 126 SER B CA 1
ATOM 6041 C C . SER B 1 126 ? 4.508 52.469 25.078 1 94.44 126 SER B C 1
ATOM 6043 O O . SER B 1 126 ? 5.379 51.719 25.516 1 94.44 126 SER B O 1
ATOM 6045 N N . GLN B 1 127 ? 3.225 52.062 24.906 1 97.12 127 GLN B N 1
ATOM 6046 C CA . GLN B 1 127 ? 2.785 50.781 25.453 1 97.12 127 GLN B CA 1
ATOM 6047 C C . GLN B 1 127 ? 2.586 49.75 24.328 1 97.12 127 GLN B C 1
ATOM 6049 O O . GLN B 1 127 ? 2.242 48.594 24.594 1 97.12 127 GLN B O 1
ATOM 6054 N N . LEU B 1 128 ? 2.848 50.156 23.109 1 98.06 128 LEU B N 1
ATOM 6055 C CA . LEU B 1 128 ? 2.604 49.281 21.969 1 98.06 128 LEU B CA 1
ATOM 6056 C C . LEU B 1 128 ? 3.521 48.062 22.016 1 98.06 128 LEU B C 1
ATOM 6058 O O . LEU B 1 128 ? 4.738 48.219 22.141 1 98.06 128 LEU B O 1
ATOM 6062 N N . GLU B 1 129 ? 2.902 46.906 21.891 1 98.62 129 GLU B N 1
ATOM 6063 C CA . GLU B 1 129 ? 3.668 45.656 21.969 1 98.62 129 GLU B CA 1
ATOM 6064 C C . GLU B 1 129 ? 3.795 45 20.594 1 98.62 129 GLU B C 1
ATOM 6066 O O . GLU B 1 129 ? 4.797 44.344 20.312 1 98.62 129 GLU B O 1
ATOM 6071 N N . THR B 1 130 ? 2.783 45.062 19.844 1 98.81 130 THR B N 1
ATOM 6072 C CA . THR B 1 130 ? 2.762 44.438 18.531 1 98.81 130 THR B CA 1
ATOM 6073 C C . THR B 1 130 ? 2.426 45.469 17.438 1 98.81 130 THR B C 1
ATOM 6075 O O . THR B 1 130 ? 1.404 46.156 17.516 1 98.81 130 THR B O 1
ATOM 6078 N N . LEU B 1 131 ? 3.273 45.594 16.453 1 98.62 131 LEU B N 1
ATOM 6079 C CA . LEU B 1 131 ? 3.061 46.469 15.297 1 98.62 131 LEU B CA 1
ATOM 6080 C C . LEU B 1 131 ? 3.168 45.688 14 1 98.62 131 LEU B C 1
ATOM 6082 O O . LEU B 1 131 ? 4.227 45.125 13.688 1 98.62 131 LEU B O 1
ATOM 6086 N N . LEU B 1 132 ? 2.123 45.5 13.25 1 98.75 132 LEU B N 1
ATOM 6087 C CA . LEU B 1 132 ? 2.104 44.812 11.961 1 98.75 132 LEU B CA 1
ATOM 6088 C C . LEU B 1 132 ? 2.188 45.812 10.812 1 98.75 132 LEU B C 1
ATOM 6090 O O . LEU B 1 132 ? 1.326 46.688 10.68 1 98.75 132 LEU B O 1
ATOM 6094 N N . LEU B 1 133 ? 3.221 45.781 10.094 1 98.31 133 LEU B N 1
ATOM 6095 C CA . LEU B 1 133 ? 3.441 46.656 8.945 1 98.31 133 LEU B CA 1
ATOM 6096 C C . LEU B 1 133 ? 3.674 45.844 7.68 1 98.31 133 LEU B C 1
ATOM 6098 O O . LEU B 1 133 ? 4.352 46.281 6.758 1 98.31 133 LEU B O 1
ATOM 6102 N N . ASP B 1 134 ? 3.146 44.625 7.645 1 98.31 134 ASP B N 1
ATOM 6103 C CA . ASP B 1 134 ? 3.379 43.719 6.535 1 98.31 134 ASP B CA 1
ATOM 6104 C C . ASP B 1 134 ? 2.637 44.156 5.281 1 98.31 134 ASP B C 1
ATOM 6106 O O . ASP B 1 134 ? 1.579 44.781 5.371 1 98.31 134 ASP B O 1
ATOM 6110 N N . SER B 1 135 ? 3.193 43.875 4.031 1 97.25 135 SER B N 1
ATOM 6111 C CA . SER B 1 135 ? 2.564 44.062 2.73 1 97.25 135 SER B CA 1
ATOM 6112 C C . SER B 1 135 ? 2.141 45.531 2.531 1 97.25 135 SER B C 1
ATOM 6114 O O . SER B 1 135 ? 0.982 45.812 2.215 1 97.25 135 SER B O 1
ATOM 6116 N N . ASN B 1 136 ? 3.08 46.469 2.734 1 97.31 136 ASN B N 1
ATOM 6117 C CA . ASN B 1 136 ? 2.764 47.875 2.641 1 97.31 136 ASN B CA 1
ATOM 6118 C C . ASN B 1 136 ? 3.641 48.594 1.608 1 97.31 136 ASN B C 1
ATOM 6120 O O . ASN B 1 136 ? 3.562 49.812 1.448 1 97.31 136 ASN B O 1
ATOM 6124 N N . GLY B 1 137 ? 4.445 47.812 1.006 1 95.62 137 GLY B N 1
ATOM 6125 C CA . GLY B 1 137 ? 5.34 48.406 0.015 1 95.62 137 GLY B CA 1
ATOM 6126 C C . GLY B 1 137 ? 6.461 49.219 0.627 1 95.62 137 GLY B C 1
ATOM 6127 O O . GLY B 1 137 ? 7.027 50.094 -0.028 1 95.62 137 GLY B O 1
ATOM 6128 N N . LEU B 1 138 ? 6.871 48.969 1.825 1 97.12 138 LEU B N 1
ATOM 6129 C CA . LEU B 1 138 ? 7.895 49.719 2.547 1 97.12 138 LEU B CA 1
ATOM 6130 C C . LEU B 1 138 ? 9.289 49.281 2.092 1 97.12 138 LEU B C 1
ATOM 6132 O O . LEU B 1 138 ? 9.508 48.125 1.723 1 97.12 138 LEU B O 1
ATOM 6136 N N . ASP B 1 139 ? 10.188 50.281 2.137 1 96.88 139 ASP B N 1
ATOM 6137 C CA . ASP B 1 139 ? 11.586 49.969 1.855 1 96.88 139 ASP B CA 1
ATOM 6138 C C . ASP B 1 139 ? 12.438 50.094 3.121 1 96.88 139 ASP B C 1
ATOM 6140 O O . ASP B 1 139 ? 11.898 50.125 4.23 1 96.88 139 ASP B O 1
ATOM 6144 N N . GLU B 1 140 ? 13.75 50.031 3.043 1 96.56 140 GLU B N 1
ATOM 6145 C CA . GLU B 1 140 ? 14.648 49.938 4.188 1 96.56 140 GLU B CA 1
ATOM 6146 C C . GLU B 1 140 ? 14.586 51.219 5.043 1 96.56 140 GLU B C 1
ATOM 6148 O O . GLU B 1 140 ? 14.984 51.188 6.211 1 96.56 140 GLU B O 1
ATOM 6153 N N . SER B 1 141 ? 14.016 52.312 4.547 1 95.5 141 SER B N 1
ATOM 6154 C CA . SER B 1 141 ? 13.914 53.562 5.293 1 95.5 141 SER B CA 1
ATOM 6155 C C . SER B 1 141 ? 13.125 53.375 6.582 1 95.5 141 SER B C 1
ATOM 6157 O O . SER B 1 141 ? 13.359 54.062 7.566 1 95.5 141 SER B O 1
ATOM 6159 N N . VAL B 1 142 ? 12.227 52.469 6.523 1 95.94 142 VAL B N 1
ATOM 6160 C CA . VAL B 1 142 ? 11.391 52.219 7.695 1 95.94 1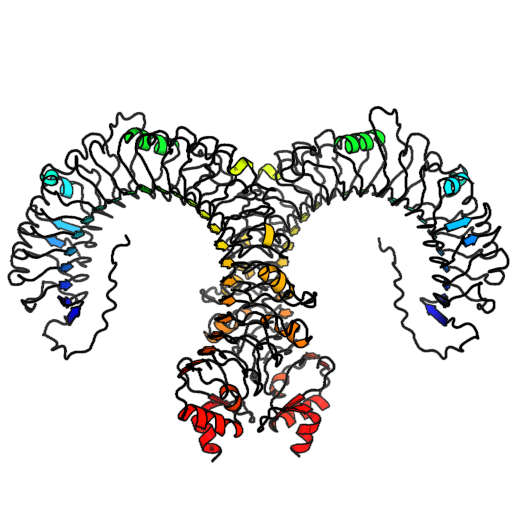42 VAL B CA 1
ATOM 6161 C C . VAL B 1 142 ? 12.266 51.812 8.883 1 95.94 142 VAL B C 1
ATOM 6163 O O . VAL B 1 142 ? 11.938 52.125 10.031 1 95.94 142 VAL B O 1
ATOM 6166 N N . LEU B 1 143 ? 13.43 51.219 8.633 1 96.62 143 LEU B N 1
ATOM 6167 C CA . LEU B 1 143 ? 14.328 50.719 9.68 1 96.62 143 LEU B CA 1
ATOM 6168 C C . LEU B 1 143 ? 15.391 51.781 10.008 1 96.62 143 LEU B C 1
ATOM 6170 O O . LEU B 1 143 ? 16.047 51.688 11.039 1 96.62 143 LEU B O 1
ATOM 6174 N N . GLU B 1 144 ? 15.547 52.844 9.188 1 94.88 144 GLU B N 1
ATOM 6175 C CA . GLU B 1 144 ? 16.703 53.719 9.289 1 94.88 144 GLU B CA 1
ATOM 6176 C C . GLU B 1 144 ? 16.297 55.125 9.695 1 94.88 144 GLU B C 1
ATOM 6178 O O . GLU B 1 144 ? 17.156 55.969 9.906 1 94.88 144 GLU B O 1
ATOM 6183 N N . SER B 1 145 ? 15.023 55.312 9.93 1 91.88 145 SER B N 1
ATOM 6184 C CA . SER B 1 145 ? 14.539 56.688 10.086 1 91.88 145 SER B CA 1
ATOM 6185 C C . SER B 1 145 ? 14.18 57 11.539 1 91.88 145 SER B C 1
ATOM 6187 O O . SER B 1 145 ? 13.656 58.062 11.844 1 91.88 145 SER B O 1
ATOM 6189 N N . GLY B 1 146 ? 14.336 56.188 12.336 1 93.75 146 GLY B N 1
ATOM 6190 C CA . GLY B 1 146 ? 13.992 56.375 13.727 1 93.75 146 GLY B CA 1
ATOM 6191 C C . GLY B 1 146 ? 12.492 56.344 13.984 1 93.75 146 GLY B C 1
ATOM 6192 O O . GLY B 1 146 ? 12.016 56.844 15.008 1 93.75 146 GLY B O 1
ATOM 6193 N N . MET B 1 147 ? 11.867 55.75 13.117 1 92.75 147 MET B N 1
ATOM 6194 C CA . MET B 1 147 ? 10.406 55.688 13.117 1 92.75 147 MET B CA 1
ATOM 6195 C C . MET B 1 147 ? 9.891 55 14.375 1 92.75 147 MET B C 1
ATOM 6197 O O . MET B 1 147 ? 8.797 55.312 14.859 1 92.75 147 MET B O 1
ATOM 6201 N N . PHE B 1 148 ? 10.695 54.125 15.008 1 95.81 148 PHE B N 1
ATOM 6202 C CA . PHE B 1 148 ? 10.203 53.281 16.094 1 95.81 148 PHE B CA 1
ATOM 6203 C C . PHE B 1 148 ? 10.766 53.75 17.422 1 95.81 148 PHE B C 1
ATOM 6205 O O . PHE B 1 148 ? 10.648 53.031 18.438 1 95.81 148 PHE B O 1
ATOM 6212 N N . LYS B 1 149 ? 11.312 54.906 17.562 1 93.75 149 LYS B N 1
ATOM 6213 C CA . LYS B 1 149 ? 12.094 55.375 18.688 1 93.75 149 LYS B CA 1
ATOM 6214 C C . LYS B 1 149 ? 11.242 55.469 19.953 1 93.75 149 LYS B C 1
ATOM 6216 O O . LYS B 1 149 ? 11.75 55.312 21.062 1 93.75 149 LYS B O 1
ATOM 6221 N N . ASP B 1 150 ? 9.898 55.656 19.812 1 92.06 150 ASP B N 1
ATOM 6222 C CA . ASP B 1 150 ? 9.039 55.875 20.969 1 92.06 150 ASP B CA 1
ATOM 6223 C C . ASP B 1 150 ? 8.336 54.594 21.406 1 92.06 150 ASP B C 1
ATOM 6225 O O . ASP B 1 150 ? 7.562 54.594 22.359 1 92.06 150 ASP B O 1
ATOM 6229 N N . LEU B 1 151 ? 8.68 53.531 20.75 1 96.44 151 LEU B N 1
ATOM 6230 C CA . LEU B 1 151 ? 7.969 52.281 21.016 1 96.44 151 LEU B CA 1
ATOM 6231 C C . LEU B 1 151 ? 8.719 51.438 22.031 1 96.44 151 LEU B C 1
ATOM 6233 O O . LEU B 1 151 ? 9.117 50.312 21.734 1 96.44 151 LEU B O 1
ATOM 6237 N N . PHE B 1 152 ? 8.703 51.781 23.25 1 94.56 152 PHE B N 1
ATOM 6238 C CA . PHE B 1 152 ? 9.539 51.219 24.312 1 94.56 152 PHE B CA 1
ATOM 6239 C C . PHE B 1 152 ? 9.078 49.812 24.672 1 94.56 152 PHE B C 1
ATOM 6241 O O . PHE B 1 152 ? 9.883 49 25.109 1 94.56 152 PHE B O 1
ATOM 6248 N N . SER B 1 153 ? 7.828 49.531 24.422 1 97.38 153 SER B N 1
ATOM 6249 C CA . SER B 1 153 ? 7.277 48.219 24.828 1 97.38 153 SER B CA 1
ATOM 6250 C C . SER B 1 153 ? 7.133 47.281 23.641 1 97.38 153 SER B C 1
ATOM 6252 O O . SER B 1 153 ? 6.578 46.188 23.781 1 97.38 153 SER B O 1
ATOM 6254 N N . LEU B 1 154 ? 7.695 47.625 22.516 1 97.94 154 LEU B N 1
ATOM 6255 C CA . LEU B 1 154 ? 7.492 46.844 21.281 1 97.94 154 LEU B CA 1
ATOM 6256 C C . LEU B 1 154 ? 8.148 45.469 21.391 1 97.94 154 LEU B C 1
ATOM 6258 O O . LEU B 1 154 ? 9.359 45.375 21.578 1 97.94 154 LEU B O 1
ATOM 6262 N N . LYS B 1 155 ? 7.293 44.5 21.266 1 98.38 155 LYS B N 1
ATOM 6263 C CA . LYS B 1 155 ? 7.77 43.125 21.328 1 98.38 155 LYS B CA 1
ATOM 6264 C C . LYS B 1 155 ? 7.848 42.5 19.938 1 98.38 155 LYS B C 1
ATOM 6266 O O . LYS B 1 155 ? 8.797 41.781 19.625 1 98.38 155 LYS B O 1
ATOM 6271 N N . LYS B 1 156 ? 6.883 42.719 19.141 1 98.75 156 LYS B N 1
ATOM 6272 C CA . LYS B 1 156 ? 6.766 42.094 17.828 1 98.75 156 LYS B CA 1
ATOM 6273 C C . LYS B 1 156 ? 6.645 43.156 16.719 1 98.75 156 LYS B C 1
ATOM 6275 O O . LYS B 1 156 ? 5.766 44 16.781 1 98.75 156 LYS B O 1
ATOM 6280 N N . LEU B 1 157 ? 7.504 43.125 15.789 1 98.5 157 LEU B N 1
ATOM 6281 C CA . LEU B 1 157 ? 7.48 43.969 14.602 1 98.5 157 LEU B CA 1
ATOM 6282 C C . LEU B 1 157 ? 7.406 43.125 13.336 1 98.5 157 LEU B C 1
ATOM 6284 O O . LEU B 1 157 ? 8.328 42.375 13.039 1 98.5 157 LEU B O 1
ATOM 6288 N N . ASP B 1 158 ? 6.348 43.156 12.594 1 98.75 158 ASP B N 1
ATOM 6289 C CA . ASP B 1 158 ? 6.164 42.406 11.367 1 98.75 158 ASP B CA 1
ATOM 6290 C C . ASP B 1 158 ? 6.359 43.281 10.133 1 98.75 158 ASP B C 1
ATOM 6292 O O . ASP B 1 158 ? 5.531 44.125 9.844 1 98.75 158 ASP B O 1
ATOM 6296 N N . LEU B 1 159 ? 7.406 43.094 9.484 1 98.5 159 LEU B N 1
ATOM 6297 C CA . LEU B 1 159 ? 7.73 43.812 8.258 1 98.5 159 LEU B CA 1
ATOM 6298 C C . LEU B 1 159 ? 7.758 42.875 7.062 1 98.5 159 LEU B C 1
ATOM 6300 O O . LEU B 1 159 ? 8.477 43.125 6.09 1 98.5 159 LEU B O 1
ATOM 6304 N N . SER B 1 160 ? 7.012 41.75 7.086 1 98.56 160 SER B N 1
ATOM 6305 C CA . SER B 1 160 ? 7.008 40.75 6.031 1 98.56 160 SER B CA 1
ATOM 6306 C C . SER B 1 160 ? 6.344 41.281 4.766 1 98.56 160 SER B C 1
ATOM 6308 O O . SER B 1 160 ? 5.562 42.25 4.82 1 98.56 160 SER B O 1
ATOM 6310 N N . PHE B 1 161 ? 6.707 40.75 3.598 1 98.06 161 PHE B N 1
ATOM 6311 C CA . PHE B 1 161 ? 6.102 41.031 2.305 1 98.06 161 PHE B CA 1
ATOM 6312 C C . PHE B 1 161 ? 6.23 42.531 1.967 1 98.06 161 PHE B C 1
ATOM 6314 O O . PHE B 1 161 ? 5.246 43.188 1.604 1 98.06 161 PHE B O 1
ATOM 6321 N N . ASN B 1 162 ? 7.379 43.094 2.174 1 98.38 162 ASN B N 1
ATOM 6322 C CA . ASN B 1 162 ? 7.691 44.469 1.763 1 98.38 162 ASN B CA 1
ATOM 6323 C C . ASN B 1 162 ? 8.852 44.5 0.774 1 98.38 162 ASN B C 1
ATOM 6325 O O . ASN B 1 162 ? 9.156 43.5 0.134 1 98.38 162 ASN B O 1
ATOM 6329 N N . TRP B 1 163 ? 9.398 45.75 0.581 1 97.94 163 TRP B N 1
ATOM 6330 C CA . TRP B 1 163 ? 10.469 45.906 -0.399 1 97.94 163 TRP B CA 1
ATOM 6331 C C . TRP B 1 163 ? 11.773 46.312 0.28 1 97.94 163 TRP B C 1
ATOM 6333 O O . TRP B 1 163 ? 12.484 47.188 -0.209 1 97.94 163 TRP B O 1
ATOM 6343 N N . ILE B 1 164 ? 11.953 45.625 1.401 1 98 164 ILE B N 1
ATOM 6344 C CA . ILE B 1 164 ? 13.156 45.938 2.156 1 98 164 ILE B CA 1
ATOM 6345 C C . ILE B 1 164 ? 14.359 45.25 1.532 1 98 164 ILE B C 1
ATOM 6347 O O . ILE B 1 164 ? 14.352 44.031 1.356 1 98 164 ILE B O 1
ATOM 6351 N N . ARG B 1 165 ? 15.492 45.938 1.172 1 95.19 165 ARG B N 1
ATOM 6352 C CA . ARG B 1 165 ? 16.656 45.406 0.49 1 95.19 165 ARG B CA 1
ATOM 6353 C C . ARG B 1 165 ? 17.828 45.25 1.453 1 95.19 165 ARG B C 1
ATOM 6355 O O . ARG B 1 165 ? 18.734 44.438 1.224 1 95.19 165 ARG B O 1
ATOM 6362 N N . GLN B 1 166 ? 17.688 46.094 2.504 1 95.44 166 GLN B N 1
ATOM 6363 C CA . GLN B 1 166 ? 18.75 46.094 3.508 1 95.44 166 GLN B CA 1
ATOM 6364 C C . GLN B 1 166 ? 18.172 46.219 4.918 1 95.44 166 GLN B C 1
ATOM 6366 O O . GLN B 1 166 ? 17.266 47 5.156 1 95.44 166 GLN B O 1
ATOM 6371 N N . VAL B 1 167 ? 18.766 45.438 5.766 1 96.88 167 VAL B N 1
ATOM 6372 C CA . VAL B 1 167 ? 18.297 45.438 7.148 1 96.88 167 VAL B CA 1
ATOM 6373 C C . VAL B 1 167 ? 19.359 46.062 8.047 1 96.88 167 VAL B C 1
ATOM 6375 O O . VAL B 1 167 ? 20.25 45.375 8.562 1 96.88 167 VAL B O 1
ATOM 6378 N N . ARG B 1 168 ? 19.266 47.344 8.289 1 96.62 168 ARG B N 1
ATOM 6379 C CA . ARG B 1 168 ? 20.172 48.094 9.141 1 96.62 168 ARG B CA 1
ATOM 6380 C C . ARG B 1 168 ? 19.391 49 10.102 1 96.62 168 ARG B C 1
ATOM 6382 O O . ARG B 1 168 ? 19.375 50.219 9.953 1 96.62 168 ARG B O 1
ATOM 6389 N N . PRO B 1 169 ? 18.891 48.312 11.156 1 96.75 169 PRO B N 1
ATOM 6390 C CA . PRO B 1 169 ? 18.172 49.094 12.148 1 96.75 169 PRO B CA 1
ATOM 6391 C C . PRO B 1 169 ? 19 50.281 12.68 1 96.75 169 PRO B C 1
ATOM 6393 O O . PRO B 1 169 ? 20.203 50.125 12.906 1 96.75 169 PRO B O 1
ATOM 6396 N N . ASP B 1 170 ? 18.391 51.438 12.82 1 95.81 170 ASP B N 1
ATOM 6397 C CA . ASP B 1 170 ? 19.078 52.625 13.312 1 95.81 170 ASP B CA 1
ATOM 6398 C C . ASP B 1 170 ? 19.312 52.531 14.82 1 95.81 170 ASP B C 1
ATOM 6400 O O . ASP B 1 170 ? 18.828 51.625 15.477 1 95.81 170 ASP B O 1
ATOM 6404 N N . PRO B 1 171 ? 20.031 53.438 15.406 1 96 171 PRO B N 1
ATOM 6405 C CA . PRO B 1 171 ? 20.453 53.344 16.812 1 96 171 PRO B CA 1
ATOM 6406 C C . PRO B 1 171 ? 19.281 53.375 17.781 1 96 171 PRO B C 1
ATOM 6408 O O . PRO B 1 171 ? 19.422 52.969 18.938 1 96 171 PRO B O 1
ATOM 6411 N N . THR B 1 172 ? 18.172 53.844 17.328 1 94.25 172 THR B N 1
ATOM 6412 C CA . THR B 1 172 ? 17.016 53.906 18.234 1 94.25 172 THR B CA 1
ATOM 6413 C C . THR B 1 172 ? 16.547 52.5 18.594 1 94.25 172 THR B C 1
ATOM 6415 O O . THR B 1 172 ? 15.852 52.312 19.594 1 94.25 172 THR B O 1
ATOM 6418 N N . PHE B 1 173 ? 16.938 51.5 17.812 1 95.88 173 PHE B N 1
ATOM 6419 C CA . PHE B 1 173 ? 16.562 50.125 18.094 1 95.88 173 PHE B CA 1
ATOM 6420 C C . PHE B 1 173 ? 17.203 49.656 19.406 1 95.88 173 PHE B C 1
ATOM 6422 O O . PHE B 1 173 ? 16.734 48.688 20.031 1 95.88 173 PHE B O 1
ATOM 6429 N N . LEU B 1 174 ? 18.25 50.281 19.797 1 93.81 174 LEU B N 1
ATOM 6430 C CA . LEU B 1 174 ? 18.906 49.938 21.047 1 93.81 174 LEU B CA 1
ATOM 6431 C C . LEU B 1 174 ? 17.984 50.188 22.234 1 93.81 174 LEU B C 1
ATOM 6433 O O . LEU B 1 174 ? 18.094 49.5 23.266 1 93.81 174 LEU B O 1
ATOM 6437 N N . LYS B 1 175 ? 17 51.125 22.016 1 91.31 175 LYS B N 1
ATOM 6438 C CA . LYS B 1 175 ? 16.094 51.5 23.094 1 91.31 175 LYS B CA 1
ATOM 6439 C C . LYS B 1 175 ? 14.891 50.562 23.156 1 91.31 175 LYS B C 1
ATOM 6441 O O . LYS B 1 175 ? 14.148 50.562 24.141 1 91.31 175 LYS B O 1
ATOM 6446 N N . LEU B 1 176 ? 14.781 49.75 22.172 1 95.12 176 LEU B N 1
ATOM 6447 C CA . LEU B 1 176 ? 13.672 48.812 22.141 1 95.12 176 LEU B CA 1
ATOM 6448 C C . LEU B 1 176 ? 14.008 47.562 22.938 1 95.12 176 LEU B C 1
ATOM 6450 O O . LEU B 1 176 ? 14.172 46.5 22.359 1 95.12 176 LEU B O 1
ATOM 6454 N N . SER B 1 177 ? 13.922 47.625 24.172 1 92 177 SER B N 1
ATOM 6455 C CA . SER B 1 177 ? 14.422 46.594 25.078 1 92 177 SER B CA 1
ATOM 6456 C C . SER B 1 177 ? 13.531 45.344 25.031 1 92 177 SER B C 1
ATOM 6458 O O . SER B 1 177 ? 13.984 44.25 25.359 1 92 177 SER B O 1
ATOM 6460 N N . SER B 1 178 ? 12.305 45.562 24.531 1 95.62 178 SER B N 1
ATOM 6461 C CA . SER B 1 178 ? 11.367 44.438 24.625 1 95.62 178 SER B CA 1
ATOM 6462 C C . SER B 1 178 ? 11.266 43.688 23.297 1 95.62 178 SER B C 1
ATOM 6464 O O . SER B 1 178 ? 10.617 42.656 23.219 1 95.62 178 SER B O 1
ATOM 6466 N N . ILE B 1 179 ? 11.906 44.125 22.281 1 96.69 179 ILE B N 1
ATOM 6467 C CA . ILE B 1 179 ? 11.742 43.562 20.938 1 96.69 179 ILE B CA 1
ATOM 6468 C C . ILE B 1 179 ? 12.25 42.125 20.922 1 96.69 179 ILE B C 1
ATOM 6470 O O . ILE B 1 179 ? 13.375 41.844 21.344 1 96.69 179 ILE B O 1
ATOM 6474 N N . SER B 1 180 ? 11.344 41.188 20.5 1 97.31 180 SER B N 1
ATOM 6475 C CA . SER B 1 180 ? 11.734 39.781 20.516 1 97.31 180 SER B CA 1
ATOM 6476 C C . SER B 1 180 ? 11.312 39.094 19.234 1 97.31 180 SER B C 1
ATOM 6478 O O . SER B 1 180 ? 11.844 38.031 18.891 1 97.31 180 SER B O 1
ATOM 6480 N N . PHE B 1 181 ? 10.352 39.562 18.5 1 98.5 181 PHE B N 1
ATOM 6481 C CA . PHE B 1 181 ? 9.891 39.031 17.234 1 98.5 181 PHE B CA 1
ATOM 6482 C C . PHE B 1 181 ? 10.133 40 16.094 1 98.5 181 PHE B C 1
ATOM 6484 O O . PHE B 1 181 ? 9.555 41.094 16.078 1 98.5 181 PHE B O 1
ATOM 6491 N N . LEU B 1 182 ? 10.992 39.688 15.242 1 98.31 182 LEU B N 1
ATOM 6492 C CA . LEU B 1 182 ? 11.266 40.5 14.047 1 98.31 182 LEU B CA 1
ATOM 6493 C C . LEU B 1 182 ? 11.031 39.688 12.781 1 98.31 182 LEU B C 1
ATOM 6495 O O . LEU B 1 182 ? 11.797 38.781 12.469 1 98.31 182 LEU B O 1
ATOM 6499 N N . LEU B 1 183 ? 9.969 39.906 12.039 1 98.75 183 LEU B N 1
ATOM 6500 C CA . LEU B 1 183 ? 9.57 39.156 10.867 1 98.75 183 LEU B CA 1
ATOM 6501 C C . LEU B 1 183 ? 9.898 39.906 9.586 1 98.75 183 LEU B C 1
ATOM 6503 O O . LEU B 1 183 ? 9.406 41.031 9.383 1 98.75 183 LEU B O 1
ATOM 6507 N N . LEU B 1 184 ? 10.742 39.406 8.82 1 98.5 184 LEU B N 1
ATOM 6508 C CA . LEU B 1 184 ? 11.195 40.031 7.59 1 98.5 184 LEU B CA 1
ATOM 6509 C C . LEU B 1 184 ? 11.008 39.125 6.391 1 98.5 184 LEU B C 1
ATOM 6511 O O . LEU B 1 184 ? 11.68 39.281 5.371 1 98.5 184 LEU B O 1
ATOM 6515 N N . LYS B 1 185 ? 10.141 38.125 6.52 1 98.19 185 LYS B N 1
ATOM 6516 C CA . LYS B 1 185 ? 9.891 37.156 5.48 1 98.19 185 LYS B CA 1
ATOM 6517 C C . LYS B 1 185 ? 9.414 37.812 4.191 1 98.19 185 LYS B C 1
ATOM 6519 O O . LYS B 1 185 ? 8.672 38.781 4.23 1 98.19 185 LYS B O 1
ATOM 6524 N N . HIS B 1 186 ? 9.82 37.312 3.049 1 98 186 HIS B N 1
ATOM 6525 C CA . HIS B 1 186 ? 9.391 37.719 1.719 1 98 186 HIS B CA 1
ATOM 6526 C C . HIS B 1 186 ? 9.695 39.188 1.478 1 98 186 HIS B C 1
ATOM 6528 O O . HIS B 1 186 ? 8.812 39.969 1.093 1 98 186 HIS B O 1
ATOM 6534 N N . ASN B 1 187 ? 10.898 39.625 1.734 1 98.31 187 ASN B N 1
ATOM 6535 C CA . ASN B 1 187 ? 11.453 40.906 1.323 1 98.31 187 ASN B CA 1
ATOM 6536 C C . ASN B 1 187 ? 12.508 40.719 0.234 1 98.31 187 ASN B C 1
ATOM 6538 O O . ASN B 1 187 ? 12.5 39.719 -0.497 1 98.31 187 ASN B O 1
ATOM 6542 N N . LYS B 1 188 ? 13.367 41.75 0.041 1 97.75 188 LYS B N 1
ATOM 6543 C CA . LYS B 1 188 ? 14.375 41.688 -1.015 1 97.75 188 LYS B CA 1
ATOM 6544 C C . LYS B 1 188 ? 15.781 41.812 -0.439 1 97.75 188 LYS B C 1
ATOM 6546 O O . LYS B 1 188 ? 16.672 42.438 -1.061 1 97.75 188 LYS B O 1
ATOM 6551 N N . VAL B 1 189 ? 15.883 41.25 0.733 1 96.88 189 VAL B N 1
ATOM 6552 C CA . VAL B 1 189 ? 17.172 41.375 1.41 1 96.88 189 VAL B CA 1
ATOM 6553 C C . VAL B 1 189 ? 18.188 40.469 0.716 1 96.88 189 VAL B C 1
ATOM 6555 O O . VAL B 1 189 ? 18.031 39.25 0.672 1 96.88 189 VAL B O 1
ATOM 6558 N N . GLN B 1 190 ? 19.25 41 0.22 1 92.81 190 GLN B N 1
ATOM 6559 C CA . GLN B 1 190 ? 20.234 40.25 -0.559 1 92.81 190 GLN B CA 1
ATOM 6560 C C . GLN B 1 190 ? 21.453 39.906 0.282 1 92.81 190 GLN B C 1
ATOM 6562 O O . GLN B 1 190 ? 22.125 38.906 0.022 1 92.81 190 GLN B O 1
ATOM 6567 N N . MET B 1 191 ? 21.703 40.781 1.228 1 90.56 191 MET B N 1
ATOM 6568 C CA . MET B 1 191 ? 22.906 40.562 2.031 1 90.56 191 MET B CA 1
ATOM 6569 C C . MET B 1 191 ? 22.672 40.969 3.484 1 90.56 191 MET B C 1
ATOM 6571 O O . MET B 1 191 ? 21.938 41.938 3.756 1 90.56 191 MET B O 1
ATOM 6575 N N . LEU B 1 192 ? 23.156 40.312 4.352 1 92.75 192 LEU B N 1
ATOM 6576 C CA . LEU B 1 192 ? 23.219 40.594 5.785 1 92.75 192 LEU B CA 1
ATOM 6577 C C . LEU B 1 192 ? 24.609 40.312 6.344 1 92.75 192 LEU B C 1
ATOM 6579 O O . LEU B 1 192 ? 24.984 39.156 6.516 1 92.75 192 LEU B O 1
ATOM 6583 N N . CYS B 1 193 ? 25.406 41.375 6.656 1 92 193 CYS B N 1
ATOM 6584 C CA . CYS B 1 193 ? 26.828 41.188 6.961 1 92 193 CYS B CA 1
ATOM 6585 C C . CYS B 1 193 ? 27.297 42.188 8.008 1 92 193 CYS B C 1
ATOM 6587 O O . CYS B 1 193 ? 26.797 43.312 8.07 1 92 193 CYS B O 1
ATOM 6589 N N . GLY B 1 194 ? 28.156 41.688 8.789 1 91 194 GLY B N 1
ATOM 6590 C CA . GLY B 1 194 ? 28.938 42.562 9.656 1 91 194 GLY B CA 1
ATOM 6591 C C . GLY B 1 194 ? 28.094 43.312 10.648 1 91 194 GLY B C 1
ATOM 6592 O O . GLY B 1 194 ? 27.344 42.75 11.422 1 91 194 GLY B O 1
ATOM 6593 N N . GLU B 1 195 ? 28.109 44.656 10.461 1 92.44 195 GLU B N 1
ATOM 6594 C CA . GLU B 1 195 ? 27.5 45.562 11.453 1 92.44 195 GLU B CA 1
ATOM 6595 C C . GLU B 1 195 ? 26.078 45.906 11.078 1 92.44 195 GLU B C 1
ATOM 6597 O O . GLU B 1 195 ? 25.453 46.781 11.695 1 92.44 195 GLU B O 1
ATOM 6602 N N . ASP B 1 196 ? 25.578 45.125 10.203 1 94.25 196 ASP B N 1
ATOM 6603 C CA . ASP B 1 196 ? 24.234 45.438 9.719 1 94.25 196 ASP B CA 1
ATOM 6604 C C . ASP B 1 196 ? 23.219 45.406 10.867 1 94.25 196 ASP B C 1
ATOM 6606 O O . ASP B 1 196 ? 22.328 46.281 10.938 1 94.25 196 ASP B O 1
ATOM 6610 N N . LEU B 1 197 ? 23.406 44.406 11.82 1 96 197 LEU B N 1
ATOM 6611 C CA . LEU B 1 197 ? 22.453 44.281 12.914 1 96 197 LEU B CA 1
ATOM 6612 C C . LEU B 1 197 ? 23.062 44.75 14.234 1 96 197 LEU B C 1
ATOM 6614 O O . LEU B 1 197 ? 22.688 44.25 15.305 1 96 197 LEU B O 1
ATOM 6618 N N . GLN B 1 198 ? 23.984 45.625 14.18 1 95.31 198 GLN B N 1
ATOM 6619 C CA . GLN B 1 198 ? 24.734 46.062 15.359 1 95.31 198 GLN B CA 1
ATOM 6620 C C . GLN B 1 198 ? 23.797 46.656 16.406 1 95.31 198 GLN B C 1
ATOM 6622 O O . GLN B 1 198 ? 24.047 46.531 17.609 1 95.31 198 GLN B O 1
ATOM 6627 N N . ASN B 1 199 ? 22.734 47.312 15.984 1 96.19 199 ASN B N 1
ATOM 6628 C CA . ASN B 1 199 ? 21.844 48 16.906 1 96.19 199 ASN B CA 1
ATOM 6629 C C . ASN B 1 199 ? 20.797 47.062 17.469 1 96.19 199 ASN B C 1
ATOM 6631 O O . ASN B 1 199 ? 19.844 47.5 18.125 1 96.19 199 ASN B O 1
ATOM 6635 N N . LEU B 1 200 ? 20.969 45.812 17.234 1 95.25 200 LEU B N 1
ATOM 6636 C CA . LEU B 1 200 ? 20.188 44.781 17.891 1 95.25 200 LEU B CA 1
ATOM 6637 C C . LEU B 1 200 ? 21.062 43.938 18.828 1 95.25 200 LEU B C 1
ATOM 6639 O O . LEU B 1 200 ? 20.594 42.969 19.406 1 95.25 200 LEU B O 1
ATOM 6643 N N . GLN B 1 201 ? 22.266 44.312 18.938 1 92.81 201 GLN B N 1
ATOM 6644 C CA . GLN B 1 201 ? 23.203 43.562 19.766 1 92.81 201 GLN B CA 1
ATOM 6645 C C . GLN B 1 201 ? 22.75 43.5 21.219 1 92.81 201 GLN B C 1
ATOM 6647 O O . GLN B 1 201 ? 22.078 44.438 21.703 1 92.81 201 GLN B O 1
ATOM 6652 N N . ARG B 1 202 ? 23 42.438 21.906 1 91.56 202 ARG B N 1
ATOM 6653 C CA . ARG B 1 202 ? 22.719 42.125 23.312 1 91.56 202 ARG B CA 1
ATOM 6654 C C . ARG B 1 202 ? 21.234 41.844 23.516 1 91.56 202 ARG B C 1
ATOM 6656 O O . ARG B 1 202 ? 20.781 41.719 24.656 1 91.56 202 ARG B O 1
ATOM 6663 N N . LYS B 1 203 ? 20.562 41.656 22.5 1 94.31 203 LYS B N 1
ATOM 6664 C CA . LYS B 1 203 ? 19.156 41.281 22.578 1 94.31 203 LYS B CA 1
ATOM 6665 C C . LYS B 1 203 ? 18.953 39.781 22.375 1 94.31 203 LYS B C 1
ATOM 6667 O O . LYS B 1 203 ? 19.797 39.125 21.75 1 94.31 203 LYS B O 1
ATOM 6672 N N . LYS B 1 204 ? 17.922 39.375 22.953 1 96.12 204 LYS B N 1
ATOM 6673 C CA . LYS B 1 204 ? 17.453 38.031 22.703 1 96.12 204 LYS B CA 1
ATOM 6674 C C . LYS B 1 204 ? 16.203 38 21.828 1 96.12 204 LYS B C 1
ATOM 6676 O O . LYS B 1 204 ? 15.141 38.469 22.25 1 96.12 204 LYS B O 1
ATOM 6681 N N . LEU B 1 205 ? 16.344 37.531 20.672 1 97.38 205 LEU B N 1
ATOM 6682 C CA . LEU B 1 205 ? 15.211 37.406 19.75 1 97.38 205 LEU B CA 1
ATOM 6683 C C . LEU B 1 205 ? 14.57 36.031 19.844 1 97.38 205 LEU B C 1
ATOM 6685 O O . LEU B 1 205 ? 15.242 35.031 19.609 1 97.38 205 LEU B O 1
ATOM 6689 N N . GLU B 1 206 ? 13.328 36.094 20.141 1 98.19 206 GLU B N 1
ATOM 6690 C CA . GLU B 1 206 ? 12.594 34.812 20.156 1 98.19 206 GLU B CA 1
ATOM 6691 C C . GLU B 1 206 ? 12.414 34.281 18.734 1 98.19 206 GLU B C 1
ATOM 6693 O O . GLU B 1 206 ? 12.43 33.062 18.531 1 98.19 206 GLU B O 1
ATOM 6698 N N . LEU B 1 207 ? 12.258 35.125 17.828 1 98.62 207 LEU B N 1
ATOM 6699 C CA . LEU B 1 207 ? 12.078 34.719 16.438 1 98.62 207 LEU B CA 1
ATOM 6700 C C . LEU B 1 207 ? 12.633 35.781 15.492 1 98.62 207 LEU B C 1
ATOM 6702 O O . LEU B 1 207 ? 12.281 36.938 15.586 1 98.62 207 LEU B O 1
ATOM 6706 N N . LEU B 1 208 ? 13.508 35.469 14.695 1 98.38 208 LEU B N 1
ATOM 6707 C CA . LEU B 1 208 ? 13.953 36.219 13.539 1 98.38 208 LEU B CA 1
ATOM 6708 C C . LEU B 1 208 ? 13.641 35.469 12.242 1 98.38 208 LEU B C 1
ATOM 6710 O O . LEU B 1 208 ? 14.203 34.406 11.992 1 98.38 208 LEU B O 1
ATOM 6714 N N . ASP B 1 209 ? 12.75 35.938 11.445 1 98.69 209 ASP B N 1
ATOM 6715 C CA . ASP B 1 209 ? 12.312 35.25 10.219 1 98.69 209 ASP B CA 1
ATOM 6716 C C . ASP B 1 209 ? 12.852 35.969 8.984 1 98.69 209 ASP B C 1
ATOM 6718 O O . ASP B 1 209 ? 12.43 37.062 8.656 1 98.69 209 ASP B O 1
ATOM 6722 N N . LEU B 1 210 ? 13.75 35.375 8.336 1 98.06 210 LEU B N 1
ATOM 6723 C CA . LEU B 1 210 ? 14.367 35.906 7.137 1 98.06 210 LEU B CA 1
ATOM 6724 C C . LEU B 1 210 ? 13.984 35.094 5.906 1 98.06 210 LEU B C 1
ATOM 6726 O O . LEU B 1 210 ? 14.625 35.219 4.859 1 98.06 210 LEU B O 1
ATOM 6730 N N . SER B 1 211 ? 12.945 34.344 5.949 1 98 211 SER B N 1
ATOM 6731 C CA . SER B 1 211 ? 12.578 33.375 4.914 1 98 211 SER B CA 1
ATOM 6732 C C . SER B 1 211 ? 12.219 34.094 3.611 1 98 211 SER B C 1
ATOM 6734 O O . SER B 1 211 ? 11.797 35.25 3.625 1 98 211 SER B O 1
ATOM 6736 N N . SER B 1 212 ? 12.43 33.406 2.547 1 97.62 212 SER B N 1
ATOM 6737 C CA . SER B 1 212 ? 12 33.812 1.211 1 97.62 212 SER B CA 1
ATOM 6738 C C . SER B 1 212 ? 12.633 35.125 0.806 1 97.62 212 SER B C 1
ATOM 6740 O O . SER B 1 212 ? 11.992 35.969 0.139 1 97.62 212 SER B O 1
ATOM 6742 N N . ASN B 1 213 ? 13.734 35.531 1.402 1 97.38 213 ASN B N 1
ATOM 6743 C CA . ASN B 1 213 ? 14.578 36.594 0.911 1 97.38 213 ASN B CA 1
ATOM 6744 C C . ASN B 1 213 ? 15.664 36.094 -0.022 1 97.38 213 ASN B C 1
ATOM 6746 O O . ASN B 1 213 ? 16.125 34.969 0.124 1 97.38 213 ASN B O 1
ATOM 6750 N N . PRO B 1 214 ? 16.109 36.844 -1.018 1 95.5 214 PRO B N 1
ATOM 6751 C CA . PRO B 1 214 ? 17.188 36.375 -1.896 1 95.5 214 PRO B CA 1
ATOM 6752 C C . PRO B 1 214 ? 18.578 36.531 -1.282 1 95.5 214 PRO B C 1
ATOM 6754 O O . PRO B 1 214 ? 19.484 37.031 -1.942 1 95.5 214 PRO B O 1
ATOM 6757 N N . LEU B 1 215 ? 18.703 36.062 -0.064 1 93.25 215 LEU B N 1
ATOM 6758 C CA . LEU B 1 215 ? 19.953 36.219 0.682 1 93.25 215 LEU B CA 1
ATOM 6759 C C . LEU B 1 215 ? 21.078 35.438 0.006 1 93.25 215 LEU B C 1
ATOM 6761 O O . LEU B 1 215 ? 20.891 34.281 -0.423 1 93.25 215 LEU B O 1
ATOM 6765 N N . GLN B 1 216 ? 22.188 36.062 -0.115 1 88 216 GLN B N 1
ATOM 6766 C CA . GLN B 1 216 ? 23.359 35.438 -0.719 1 88 216 GLN B CA 1
ATOM 6767 C C . GLN B 1 216 ? 24.562 35.531 0.199 1 88 216 GLN B C 1
ATOM 6769 O O . GLN B 1 216 ? 24.797 36.562 0.827 1 88 216 GLN B O 1
ATOM 6774 N N . PHE B 1 217 ? 25.141 34.375 0.379 1 83.5 217 PHE B N 1
ATOM 6775 C CA . PHE B 1 217 ? 26.391 34.312 1.124 1 83.5 217 PHE B CA 1
ATOM 6776 C C . PHE B 1 217 ? 27.484 33.656 0.283 1 83.5 217 PHE B C 1
ATOM 6778 O O . PHE B 1 217 ? 27.219 32.688 -0.452 1 83.5 217 PHE B O 1
ATOM 6785 N N . SER B 1 218 ? 28.594 34.375 -0.051 1 76.5 218 SER B N 1
ATOM 6786 C CA . SER B 1 218 ? 29.688 33.781 -0.828 1 76.5 218 SER B CA 1
ATOM 6787 C C . SER B 1 218 ? 31 33.875 -0.07 1 76.5 218 SER B C 1
ATOM 6789 O O . SER B 1 218 ? 31.203 34.781 0.727 1 76.5 218 SER B O 1
ATOM 6791 N N . ALA B 1 219 ? 31.812 32.875 -0.3 1 72.38 219 ALA B N 1
ATOM 6792 C CA . ALA B 1 219 ? 33.125 32.844 0.306 1 72.38 219 ALA B CA 1
ATOM 6793 C C . ALA B 1 219 ? 34 34 -0.178 1 72.38 219 ALA B C 1
ATOM 6795 O O . ALA B 1 219 ? 34.969 34.375 0.479 1 72.38 219 ALA B O 1
ATOM 6796 N N . THR B 1 220 ? 33.594 34.5 -1.281 1 70.38 220 THR B N 1
ATOM 6797 C CA . THR B 1 220 ? 34.438 35.531 -1.883 1 70.38 220 THR B CA 1
ATOM 6798 C C . THR B 1 220 ? 34.188 36.875 -1.225 1 70.38 220 THR B C 1
ATOM 6800 O O . THR B 1 220 ? 35.031 37.781 -1.287 1 70.38 220 THR B O 1
ATOM 6803 N N . VAL B 1 221 ? 33.094 36.969 -0.682 1 69 221 VAL B N 1
ATOM 6804 C CA . VAL B 1 221 ? 32.719 38.219 -0.063 1 69 221 VAL B CA 1
ATOM 6805 C C . VAL B 1 221 ? 33.094 38.188 1.423 1 69 221 VAL B C 1
ATOM 6807 O O . VAL B 1 221 ? 32.75 37.25 2.127 1 69 221 VAL B O 1
ATOM 6810 N N . ASN B 1 222 ? 34.031 38.969 1.84 1 80.06 222 ASN B N 1
ATOM 6811 C CA . ASN B 1 222 ? 34.406 39.031 3.248 1 80.06 222 ASN B CA 1
ATOM 6812 C C . ASN B 1 222 ? 33.25 39.531 4.113 1 80.06 222 ASN B C 1
ATOM 6814 O O . ASN B 1 222 ? 33.156 40.719 4.41 1 80.06 222 ASN B O 1
ATOM 6818 N N . CYS B 1 223 ? 32.281 38.719 4.359 1 88.25 223 CYS B N 1
ATOM 6819 C CA . CYS B 1 223 ? 31.125 39 5.203 1 88.25 223 CYS B CA 1
ATOM 6820 C C . CYS B 1 223 ? 31.312 38.438 6.602 1 88.25 223 CYS B C 1
ATOM 6822 O O . CYS B 1 223 ? 31.344 37.219 6.773 1 88.25 223 CYS B O 1
ATOM 6824 N N . THR B 1 224 ? 31.5 39.344 7.594 1 91.81 224 THR B N 1
ATOM 6825 C CA . THR B 1 224 ? 31.609 38.906 8.977 1 91.81 224 THR B CA 1
ATOM 6826 C C . THR B 1 224 ? 30.234 38.625 9.57 1 91.81 224 THR B C 1
ATOM 6828 O O . THR B 1 224 ? 29.219 38.938 8.961 1 91.81 224 THR B O 1
ATOM 6831 N N . ASN B 1 225 ? 30.156 38 10.719 1 94.56 225 ASN B N 1
ATOM 6832 C CA . ASN B 1 225 ? 28.938 37.5 11.375 1 94.56 225 ASN B CA 1
ATOM 6833 C C . ASN B 1 225 ? 28.016 38.656 11.742 1 94.56 225 ASN B C 1
ATOM 6835 O O . ASN B 1 225 ? 28.344 39.5 12.594 1 94.56 225 ASN B O 1
ATOM 6839 N N . PRO B 1 226 ? 26.891 38.688 11.141 1 94.56 226 PRO B N 1
ATOM 6840 C CA . PRO B 1 226 ? 25.969 39.781 11.43 1 94.56 226 PRO B CA 1
ATOM 6841 C C . PRO B 1 226 ? 25.234 39.594 12.75 1 94.56 226 PRO B C 1
ATOM 6843 O O . PRO B 1 226 ? 24.609 40.531 13.25 1 94.56 226 PRO B O 1
ATOM 6846 N N . PHE B 1 227 ? 25.281 38.438 13.328 1 96.12 227 PHE B N 1
ATOM 6847 C CA . PHE B 1 227 ? 24.531 38.125 14.539 1 96.12 227 PHE B CA 1
ATOM 6848 C C . PHE B 1 227 ? 25.422 38.219 15.773 1 96.12 227 PHE B C 1
ATOM 6850 O O . PHE B 1 227 ? 25.094 37.625 16.812 1 96.12 227 PHE B O 1
ATOM 6857 N N . LYS B 1 228 ? 26.5 38.906 15.625 1 93.38 228 LYS B N 1
ATOM 6858 C CA . LYS B 1 228 ? 27.406 39.031 16.766 1 93.38 228 LYS B CA 1
ATOM 6859 C C . LYS B 1 228 ? 26.672 39.625 17.984 1 93.38 228 LYS B C 1
ATOM 6861 O O . LYS B 1 228 ? 25.969 40.625 17.859 1 93.38 228 LYS B O 1
ATOM 6866 N N . SER B 1 229 ? 26.719 39 19.141 1 93.75 229 SER B N 1
ATOM 6867 C CA . SER B 1 229 ? 26.172 39.406 20.422 1 93.75 229 SER B CA 1
ATOM 6868 C C . SER B 1 229 ? 24.641 39.406 20.391 1 93.75 229 SER B C 1
ATOM 6870 O O . SER B 1 229 ? 24.016 40.219 21.094 1 93.75 229 SER B O 1
ATOM 6872 N N . ILE B 1 230 ? 24.047 38.719 19.516 1 95.31 230 ILE B N 1
ATOM 6873 C CA . ILE B 1 230 ? 22.609 38.5 19.484 1 95.31 230 ILE B CA 1
ATOM 6874 C C . ILE B 1 230 ? 22.297 37.062 19.797 1 95.31 230 ILE B C 1
ATOM 6876 O O . ILE B 1 230 ? 22.938 36.125 19.281 1 95.31 230 ILE B O 1
ATOM 6880 N N . THR B 1 231 ? 21.406 36.844 20.656 1 95.44 231 THR B N 1
ATOM 6881 C CA . THR B 1 231 ? 20.953 35.5 20.953 1 95.44 231 THR B CA 1
ATOM 6882 C C . THR B 1 231 ? 19.672 35.188 20.188 1 95.44 231 THR B C 1
ATOM 6884 O O . THR B 1 231 ? 18.703 35.969 20.25 1 95.44 231 THR B O 1
ATOM 6887 N N . LEU B 1 232 ? 19.672 34.094 19.484 1 96.94 232 LEU B N 1
ATOM 6888 C CA . LEU B 1 232 ? 18.516 33.719 18.672 1 96.94 232 LEU B CA 1
ATOM 6889 C C . LEU B 1 232 ? 17.875 32.469 19.234 1 96.94 232 LEU B C 1
ATOM 6891 O O . LEU B 1 232 ? 18.5 31.406 19.281 1 96.94 232 LEU B O 1
ATOM 6895 N N . GLU B 1 233 ? 16.625 32.625 19.578 1 97.81 233 GLU B N 1
ATOM 6896 C CA . GLU B 1 233 ? 15.898 31.422 19.953 1 97.81 233 GLU B CA 1
ATOM 6897 C C . GLU B 1 233 ? 15.508 30.609 18.719 1 97.81 233 GLU B C 1
ATOM 6899 O O . GLU B 1 233 ? 15.836 29.438 18.609 1 97.81 233 GLU B O 1
ATOM 6904 N N . THR B 1 234 ? 14.852 31.203 17.781 1 98.44 234 THR B N 1
ATOM 6905 C CA . THR B 1 234 ? 14.5 30.578 16.516 1 98.44 234 THR B CA 1
ATOM 6906 C C . THR B 1 234 ? 14.914 31.469 15.344 1 98.44 234 THR B C 1
ATOM 6908 O O . THR B 1 234 ? 14.539 32.656 15.281 1 98.44 234 THR B O 1
ATOM 6911 N N . LEU B 1 235 ? 15.711 30.984 14.531 1 98.19 235 LEU B N 1
ATOM 6912 C CA . LEU B 1 235 ? 16.062 31.625 13.266 1 98.19 235 LEU B CA 1
ATOM 6913 C C . LEU B 1 235 ? 15.414 30.891 12.094 1 98.19 235 LEU B C 1
ATOM 6915 O O . LEU B 1 235 ? 15.617 29.672 11.93 1 98.19 235 LEU B O 1
ATOM 6919 N N . VAL B 1 236 ? 14.609 31.531 11.312 1 98.62 236 VAL B N 1
ATOM 6920 C CA . VAL B 1 236 ? 13.945 30.906 10.18 1 98.62 236 VAL B CA 1
ATOM 6921 C C . VAL B 1 236 ? 14.57 31.406 8.875 1 98.62 236 VAL B C 1
ATOM 6923 O O . VAL B 1 236 ? 14.523 32.625 8.578 1 98.62 236 VAL B O 1
ATOM 6926 N N . VAL B 1 237 ? 15.211 30.562 8.227 1 97.69 237 VAL B N 1
ATOM 6927 C CA . VAL B 1 237 ? 15.797 30.844 6.914 1 97.69 237 VAL B CA 1
ATOM 6928 C C . VAL B 1 237 ? 15.266 29.844 5.891 1 97.69 237 VAL B C 1
ATOM 6930 O O . VAL B 1 237 ? 16.047 29.234 5.156 1 97.69 237 VAL B O 1
ATOM 6933 N N . SER B 1 238 ? 13.984 29.688 5.758 1 98.06 238 SER B N 1
ATOM 6934 C CA . SER B 1 238 ? 13.32 28.734 4.871 1 98.06 238 SER B CA 1
ATOM 6935 C C . SER B 1 238 ? 13.07 29.344 3.496 1 98.06 238 SER B C 1
ATOM 6937 O O . SER B 1 238 ? 13.211 30.547 3.309 1 98.06 238 SER B O 1
ATOM 6939 N N . SER B 1 239 ? 12.75 28.484 2.541 1 97.44 239 SER B N 1
ATOM 6940 C CA . SER B 1 239 ? 12.414 28.891 1.178 1 97.44 239 SER B CA 1
ATOM 6941 C C . SER B 1 239 ? 13.539 29.703 0.545 1 97.44 239 SER B C 1
ATOM 6943 O O . SER B 1 239 ? 13.305 30.766 -0.019 1 97.44 239 SER B O 1
ATOM 6945 N N . MET B 1 240 ? 14.75 29.219 0.782 1 95.56 240 MET B N 1
ATOM 6946 C CA . MET B 1 240 ? 15.938 29.812 0.177 1 95.56 240 MET B CA 1
ATOM 6947 C C . MET B 1 240 ? 16.344 29.062 -1.085 1 95.56 240 MET B C 1
ATOM 6949 O O . MET B 1 240 ? 16.016 27.875 -1.239 1 95.56 240 MET B O 1
ATOM 6953 N N . ALA B 1 241 ? 17.094 29.688 -1.974 1 93.69 241 ALA B N 1
ATOM 6954 C CA . ALA B 1 241 ? 17.609 29.047 -3.178 1 93.69 241 ALA B CA 1
ATOM 6955 C C . ALA B 1 241 ? 19.062 28.594 -2.986 1 93.69 241 ALA B C 1
ATOM 6957 O O . ALA B 1 241 ? 19.875 28.688 -3.912 1 93.69 241 ALA B O 1
ATOM 6958 N N . TRP B 1 242 ? 19.344 28.141 -1.831 1 95.19 242 TRP B N 1
ATOM 6959 C CA . TRP B 1 242 ? 20.734 27.828 -1.488 1 95.19 242 TRP B CA 1
ATOM 6960 C C . TRP B 1 242 ? 21.078 26.406 -1.877 1 95.19 242 TRP B C 1
ATOM 6962 O O . TRP B 1 242 ? 20.297 25.484 -1.646 1 95.19 242 TRP B O 1
ATOM 6972 N N . ASN B 1 243 ? 22.203 26.188 -2.502 1 94.31 243 ASN B N 1
ATOM 6973 C CA . ASN B 1 243 ? 22.781 24.859 -2.639 1 94.31 243 ASN B CA 1
ATOM 6974 C C . ASN B 1 243 ? 23.641 24.5 -1.436 1 94.31 243 ASN B C 1
ATOM 6976 O O . ASN B 1 243 ? 23.688 25.25 -0.454 1 94.31 243 ASN B O 1
ATOM 6980 N N . ALA B 1 244 ? 24.297 23.391 -1.444 1 95.56 244 ALA B N 1
ATOM 6981 C CA . ALA B 1 244 ? 25.047 22.906 -0.294 1 95.56 244 ALA B CA 1
ATOM 6982 C C . ALA B 1 244 ? 26.188 23.859 0.064 1 95.56 244 ALA B C 1
ATOM 6984 O O . ALA B 1 244 ? 26.438 24.094 1.244 1 95.56 244 ALA B O 1
ATOM 6985 N N . ASP B 1 245 ? 26.797 24.5 -0.906 1 93.81 245 ASP B N 1
ATOM 6986 C CA . ASP B 1 245 ? 27.906 25.422 -0.675 1 93.81 245 ASP B CA 1
ATOM 6987 C C . ASP B 1 245 ? 27.422 26.719 -0.051 1 93.81 245 ASP B C 1
ATOM 6989 O O . ASP B 1 245 ? 28.078 27.281 0.833 1 93.81 245 ASP B O 1
ATOM 6993 N N . GLN B 1 246 ? 26.359 27.156 -0.534 1 93.94 246 GLN B N 1
ATOM 6994 C CA . GLN B 1 246 ? 25.797 28.391 -0.011 1 93.94 246 GLN B CA 1
ATOM 6995 C C . GLN B 1 246 ? 25.328 28.234 1.432 1 93.94 246 GLN B C 1
ATOM 6997 O O . GLN B 1 246 ? 25.438 29.156 2.24 1 93.94 246 GLN B O 1
ATOM 7002 N N . VAL B 1 247 ? 24.766 27.031 1.671 1 96.06 247 VAL B N 1
ATOM 7003 C CA . VAL B 1 247 ? 24.391 26.734 3.053 1 96.06 247 VAL B CA 1
ATOM 7004 C C . VAL B 1 247 ? 25.641 26.75 3.934 1 96.06 247 VAL B C 1
ATOM 7006 O O . VAL B 1 247 ? 25.641 27.344 5.008 1 96.06 247 VAL B O 1
ATOM 7009 N N . LYS B 1 248 ? 26.688 26.094 3.48 1 95.56 248 LYS B N 1
ATOM 7010 C CA . LYS B 1 248 ? 27.953 26.062 4.203 1 95.56 248 LYS B CA 1
ATOM 7011 C C . LYS B 1 248 ? 28.469 27.469 4.457 1 95.56 248 LYS B C 1
ATOM 7013 O O . LYS B 1 248 ? 28.875 27.797 5.574 1 95.56 248 LYS B O 1
ATOM 7018 N N . ASP B 1 249 ? 28.406 28.312 3.441 1 94.69 249 ASP B N 1
ATOM 7019 C CA . ASP B 1 249 ? 28.875 29.688 3.543 1 94.69 249 ASP B CA 1
ATOM 7020 C C . ASP B 1 249 ? 28.078 30.469 4.586 1 94.69 249 ASP B C 1
ATOM 7022 O O . ASP B 1 249 ? 28.656 31.188 5.402 1 94.69 249 ASP B O 1
ATOM 7026 N N . PHE B 1 250 ? 26.906 30.375 4.543 1 95.06 250 PHE B N 1
ATOM 7027 C CA . PHE B 1 250 ? 26.031 31.062 5.492 1 95.06 250 PHE B CA 1
ATOM 7028 C C . PHE B 1 250 ? 26.359 30.641 6.922 1 95.06 250 PHE B C 1
ATOM 7030 O O . PHE B 1 250 ? 26.594 31.484 7.785 1 95.06 250 PHE B O 1
ATOM 7037 N N . LEU B 1 251 ? 26.344 29.297 7.078 1 94.88 251 LEU B N 1
ATOM 7038 C CA . LEU B 1 251 ? 26.531 28.781 8.43 1 94.88 251 LEU B CA 1
ATOM 7039 C C . LEU B 1 251 ? 27.938 29.094 8.945 1 94.88 251 LEU B C 1
ATOM 7041 O O . LEU B 1 251 ? 28.125 29.328 10.141 1 94.88 251 LEU B O 1
ATOM 7045 N N . SER B 1 252 ? 28.906 29.141 8.078 1 93.69 252 SER B N 1
ATOM 7046 C CA . SER B 1 252 ? 30.25 29.547 8.469 1 93.69 252 SER B CA 1
ATOM 7047 C C . SER B 1 252 ? 30.281 31.016 8.875 1 93.69 252 SER B C 1
ATOM 7049 O O . SER B 1 252 ? 31 31.391 9.812 1 93.69 252 SER B O 1
ATOM 7051 N N . THR B 1 253 ? 29.547 31.75 8.211 1 93.75 253 THR B N 1
ATOM 7052 C CA . THR B 1 253 ? 29.5 33.188 8.477 1 93.75 253 THR B CA 1
ATOM 7053 C C . THR B 1 253 ? 28.922 33.469 9.859 1 93.75 253 THR B C 1
ATOM 7055 O O . THR B 1 253 ? 29.406 34.312 10.594 1 93.75 253 THR B O 1
ATOM 7058 N N . ILE B 1 254 ? 27.969 32.719 10.195 1 93.81 254 ILE B N 1
ATOM 7059 C CA . ILE B 1 254 ? 27.297 33.031 11.445 1 93.81 254 ILE B CA 1
ATOM 7060 C C . ILE B 1 254 ? 27.891 32.219 12.586 1 93.81 254 ILE B C 1
ATOM 7062 O O . ILE B 1 254 ? 27.312 32.156 13.672 1 93.81 254 ILE B O 1
ATOM 7066 N N . SER B 1 255 ? 28.953 31.531 12.289 1 93.19 255 SER B N 1
ATOM 7067 C CA . SER B 1 255 ? 29.609 30.688 13.297 1 93.19 255 SER B CA 1
ATOM 7068 C C . SER B 1 255 ? 29.797 31.453 14.602 1 93.19 255 SER B C 1
ATOM 7070 O O . SER B 1 255 ? 30.172 32.625 14.594 1 93.19 255 SER B O 1
ATOM 7072 N N . GLY B 1 256 ? 29.469 30.828 15.734 1 91.5 256 GLY B N 1
ATOM 7073 C CA . GLY B 1 256 ? 29.625 31.453 17.047 1 91.5 256 GLY B CA 1
ATOM 7074 C C . GLY B 1 256 ? 28.328 32.031 17.578 1 91.5 256 GLY B C 1
ATOM 7075 O O . GLY B 1 256 ? 28.203 32.312 18.766 1 91.5 256 GLY B O 1
ATOM 7076 N N . THR B 1 257 ? 27.391 32.219 16.75 1 94.31 257 THR B N 1
ATOM 7077 C CA . THR B 1 257 ? 26.094 32.719 17.172 1 94.31 257 THR B CA 1
ATOM 7078 C C . THR B 1 257 ? 25.344 31.688 18.016 1 94.31 257 THR B C 1
ATOM 7080 O O . THR B 1 257 ? 25.328 30.5 17.672 1 94.31 257 THR B O 1
ATOM 7083 N N . GLN B 1 258 ? 24.812 32.156 19.109 1 94.62 258 GLN B N 1
ATOM 7084 C CA . GLN B 1 258 ? 23.969 31.281 19.906 1 94.62 258 GLN B CA 1
ATOM 7085 C C . GLN B 1 258 ? 22.562 31.188 19.328 1 94.62 258 GLN B C 1
ATOM 7087 O O . GLN B 1 258 ? 21.797 32.156 19.375 1 94.62 258 GLN B O 1
ATOM 7092 N N . VAL B 1 259 ? 22.281 30.047 18.781 1 95.75 259 VAL B N 1
ATOM 7093 C CA . VAL B 1 259 ? 20.984 29.812 18.156 1 95.75 259 VAL B CA 1
ATOM 7094 C C . VAL B 1 259 ? 20.406 28.484 18.641 1 95.75 259 VAL B C 1
ATOM 7096 O O . VAL B 1 259 ? 21.047 27.438 18.516 1 95.75 259 VAL B O 1
ATOM 7099 N N . HIS B 1 260 ? 19.188 28.484 19.062 1 96.75 260 HIS B N 1
ATOM 7100 C CA . HIS B 1 260 ? 18.578 27.312 19.656 1 96.75 260 HIS B CA 1
ATOM 7101 C C . HIS B 1 260 ? 17.859 26.469 18.594 1 96.75 260 HIS B C 1
ATOM 7103 O O . HIS B 1 260 ? 17.906 25.234 18.641 1 96.75 260 HIS B O 1
ATOM 7109 N N . HIS B 1 261 ? 17.219 27.078 17.719 1 98.12 261 HIS B N 1
ATOM 7110 C CA . HIS B 1 261 ? 16.359 26.453 16.719 1 98.12 261 HIS B CA 1
ATOM 7111 C C . HIS B 1 261 ? 16.531 27.094 15.352 1 98.12 261 HIS B C 1
ATOM 7113 O O . HIS B 1 261 ? 16.359 28.297 15.195 1 98.12 261 HIS B O 1
ATOM 7119 N N . ILE B 1 262 ? 16.953 26.328 14.391 1 98 262 ILE B N 1
ATOM 7120 C CA . ILE B 1 262 ? 17.062 26.812 13.016 1 98 262 ILE B CA 1
ATOM 7121 C C . ILE B 1 262 ? 16.062 26.078 12.133 1 98 262 ILE B C 1
ATOM 7123 O O . ILE B 1 262 ? 16.031 24.844 12.125 1 98 262 ILE B O 1
ATOM 7127 N N . LYS B 1 263 ? 15.242 26.766 11.469 1 98.38 263 LYS B N 1
ATOM 7128 C CA . LYS B 1 263 ? 14.32 26.219 10.469 1 98.38 263 LYS B CA 1
ATOM 7129 C C . LYS B 1 263 ? 14.805 26.531 9.055 1 98.38 263 LYS B C 1
ATOM 7131 O O . LYS B 1 263 ? 14.742 27.672 8.617 1 98.38 263 LYS B O 1
ATOM 7136 N N . MET B 1 264 ? 15.32 25.609 8.484 1 97.75 264 MET B N 1
ATOM 7137 C CA . MET B 1 264 ? 15.766 25.734 7.094 1 97.75 264 MET B CA 1
ATOM 7138 C C . MET B 1 264 ? 14.977 24.781 6.191 1 97.75 264 MET B C 1
ATOM 7140 O O . MET B 1 264 ? 15.523 23.797 5.691 1 97.75 264 MET B O 1
ATOM 7144 N N . ARG B 1 265 ? 13.758 25.094 5.957 1 97.81 265 ARG B N 1
ATOM 7145 C CA . ARG B 1 265 ? 12.852 24.25 5.18 1 97.81 265 ARG B CA 1
ATOM 7146 C C . ARG B 1 265 ? 12.711 24.766 3.752 1 97.81 265 ARG B C 1
ATOM 7148 O O . ARG B 1 265 ? 12.938 25.953 3.49 1 97.81 265 ARG B O 1
ATOM 7155 N N . HIS B 1 266 ? 12.398 23.844 2.85 1 96.62 266 HIS B N 1
ATOM 7156 C CA . HIS B 1 266 ? 12.109 24.203 1.467 1 96.62 266 HIS B CA 1
ATOM 7157 C C . HIS B 1 266 ? 13.297 24.906 0.816 1 96.62 266 HIS B C 1
ATOM 7159 O O . HIS B 1 266 ? 13.148 25.984 0.223 1 96.62 266 HIS B O 1
ATOM 7165 N N . THR B 1 267 ? 14.445 24.344 1.077 1 94.44 267 THR B N 1
ATOM 7166 C CA . THR B 1 267 ? 15.633 24.844 0.406 1 94.44 267 THR B CA 1
ATOM 7167 C C . THR B 1 267 ? 15.766 24.25 -0.989 1 94.44 267 THR B C 1
ATOM 7169 O O . THR B 1 267 ? 16.172 23.094 -1.135 1 94.44 267 THR B O 1
ATOM 7172 N N . ALA B 1 268 ? 15.508 24.953 -1.977 1 89.38 268 ALA B N 1
ATOM 7173 C CA . ALA B 1 268 ? 15.156 24.5 -3.32 1 89.38 268 ALA B CA 1
ATOM 7174 C C . ALA B 1 268 ? 16.344 23.828 -3.996 1 89.38 268 ALA B C 1
ATOM 7176 O O . ALA B 1 268 ? 16.156 22.938 -4.84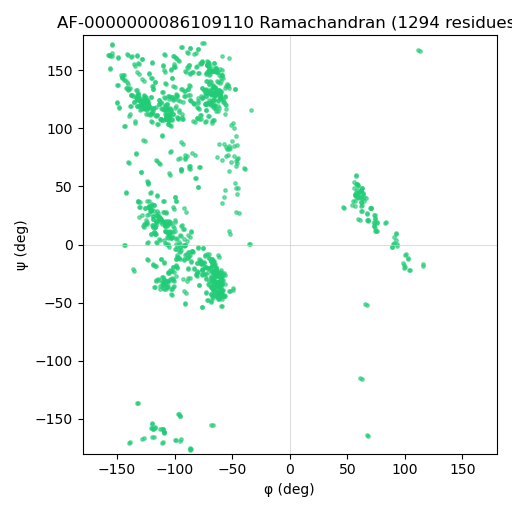 1 89.38 268 ALA B O 1
ATOM 7177 N N . SER B 1 269 ? 17.578 24.141 -3.664 1 92.56 269 SER B N 1
ATOM 7178 C CA . SER B 1 269 ? 18.719 23.625 -4.398 1 92.56 269 SER B CA 1
ATOM 7179 C C . SER B 1 269 ? 19.625 22.797 -3.49 1 92.56 269 SER B C 1
ATOM 7181 O O . SER B 1 269 ? 20.75 22.484 -3.852 1 92.56 269 SER B O 1
ATOM 7183 N N . LEU B 1 270 ? 19.031 22.422 -2.369 1 95.38 270 LEU B N 1
ATOM 7184 C CA . LEU B 1 270 ? 19.844 21.656 -1.44 1 95.38 270 LEU B CA 1
ATOM 7185 C C . LEU B 1 270 ? 19.656 20.156 -1.676 1 95.38 270 LEU B C 1
ATOM 7187 O O . LEU B 1 270 ? 18.625 19.594 -1.316 1 95.38 270 LEU B O 1
ATOM 7191 N N . GLY B 1 271 ? 20.688 19.594 -2.232 1 95.12 271 GLY B N 1
ATOM 7192 C CA . GLY B 1 271 ? 20.641 18.156 -2.496 1 95.12 271 GLY B CA 1
ATOM 7193 C C . GLY B 1 271 ? 20.594 17.828 -3.975 1 95.12 271 GLY B C 1
ATOM 7194 O O . GLY B 1 271 ? 20.344 18.688 -4.809 1 95.12 271 GLY B O 1
ATOM 7195 N N . SER B 1 272 ? 20.812 16.562 -4.277 1 91.12 272 SER B N 1
ATOM 7196 C CA . SER B 1 272 ? 20.938 16.125 -5.664 1 91.12 272 SER B CA 1
ATOM 7197 C C . SER B 1 272 ? 19.578 15.703 -6.223 1 91.12 272 SER B C 1
ATOM 7199 O O . SER B 1 272 ? 19.422 15.539 -7.434 1 91.12 272 SER B O 1
ATOM 7201 N N . GLY B 1 273 ? 18.578 15.633 -5.309 1 89.06 273 GLY B N 1
ATOM 7202 C CA . GLY B 1 273 ? 17.281 15.172 -5.766 1 89.06 273 GLY B CA 1
ATOM 7203 C C . GLY B 1 273 ? 17.281 13.711 -6.164 1 89.06 273 GLY B C 1
ATOM 7204 O O . GLY B 1 273 ? 18.141 12.938 -5.73 1 89.06 273 GLY B O 1
ATOM 7205 N N . PHE B 1 274 ? 16.203 13.273 -6.91 1 87.88 274 PHE B N 1
ATOM 7206 C CA . PHE B 1 274 ? 16.094 11.891 -7.355 1 87.88 274 PHE B CA 1
ATOM 7207 C C . PHE B 1 274 ? 16.406 11.773 -8.844 1 87.88 274 PHE B C 1
ATOM 7209 O O . PHE B 1 274 ? 15.656 12.266 -9.688 1 87.88 274 PHE B O 1
ATOM 7216 N N . GLY B 1 275 ? 17.469 11.211 -9.062 1 75.62 275 GLY B N 1
ATOM 7217 C CA . GLY B 1 275 ? 17.812 10.883 -10.438 1 75.62 275 GLY B CA 1
ATOM 7218 C C . GLY B 1 275 ? 18.578 11.984 -11.148 1 75.62 275 GLY B C 1
ATOM 7219 O O . GLY B 1 275 ? 18.844 11.898 -12.352 1 75.62 275 GLY B O 1
ATOM 7220 N N . PHE B 1 276 ? 18.812 13.109 -10.344 1 78.56 276 PHE B N 1
ATOM 7221 C CA . PHE B 1 276 ? 19.578 14.211 -10.906 1 78.56 276 PHE B CA 1
ATOM 7222 C C . PHE B 1 276 ? 20.953 14.297 -10.266 1 78.56 276 PHE B C 1
ATOM 7224 O O . PHE B 1 276 ? 21.141 13.859 -9.125 1 78.56 276 PHE B O 1
ATOM 7231 N N . PHE B 1 277 ? 21.891 14.742 -10.953 1 75.81 277 PHE B N 1
ATOM 7232 C CA . PHE B 1 277 ? 23.25 14.734 -10.398 1 75.81 277 PHE B CA 1
ATOM 7233 C C . PHE B 1 277 ? 23.906 16.094 -10.57 1 75.81 277 PHE B C 1
ATOM 7235 O O . PHE B 1 277 ? 25.125 16.219 -10.438 1 75.81 277 PHE B O 1
ATOM 7242 N N . ASN B 1 278 ? 23.078 17.094 -10.695 1 81.38 278 ASN B N 1
ATOM 7243 C CA . ASN B 1 278 ? 23.641 18.422 -10.945 1 81.38 278 ASN B CA 1
ATOM 7244 C C . ASN B 1 278 ? 23.938 19.156 -9.648 1 81.38 278 ASN B C 1
ATOM 7246 O O . ASN B 1 278 ? 24.859 19.969 -9.578 1 81.38 278 ASN B O 1
ATOM 7250 N N . LEU B 1 279 ? 23.172 18.891 -8.656 1 86.88 279 LEU B N 1
ATOM 7251 C CA . LEU B 1 279 ? 23.359 19.5 -7.344 1 86.88 279 LEU B CA 1
ATOM 7252 C C . LEU B 1 279 ? 23.859 18.469 -6.332 1 86.88 279 LEU B C 1
ATOM 7254 O O . LEU B 1 279 ? 23.672 17.266 -6.523 1 86.88 279 LEU B O 1
ATOM 7258 N N . ARG B 1 280 ? 24.562 19.031 -5.336 1 91.69 280 ARG B N 1
ATOM 7259 C CA . ARG B 1 280 ? 25.203 18.125 -4.406 1 91.69 280 ARG B CA 1
ATOM 7260 C C . ARG B 1 280 ? 24.438 18.031 -3.098 1 91.69 280 ARG B C 1
ATOM 7262 O O . ARG B 1 280 ? 23.797 19 -2.68 1 91.69 280 ARG B O 1
ATOM 7269 N N . ASP B 1 281 ? 24.516 16.859 -2.438 1 96.62 281 ASP B N 1
ATOM 7270 C CA . ASP B 1 281 ? 24 16.656 -1.088 1 96.62 281 ASP B CA 1
ATOM 7271 C C . ASP B 1 281 ? 24.922 17.281 -0.047 1 96.62 281 ASP B C 1
ATOM 7273 O O . ASP B 1 281 ? 26.109 17.516 -0.317 1 96.62 281 ASP B O 1
ATOM 7277 N N . PRO B 1 282 ? 24.359 17.578 1.125 1 97.25 282 PRO B N 1
ATOM 7278 C CA . PRO B 1 282 ? 25.219 18.062 2.205 1 97.25 282 PRO B CA 1
ATOM 7279 C C . PRO B 1 282 ? 26.266 17.031 2.633 1 97.25 282 PRO B C 1
ATOM 7281 O O . PRO B 1 282 ? 26.031 15.828 2.525 1 97.25 282 PRO B O 1
ATOM 7284 N N . ASN B 1 283 ? 27.453 17.5 3.076 1 97 283 ASN B N 1
ATOM 7285 C CA . ASN B 1 283 ? 28.516 16.641 3.588 1 97 283 ASN B CA 1
ATOM 7286 C C . ASN B 1 283 ? 29 17.109 4.961 1 97 283 ASN B C 1
ATOM 7288 O O . ASN B 1 283 ? 28.312 17.875 5.637 1 97 283 ASN B O 1
ATOM 7292 N N . ASN B 1 284 ? 30.109 16.625 5.469 1 95.75 284 ASN B N 1
ATOM 7293 C CA . ASN B 1 284 ? 30.562 16.859 6.836 1 95.75 284 ASN B CA 1
ATOM 7294 C C . ASN B 1 284 ? 31 18.312 7.039 1 95.75 284 ASN B C 1
ATOM 7296 O O . ASN B 1 284 ? 31.141 18.766 8.18 1 95.75 284 ASN B O 1
ATOM 7300 N N . LYS B 1 285 ? 31.156 19.109 5.957 1 96.38 285 LYS B N 1
ATOM 7301 C CA . LYS B 1 285 ? 31.578 20.5 6.062 1 96.38 285 LYS B CA 1
ATOM 7302 C C . LYS B 1 285 ? 30.391 21.438 6.012 1 96.38 285 LYS B C 1
ATOM 7304 O O . LYS B 1 285 ? 30.469 22.594 6.465 1 96.38 285 LYS B O 1
ATOM 7309 N N . THR B 1 286 ? 29.297 20.969 5.496 1 97 286 THR B N 1
ATOM 7310 C CA . THR B 1 286 ? 28.156 21.828 5.191 1 97 286 THR B CA 1
ATOM 7311 C C . THR B 1 286 ? 27.641 22.5 6.453 1 97 286 THR B C 1
ATOM 7313 O O . THR B 1 286 ? 27.359 23.703 6.453 1 97 286 THR B O 1
ATOM 7316 N N . PHE B 1 287 ? 27.578 21.75 7.547 1 96.75 287 PHE B N 1
ATOM 7317 C CA . PHE B 1 287 ? 26.953 22.281 8.758 1 96.75 287 PHE B CA 1
ATOM 7318 C C . PHE B 1 287 ? 28 22.578 9.82 1 96.75 287 PHE B C 1
ATOM 7320 O O . PHE B 1 287 ? 27.672 22.844 10.977 1 96.75 287 PHE B O 1
ATOM 7327 N N . SER B 1 288 ? 29.266 22.578 9.531 1 95.06 288 SER B N 1
ATOM 7328 C CA . SER B 1 288 ? 30.359 22.672 10.492 1 95.06 288 SER B CA 1
ATOM 7329 C C . SER B 1 288 ? 30.359 24.031 11.188 1 95.06 288 SER B C 1
ATOM 7331 O O . SER B 1 288 ? 30.828 24.141 12.328 1 95.06 288 SER B O 1
ATOM 7333 N N . GLY B 1 289 ? 29.766 25.031 10.562 1 93.56 289 GLY B N 1
ATOM 7334 C CA . GLY B 1 289 ? 29.734 26.375 11.133 1 93.56 289 GLY B CA 1
ATOM 7335 C C . GLY B 1 289 ? 28.891 26.469 12.391 1 93.56 289 GLY B C 1
ATOM 7336 O O . GLY B 1 289 ? 29 27.438 13.148 1 93.56 289 GLY B O 1
ATOM 7337 N N . LEU B 1 290 ? 28.141 25.469 12.633 1 93.25 290 LEU B N 1
ATOM 7338 C CA . LEU B 1 290 ? 27.234 25.516 13.781 1 93.25 290 LEU B CA 1
ATOM 7339 C C . LEU B 1 290 ? 27.797 24.688 14.938 1 93.25 290 LEU B C 1
ATOM 7341 O O . LEU B 1 290 ? 27.109 24.453 15.93 1 93.25 290 LEU B O 1
ATOM 7345 N N . ASN B 1 291 ? 29.016 24.219 14.938 1 92.06 291 ASN B N 1
ATOM 7346 C CA . ASN B 1 291 ? 29.609 23.297 15.906 1 92.06 291 ASN B CA 1
ATOM 7347 C C . ASN B 1 291 ? 29.656 23.906 17.312 1 92.06 291 ASN B C 1
ATOM 7349 O O . ASN B 1 291 ? 29.641 23.188 18.312 1 92.06 291 ASN B O 1
ATOM 7353 N N . ILE B 1 292 ? 29.688 25.312 17.438 1 91.38 292 ILE B N 1
ATOM 7354 C CA . ILE B 1 292 ? 29.797 25.938 18.75 1 91.38 292 ILE B CA 1
ATOM 7355 C C . ILE B 1 292 ? 28.547 26.766 19.031 1 91.38 292 ILE B C 1
ATOM 7357 O O . ILE B 1 292 ? 28.547 27.594 19.938 1 91.38 292 ILE B O 1
ATOM 7361 N N . SER B 1 293 ? 27.469 26.578 18.281 1 91.12 293 SER B N 1
ATOM 7362 C CA . SER B 1 293 ? 26.266 27.391 18.391 1 91.12 293 SER B CA 1
ATOM 7363 C C . SER B 1 293 ? 25.297 26.828 19.422 1 91.12 293 SER B C 1
ATOM 7365 O O . SER B 1 293 ? 24.312 27.484 19.797 1 91.12 293 SER B O 1
ATOM 7367 N N . ASN B 1 294 ? 25.484 25.594 19.922 1 88.5 294 ASN B N 1
ATOM 7368 C CA . ASN B 1 294 ? 24.641 24.922 20.891 1 88.5 294 ASN B CA 1
ATOM 7369 C C . ASN B 1 294 ? 23.203 24.766 20.391 1 88.5 294 ASN B C 1
ATOM 7371 O O . ASN B 1 294 ? 22.25 25.047 21.125 1 88.5 294 ASN B O 1
ATOM 7375 N N . MET B 1 295 ? 23.047 24.453 19.188 1 93.81 295 MET B N 1
ATOM 7376 C CA . MET B 1 295 ? 21.734 24.25 18.578 1 93.81 295 MET B CA 1
ATOM 7377 C C . MET B 1 295 ? 21.047 23 19.125 1 93.81 295 MET B C 1
ATOM 7379 O O . MET B 1 295 ? 21.703 21.969 19.297 1 93.81 295 MET B O 1
ATOM 7383 N N . GLN B 1 296 ? 19.703 23.094 19.359 1 97.12 296 GLN B N 1
ATOM 7384 C CA . GLN B 1 296 ? 18.984 21.969 19.938 1 97.12 296 GLN B CA 1
ATOM 7385 C C . GLN B 1 296 ? 17.969 21.391 18.953 1 97.12 296 GLN B C 1
ATOM 7387 O O . GLN B 1 296 ? 17.625 20.219 19.031 1 97.12 296 GLN B O 1
ATOM 7392 N N . ILE B 1 297 ? 17.469 22.234 18.109 1 98.38 297 ILE B N 1
ATOM 7393 C CA . ILE B 1 297 ? 16.469 21.797 17.141 1 98.38 297 ILE B CA 1
ATOM 7394 C C . ILE B 1 297 ? 16.891 22.25 15.734 1 98.38 297 ILE B C 1
ATOM 7396 O O . ILE B 1 297 ? 17.203 23.422 15.516 1 98.38 297 ILE B O 1
ATOM 7400 N N . PHE B 1 298 ? 17 21.375 14.852 1 97.88 298 PHE B N 1
ATOM 7401 C CA . PHE B 1 298 ? 17.344 21.672 13.469 1 97.88 298 PHE B CA 1
ATOM 7402 C C . PHE B 1 298 ? 16.297 21.094 12.516 1 97.88 298 PHE B C 1
ATOM 7404 O O . PHE B 1 298 ? 16.094 19.891 12.477 1 97.88 298 PHE B O 1
ATOM 7411 N N . GLU B 1 299 ? 15.562 21.906 11.727 1 98.56 299 GLU B N 1
ATOM 7412 C CA . GLU B 1 299 ? 14.578 21.484 10.734 1 98.56 299 GLU B CA 1
ATOM 7413 C C . GLU B 1 299 ? 15.102 21.672 9.32 1 98.56 299 GLU B C 1
ATOM 7415 O O . GLU B 1 299 ? 15.32 22.812 8.883 1 98.56 299 GLU B O 1
ATOM 7420 N N . LEU B 1 300 ? 15.328 20.641 8.695 1 98.12 300 LEU B N 1
ATOM 7421 C CA . LEU B 1 300 ? 15.812 20.609 7.316 1 98.12 300 LEU B CA 1
ATOM 7422 C C . LEU B 1 300 ? 14.875 19.812 6.426 1 98.12 300 LEU B C 1
ATOM 7424 O O . LEU B 1 300 ? 15.312 18.906 5.715 1 98.12 300 LEU B O 1
ATOM 7428 N N . SER B 1 301 ? 13.617 20.141 6.41 1 98.12 301 SER B N 1
ATOM 7429 C CA . SER B 1 301 ? 12.602 19.359 5.699 1 98.12 301 SER B CA 1
ATOM 7430 C C . SER B 1 301 ? 12.289 19.984 4.344 1 98.12 301 SER B C 1
ATOM 7432 O O . SER B 1 301 ? 12.641 21.141 4.082 1 98.12 301 SER B O 1
ATOM 7434 N N . HIS B 1 302 ? 11.727 19.25 3.445 1 97.5 302 HIS B N 1
ATOM 7435 C CA . HIS B 1 302 ? 11.195 19.688 2.156 1 97.5 302 HIS B CA 1
ATOM 7436 C C . HIS B 1 302 ? 12.305 20.219 1.258 1 97.5 302 HIS B C 1
ATOM 7438 O O . HIS B 1 302 ? 12.148 21.266 0.63 1 97.5 302 HIS B O 1
ATOM 7444 N N . SER B 1 303 ? 13.445 19.609 1.306 1 96.75 303 SER B N 1
ATOM 7445 C CA . SER B 1 303 ? 14.531 19.891 0.373 1 96.75 303 SER B CA 1
ATOM 7446 C C . SER B 1 303 ? 14.766 18.719 -0.567 1 96.75 303 SER B C 1
ATOM 7448 O O . SER B 1 303 ? 13.859 17.922 -0.827 1 96.75 303 SER B O 1
ATOM 7450 N N . PHE B 1 304 ? 15.977 18.578 -1.208 1 96.12 304 PHE B N 1
ATOM 7451 C CA . PHE B 1 304 ? 16.172 17.578 -2.236 1 96.12 304 PHE B CA 1
ATOM 7452 C C . PHE B 1 304 ? 17.375 16.688 -1.906 1 96.12 304 PHE B C 1
ATOM 7454 O O . PHE B 1 304 ? 18.094 16.25 -2.805 1 96.12 304 PHE B O 1
ATOM 7461 N N . ILE B 1 305 ? 17.547 16.547 -0.593 1 97 305 ILE B N 1
ATOM 7462 C CA . ILE B 1 305 ? 18.641 15.703 -0.161 1 97 305 ILE B CA 1
ATOM 7463 C C . ILE B 1 305 ? 18.344 14.25 -0.525 1 97 305 ILE B C 1
ATOM 7465 O O . ILE B 1 305 ? 17.281 13.727 -0.213 1 97 305 ILE B O 1
ATOM 7469 N N . SER B 1 306 ? 19.312 13.594 -1.156 1 95.38 306 SER B N 1
ATOM 7470 C CA . SER B 1 306 ? 19.078 12.242 -1.651 1 95.38 306 SER B CA 1
ATOM 7471 C C . SER B 1 306 ? 19.875 11.211 -0.854 1 95.38 306 SER B C 1
ATOM 7473 O O . SER B 1 306 ? 19.484 10.047 -0.759 1 95.38 306 SER B O 1
ATOM 7475 N N . GLN B 1 307 ? 20.984 11.672 -0.326 1 95.44 307 GLN B N 1
ATOM 7476 C CA . GLN B 1 307 ? 21.891 10.781 0.39 1 95.44 307 GLN B CA 1
ATOM 7477 C C . GLN B 1 307 ? 22.453 11.445 1.646 1 95.44 307 GLN B C 1
ATOM 7479 O O . GLN B 1 307 ? 22.797 12.633 1.628 1 95.44 307 GLN B O 1
ATOM 7484 N N . LEU B 1 308 ? 22.453 10.734 2.74 1 97.75 308 LEU B N 1
ATOM 7485 C CA . LEU B 1 308 ? 23.141 11.164 3.949 1 97.75 308 LEU B CA 1
ATOM 7486 C C . LEU B 1 308 ? 24.516 10.5 4.047 1 97.75 308 LEU B C 1
ATOM 7488 O O . LEU B 1 308 ? 24.609 9.305 4.332 1 97.75 308 LEU B O 1
ATOM 7492 N N . VAL B 1 309 ? 25.531 11.266 3.855 1 97 309 VAL B N 1
ATOM 7493 C CA . VAL B 1 309 ? 26.891 10.719 3.812 1 97 309 VAL B CA 1
ATOM 7494 C C . VAL B 1 309 ? 27.453 10.641 5.23 1 97 309 VAL B C 1
ATOM 7496 O O . VAL B 1 309 ? 26.891 11.211 6.164 1 97 309 VAL B O 1
ATOM 7499 N N . ALA B 1 310 ? 28.531 10 5.355 1 97.38 310 ALA B N 1
ATOM 7500 C CA . ALA B 1 310 ? 29.141 9.789 6.66 1 97.38 310 ALA B CA 1
ATOM 7501 C C . ALA B 1 310 ? 29.5 11.125 7.32 1 97.38 310 ALA B C 1
ATOM 7503 O O . ALA B 1 310 ? 30 12.031 6.66 1 97.38 310 ALA B O 1
ATOM 7504 N N . ASN B 1 311 ? 29.094 11.352 8.523 1 97.38 311 ASN B N 1
ATOM 7505 C CA . ASN B 1 311 ? 29.5 12.453 9.383 1 97.38 311 ASN B CA 1
ATOM 7506 C C . ASN B 1 311 ? 28.828 13.766 8.969 1 97.38 311 ASN B C 1
ATOM 7508 O O . ASN B 1 311 ? 29.312 14.844 9.328 1 97.38 311 ASN B O 1
ATOM 7512 N N . VAL B 1 312 ? 27.781 13.711 8.234 1 97.56 312 VAL B N 1
ATOM 7513 C CA . VAL B 1 312 ? 27.125 14.914 7.727 1 97.56 312 VAL B CA 1
ATOM 7514 C C . VAL B 1 312 ? 26.625 15.758 8.898 1 97.56 312 VAL B C 1
ATOM 7516 O O . VAL B 1 312 ? 26.609 16.984 8.828 1 97.56 312 VAL B O 1
ATOM 7519 N N . PHE B 1 313 ? 26.344 15.109 10.07 1 96.69 313 PHE B N 1
ATOM 7520 C CA . PHE B 1 313 ? 25.781 15.836 11.203 1 96.69 313 PHE B CA 1
ATOM 7521 C C . PHE B 1 313 ? 26.766 15.859 12.367 1 96.69 313 PHE B C 1
ATOM 7523 O O . PHE B 1 313 ? 26.359 16.062 13.523 1 96.69 313 PHE B O 1
ATOM 7530 N N . SER B 1 314 ? 28 15.711 12.133 1 94.69 314 SER B N 1
ATOM 7531 C CA . SER B 1 314 ? 29.016 15.578 13.18 1 94.69 314 SER B CA 1
ATOM 7532 C C . SER B 1 314 ? 29.156 16.859 13.984 1 94.69 314 SER B C 1
ATOM 7534 O O . SER B 1 314 ? 29.641 16.844 15.117 1 94.69 314 SER B O 1
ATOM 7536 N N . ALA B 1 315 ? 28.672 17.953 13.469 1 92.44 315 ALA B N 1
ATOM 7537 C CA . ALA B 1 315 ? 28.781 19.25 14.117 1 92.44 315 ALA B CA 1
ATOM 7538 C C . ALA B 1 315 ? 27.781 19.391 15.266 1 92.44 315 ALA B C 1
ATOM 7540 O O . ALA B 1 315 ? 27.938 20.266 16.109 1 92.44 315 ALA B O 1
ATOM 7541 N N . PHE B 1 316 ? 26.781 18.547 15.312 1 92.75 316 PHE B N 1
ATOM 7542 C CA . PHE B 1 316 ? 25.656 18.75 16.219 1 92.75 316 PHE B CA 1
ATOM 7543 C C . PHE B 1 316 ? 25.75 17.828 17.422 1 92.75 316 PHE B C 1
ATOM 7545 O O . PHE B 1 316 ? 24.922 16.938 17.594 1 92.75 316 PHE B O 1
ATOM 7552 N N . THR B 1 317 ? 26.531 18.141 18.406 1 91.06 317 THR B N 1
ATOM 7553 C CA . THR B 1 317 ? 26.766 17.234 19.547 1 91.06 317 THR B CA 1
ATOM 7554 C C . THR B 1 317 ? 25.688 17.422 20.609 1 91.06 317 THR B C 1
ATOM 7556 O O . THR B 1 317 ? 25.5 16.562 21.469 1 91.06 317 THR B O 1
ATOM 7559 N N . THR B 1 318 ? 24.938 18.531 20.516 1 93.56 318 THR B N 1
ATOM 7560 C CA . THR B 1 318 ? 23.938 18.797 21.547 1 93.56 318 THR B CA 1
ATOM 7561 C C . THR B 1 318 ? 22.531 18.797 20.969 1 93.56 318 THR B C 1
ATOM 7563 O O . THR B 1 318 ? 21.578 19.172 21.641 1 93.56 318 THR B O 1
ATOM 7566 N N . LEU B 1 319 ? 22.406 18.391 19.734 1 96.44 319 LEU B N 1
ATOM 7567 C CA . LEU B 1 319 ? 21.125 18.422 19.047 1 96.44 319 LEU B CA 1
ATOM 7568 C C . LEU B 1 319 ? 20.141 17.438 19.688 1 96.44 319 LEU B C 1
ATOM 7570 O O . LEU B 1 319 ? 20.5 16.297 19.969 1 96.44 319 LEU B O 1
ATOM 7574 N N . LEU B 1 320 ? 18.875 17.891 19.891 1 98.06 320 LEU B N 1
ATOM 7575 C CA . LEU B 1 320 ? 17.844 17.062 20.516 1 98.06 320 LEU B CA 1
ATOM 7576 C C . LEU B 1 320 ? 16.828 16.609 19.484 1 98.06 320 LEU B C 1
ATOM 7578 O O . LEU B 1 320 ? 16.219 15.547 19.641 1 98.06 320 LEU B O 1
ATOM 7582 N N . SER B 1 321 ? 16.609 17.422 18.5 1 98.56 321 SER B N 1
ATOM 7583 C CA . SER B 1 321 ? 15.594 17.109 17.5 1 98.56 321 SER B CA 1
ATOM 7584 C C . SER B 1 321 ? 16.078 17.422 16.094 1 98.56 321 SER B C 1
ATOM 7586 O O . SER B 1 321 ? 16.625 18.516 15.859 1 98.56 321 SER B O 1
ATOM 7588 N N . LEU B 1 322 ? 15.977 16.5 15.219 1 98.5 322 LEU B N 1
ATOM 7589 C CA . LEU B 1 322 ? 16.359 16.656 13.82 1 98.5 322 LEU B CA 1
ATOM 7590 C C . LEU B 1 322 ? 15.227 16.25 12.891 1 98.5 322 LEU B C 1
ATOM 7592 O O . LEU B 1 322 ? 14.719 15.133 12.961 1 98.5 322 LEU B O 1
ATOM 7596 N N . ASP B 1 323 ? 14.766 17.125 12.055 1 98.75 323 ASP B N 1
ATOM 7597 C CA . ASP B 1 323 ? 13.688 16.859 11.109 1 98.75 323 ASP B CA 1
ATOM 7598 C C . ASP B 1 323 ? 14.203 16.875 9.672 1 98.75 323 ASP B C 1
ATOM 7600 O O . ASP B 1 323 ? 14.562 17.922 9.141 1 98.75 323 ASP B O 1
ATOM 7604 N N . LEU B 1 324 ? 14.273 15.758 9.086 1 98.69 324 LEU B N 1
ATOM 7605 C CA . LEU B 1 324 ? 14.727 15.578 7.707 1 98.69 324 LEU B CA 1
ATOM 7606 C C . LEU B 1 324 ? 13.578 15.125 6.816 1 98.69 324 LEU B C 1
ATOM 7608 O O . LEU B 1 324 ? 13.805 14.484 5.785 1 98.69 324 LEU B O 1
ATOM 7612 N N . SER B 1 325 ? 12.367 15.391 7.215 1 98.69 325 SER B N 1
ATOM 7613 C CA . SER B 1 325 ? 11.195 14.875 6.52 1 98.69 325 SER B CA 1
ATOM 7614 C C . SER B 1 325 ? 11.023 15.539 5.16 1 98.69 325 SER B C 1
ATOM 7616 O O . SER B 1 325 ? 11.484 16.656 4.945 1 98.69 325 SER B O 1
ATOM 7618 N N . PHE B 1 326 ? 10.477 14.844 4.227 1 97.69 326 PHE B N 1
ATOM 7619 C CA . PHE B 1 326 ? 10.055 15.305 2.908 1 97.69 326 PHE B CA 1
ATOM 7620 C C . PHE B 1 326 ? 11.25 15.812 2.107 1 97.69 326 PHE B C 1
ATOM 7622 O O . PHE B 1 326 ? 11.203 16.891 1.52 1 97.69 326 PHE B O 1
ATOM 7629 N N . ASN B 1 327 ? 12.328 15.109 2.215 1 97.88 327 ASN B N 1
ATOM 7630 C CA . ASN B 1 327 ? 13.414 15.195 1.247 1 97.88 327 ASN B CA 1
ATOM 7631 C C . ASN B 1 327 ? 13.305 14.109 0.182 1 97.88 327 ASN B C 1
ATOM 7633 O O . ASN B 1 327 ? 12.203 13.734 -0.223 1 97.88 327 ASN B O 1
ATOM 7637 N N . LYS B 1 328 ? 14.391 13.609 -0.348 1 96.19 328 LYS B N 1
ATOM 7638 C CA . LYS B 1 328 ? 14.484 12.508 -1.299 1 96.19 328 LYS B CA 1
ATOM 7639 C C . LYS B 1 328 ? 15.531 11.492 -0.862 1 96.19 328 LYS B C 1
ATOM 7641 O O . LYS B 1 328 ? 16.25 10.945 -1.695 1 96.19 328 LYS B O 1
ATOM 7646 N N . ILE B 1 329 ? 15.547 11.32 0.423 1 97.31 329 ILE B N 1
ATOM 7647 C CA . ILE B 1 329 ? 16.609 10.484 0.964 1 97.31 329 ILE B CA 1
ATOM 7648 C C . ILE B 1 329 ? 16.359 9.023 0.603 1 97.31 329 ILE B C 1
ATOM 7650 O O . ILE B 1 329 ? 15.344 8.445 1.004 1 97.31 329 ILE B O 1
ATOM 7654 N N . ARG B 1 330 ? 17.25 8.43 -0.076 1 94.5 330 ARG B N 1
ATOM 7655 C CA . ARG B 1 330 ? 17.125 7.047 -0.513 1 94.5 330 ARG B CA 1
ATOM 7656 C C . ARG B 1 330 ? 18.234 6.184 0.08 1 94.5 330 ARG B C 1
ATOM 7658 O O . ARG B 1 330 ? 18.141 4.957 0.087 1 94.5 330 ARG B O 1
ATOM 7665 N N . GLN B 1 331 ? 19.25 6.883 0.544 1 93.56 331 GLN B N 1
ATOM 7666 C CA . GLN B 1 331 ? 20.422 6.156 1.032 1 93.56 331 GLN B CA 1
ATOM 7667 C C . GLN B 1 331 ? 21 6.809 2.287 1 93.56 331 GLN B C 1
ATOM 7669 O O . GLN B 1 331 ? 21.094 8.039 2.365 1 93.56 331 GLN B O 1
ATOM 7674 N N . ILE B 1 332 ? 21.297 6.027 3.27 1 96.75 332 ILE B N 1
ATOM 7675 C CA . ILE B 1 332 ? 21.969 6.453 4.492 1 96.75 332 ILE B CA 1
ATOM 7676 C C . ILE B 1 332 ? 23.281 5.699 4.641 1 96.75 332 ILE B C 1
ATOM 7678 O O . ILE B 1 332 ? 23.297 4.48 4.84 1 96.75 332 ILE B O 1
ATOM 7682 N N . ASP B 1 333 ? 24.344 6.406 4.566 1 96.25 333 ASP B N 1
ATOM 7683 C CA . ASP B 1 333 ? 25.656 5.777 4.695 1 96.25 333 ASP B CA 1
ATOM 7684 C C . ASP B 1 333 ? 25.969 5.473 6.156 1 96.25 333 ASP B C 1
ATOM 7686 O O . ASP B 1 333 ? 25.438 6.117 7.062 1 96.25 333 ASP B O 1
ATOM 7690 N N . LYS B 1 334 ? 26.844 4.516 6.285 1 94.69 334 LYS B N 1
ATOM 7691 C CA . LYS B 1 334 ? 27.328 4.199 7.621 1 94.69 334 LYS B CA 1
ATOM 7692 C C . LYS B 1 334 ? 27.969 5.422 8.281 1 94.69 334 LYS B C 1
ATOM 7694 O O . LYS B 1 334 ? 28.781 6.117 7.664 1 94.69 334 LYS B O 1
ATOM 7699 N N . GLY B 1 335 ? 27.5 5.824 9.398 1 96.5 335 GLY B N 1
ATOM 7700 C CA . GLY B 1 335 ? 28.078 6.922 10.156 1 96.5 335 GLY B CA 1
ATOM 7701 C C . GLY B 1 335 ? 27.453 8.266 9.844 1 96.5 335 GLY B C 1
ATOM 7702 O O . GLY B 1 335 ? 27.953 9.305 10.266 1 96.5 335 GLY B O 1
ATOM 7703 N N . ALA B 1 336 ? 26.375 8.281 9.094 1 97.38 336 ALA B N 1
ATOM 7704 C CA . ALA B 1 336 ? 25.719 9.531 8.734 1 97.38 336 ALA B CA 1
ATOM 7705 C C . ALA B 1 336 ? 25.297 10.312 9.984 1 97.38 336 ALA B C 1
ATOM 7707 O O . ALA B 1 336 ? 25.391 11.539 10.008 1 97.38 336 ALA B O 1
ATOM 7708 N N . PHE B 1 337 ? 24.984 9.578 11.078 1 97.44 337 PHE B N 1
ATOM 7709 C CA . PHE B 1 337 ? 24.438 10.234 12.258 1 97.44 337 PHE B CA 1
ATOM 7710 C C . PHE B 1 337 ? 25.469 10.305 13.367 1 97.44 337 PHE B C 1
ATOM 7712 O O . PHE B 1 337 ? 25.141 10.516 14.531 1 97.44 337 PHE B O 1
ATOM 7719 N N . ASN B 1 338 ? 26.75 10.125 12.953 1 96.19 338 ASN B N 1
ATOM 7720 C CA . ASN B 1 338 ? 27.812 10.328 13.93 1 96.19 338 ASN B CA 1
ATOM 7721 C C . ASN B 1 338 ? 27.734 11.711 14.562 1 96.19 338 ASN B C 1
ATOM 7723 O O . ASN B 1 338 ? 27.469 12.703 13.875 1 96.19 338 ASN B O 1
ATOM 7727 N N . GLY B 1 339 ? 27.922 11.797 15.922 1 93.5 339 GLY B N 1
ATOM 7728 C CA . GLY B 1 339 ? 27.922 13.07 16.625 1 93.5 339 GLY B CA 1
ATOM 7729 C C . GLY B 1 339 ? 26.609 13.391 17.297 1 93.5 339 GLY B C 1
ATOM 7730 O O . GLY B 1 339 ? 26.547 14.203 18.219 1 93.5 339 GLY B O 1
ATOM 7731 N N . LEU B 1 340 ? 25.531 12.758 16.875 1 96.44 340 LEU B N 1
ATOM 7732 C CA . LEU B 1 340 ? 24.203 13.023 17.438 1 96.44 340 LEU B CA 1
ATOM 7733 C C . LEU B 1 340 ? 23.953 12.156 18.672 1 96.44 340 LEU B C 1
ATOM 7735 O O . LEU B 1 340 ? 22.984 11.398 18.719 1 96.44 340 LEU B O 1
ATOM 7739 N N . ASN B 1 341 ? 24.656 12.414 19.688 1 93.5 341 ASN B N 1
ATOM 7740 C CA . ASN B 1 341 ? 24.656 11.57 20.875 1 93.5 341 ASN B CA 1
ATOM 7741 C C . ASN B 1 341 ? 23.453 11.875 21.766 1 93.5 341 ASN B C 1
ATOM 7743 O O . ASN B 1 341 ? 23 11.008 22.5 1 93.5 341 ASN B O 1
ATOM 7747 N N . GLU B 1 342 ? 22.953 13.078 21.656 1 96.06 342 GLU B N 1
ATOM 7748 C CA . GLU B 1 342 ? 21.906 13.508 22.578 1 96.06 342 GLU B CA 1
ATOM 7749 C C . GLU B 1 342 ? 20.547 13.539 21.891 1 96.06 342 GLU B C 1
ATOM 7751 O O . GLU B 1 342 ? 19.547 13.953 22.5 1 96.06 342 GLU B O 1
ATOM 7756 N N . LEU B 1 343 ? 20.5 13.07 20.641 1 97.62 343 LEU B N 1
ATOM 7757 C CA . LEU B 1 343 ? 19.281 13.195 19.844 1 97.62 343 LEU B CA 1
ATOM 7758 C C . LEU B 1 343 ? 18.125 12.43 20.484 1 97.62 343 LEU B C 1
ATOM 7760 O O . LEU B 1 343 ? 18.297 11.273 20.891 1 97.62 343 LEU B O 1
ATOM 7764 N N . VAL B 1 344 ? 17.016 13.125 20.562 1 98.25 344 VAL B N 1
ATOM 7765 C CA . VAL B 1 344 ? 15.828 12.562 21.203 1 98.25 344 VAL B CA 1
ATOM 7766 C C . VAL B 1 344 ? 14.773 12.234 20.156 1 98.25 344 VAL B C 1
ATOM 7768 O O . VAL B 1 344 ? 14.016 11.266 20.312 1 98.25 344 VAL B O 1
ATOM 7771 N N . SER B 1 345 ? 14.719 12.992 19.141 1 98.56 345 SER B N 1
ATOM 7772 C CA . SER B 1 345 ? 13.703 12.836 18.094 1 98.56 345 SER B CA 1
ATOM 7773 C C . SER B 1 345 ? 14.312 12.953 16.703 1 98.56 345 SER B C 1
ATOM 7775 O O . SER B 1 345 ? 15.055 13.891 16.422 1 98.56 345 SER B O 1
ATOM 7777 N N . LEU B 1 346 ? 14.055 11.992 15.883 1 98.56 346 LEU B N 1
ATOM 7778 C CA . LEU B 1 346 ? 14.508 11.977 14.5 1 98.56 346 LEU B CA 1
ATOM 7779 C C . LEU B 1 346 ? 13.344 11.734 13.547 1 98.56 346 LEU B C 1
ATOM 7781 O O . LEU B 1 346 ? 12.641 10.734 13.664 1 98.56 346 LEU B O 1
ATOM 7785 N N . ASN B 1 347 ? 13.109 12.656 12.641 1 98.88 347 ASN B N 1
ATOM 7786 C CA . ASN B 1 347 ? 12.031 12.547 11.664 1 98.88 347 ASN B CA 1
ATOM 7787 C C . ASN B 1 347 ? 12.57 12.352 10.25 1 98.88 347 ASN B C 1
ATOM 7789 O O . ASN B 1 347 ? 13.148 13.266 9.672 1 98.88 347 ASN B O 1
ATOM 7793 N N . LEU B 1 348 ? 12.43 11.195 9.727 1 98.75 348 LEU B N 1
ATOM 7794 C CA . LEU B 1 348 ? 12.844 10.844 8.375 1 98.75 348 LEU B CA 1
ATOM 7795 C C . LEU B 1 348 ? 11.641 10.516 7.496 1 98.75 348 LEU B C 1
ATOM 7797 O O . LEU B 1 348 ? 11.766 9.789 6.512 1 98.75 348 LEU B O 1
ATOM 7801 N N . SER B 1 349 ? 10.477 11.008 7.848 1 98.69 349 SER B N 1
ATOM 7802 C CA . SER B 1 349 ? 9.25 10.688 7.125 1 98.69 349 SER B CA 1
ATOM 7803 C C . SER B 1 349 ? 9.234 11.352 5.75 1 98.69 349 SER B C 1
ATOM 7805 O O . SER B 1 349 ? 9.898 12.367 5.531 1 98.69 349 SER B O 1
ATOM 7807 N N . GLY B 1 350 ? 8.516 10.766 4.871 1 98.06 350 GLY B N 1
ATOM 7808 C CA . GLY B 1 350 ? 8.273 11.344 3.562 1 98.06 350 GLY B CA 1
ATOM 7809 C C . GLY B 1 350 ? 9.5 11.352 2.672 1 98.06 350 GLY B C 1
ATOM 7810 O O . GLY B 1 350 ? 9.711 12.297 1.905 1 98.06 350 GLY B O 1
ATOM 7811 N N . ASN B 1 351 ? 10.398 10.344 2.82 1 98.12 351 ASN B N 1
ATOM 7812 C CA . ASN B 1 351 ? 11.578 10.211 1.967 1 98.12 351 ASN B CA 1
ATOM 7813 C C . ASN B 1 351 ? 11.461 9.016 1.024 1 98.12 351 ASN B C 1
ATOM 7815 O O . ASN B 1 351 ? 10.352 8.617 0.664 1 98.12 351 ASN B O 1
ATOM 7819 N N . LEU B 1 352 ? 12.617 8.492 0.505 1 96.56 352 LEU B N 1
ATOM 7820 C CA . LEU B 1 352 ? 12.594 7.434 -0.495 1 96.56 352 LEU B CA 1
ATOM 7821 C C . LEU B 1 352 ? 13.359 6.211 -0.01 1 96.56 352 LEU B C 1
ATOM 7823 O O . LEU B 1 352 ? 14 5.52 -0.806 1 96.56 352 LEU B O 1
ATOM 7827 N N . LEU B 1 353 ? 13.289 6.02 1.297 1 97.25 353 LEU B N 1
ATOM 7828 C CA . LEU B 1 353 ? 13.977 4.855 1.842 1 97.25 353 LEU B CA 1
ATOM 7829 C C . LEU B 1 353 ? 13.242 3.568 1.479 1 97.25 353 LEU B C 1
ATOM 7831 O O . LEU B 1 353 ? 12.031 3.467 1.663 1 97.25 353 LEU B O 1
ATOM 7835 N N . GLY B 1 354 ? 14.016 2.58 1.007 1 95.69 354 GLY B N 1
ATOM 7836 C CA . GLY B 1 354 ? 13.414 1.312 0.623 1 95.69 354 GLY B CA 1
ATOM 7837 C C . GLY B 1 354 ? 13.672 0.203 1.624 1 95.69 354 GLY B C 1
ATOM 7838 O O . GLY B 1 354 ? 12.93 -0.779 1.676 1 95.69 354 GLY B O 1
ATOM 7839 N N . GLU B 1 355 ? 14.719 0.361 2.34 1 94.38 355 GLU B N 1
ATOM 7840 C CA . GLU B 1 355 ? 15.141 -0.637 3.318 1 94.38 355 GLU B CA 1
ATOM 7841 C C . GLU B 1 355 ? 15.859 0.015 4.496 1 94.38 355 GLU B C 1
ATOM 7843 O O . GLU B 1 355 ? 16.266 1.178 4.422 1 94.38 355 GLU B O 1
ATOM 7848 N N . LEU B 1 356 ? 15.93 -0.672 5.551 1 95.5 356 LEU B N 1
ATOM 7849 C CA . LEU B 1 356 ? 16.703 -0.257 6.715 1 95.5 356 LEU B CA 1
ATOM 7850 C C . LEU B 1 356 ? 17.734 -1.318 7.086 1 95.5 356 LEU B C 1
ATOM 7852 O O . LEU B 1 356 ? 17.375 -2.477 7.32 1 95.5 356 LEU B O 1
ATOM 7856 N N . MET B 1 357 ? 18.922 -0.942 7.074 1 92.56 357 MET B N 1
ATOM 7857 C CA . MET B 1 357 ? 20.016 -1.806 7.492 1 92.56 357 MET B CA 1
ATOM 7858 C C . MET B 1 357 ? 20.469 -1.464 8.906 1 92.56 357 MET B C 1
ATOM 7860 O O . MET B 1 357 ? 20.203 -0.368 9.406 1 92.56 357 MET B O 1
ATOM 7864 N N . ALA B 1 358 ? 21.172 -2.354 9.531 1 89.75 358 ALA B N 1
ATOM 7865 C CA . ALA B 1 358 ? 21.75 -2.082 10.844 1 89.75 358 ALA B CA 1
ATOM 7866 C C . ALA B 1 358 ? 22.75 -0.931 10.781 1 89.75 358 ALA B C 1
ATOM 7868 O O . ALA B 1 358 ? 22.875 -0.155 11.734 1 89.75 358 ALA B O 1
ATOM 7869 N N . SER B 1 359 ? 23.359 -0.73 9.641 1 91.44 359 SER B N 1
ATOM 7870 C CA . SER B 1 359 ? 24.375 0.298 9.453 1 91.44 359 SER B CA 1
ATOM 7871 C C . SER B 1 359 ? 23.75 1.67 9.242 1 91.44 359 SER B C 1
ATOM 7873 O O . SER B 1 359 ? 24.422 2.695 9.383 1 91.44 359 SER B O 1
ATOM 7875 N N . SER B 1 360 ? 22.438 1.716 8.922 1 93.38 360 SER B N 1
ATOM 7876 C CA . SER B 1 360 ? 21.75 2.967 8.609 1 93.38 360 SER B CA 1
ATOM 7877 C C . SER B 1 360 ? 21.812 3.941 9.781 1 93.38 360 SER B C 1
ATOM 7879 O O . SER B 1 360 ? 21.938 5.152 9.578 1 93.38 360 SER B O 1
ATOM 7881 N N . PHE B 1 361 ? 21.781 3.412 11.031 1 95 361 PHE B N 1
ATOM 7882 C CA . PHE B 1 361 ? 21.75 4.293 12.195 1 95 361 PHE B CA 1
ATOM 7883 C C . PHE B 1 361 ? 22.984 4.082 13.07 1 95 361 PHE B C 1
ATOM 7885 O O . PHE B 1 361 ? 22.984 4.477 14.242 1 95 361 PHE B O 1
ATOM 7892 N N . GLN B 1 362 ? 23.938 3.406 12.43 1 92.75 362 GLN B N 1
ATOM 7893 C CA . GLN B 1 362 ? 25.188 3.236 13.164 1 92.75 362 GLN B CA 1
ATOM 7894 C C . GLN B 1 362 ? 25.812 4.586 13.5 1 92.75 362 GLN B C 1
ATOM 7896 O O . GLN B 1 362 ? 25.891 5.465 12.641 1 92.75 362 GLN B O 1
ATOM 7901 N N . GLY B 1 363 ? 26.188 4.828 14.758 1 91.88 363 GLY B N 1
ATOM 7902 C CA . GLY B 1 363 ? 26.781 6.086 15.188 1 91.88 363 GLY B CA 1
ATOM 7903 C C . GLY B 1 363 ? 25.812 6.977 15.938 1 91.88 363 GLY B C 1
ATOM 7904 O O . GLY B 1 363 ? 26.219 7.887 16.656 1 91.88 363 GLY B O 1
ATOM 7905 N N . LEU B 1 364 ? 24.531 6.762 15.727 1 94.62 364 LEU B N 1
ATOM 7906 C CA . LEU B 1 364 ? 23.516 7.508 16.469 1 94.62 364 LEU B CA 1
ATOM 7907 C C . LEU B 1 364 ? 23.484 7.086 17.938 1 94.62 364 LEU B C 1
ATOM 7909 O O . LEU B 1 364 ? 23.625 5.902 18.25 1 94.62 364 LEU B O 1
ATOM 7913 N N . GLY B 1 365 ? 23.359 8.055 18.766 1 90.44 365 GLY B N 1
ATOM 7914 C CA . GLY B 1 365 ? 23.266 7.738 20.188 1 90.44 365 GLY B CA 1
ATOM 7915 C C . GLY B 1 365 ? 22.078 6.844 20.516 1 90.44 365 GLY B C 1
ATOM 7916 O O . GLY B 1 365 ? 20.953 7.109 20.094 1 90.44 365 GLY B O 1
ATOM 7917 N N . THR B 1 366 ? 22.297 5.812 21.25 1 88.19 366 THR B N 1
ATOM 7918 C CA . THR B 1 366 ? 21.297 4.766 21.422 1 88.19 366 THR B CA 1
ATOM 7919 C C . THR B 1 366 ? 20.516 4.973 22.719 1 88.19 366 THR B C 1
ATOM 7921 O O . THR B 1 366 ? 19.422 4.434 22.891 1 88.19 366 THR B O 1
ATOM 7924 N N . ASN B 1 367 ? 20.938 5.848 23.594 1 90.19 367 ASN B N 1
ATOM 7925 C CA . ASN B 1 367 ? 20.359 5.883 24.922 1 90.19 367 ASN B CA 1
ATOM 7926 C C . ASN B 1 367 ? 19.297 6.973 25.047 1 90.19 367 ASN B C 1
ATOM 7928 O O . ASN B 1 367 ? 18.516 6.977 26 1 90.19 367 ASN B O 1
ATOM 7932 N N . ASN B 1 368 ? 19.281 7.84 24.031 1 94.12 368 ASN B N 1
ATOM 7933 C CA . ASN B 1 368 ? 18.438 9.008 24.25 1 94.12 368 ASN B CA 1
ATOM 7934 C C . ASN B 1 368 ? 17.281 9.062 23.25 1 94.12 368 ASN B C 1
ATOM 7936 O O . ASN B 1 368 ? 16.281 9.75 23.484 1 94.12 368 ASN B O 1
ATOM 7940 N N . LEU B 1 369 ? 17.359 8.359 22.141 1 97.25 369 LEU B N 1
ATOM 7941 C CA . LEU B 1 369 ? 16.359 8.461 21.094 1 97.25 369 LEU B CA 1
ATOM 7942 C C . LEU B 1 369 ? 15.016 7.93 21.578 1 97.25 369 LEU B C 1
ATOM 7944 O O . LEU B 1 369 ? 14.898 6.754 21.938 1 97.25 369 LEU B O 1
ATOM 7948 N N . LYS B 1 370 ? 14.016 8.828 21.562 1 98.38 370 LYS B N 1
ATOM 7949 C CA . LYS B 1 370 ? 12.703 8.469 22.078 1 98.38 370 LYS B CA 1
ATOM 7950 C C . LYS B 1 370 ? 11.68 8.336 20.953 1 98.38 370 LYS B C 1
ATOM 7952 O O . LYS B 1 370 ? 10.711 7.582 21.078 1 98.38 370 LYS B O 1
ATOM 7957 N N . ALA B 1 371 ? 11.883 9.109 19.922 1 98.62 371 ALA B N 1
ATOM 7958 C CA . ALA B 1 371 ? 10.922 9.102 18.828 1 98.62 371 ALA B CA 1
ATOM 7959 C C . ALA B 1 371 ? 11.633 9.008 17.484 1 98.62 371 ALA B C 1
ATOM 7961 O O . ALA B 1 371 ? 12.57 9.766 17.203 1 98.62 371 ALA B O 1
ATOM 7962 N N . LEU B 1 372 ? 11.25 8.039 16.672 1 98.62 372 LEU B N 1
ATOM 7963 C CA . LEU B 1 372 ? 11.75 7.852 15.32 1 98.62 372 LEU B CA 1
ATOM 7964 C C . LEU B 1 372 ? 10.594 7.762 14.328 1 98.62 372 LEU B C 1
ATOM 7966 O O . LEU B 1 372 ? 9.734 6.883 14.438 1 98.62 372 LEU B O 1
ATOM 7970 N N . ASP B 1 373 ? 10.523 8.695 13.414 1 98.81 373 ASP B N 1
ATOM 7971 C CA . ASP B 1 373 ? 9.461 8.719 12.406 1 98.81 373 ASP B CA 1
ATOM 7972 C C . ASP B 1 373 ? 10 8.336 11.031 1 98.81 373 ASP B C 1
ATOM 7974 O O . ASP B 1 373 ? 10.789 9.078 10.445 1 98.81 373 ASP B O 1
ATOM 7978 N N . LEU B 1 374 ? 9.641 7.188 10.547 1 98.69 374 LEU B N 1
ATOM 7979 C CA . LEU B 1 374 ? 10.055 6.672 9.242 1 98.69 374 LEU B CA 1
ATOM 7980 C C . LEU B 1 374 ? 8.852 6.508 8.32 1 98.69 374 LEU B C 1
ATOM 7982 O O . LEU B 1 374 ? 8.906 5.746 7.352 1 98.69 374 LEU B O 1
ATOM 7986 N N . SER B 1 375 ? 7.766 7.199 8.633 1 98.62 375 SER B N 1
ATOM 7987 C CA . SER B 1 375 ? 6.516 7.023 7.898 1 98.62 375 SER B CA 1
ATOM 7988 C C . SER B 1 375 ? 6.617 7.602 6.492 1 98.62 375 SER B C 1
ATOM 7990 O O . SER B 1 375 ? 7.492 8.422 6.215 1 98.62 375 SER B O 1
ATOM 7992 N N . SER B 1 376 ? 5.809 7.113 5.609 1 97.88 376 SER B N 1
ATOM 7993 C CA . SER B 1 376 ? 5.617 7.625 4.258 1 97.88 376 SER B CA 1
ATOM 7994 C C . SER B 1 376 ? 6.91 7.547 3.449 1 97.88 376 SER B C 1
ATOM 7996 O O . SER B 1 376 ? 7.281 8.508 2.775 1 97.88 376 SER B O 1
ATOM 7998 N N . ASN B 1 377 ? 7.684 6.516 3.65 1 98.31 377 ASN B N 1
ATOM 7999 C CA . ASN B 1 377 ? 8.727 6.055 2.736 1 98.31 377 ASN B CA 1
ATOM 8000 C C . ASN B 1 377 ? 8.227 4.922 1.846 1 98.31 377 ASN B C 1
ATOM 8002 O O . ASN B 1 377 ? 7.094 4.961 1.356 1 98.31 377 ASN B O 1
ATOM 8006 N N . HIS B 1 378 ? 9 3.982 1.473 1 97.69 378 HIS B N 1
ATOM 8007 C CA . HIS B 1 378 ? 8.625 2.736 0.815 1 97.69 378 HIS B CA 1
ATOM 8008 C C . HIS B 1 378 ? 9.477 1.572 1.31 1 97.69 378 HIS B C 1
ATOM 8010 O O . HIS B 1 378 ? 9.992 0.787 0.507 1 97.69 378 HIS B O 1
ATOM 8016 N N . ILE B 1 379 ? 9.633 1.533 2.604 1 97.81 379 ILE B N 1
ATOM 8017 C CA . ILE B 1 379 ? 10.469 0.523 3.246 1 97.81 379 ILE B CA 1
ATOM 8018 C C . ILE B 1 379 ? 9.805 -0.848 3.119 1 97.81 379 ILE B C 1
ATOM 8020 O O . ILE B 1 379 ? 8.695 -1.059 3.619 1 97.81 379 ILE B O 1
ATOM 8024 N N . GLY B 1 380 ? 10.539 -1.712 2.502 1 96.38 380 GLY B N 1
ATOM 8025 C CA . GLY B 1 380 ? 9.992 -3.043 2.291 1 96.38 380 GLY B CA 1
ATOM 8026 C C . GLY B 1 380 ? 10.672 -4.105 3.139 1 96.38 380 GLY B C 1
ATOM 8027 O O . GLY B 1 380 ? 10.141 -5.207 3.297 1 96.38 380 GLY B O 1
ATOM 8028 N N .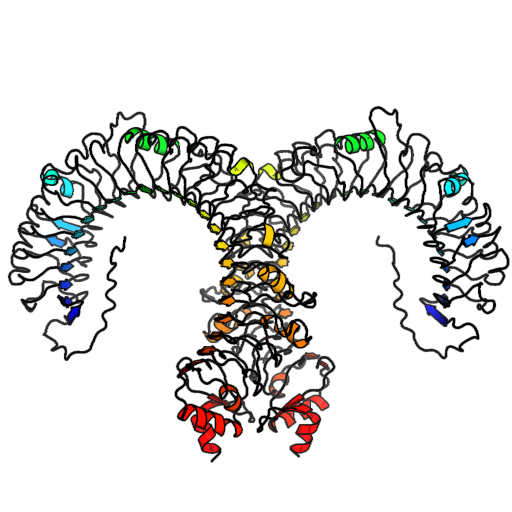 ALA B 1 381 ? 11.805 -3.703 3.66 1 94.62 381 ALA B N 1
ATOM 8029 C CA . ALA B 1 381 ? 12.562 -4.672 4.449 1 94.62 381 ALA B CA 1
ATOM 8030 C C . ALA B 1 381 ? 13.375 -3.98 5.543 1 94.62 381 ALA B C 1
ATOM 8032 O O . ALA B 1 381 ? 13.938 -2.91 5.316 1 94.62 381 ALA B O 1
ATOM 8033 N N . ILE B 1 382 ? 13.344 -4.562 6.684 1 96.38 382 ILE B N 1
ATOM 8034 C CA . ILE B 1 382 ? 14.18 -4.141 7.805 1 96.38 382 ILE B CA 1
ATOM 8035 C C . ILE B 1 382 ? 15.07 -5.297 8.25 1 96.38 382 ILE B C 1
ATOM 8037 O O . ILE B 1 382 ? 14.586 -6.41 8.477 1 96.38 382 ILE B O 1
ATOM 8041 N N . GLN B 1 383 ? 16.297 -5.012 8.297 1 94.38 383 GLN B N 1
ATOM 8042 C CA . GLN B 1 383 ? 17.281 -6.047 8.633 1 94.38 383 GLN B CA 1
ATOM 8043 C C . GLN B 1 383 ? 17.062 -6.562 10.055 1 94.38 383 GLN B C 1
ATOM 8045 O O . GLN B 1 383 ? 16.656 -5.809 10.945 1 94.38 383 GLN B O 1
ATOM 8050 N N . TYR B 1 384 ? 17.438 -7.805 10.211 1 92.5 384 TYR B N 1
ATOM 8051 C CA . TYR B 1 384 ? 17.391 -8.43 11.523 1 92.5 384 TYR B CA 1
ATOM 8052 C C . TYR B 1 384 ? 18.172 -7.625 12.555 1 92.5 384 TYR B C 1
ATOM 8054 O O . TYR B 1 384 ? 19.297 -7.211 12.289 1 92.5 384 TYR B O 1
ATOM 8062 N N . ASN B 1 385 ? 17.547 -7.137 13.641 1 92 385 ASN B N 1
ATOM 8063 C CA . ASN B 1 385 ? 18.125 -6.465 14.805 1 92 385 ASN B CA 1
ATOM 8064 C C . ASN B 1 385 ? 18.578 -5.047 14.461 1 92 385 ASN B C 1
ATOM 8066 O O . ASN B 1 385 ? 19.359 -4.445 15.203 1 92 385 ASN B O 1
ATOM 8070 N N . ALA B 1 386 ? 18.156 -4.496 13.375 1 93.75 386 ALA B N 1
ATOM 8071 C CA . ALA B 1 386 ? 18.641 -3.213 12.867 1 93.75 386 ALA B CA 1
ATOM 8072 C C . ALA B 1 386 ? 18.391 -2.098 13.883 1 93.75 386 ALA B C 1
ATOM 8074 O O . ALA B 1 386 ? 19.156 -1.139 13.961 1 93.75 386 ALA B O 1
ATOM 8075 N N . LEU B 1 387 ? 17.344 -2.148 14.75 1 96.12 387 LEU B N 1
ATOM 8076 C CA . LEU B 1 387 ? 16.984 -1.066 15.664 1 96.12 387 LEU B CA 1
ATOM 8077 C C . LEU B 1 387 ? 17.094 -1.516 17.109 1 96.12 387 LEU B C 1
ATOM 8079 O O . LEU B 1 387 ? 16.734 -0.771 18.031 1 96.12 387 LEU B O 1
ATOM 8083 N N . ASP B 1 388 ? 17.688 -2.688 17.344 1 95.56 388 ASP B N 1
ATOM 8084 C CA . ASP B 1 388 ? 17.75 -3.291 18.672 1 95.56 388 ASP B CA 1
ATOM 8085 C C . ASP B 1 388 ? 18.484 -2.387 19.656 1 95.56 388 ASP B C 1
ATOM 8087 O O . ASP B 1 388 ? 18.141 -2.324 20.844 1 95.56 388 ASP B O 1
ATOM 8091 N N . PRO B 1 389 ? 19.516 -1.633 19.188 1 94.94 389 PRO B N 1
ATOM 8092 C CA . PRO B 1 389 ? 20.281 -0.814 20.141 1 94.94 389 PRO B CA 1
ATOM 8093 C C . PRO B 1 389 ? 19.453 0.307 20.75 1 94.94 389 PRO B C 1
ATOM 8095 O O . PRO B 1 389 ? 19.859 0.892 21.766 1 94.94 389 PRO B O 1
ATOM 8098 N N . PHE B 1 390 ? 18.344 0.654 20.188 1 96.56 390 PHE B N 1
ATOM 8099 C CA . PHE B 1 390 ? 17.562 1.788 20.672 1 96.56 390 PHE B CA 1
ATOM 8100 C C . PHE B 1 390 ? 16.547 1.341 21.703 1 96.56 390 PHE B C 1
ATOM 8102 O O . PHE B 1 390 ? 15.336 1.457 21.469 1 96.56 390 PHE B O 1
ATOM 8109 N N . ILE B 1 391 ? 17 1.054 22.859 1 94.38 391 ILE B N 1
ATOM 8110 C CA . ILE B 1 391 ? 16.203 0.435 23.906 1 94.38 391 ILE B CA 1
ATOM 8111 C C . ILE B 1 391 ? 15.273 1.477 24.531 1 94.38 391 ILE B C 1
ATOM 8113 O O . ILE B 1 391 ? 14.273 1.128 25.156 1 94.38 391 ILE B O 1
ATOM 8117 N N . ALA B 1 392 ? 15.672 2.762 24.359 1 96.12 392 ALA B N 1
ATOM 8118 C CA . ALA B 1 392 ? 14.898 3.826 25 1 96.12 392 ALA B CA 1
ATOM 8119 C C . ALA B 1 392 ? 13.812 4.34 24.062 1 96.12 392 ALA B C 1
ATOM 8121 O O . ALA B 1 392 ? 13.031 5.227 24.422 1 96.12 392 ALA B O 1
ATOM 8122 N N . LEU B 1 393 ? 13.719 3.771 22.828 1 97.75 393 LEU B N 1
ATOM 8123 C CA . LEU B 1 393 ? 12.742 4.234 21.859 1 97.75 393 LEU B CA 1
ATOM 8124 C C . LEU B 1 393 ? 11.32 4.023 22.359 1 97.75 393 LEU B C 1
ATOM 8126 O O . LEU B 1 393 ? 10.953 2.908 22.734 1 97.75 393 LEU B O 1
ATOM 8130 N N . ASN B 1 394 ? 10.531 5.148 22.391 1 98.31 394 ASN B N 1
ATOM 8131 C CA . ASN B 1 394 ? 9.156 5.109 22.891 1 98.31 394 ASN B CA 1
ATOM 8132 C C . ASN B 1 394 ? 8.148 5.078 21.75 1 98.31 394 ASN B C 1
ATOM 8134 O O . ASN B 1 394 ? 7.074 4.484 21.891 1 98.31 394 ASN B O 1
ATOM 8138 N N . SER B 1 395 ? 8.492 5.773 20.75 1 98.69 395 SER B N 1
ATOM 8139 C CA . SER B 1 395 ? 7.559 5.902 19.625 1 98.69 395 SER B CA 1
ATOM 8140 C C . SER B 1 395 ? 8.242 5.594 18.297 1 98.69 395 SER B C 1
ATOM 8142 O O . SER B 1 395 ? 9.266 6.191 17.969 1 98.69 395 SER B O 1
ATOM 8144 N N . LEU B 1 396 ? 7.715 4.656 17.562 1 98.69 396 LEU B N 1
ATOM 8145 C CA . LEU B 1 396 ? 8.188 4.293 16.234 1 98.69 396 LEU B CA 1
ATOM 8146 C C . LEU B 1 396 ? 7.062 4.379 15.203 1 98.69 396 LEU B C 1
ATOM 8148 O O . LEU B 1 396 ? 6.051 3.682 15.328 1 98.69 396 LEU B O 1
ATOM 8152 N N . ASN B 1 397 ? 7.219 5.277 14.258 1 98.88 397 ASN B N 1
ATOM 8153 C CA . ASN B 1 397 ? 6.211 5.469 13.219 1 98.88 397 ASN B CA 1
ATOM 8154 C C . ASN B 1 397 ? 6.664 4.883 11.891 1 98.88 397 ASN B C 1
ATOM 8156 O O . ASN B 1 397 ? 7.551 5.434 11.234 1 98.88 397 ASN B O 1
ATOM 8160 N N . LEU B 1 398 ? 6.145 3.742 11.5 1 98.75 398 LEU B N 1
ATOM 8161 C CA . LEU B 1 398 ? 6.449 3.064 10.25 1 98.75 398 LEU B CA 1
ATOM 8162 C C . LEU B 1 398 ? 5.227 3.031 9.336 1 98.75 398 LEU B C 1
ATOM 8164 O O . LEU B 1 398 ? 5.125 2.166 8.461 1 98.75 398 LEU B O 1
ATOM 8168 N N . ARG B 1 399 ? 4.312 3.941 9.586 1 98.62 399 ARG B N 1
ATOM 8169 C CA . ARG B 1 399 ? 3.094 3.979 8.789 1 98.62 399 ARG B CA 1
ATOM 8170 C C . ARG B 1 399 ? 3.404 4.312 7.332 1 98.62 399 ARG B C 1
ATOM 8172 O O . ARG B 1 399 ? 4.355 5.039 7.043 1 98.62 399 ARG B O 1
ATOM 8179 N N . ASP B 1 400 ? 2.582 3.793 6.426 1 97.81 400 ASP B N 1
ATOM 8180 C CA . ASP B 1 400 ? 2.619 4.164 5.016 1 97.81 400 ASP B CA 1
ATOM 8181 C C . ASP B 1 400 ? 3.957 3.789 4.383 1 97.81 400 ASP B C 1
ATOM 8183 O O . ASP B 1 400 ? 4.629 4.637 3.789 1 97.81 400 ASP B O 1
ATOM 8187 N N . ASN B 1 401 ? 4.387 2.516 4.629 1 98.5 401 ASN B N 1
ATOM 8188 C CA . ASN B 1 401 ? 5.527 1.872 3.982 1 98.5 401 ASN B CA 1
ATOM 8189 C C . ASN B 1 401 ? 5.102 0.622 3.217 1 98.5 401 ASN B C 1
ATOM 8191 O O . ASN B 1 401 ? 4.016 0.581 2.639 1 98.5 401 ASN B O 1
ATOM 8195 N N . ALA B 1 402 ? 6.051 -0.346 3.055 1 97.69 402 ALA B N 1
ATOM 8196 C CA . ALA B 1 402 ? 5.727 -1.522 2.252 1 97.69 402 ALA B CA 1
ATOM 8197 C C . ALA B 1 402 ? 6.109 -2.807 2.982 1 97.69 402 ALA B C 1
ATOM 8199 O O . ALA B 1 402 ? 6.523 -3.785 2.354 1 97.69 402 ALA B O 1
ATOM 8200 N N . LEU B 1 403 ? 5.945 -2.826 4.277 1 97.81 403 LEU B N 1
ATOM 8201 C CA . LEU B 1 403 ? 6.328 -3.996 5.062 1 97.81 403 LEU B CA 1
ATOM 8202 C C . LEU B 1 403 ? 5.309 -5.117 4.895 1 97.81 403 LEU B C 1
ATOM 8204 O O . LEU B 1 403 ? 4.102 -4.883 4.98 1 97.81 403 LEU B O 1
ATOM 8208 N N . LYS B 1 404 ? 5.816 -6.305 4.691 1 96.31 404 LYS B N 1
ATOM 8209 C CA . LYS B 1 404 ? 4.941 -7.461 4.5 1 96.31 404 LYS B CA 1
ATOM 8210 C C . LYS B 1 404 ? 4.801 -8.258 5.793 1 96.31 404 LYS B C 1
ATOM 8212 O O . LYS B 1 404 ? 3.895 -9.086 5.922 1 96.31 404 LYS B O 1
ATOM 8217 N N . ARG B 1 405 ? 5.742 -8.008 6.703 1 96.69 405 ARG B N 1
ATOM 8218 C CA . ARG B 1 405 ? 5.77 -8.711 7.98 1 96.69 405 ARG B CA 1
ATOM 8219 C C . ARG B 1 405 ? 6.164 -7.773 9.117 1 96.69 405 ARG B C 1
ATOM 8221 O O . ARG B 1 405 ? 6.633 -6.656 8.875 1 96.69 405 ARG B O 1
ATOM 8228 N N . ILE B 1 406 ? 5.91 -8.195 10.32 1 98.25 406 ILE B N 1
ATOM 8229 C CA . ILE B 1 406 ? 6.379 -7.477 11.5 1 98.25 406 ILE B CA 1
ATOM 8230 C C . ILE B 1 406 ? 7.906 -7.418 11.5 1 98.25 406 ILE B C 1
ATOM 8232 O O . ILE B 1 406 ? 8.57 -8.414 11.203 1 98.25 406 ILE B O 1
ATOM 8236 N N . PRO B 1 407 ? 8.469 -6.254 11.688 1 97.31 407 PRO B N 1
ATOM 8237 C CA . PRO B 1 407 ? 9.93 -6.152 11.68 1 97.31 407 PRO B CA 1
ATOM 8238 C C . PRO B 1 407 ? 10.594 -7.125 12.648 1 97.31 407 PRO B C 1
ATOM 8240 O O . PRO B 1 407 ? 10.102 -7.32 13.766 1 97.31 407 PRO B O 1
ATOM 8243 N N . PRO B 1 408 ? 11.656 -7.793 12.227 1 95.62 408 PRO B N 1
ATOM 8244 C CA . PRO B 1 408 ? 12.359 -8.742 13.094 1 95.62 408 PRO B CA 1
ATOM 8245 C C . PRO B 1 408 ? 13.344 -8.055 14.039 1 95.62 408 PRO B C 1
ATOM 8247 O O . PRO B 1 408 ? 14.531 -8.359 14.031 1 95.62 408 PRO B O 1
ATOM 8250 N N . ILE B 1 409 ? 12.797 -7.156 14.812 1 96.69 409 ILE B N 1
ATOM 8251 C CA . ILE B 1 409 ? 13.562 -6.387 15.781 1 96.69 409 ILE B CA 1
ATOM 8252 C C . ILE B 1 409 ? 12.898 -6.48 17.156 1 96.69 409 ILE B C 1
ATOM 8254 O O . ILE B 1 409 ? 11.75 -6.91 17.266 1 96.69 409 ILE B O 1
ATOM 8258 N N . ASN B 1 410 ? 13.68 -6.195 18.188 1 97.25 410 ASN B N 1
ATOM 8259 C CA . ASN B 1 410 ? 13.195 -6.219 19.562 1 97.25 410 ASN B CA 1
ATOM 8260 C C . ASN B 1 410 ? 13.359 -4.859 20.25 1 97.25 410 ASN B C 1
ATOM 8262 O O . ASN B 1 410 ? 14.477 -4.453 20.562 1 97.25 410 ASN B O 1
ATOM 8266 N N . LEU B 1 411 ? 12.227 -4.199 20.531 1 97.62 411 LEU B N 1
ATOM 8267 C CA . LEU B 1 411 ? 12.242 -2.867 21.141 1 97.62 411 LEU B CA 1
ATOM 8268 C C . LEU B 1 411 ? 11.398 -2.834 22.406 1 97.62 411 LEU B C 1
ATOM 8270 O O . LEU B 1 411 ? 10.242 -2.4 22.375 1 97.62 411 LEU B O 1
ATOM 8274 N N . PRO B 1 412 ? 11.953 -3.121 23.516 1 96.38 412 PRO B N 1
ATOM 8275 C CA . PRO B 1 412 ? 11.195 -3.227 24.766 1 96.38 412 PRO B CA 1
ATOM 8276 C C . PRO B 1 412 ? 10.68 -1.877 25.266 1 96.38 412 PRO B C 1
ATOM 8278 O O . PRO B 1 412 ? 9.742 -1.824 26.062 1 96.38 412 PRO B O 1
ATOM 8281 N N . GLY B 1 413 ? 11.297 -0.796 24.797 1 97 413 GLY B N 1
ATOM 8282 C CA . GLY B 1 413 ? 10.883 0.518 25.266 1 97 413 GLY B CA 1
ATOM 8283 C C . GLY B 1 413 ? 9.711 1.085 24.5 1 97 413 GLY B C 1
ATOM 8284 O O . GLY B 1 413 ? 9.117 2.086 24.891 1 97 413 GLY B O 1
ATOM 8285 N N . LEU B 1 414 ? 9.258 0.434 23.453 1 97.56 414 LEU B N 1
ATOM 8286 C CA . LEU B 1 414 ? 8.227 0.952 22.547 1 97.56 414 LEU B CA 1
ATOM 8287 C C . LEU B 1 414 ? 6.867 0.946 23.234 1 97.56 414 LEU B C 1
ATOM 8289 O O . LEU B 1 414 ? 6.414 -0.094 23.719 1 97.56 414 LEU B O 1
ATOM 8293 N N . THR B 1 415 ? 6.262 2.109 23.328 1 98.38 415 THR B N 1
ATOM 8294 C CA . THR B 1 415 ? 4.918 2.217 23.891 1 98.38 415 THR B CA 1
ATOM 8295 C C . THR B 1 415 ? 3.902 2.555 22.797 1 98.38 415 THR B C 1
ATOM 8297 O O . THR B 1 415 ? 2.76 2.092 22.844 1 98.38 415 THR B O 1
ATOM 8300 N N . SER B 1 416 ? 4.309 3.4 21.875 1 98.69 416 SER B N 1
ATOM 8301 C CA . SER B 1 416 ? 3.463 3.762 20.75 1 98.69 416 SER B CA 1
ATOM 8302 C C . SER B 1 416 ? 4.016 3.205 19.438 1 98.69 416 SER B C 1
ATOM 8304 O O . SER B 1 416 ? 5.098 3.602 19 1 98.69 416 SER B O 1
ATOM 8306 N N . VAL B 1 417 ? 3.258 2.322 18.797 1 98.69 417 VAL B N 1
ATOM 8307 C CA . VAL B 1 417 ? 3.723 1.642 17.594 1 98.69 417 VAL B CA 1
ATOM 8308 C C . VAL B 1 417 ? 2.746 1.896 16.438 1 98.69 417 VAL B C 1
ATOM 8310 O O . VAL B 1 417 ? 1.563 1.564 16.547 1 98.69 417 VAL B O 1
ATOM 8313 N N . TYR B 1 418 ? 3.258 2.48 15.406 1 98.81 418 TYR B N 1
ATOM 8314 C CA . TYR B 1 418 ? 2.422 2.789 14.25 1 98.81 418 TYR B CA 1
ATOM 8315 C C . TYR B 1 418 ? 2.865 1.992 13.031 1 98.81 418 TYR B C 1
ATOM 8317 O O . TYR B 1 418 ? 3.871 2.322 12.398 1 98.81 418 TYR B O 1
ATOM 8325 N N . LEU B 1 419 ? 2.152 0.96 12.672 1 98.75 419 LEU B N 1
ATOM 8326 C CA . LEU B 1 419 ? 2.453 0.086 11.547 1 98.75 419 LEU B CA 1
ATOM 8327 C C . LEU B 1 419 ? 1.346 0.151 10.5 1 98.75 419 LEU B C 1
ATOM 8329 O O . LEU B 1 419 ? 1.26 -0.717 9.625 1 98.75 419 LEU B O 1
ATOM 8333 N N . GLY B 1 420 ? 0.499 1.173 10.602 1 98.5 420 GLY B N 1
ATOM 8334 C CA . GLY B 1 420 ? -0.616 1.288 9.672 1 98.5 420 GLY B CA 1
ATOM 8335 C C . GLY B 1 420 ? -0.178 1.538 8.242 1 98.5 420 GLY B C 1
ATOM 8336 O O . GLY B 1 420 ? 0.943 1.99 8 1 98.5 420 GLY B O 1
ATOM 8337 N N . GLN B 1 421 ? -1.033 1.179 7.27 1 97.25 421 GLN B N 1
ATOM 8338 C CA . GLN B 1 421 ? -0.825 1.442 5.848 1 97.25 421 GLN B CA 1
ATOM 8339 C C . GLN B 1 421 ? 0.436 0.75 5.34 1 97.25 421 GLN B C 1
ATOM 8341 O O . GLN B 1 421 ? 1.289 1.383 4.715 1 97.25 421 GLN B O 1
ATOM 8346 N N . ASN B 1 422 ? 0.617 -0.543 5.672 1 98.44 422 ASN B N 1
ATOM 8347 C CA . ASN B 1 422 ? 1.621 -1.455 5.133 1 98.44 422 ASN B CA 1
ATOM 8348 C C . ASN B 1 422 ? 0.977 -2.65 4.438 1 98.44 422 ASN B C 1
ATOM 8350 O O . ASN B 1 422 ? -0.114 -2.533 3.875 1 98.44 422 ASN B O 1
ATOM 8354 N N . ARG B 1 423 ? 1.76 -3.748 4.301 1 97.75 423 ARG B N 1
ATOM 8355 C CA . ARG B 1 423 ? 1.286 -4.965 3.646 1 97.75 423 ARG B CA 1
ATOM 8356 C C . ARG B 1 423 ? 1.351 -6.156 4.598 1 97.75 423 ARG B C 1
ATOM 8358 O O . ARG B 1 423 ? 1.572 -7.289 4.168 1 97.75 423 ARG B O 1
ATOM 8365 N N . ILE B 1 424 ? 1.219 -5.898 5.824 1 98.31 424 ILE B N 1
ATOM 8366 C CA . ILE B 1 424 ? 1.417 -6.934 6.832 1 98.31 424 ILE B CA 1
ATOM 8367 C C . ILE B 1 424 ? 0.245 -7.91 6.809 1 98.31 424 ILE B C 1
ATOM 8369 O O . ILE B 1 424 ? -0.916 -7.5 6.875 1 98.31 424 ILE B O 1
ATOM 8373 N N . ALA B 1 425 ? 0.586 -9.211 6.758 1 97.19 425 ALA B N 1
ATOM 8374 C CA . ALA B 1 425 ? -0.456 -10.203 6.52 1 97.19 425 ALA B CA 1
ATOM 8375 C C . ALA B 1 425 ? -0.68 -11.07 7.758 1 97.19 425 ALA B C 1
ATOM 8377 O O . ALA B 1 425 ? -1.677 -11.789 7.848 1 97.19 425 ALA B O 1
ATOM 8378 N N . ASP B 1 426 ? 0.204 -10.977 8.695 1 95.56 426 ASP B N 1
ATOM 8379 C CA . ASP B 1 426 ? 0.055 -11.719 9.938 1 95.56 426 ASP B CA 1
ATOM 8380 C C . ASP B 1 426 ? 0.795 -11.031 11.086 1 95.56 426 ASP B C 1
ATOM 8382 O O . ASP B 1 426 ? 1.53 -10.07 10.859 1 95.56 426 ASP B O 1
ATOM 8386 N N . THR B 1 427 ? 0.583 -11.547 12.266 1 96.56 427 THR B N 1
ATOM 8387 C CA . THR B 1 427 ? 1.119 -10.859 13.438 1 96.56 427 THR B CA 1
ATOM 8388 C C . THR B 1 427 ? 2.289 -11.641 14.031 1 96.56 427 THR B C 1
ATOM 8390 O O . THR B 1 427 ? 2.646 -11.445 15.195 1 96.56 427 THR B O 1
ATOM 8393 N N . TYR B 1 428 ? 2.9 -12.516 13.258 1 96.06 428 TYR B N 1
ATOM 8394 C CA . TYR B 1 428 ? 4.035 -13.289 13.75 1 96.06 428 TYR B CA 1
ATOM 8395 C C . TYR B 1 428 ? 5.188 -12.375 14.156 1 96.06 428 TYR B C 1
ATOM 8397 O O . TYR B 1 428 ? 5.578 -11.484 13.398 1 96.06 428 TYR B O 1
ATOM 8405 N N . GLY B 1 429 ? 5.68 -12.484 15.289 1 96.75 429 GLY B N 1
ATOM 8406 C CA . GLY B 1 429 ? 6.816 -11.727 15.773 1 96.75 429 GLY B CA 1
ATOM 8407 C C . GLY B 1 429 ? 6.418 -10.461 16.516 1 96.75 429 GLY B C 1
ATOM 8408 O O . GLY B 1 429 ? 7.273 -9.758 17.062 1 96.75 429 GLY B O 1
ATOM 8409 N N . LEU B 1 430 ? 5.129 -10.172 16.656 1 97.75 430 LEU B N 1
ATOM 8410 C CA . LEU B 1 430 ? 4.629 -8.922 17.219 1 97.75 430 LEU B CA 1
ATOM 8411 C C . LEU B 1 430 ? 5.023 -8.797 18.688 1 97.75 430 LEU B C 1
ATOM 8413 O O . LEU B 1 430 ? 5.484 -7.742 19.125 1 97.75 430 LEU B O 1
ATOM 8417 N N . THR B 1 431 ? 4.898 -9.891 19.516 1 96.56 431 THR B N 1
ATOM 8418 C CA . THR B 1 431 ? 5.16 -9.859 20.938 1 96.56 431 THR B CA 1
ATOM 8419 C C . THR B 1 431 ? 6.645 -9.656 21.219 1 96.56 431 THR B C 1
ATOM 8421 O O . THR B 1 431 ? 7.02 -9.078 22.25 1 96.56 431 THR B O 1
ATOM 8424 N N . SER B 1 432 ? 7.496 -10.125 20.281 1 96.81 432 SER B N 1
ATOM 8425 C CA . SER B 1 432 ? 8.93 -9.891 20.406 1 96.81 432 SER B CA 1
ATOM 8426 C C . SER B 1 432 ? 9.297 -8.469 19.969 1 96.81 432 SER B C 1
ATOM 8428 O O . SER B 1 432 ? 10.156 -7.836 20.578 1 96.81 432 SER B O 1
ATOM 8430 N N . PHE B 1 433 ? 8.664 -7.961 19.047 1 97.69 433 PHE B N 1
ATOM 8431 C CA . PHE B 1 433 ? 8.93 -6.66 18.438 1 97.69 433 PHE B CA 1
ATOM 8432 C C . PHE B 1 433 ? 8.617 -5.535 19.422 1 97.69 433 PHE B C 1
ATOM 8434 O O . PHE B 1 433 ? 9.453 -4.652 19.641 1 97.69 433 PHE B O 1
ATOM 8441 N N . CYS B 1 434 ? 7.418 -5.574 20.047 1 98.06 434 CYS B N 1
ATOM 8442 C CA . CYS B 1 434 ? 6.98 -4.5 20.938 1 98.06 434 CYS B CA 1
ATOM 8443 C C . CYS B 1 434 ? 6.273 -5.066 22.156 1 98.06 434 CYS B C 1
ATOM 8445 O O . CYS B 1 434 ? 5.09 -4.801 22.375 1 98.06 434 CYS B O 1
ATOM 8447 N N . PRO B 1 435 ? 6.949 -5.703 23.047 1 97.25 435 PRO B N 1
ATOM 8448 C CA . PRO B 1 435 ? 6.344 -6.434 24.156 1 97.25 435 PRO B CA 1
ATOM 8449 C C . PRO B 1 435 ? 5.578 -5.52 25.125 1 97.25 435 PRO B C 1
ATOM 8451 O O . PRO B 1 435 ? 4.664 -5.973 25.812 1 97.25 435 PRO B O 1
ATOM 8454 N N . ASN B 1 436 ? 5.875 -4.172 25.156 1 97.5 436 ASN B N 1
ATOM 8455 C CA . ASN B 1 436 ? 5.273 -3.277 26.141 1 97.5 436 ASN B CA 1
ATOM 8456 C C . ASN B 1 436 ? 4.441 -2.188 25.469 1 97.5 436 ASN B C 1
ATOM 8458 O O . ASN B 1 436 ? 4.254 -1.109 26.031 1 97.5 436 ASN B O 1
ATOM 8462 N N . ALA B 1 437 ? 3.957 -2.449 24.266 1 98.19 437 ALA B N 1
ATOM 8463 C CA . ALA B 1 437 ? 3.193 -1.453 23.531 1 98.19 437 ALA B CA 1
ATOM 8464 C C . ALA B 1 437 ? 1.884 -1.121 24.234 1 98.19 437 ALA B C 1
ATOM 8466 O O . ALA B 1 437 ? 1.195 -2.016 24.734 1 98.19 437 ALA B O 1
ATOM 8467 N N . THR B 1 438 ? 1.586 0.148 24.328 1 98.5 438 THR B N 1
ATOM 8468 C CA . THR B 1 438 ? 0.317 0.621 24.875 1 98.5 438 THR B CA 1
ATOM 8469 C C . THR B 1 438 ? -0.643 1.006 23.75 1 98.5 438 THR B C 1
ATOM 8471 O O . THR B 1 438 ? -1.861 0.917 23.922 1 98.5 438 THR B O 1
ATOM 8474 N N . LEU B 1 439 ? -0.097 1.444 22.719 1 98.81 439 LEU B N 1
ATOM 8475 C CA . LEU B 1 439 ? -0.839 1.787 21.516 1 98.81 439 LEU B CA 1
ATOM 8476 C C . LEU B 1 439 ? -0.261 1.07 20.297 1 98.81 439 LEU B C 1
ATOM 8478 O O . LEU B 1 439 ? 0.947 1.126 20.047 1 98.81 439 LEU B O 1
ATOM 8482 N N . LEU B 1 440 ? -1.075 0.355 19.547 1 98.75 440 LEU B N 1
ATOM 8483 C CA . LEU B 1 440 ? -0.66 -0.374 18.344 1 98.75 440 LEU B CA 1
ATOM 8484 C C . LEU B 1 440 ? -1.592 -0.078 17.188 1 98.75 440 LEU B C 1
ATOM 8486 O O . LEU B 1 440 ? -2.799 -0.31 17.266 1 98.75 440 LEU B O 1
ATOM 8490 N N . ASP B 1 441 ? -1.032 0.466 16.156 1 98.81 441 ASP B N 1
ATOM 8491 C CA . ASP B 1 441 ? -1.788 0.759 14.945 1 98.81 441 ASP B CA 1
ATOM 8492 C C . ASP B 1 441 ? -1.445 -0.229 13.836 1 98.81 441 ASP B C 1
ATOM 8494 O O . ASP B 1 441 ? -0.351 -0.182 13.273 1 98.81 441 ASP B O 1
ATOM 8498 N N . LEU B 1 442 ? -2.301 -1.133 13.5 1 98.75 442 LEU B N 1
ATOM 8499 C CA . LEU B 1 442 ? -2.168 -2.074 12.391 1 98.75 442 LEU B CA 1
ATOM 8500 C C . LEU B 1 442 ? -3.252 -1.837 11.344 1 98.75 442 LEU B C 1
ATOM 8502 O O . LEU B 1 442 ? -3.643 -2.762 10.625 1 98.75 442 LEU B O 1
ATOM 8506 N N . SER B 1 443 ? -3.756 -0.572 11.32 1 98.38 443 SER B N 1
ATOM 8507 C CA . SER B 1 443 ? -4.824 -0.234 10.383 1 98.38 443 SER B CA 1
ATOM 8508 C C . SER B 1 443 ? -4.324 -0.263 8.945 1 98.38 443 SER B C 1
ATOM 8510 O O . SER B 1 443 ? -3.135 -0.078 8.688 1 98.38 443 SER B O 1
ATOM 8512 N N . ILE B 1 444 ? -5.168 -0.58 7.984 1 96.88 444 ILE B N 1
ATOM 8513 C CA . ILE B 1 444 ? -4.93 -0.538 6.543 1 96.88 444 ILE B CA 1
ATOM 8514 C C . ILE B 1 444 ? -3.75 -1.44 6.191 1 96.88 444 ILE B C 1
ATOM 8516 O O . ILE B 1 444 ? -2.766 -0.985 5.605 1 96.88 444 ILE B O 1
ATOM 8520 N N . ASN B 1 445 ? -3.75 -2.721 6.633 1 98.25 445 ASN B N 1
ATOM 8521 C CA . ASN B 1 445 ? -2.824 -3.789 6.27 1 98.25 445 ASN B CA 1
ATOM 8522 C C . ASN B 1 445 ? -3.541 -4.93 5.555 1 98.25 445 ASN B C 1
ATOM 8524 O O . ASN B 1 445 ? -4.539 -4.707 4.863 1 98.25 445 ASN B O 1
ATOM 8528 N N . ARG B 1 446 ? -2.961 -6.109 5.578 1 97.75 446 ARG B N 1
ATOM 8529 C CA . ARG B 1 446 ? -3.545 -7.211 4.82 1 97.75 446 ARG B CA 1
ATOM 8530 C C . ARG B 1 446 ? -3.871 -8.391 5.734 1 97.75 446 ARG B C 1
ATOM 8532 O O . ARG B 1 446 ? -3.736 -9.547 5.332 1 97.75 446 ARG B O 1
ATOM 8539 N N . LEU B 1 447 ? -4.215 -8.094 6.969 1 97.94 447 LEU B N 1
ATOM 8540 C CA . LEU B 1 447 ? -4.629 -9.156 7.883 1 97.94 447 LEU B CA 1
ATOM 8541 C C . LEU B 1 447 ? -5.945 -9.781 7.438 1 97.94 447 LEU B C 1
ATOM 8543 O O . LEU B 1 447 ? -6.867 -9.07 7.031 1 97.94 447 LEU B O 1
ATOM 8547 N N . SER B 1 448 ? -6.043 -11.102 7.48 1 97.06 448 SER B N 1
ATOM 8548 C CA . SER B 1 448 ? -7.246 -11.75 6.973 1 97.06 448 SER B CA 1
ATOM 8549 C C . SER B 1 448 ? -7.895 -12.625 8.039 1 97.06 448 SER B C 1
ATOM 8551 O O . SER B 1 448 ? -9.039 -13.055 7.883 1 97.06 448 SER B O 1
ATOM 8553 N N . ASP B 1 449 ? -7.152 -12.875 9.094 1 96.62 449 ASP B N 1
ATOM 8554 C CA . ASP B 1 449 ? -7.59 -13.797 10.133 1 96.62 449 ASP B CA 1
ATOM 8555 C C . ASP B 1 449 ? -7.957 -13.055 11.414 1 96.62 449 ASP B C 1
ATOM 8557 O O . ASP B 1 449 ? -7.09 -12.461 12.062 1 96.62 449 ASP B O 1
ATOM 8561 N N . LEU B 1 450 ? -9.234 -13.164 11.805 1 96.25 450 LEU B N 1
ATOM 8562 C CA . LEU B 1 450 ? -9.695 -12.5 13.023 1 96.25 450 LEU B CA 1
ATOM 8563 C C . LEU B 1 450 ? -9.016 -13.086 14.25 1 96.25 450 LEU B C 1
ATOM 8565 O O . LEU B 1 450 ? -8.828 -12.383 15.258 1 96.25 450 LEU B O 1
ATOM 8569 N N . SER B 1 451 ? -8.562 -14.312 14.172 1 93 451 SER B N 1
ATOM 8570 C CA . SER B 1 451 ? -7.949 -14.984 15.312 1 93 451 SER B CA 1
ATOM 8571 C C . SER B 1 451 ? -6.605 -14.352 15.664 1 93 451 SER B C 1
ATOM 8573 O O . SER B 1 451 ? -6.078 -14.57 16.766 1 93 451 SER B O 1
ATOM 8575 N N . ASN B 1 452 ? -6.016 -13.516 14.773 1 94.06 452 ASN B N 1
ATOM 8576 C CA . ASN B 1 452 ? -4.809 -12.75 15.078 1 94.06 452 ASN B CA 1
ATOM 8577 C C . ASN B 1 452 ? -5.004 -11.844 16.281 1 94.06 452 ASN B C 1
ATOM 8579 O O . ASN B 1 452 ? -4.039 -11.484 16.953 1 94.06 452 ASN B O 1
ATOM 8583 N N . LEU B 1 453 ? -6.262 -11.453 16.516 1 94.38 453 LEU B N 1
ATOM 8584 C CA . LEU B 1 453 ? -6.551 -10.586 17.656 1 94.38 453 LEU B CA 1
ATOM 8585 C C . LEU B 1 453 ? -6.109 -11.242 18.969 1 94.38 453 LEU B C 1
ATOM 8587 O O . LEU B 1 453 ? -5.574 -10.57 19.844 1 94.38 453 LEU B O 1
ATOM 8591 N N . TRP B 1 454 ? -6.297 -12.586 19.125 1 91.62 454 TRP B N 1
ATOM 8592 C CA . TRP B 1 454 ? -5.875 -13.289 20.328 1 91.62 454 TRP B CA 1
ATOM 8593 C C . TRP B 1 454 ? -4.359 -13.219 20.5 1 91.62 454 TRP B C 1
ATOM 8595 O O . TRP B 1 454 ? -3.854 -13.109 21.609 1 91.62 454 TRP B O 1
ATOM 8605 N N . GLU B 1 455 ? -3.645 -13.266 19.391 1 91.5 455 GLU B N 1
ATOM 8606 C CA . GLU B 1 455 ? -2.191 -13.141 19.438 1 91.5 455 GLU B CA 1
ATOM 8607 C C . GLU B 1 455 ? -1.768 -11.734 19.844 1 91.5 455 GLU B C 1
ATOM 8609 O O . GLU B 1 455 ? -0.826 -11.57 20.625 1 91.5 455 GLU B O 1
ATOM 8614 N N . ILE B 1 456 ? -2.438 -10.711 19.297 1 95.88 456 ILE B N 1
ATOM 8615 C CA . ILE B 1 456 ? -2.131 -9.312 19.609 1 95.88 456 ILE B CA 1
ATOM 8616 C C . ILE B 1 456 ? -2.369 -9.055 21.094 1 95.88 456 ILE B C 1
ATOM 8618 O O . ILE B 1 456 ? -1.576 -8.367 21.734 1 95.88 456 ILE B O 1
ATOM 8622 N N . LEU B 1 457 ? -3.404 -9.711 21.641 1 93.75 457 LEU B N 1
ATOM 8623 C CA . LEU B 1 457 ? -3.82 -9.461 23.016 1 93.75 457 LEU B CA 1
ATOM 8624 C C . LEU B 1 457 ? -2.859 -10.117 24 1 93.75 457 LEU B C 1
ATOM 8626 O O . LEU B 1 457 ? -2.98 -9.922 25.203 1 93.75 457 LEU B O 1
ATOM 8630 N N . LYS B 1 458 ? -1.858 -10.836 23.516 1 92.88 458 LYS B N 1
ATOM 8631 C CA . LYS B 1 458 ? -0.771 -11.305 24.375 1 92.88 458 LYS B CA 1
ATOM 8632 C C . LYS B 1 458 ? 0.07 -10.133 24.875 1 92.88 458 LYS B C 1
ATOM 8634 O O . LYS B 1 458 ? 0.841 -10.281 25.828 1 92.88 458 LYS B O 1
ATOM 8639 N N . LEU B 1 459 ? -0.076 -8.984 24.172 1 95.69 459 LEU B N 1
ATOM 8640 C CA . LEU B 1 459 ? 0.525 -7.758 24.688 1 95.69 459 LEU B CA 1
ATOM 8641 C C . LEU B 1 459 ? -0.238 -7.238 25.891 1 95.69 459 LEU B C 1
ATOM 8643 O O . LEU B 1 459 ? -1.263 -6.566 25.75 1 95.69 459 LEU B O 1
ATOM 8647 N N . ARG B 1 460 ? 0.237 -7.352 27.047 1 93.44 460 ARG B N 1
ATOM 8648 C CA . ARG B 1 460 ? -0.488 -7.148 28.297 1 93.44 460 ARG B CA 1
ATOM 8649 C C . ARG B 1 460 ? -0.687 -5.664 28.578 1 93.44 460 ARG B C 1
ATOM 8651 O O . ARG B 1 460 ? -1.64 -5.277 29.25 1 93.44 460 ARG B O 1
ATOM 8658 N N . SER B 1 461 ? 0.188 -4.883 28.047 1 95.94 461 SER B N 1
ATOM 8659 C CA . SER B 1 461 ? 0.124 -3.455 28.344 1 95.94 461 SER B CA 1
ATOM 8660 C C . SER B 1 461 ? -0.728 -2.715 27.312 1 95.94 461 SER B C 1
ATOM 8662 O O . SER B 1 461 ? -0.937 -1.505 27.438 1 95.94 461 SER B O 1
ATOM 8664 N N . LEU B 1 462 ? -1.262 -3.414 26.328 1 97.56 462 LEU B N 1
ATOM 8665 C CA . LEU B 1 462 ? -1.949 -2.791 25.203 1 97.56 462 LEU B CA 1
ATOM 8666 C C . LEU B 1 462 ? -3.26 -2.154 25.656 1 97.56 462 LEU B C 1
ATOM 8668 O O . LEU B 1 462 ? -4.074 -2.801 26.312 1 97.56 462 LEU B O 1
ATOM 8672 N N . LYS B 1 463 ? -3.455 -0.896 25.297 1 98.56 463 LYS B N 1
ATOM 8673 C CA . LYS B 1 463 ? -4.656 -0.161 25.672 1 98.56 463 LYS B CA 1
ATOM 8674 C C . LYS B 1 463 ? -5.461 0.258 24.453 1 98.56 463 LYS B C 1
ATOM 8676 O O . LYS B 1 463 ? -6.691 0.316 24.5 1 98.56 463 LYS B O 1
ATOM 8681 N N . VAL B 1 464 ? -4.789 0.611 23.406 1 98.81 464 VAL B N 1
ATOM 8682 C CA . VAL B 1 464 ? -5.438 1.099 22.188 1 98.81 464 VAL B CA 1
ATOM 8683 C C . VAL B 1 464 ? -4.988 0.265 21 1 98.81 464 VAL B C 1
ATOM 8685 O O . VAL B 1 464 ? -3.787 0.112 20.75 1 98.81 464 VAL B O 1
ATOM 8688 N N . LEU B 1 465 ? -5.945 -0.292 20.219 1 98.69 465 LEU B N 1
ATOM 8689 C CA . LEU B 1 465 ? -5.641 -1.132 19.062 1 98.69 465 LEU B CA 1
ATOM 8690 C C . LEU B 1 465 ? -6.469 -0.717 17.859 1 98.69 465 LEU B C 1
ATOM 8692 O O . LEU B 1 465 ? -7.695 -0.64 17.938 1 98.69 465 LEU B O 1
ATOM 8696 N N . PHE B 1 466 ? -5.812 -0.424 16.781 1 98.81 466 PHE B N 1
ATOM 8697 C CA . PHE B 1 466 ? -6.469 -0.113 15.516 1 98.81 466 PHE B CA 1
ATOM 8698 C C . PHE B 1 466 ? -6.281 -1.246 14.508 1 98.81 466 PHE B C 1
ATOM 8700 O O . PHE B 1 466 ? -5.152 -1.579 14.148 1 98.81 466 PHE B O 1
ATOM 8707 N N . LEU B 1 467 ? -7.344 -1.845 14.055 1 98.5 467 LEU B N 1
ATOM 8708 C CA . LEU B 1 467 ? -7.32 -2.922 13.07 1 98.5 467 LEU B CA 1
ATOM 8709 C C . LEU B 1 467 ? -8.242 -2.607 11.898 1 98.5 467 LEU B C 1
ATOM 8711 O O . LEU B 1 467 ? -8.609 -3.502 11.133 1 98.5 467 LEU B O 1
ATOM 8715 N N . GLU B 1 468 ? -8.602 -1.313 11.836 1 97.75 468 GLU B N 1
ATOM 8716 C CA . GLU B 1 468 ? -9.562 -0.946 10.805 1 97.75 468 GLU B CA 1
ATOM 8717 C C . GLU B 1 468 ? -8.961 -1.095 9.406 1 97.75 468 GLU B C 1
ATOM 8719 O O . GLU B 1 468 ? -7.746 -1.013 9.242 1 97.75 468 GLU B O 1
ATOM 8724 N N . ARG B 1 469 ? -9.789 -1.426 8.359 1 95.75 469 ARG B N 1
ATOM 8725 C CA . ARG B 1 469 ? -9.477 -1.464 6.934 1 95.75 469 ARG B CA 1
ATOM 8726 C C . ARG B 1 469 ? -8.422 -2.518 6.625 1 95.75 469 ARG B C 1
ATOM 8728 O O . ARG B 1 469 ? -7.426 -2.23 5.961 1 95.75 469 ARG B O 1
ATOM 8735 N N . ASN B 1 470 ? -8.516 -3.688 7.176 1 97.38 470 ASN B N 1
ATOM 8736 C CA . ASN B 1 470 ? -7.816 -4.902 6.77 1 97.38 470 ASN B CA 1
ATOM 8737 C C . ASN B 1 470 ? -8.703 -5.805 5.922 1 97.38 470 ASN B C 1
ATOM 8739 O O . ASN B 1 470 ? -9.711 -5.355 5.371 1 97.38 470 ASN B O 1
ATOM 8743 N N . TYR B 1 471 ? -8.266 -7.047 5.684 1 95.38 471 TYR B N 1
ATOM 8744 C CA . TYR B 1 471 ? -9.055 -8.016 4.922 1 95.38 471 TYR B CA 1
ATOM 8745 C C . TYR B 1 471 ? -9.594 -9.109 5.824 1 95.38 471 TYR B C 1
ATOM 8747 O O . TYR B 1 471 ? -9.664 -10.281 5.426 1 95.38 471 TYR B O 1
ATOM 8755 N N . ILE B 1 472 ? -9.961 -8.75 6.992 1 97.25 472 ILE B N 1
ATOM 8756 C CA . ILE B 1 472 ? -10.375 -9.758 7.961 1 97.25 472 ILE B CA 1
ATOM 8757 C C . ILE B 1 472 ? -11.719 -10.359 7.543 1 97.25 472 ILE B C 1
ATOM 8759 O O . ILE B 1 472 ? -12.75 -9.68 7.598 1 97.25 472 ILE B O 1
ATOM 8763 N N . SER B 1 473 ? -11.672 -11.602 7.137 1 95.62 473 SER B N 1
ATOM 8764 C CA . SER B 1 473 ? -12.875 -12.266 6.641 1 95.62 473 SER B CA 1
ATOM 8765 C C . SER B 1 473 ? -12.906 -13.734 7.059 1 95.62 473 SER B C 1
ATOM 8767 O O . SER B 1 473 ? -13.859 -14.453 6.746 1 95.62 473 SER B O 1
ATOM 8769 N N . GLN B 1 474 ? -11.844 -14.141 7.777 1 95.5 474 GLN B N 1
ATOM 8770 C CA . GLN B 1 474 ? -11.75 -15.523 8.219 1 95.5 474 GLN B CA 1
ATOM 8771 C C . GLN B 1 474 ? -11.383 -15.609 9.695 1 95.5 474 GLN B C 1
ATOM 8773 O O . GLN B 1 474 ? -10.977 -14.617 10.297 1 95.5 474 GLN B O 1
ATOM 8778 N N . CYS B 1 475 ? -11.648 -16.781 10.195 1 94.12 475 CYS B N 1
ATOM 8779 C CA . CYS B 1 475 ? -11.242 -17.125 11.555 1 94.12 475 CYS B CA 1
ATOM 8780 C C . CYS B 1 475 ? -10.805 -18.594 11.633 1 94.12 475 CYS B C 1
ATOM 8782 O O . CYS B 1 475 ? -11.641 -19.484 11.547 1 94.12 475 CYS B O 1
ATOM 8784 N N . TYR B 1 476 ? -9.523 -18.891 11.664 1 86.38 476 TYR B N 1
ATOM 8785 C CA . TYR B 1 476 ? -9.008 -20.25 11.539 1 86.38 476 TYR B CA 1
ATOM 8786 C C . TYR B 1 476 ? -8.867 -20.906 12.906 1 86.38 476 TYR B C 1
ATOM 8788 O O . TYR B 1 476 ? -9.023 -22.109 13.039 1 86.38 476 TYR B O 1
ATOM 8796 N N . GLN B 1 477 ? -8.211 -20.203 13.797 1 73.12 477 GLN B N 1
ATOM 8797 C CA . GLN B 1 477 ? -7.898 -20.812 15.086 1 73.12 477 GLN B CA 1
ATOM 8798 C C . GLN B 1 477 ? -9.062 -20.688 16.062 1 73.12 477 GLN B C 1
ATOM 8800 O O . GLN B 1 477 ? -9.805 -19.688 16.016 1 73.12 477 GLN B O 1
ATOM 8805 N N . SER B 1 478 ? -9.531 -21.875 16.547 1 64.44 478 SER B N 1
ATOM 8806 C CA . SER B 1 478 ? -10.453 -21.797 17.672 1 64.44 478 SER B CA 1
ATOM 8807 C C . SER B 1 478 ? -9.711 -21.484 18.969 1 64.44 478 SER B C 1
ATOM 8809 O O . SER B 1 478 ? -8.523 -21.781 19.094 1 64.44 478 SER B O 1
ATOM 8811 N N . HIS B 1 479 ? -10.188 -20.438 19.625 1 58.88 479 HIS B N 1
ATOM 8812 C CA . HIS B 1 479 ? -9.617 -19.984 20.891 1 58.88 479 HIS B CA 1
ATOM 8813 C C . HIS B 1 479 ? -9.211 -21.172 21.766 1 58.88 479 HIS B C 1
ATOM 8815 O O . HIS B 1 479 ? -10.07 -21.906 22.266 1 58.88 479 HIS B O 1
ATOM 8821 N N . THR B 1 480 ? -8.297 -21.922 21.359 1 50.41 480 THR B N 1
ATOM 8822 C CA . THR B 1 480 ? -8.086 -22.969 22.344 1 50.41 480 THR B CA 1
ATOM 8823 C C . THR B 1 480 ? -7.703 -22.375 23.703 1 50.41 480 THR B C 1
ATOM 8825 O O . THR B 1 480 ? -7.621 -23.094 24.703 1 50.41 480 THR B O 1
ATOM 8828 N N . SER B 1 481 ? -6.758 -21.438 23.703 1 49.47 481 SER B N 1
ATOM 8829 C CA . SER B 1 481 ? -5.91 -21.297 24.875 1 49.47 481 SER B CA 1
ATOM 8830 C C . SER B 1 481 ? -6.637 -20.562 26.016 1 49.47 481 SER B C 1
ATOM 8832 O O . SER B 1 481 ? -7.375 -19.609 25.766 1 49.47 481 SER B O 1
ATOM 8834 N N . ASN B 1 482 ? -6.949 -21.328 26.984 1 48.53 482 ASN B N 1
ATOM 8835 C CA . ASN B 1 482 ? -7.359 -21.109 28.359 1 48.53 482 ASN B CA 1
ATOM 8836 C C . ASN B 1 482 ? -6.656 -19.906 28.969 1 48.53 482 ASN B C 1
ATOM 8838 O O . ASN B 1 482 ? -6.449 -19.844 30.188 1 48.53 482 ASN B O 1
ATOM 8842 N N . THR B 1 483 ? -5.84 -19.219 28.328 1 52.47 483 THR B N 1
ATOM 8843 C CA . THR B 1 483 ? -5.141 -18.312 29.234 1 52.47 483 THR B CA 1
ATOM 8844 C C . THR B 1 483 ? -6.09 -17.25 29.797 1 52.47 483 THR B C 1
ATOM 8846 O O . THR B 1 483 ? -6.734 -16.531 29.031 1 52.47 483 THR B O 1
ATOM 8849 N N . ALA B 1 484 ? -6.48 -17.438 31.125 1 53.22 484 ALA B N 1
ATOM 8850 C CA . ALA B 1 484 ? -7.344 -16.844 32.125 1 53.22 484 ALA B CA 1
ATOM 8851 C C . ALA B 1 484 ? -7.055 -15.344 32.281 1 53.22 484 ALA B C 1
ATOM 8853 O O . ALA B 1 484 ? -7.453 -14.734 33.281 1 53.22 484 ALA B O 1
ATOM 8854 N N . TYR B 1 485 ? -6.242 -14.508 31.406 1 64.75 485 TYR B N 1
ATOM 8855 C CA . TYR B 1 485 ? -5.98 -13.188 31.953 1 64.75 485 TYR B CA 1
ATOM 8856 C C . TYR B 1 485 ? -6.875 -12.141 31.297 1 64.75 485 TYR B C 1
ATOM 8858 O O . TYR B 1 485 ? -7.242 -12.273 30.125 1 64.75 485 TYR B O 1
ATOM 8866 N N . GLU B 1 486 ? -7.289 -11.203 32.125 1 76.75 486 GLU B N 1
ATOM 8867 C CA . GLU B 1 486 ? -8.031 -10.016 31.703 1 76.75 486 GLU B CA 1
ATOM 8868 C C . GLU B 1 486 ? -7.133 -9.031 30.969 1 76.75 486 GLU B C 1
ATOM 8870 O O . GLU B 1 486 ? -6.023 -8.734 31.422 1 76.75 486 GLU B O 1
ATOM 8875 N N . HIS B 1 487 ? -7.621 -8.664 29.797 1 87.31 487 HIS B N 1
ATOM 8876 C CA . HIS B 1 487 ? -6.82 -7.777 28.969 1 87.31 487 HIS B CA 1
ATOM 8877 C C . HIS B 1 487 ? -7.07 -6.316 29.328 1 87.31 487 HIS B C 1
ATOM 8879 O O . HIS B 1 487 ? -8.156 -5.961 29.781 1 87.31 487 HIS B O 1
ATOM 8885 N N . SER B 1 488 ? -6.051 -5.496 29.188 1 92.75 488 SER B N 1
ATOM 8886 C CA . SER B 1 488 ? -6.098 -4.09 29.578 1 92.75 488 SER B CA 1
ATOM 8887 C C . SER B 1 488 ? -6.617 -3.221 28.438 1 92.75 488 SER B C 1
ATOM 8889 O O . SER B 1 488 ? -6.641 -1.993 28.547 1 92.75 488 SER B O 1
ATOM 8891 N N . LEU B 1 489 ? -7.086 -3.811 27.375 1 96.88 489 LEU B N 1
ATOM 8892 C CA . LEU B 1 489 ? -7.508 -3.088 26.172 1 96.88 489 LEU B CA 1
ATOM 8893 C C . LEU B 1 489 ? -8.695 -2.186 26.484 1 96.88 489 LEU B C 1
ATOM 8895 O O . LEU B 1 489 ? -9.672 -2.623 27.094 1 96.88 489 LEU B O 1
ATOM 8899 N N . LEU B 1 490 ? -8.609 -0.898 26.078 1 98.44 490 LEU B N 1
ATOM 8900 C CA . LEU B 1 490 ? -9.648 0.089 26.344 1 98.44 490 LEU B CA 1
ATOM 8901 C C . LEU B 1 490 ? -10.367 0.481 25.062 1 98.44 490 LEU B C 1
ATOM 8903 O O . LEU B 1 490 ? -11.547 0.821 25.078 1 98.44 490 LEU B O 1
ATOM 8907 N N . TYR B 1 491 ? -9.641 0.518 24.016 1 98.75 491 TYR B N 1
ATOM 8908 C CA . TYR B 1 491 ? -10.156 0.995 22.734 1 98.75 491 TYR B CA 1
ATOM 8909 C C . TYR B 1 491 ? -9.82 0.018 21.609 1 98.75 491 TYR B C 1
ATOM 8911 O O . TYR B 1 491 ? -8.656 -0.336 21.422 1 98.75 491 TYR B O 1
ATOM 8919 N N . LEU B 1 492 ? -10.844 -0.459 20.859 1 98.56 492 LEU B N 1
ATOM 8920 C CA . LEU B 1 492 ? -10.656 -1.374 19.734 1 98.56 492 LEU B CA 1
ATOM 8921 C C . LEU B 1 492 ? -11.445 -0.914 18.516 1 98.56 492 LEU B C 1
ATOM 8923 O O . LEU B 1 492 ? -12.672 -0.782 18.578 1 98.56 492 LEU B O 1
ATOM 8927 N N . ASP B 1 493 ? -10.758 -0.639 17.438 1 98.75 493 ASP B N 1
ATOM 8928 C CA . ASP B 1 493 ? -11.391 -0.287 16.172 1 98.75 493 ASP B CA 1
ATOM 8929 C C . ASP B 1 493 ? -11.172 -1.376 15.117 1 98.75 493 ASP B C 1
ATOM 8931 O O . ASP B 1 493 ? -10.055 -1.563 14.641 1 98.75 493 ASP B O 1
ATOM 8935 N N . ILE B 1 494 ? -12.148 -2.105 14.773 1 98.19 494 ILE B N 1
ATOM 8936 C CA . ILE B 1 494 ? -12.078 -3.146 13.758 1 98.19 494 ILE B CA 1
ATOM 8937 C C . ILE B 1 494 ? -13.016 -2.809 12.602 1 98.19 494 ILE B C 1
ATOM 8939 O O . ILE B 1 494 ? -13.656 -3.699 12.031 1 98.19 494 ILE B O 1
ATOM 8943 N N . SER B 1 495 ? -13.141 -1.538 12.344 1 97.38 495 SER B N 1
ATOM 8944 C CA . SER B 1 495 ? -14.055 -1.059 11.312 1 97.38 495 SER B CA 1
ATOM 8945 C C . SER B 1 495 ? -13.547 -1.399 9.914 1 97.38 495 SER B C 1
ATOM 8947 O O . SER B 1 495 ? -12.359 -1.672 9.734 1 97.38 495 SER B O 1
ATOM 8949 N N . ASP B 1 496 ? -14.398 -1.469 8.891 1 93.69 496 ASP B N 1
ATOM 8950 C CA . ASP B 1 496 ? -14.094 -1.603 7.473 1 93.69 496 ASP B CA 1
ATOM 8951 C C . ASP B 1 496 ? -13.352 -2.908 7.188 1 93.69 496 ASP B C 1
ATOM 8953 O O . ASP B 1 496 ? -12.297 -2.902 6.555 1 93.69 496 ASP B O 1
ATOM 8957 N N . ASN B 1 497 ? -13.836 -4.012 7.75 1 96.12 497 ASN B N 1
ATOM 8958 C CA . ASN B 1 497 ? -13.461 -5.383 7.426 1 96.12 497 ASN B CA 1
ATOM 8959 C C . ASN B 1 497 ? -14.664 -6.195 6.945 1 96.12 497 ASN B C 1
ATOM 8961 O O . ASN B 1 497 ? -15.586 -5.648 6.348 1 96.12 497 ASN B O 1
ATOM 8965 N N . SER B 1 498 ? -14.578 -7.504 7.055 1 93.81 498 SER B N 1
ATOM 8966 C CA . SER B 1 498 ? -15.695 -8.352 6.645 1 93.81 498 SER B CA 1
ATOM 8967 C C . SER B 1 498 ? -16.062 -9.344 7.738 1 93.81 498 SER B C 1
ATOM 8969 O O . SER B 1 498 ? -16.094 -10.555 7.504 1 93.81 498 SER B O 1
ATOM 8971 N N . LEU B 1 499 ? -16.469 -8.828 8.859 1 95.94 499 LEU B N 1
ATOM 8972 C CA . LEU B 1 499 ? -16.781 -9.672 10.008 1 95.94 499 LEU B CA 1
ATOM 8973 C C . LEU B 1 499 ? -18.109 -10.398 9.797 1 95.94 499 LEU B C 1
ATOM 8975 O O . LEU B 1 499 ? -18.375 -11.414 10.445 1 95.94 499 LEU B O 1
ATOM 8979 N N . GLY B 1 500 ? -18.984 -9.781 8.945 1 92.94 500 GLY B N 1
ATOM 8980 C CA . GLY B 1 500 ? -20.266 -10.422 8.672 1 92.94 500 GLY B CA 1
ATOM 8981 C C . GLY B 1 500 ? -20.125 -11.859 8.211 1 92.94 500 GLY B C 1
ATOM 8982 O O . GLY B 1 500 ? -20.859 -12.734 8.664 1 92.94 500 GLY B O 1
ATOM 8983 N N . THR B 1 501 ? -19.156 -12.062 7.406 1 90.62 501 THR B N 1
ATOM 8984 C CA . THR B 1 501 ? -18.922 -13.406 6.887 1 90.62 501 THR B CA 1
ATOM 8985 C C . THR B 1 501 ? -18.484 -14.352 8.008 1 90.62 501 THR B C 1
ATOM 8987 O O . THR B 1 501 ? -18.891 -15.516 8.031 1 90.62 501 THR B O 1
ATOM 8990 N N . ILE B 1 502 ? -17.719 -13.867 8.852 1 94.06 502 ILE B N 1
ATOM 8991 C CA . ILE B 1 502 ? -17.219 -14.664 9.969 1 94.06 502 ILE B CA 1
ATOM 8992 C C . ILE B 1 502 ? -18.375 -15.016 10.906 1 94.06 502 ILE B C 1
ATOM 8994 O O . ILE B 1 502 ? -18.547 -16.188 11.266 1 94.06 502 ILE B O 1
ATOM 8998 N N . PHE B 1 503 ? -19.203 -14.039 11.219 1 92.5 503 PHE B N 1
ATOM 8999 C CA . PHE B 1 503 ? -20.297 -14.258 12.148 1 92.5 503 PHE B CA 1
ATOM 9000 C C . PHE B 1 503 ? -21.328 -15.211 11.555 1 92.5 503 PHE B C 1
ATOM 9002 O O . PHE B 1 503 ? -21.922 -16.016 12.273 1 92.5 503 PHE B O 1
ATOM 9009 N N . LYS B 1 504 ? -21.484 -15.141 10.336 1 87.38 504 LYS B N 1
ATOM 9010 C CA . LYS B 1 504 ? -22.406 -16.047 9.656 1 87.38 504 LYS B CA 1
ATOM 9011 C C . LYS B 1 504 ? -21.938 -17.5 9.773 1 87.38 504 LYS B C 1
ATOM 9013 O O . LYS B 1 504 ? -22.75 -18.406 9.898 1 87.38 504 LYS B O 1
ATOM 9018 N N . SER B 1 505 ? -20.656 -17.688 9.836 1 88.81 505 SER B N 1
ATOM 9019 C CA . SER B 1 505 ? -20.094 -19.031 9.906 1 88.81 505 SER B CA 1
ATOM 9020 C C . SER B 1 505 ? -20.062 -19.547 11.344 1 88.81 505 SER B C 1
ATOM 9022 O O . SER B 1 505 ? -19.781 -20.719 11.586 1 88.81 505 SER B O 1
ATOM 9024 N N . GLY B 1 506 ? -20.422 -18.719 12.305 1 90.06 506 GLY B N 1
ATOM 9025 C CA . GLY B 1 506 ? -20.453 -19.109 13.703 1 90.06 506 GLY B CA 1
ATOM 9026 C C . GLY B 1 506 ? -19.078 -19.234 14.32 1 90.06 506 GLY B C 1
ATOM 9027 O O . GLY B 1 506 ? -18.922 -19.797 15.398 1 90.06 506 GLY B O 1
ATOM 9028 N N . LYS B 1 507 ? -18.094 -18.734 13.578 1 90.31 507 LYS B N 1
ATOM 9029 C CA . LYS B 1 507 ? -16.719 -18.812 14.086 1 90.31 507 LYS B CA 1
ATOM 9030 C C . LYS B 1 507 ? -16.375 -17.594 14.922 1 90.31 507 LYS B C 1
ATOM 9032 O O . LYS B 1 507 ? -16.953 -16.516 14.734 1 90.31 507 LYS B O 1
ATOM 9037 N N . CYS B 1 508 ? -15.477 -17.609 15.883 1 90.81 508 CYS B N 1
ATOM 9038 C CA . CYS B 1 508 ? -14.914 -16.547 16.703 1 90.81 508 CYS B CA 1
ATOM 9039 C C . CYS B 1 508 ? -16.016 -15.766 17.406 1 90.81 508 CYS B C 1
ATOM 9041 O O . CYS B 1 508 ? -15.906 -14.547 17.547 1 90.81 508 CYS B O 1
ATOM 9043 N N . THR B 1 509 ? -17.078 -16.406 17.859 1 90.12 509 THR B N 1
ATOM 9044 C CA . THR B 1 509 ? -18.188 -15.75 18.516 1 90.12 509 THR B CA 1
ATOM 9045 C C . THR B 1 509 ? -17.812 -15.32 19.938 1 90.12 509 THR B C 1
ATOM 9047 O O . THR B 1 509 ? -18.516 -14.531 20.562 1 90.12 509 THR B O 1
ATOM 9050 N N . ASP B 1 510 ? -16.625 -15.766 20.438 1 89.81 510 ASP B N 1
ATOM 9051 C CA . ASP B 1 510 ? -16.156 -15.422 21.781 1 89.81 510 ASP B CA 1
ATOM 9052 C C . ASP B 1 510 ? -14.961 -14.477 21.719 1 89.81 510 ASP B C 1
ATOM 9054 O O . ASP B 1 510 ? -14.211 -14.352 22.703 1 89.81 510 ASP B O 1
ATOM 9058 N N . ILE B 1 511 ? -14.789 -13.82 20.609 1 91.06 511 ILE B N 1
ATOM 9059 C CA . ILE B 1 511 ? -13.586 -13.055 20.328 1 91.06 511 ILE B CA 1
ATOM 9060 C C . ILE B 1 511 ? -13.461 -11.906 21.328 1 91.06 511 ILE B C 1
ATOM 9062 O O . ILE B 1 511 ? -12.352 -11.484 21.672 1 91.06 511 ILE B O 1
ATOM 9066 N N . PHE B 1 512 ? -14.617 -11.391 21.922 1 92.44 512 PHE B N 1
ATOM 9067 C CA . PHE B 1 512 ? -14.57 -10.234 22.812 1 92.44 512 PHE B CA 1
ATOM 9068 C C . PHE B 1 512 ? -14.758 -10.641 24.266 1 92.44 512 PHE B C 1
ATOM 9070 O O . PHE B 1 512 ? -14.789 -9.797 25.156 1 92.44 512 PHE B O 1
ATOM 9077 N N . THR B 1 513 ? -14.953 -11.914 24.625 1 89.25 513 THR B N 1
ATOM 9078 C CA . THR B 1 513 ? -15.383 -12.398 25.922 1 89.25 513 THR B CA 1
ATOM 9079 C C . THR B 1 513 ? -14.383 -12 27 1 89.25 513 THR B C 1
ATOM 9081 O O . THR B 1 513 ? -14.766 -11.766 28.156 1 89.25 513 THR B O 1
ATOM 9084 N N . ARG B 1 514 ? -13.125 -11.742 26.703 1 88.38 514 ARG B N 1
ATOM 9085 C CA . ARG B 1 514 ? -12.117 -11.492 27.719 1 88.38 514 ARG B CA 1
ATOM 9086 C C . ARG B 1 514 ? -11.703 -10.023 27.734 1 88.38 514 ARG B C 1
ATOM 9088 O O . ARG B 1 514 ? -10.688 -9.664 28.344 1 88.38 514 ARG B O 1
ATOM 9095 N N . LEU B 1 515 ? -12.5 -9.234 27.141 1 93.88 515 LEU B N 1
ATOM 9096 C CA . LEU B 1 515 ? -12.188 -7.812 27.094 1 93.88 515 LEU B CA 1
ATOM 9097 C C . LEU B 1 515 ? -13.055 -7.031 28.062 1 93.88 515 LEU B C 1
ATOM 9099 O O . LEU B 1 515 ? -13.742 -6.082 27.672 1 93.88 515 LEU B O 1
ATOM 9103 N N . LYS B 1 516 ? -12.922 -7.352 29.344 1 93.88 516 LYS B N 1
ATOM 9104 C CA . LYS B 1 516 ? -13.781 -6.797 30.391 1 93.88 516 LYS B CA 1
ATOM 9105 C C . LYS B 1 516 ? -13.531 -5.301 30.562 1 93.88 516 LYS B C 1
ATOM 9107 O O . LYS B 1 516 ? -14.422 -4.566 31.016 1 93.88 516 LYS B O 1
ATOM 9112 N N . ASN B 1 517 ? -12.367 -4.84 30.172 1 95.88 517 ASN B N 1
ATOM 9113 C CA . ASN B 1 517 ? -12.008 -3.445 30.406 1 95.88 517 ASN B CA 1
ATOM 9114 C C . ASN B 1 517 ? -12.312 -2.578 29.188 1 95.88 517 ASN B C 1
ATOM 9116 O O . ASN B 1 517 ? -12.172 -1.355 29.234 1 95.88 517 ASN B O 1
ATOM 9120 N N . LEU B 1 518 ? -12.727 -3.189 28.047 1 97.5 518 LEU B N 1
ATOM 9121 C CA . LEU B 1 518 ? -12.938 -2.461 26.797 1 97.5 518 LEU B CA 1
ATOM 9122 C C . LEU B 1 518 ? -14.016 -1.391 26.969 1 97.5 518 LEU B C 1
ATOM 9124 O O . LEU B 1 518 ? -15.102 -1.675 27.469 1 97.5 518 LEU B O 1
ATOM 9128 N N . GLN B 1 519 ? -13.719 -0.19 26.578 1 98.44 519 GLN B N 1
ATOM 9129 C CA . GLN B 1 519 ? -14.641 0.934 26.75 1 98.44 519 GLN B CA 1
ATOM 9130 C C . GLN B 1 519 ? -15.211 1.371 25.406 1 98.44 519 GLN B C 1
ATOM 9132 O O . GLN B 1 519 ? -16.344 1.858 25.328 1 98.44 519 GLN B O 1
ATOM 9137 N N . TYR B 1 520 ? -14.438 1.267 24.391 1 98.69 520 TYR B N 1
ATOM 9138 C CA . TYR B 1 520 ? -14.859 1.683 23.047 1 98.69 520 TYR B CA 1
ATOM 9139 C C . TYR B 1 520 ? -14.672 0.552 22.047 1 98.69 520 TYR B C 1
ATOM 9141 O O . TYR B 1 520 ? -13.578 0.012 21.906 1 98.69 520 TYR B O 1
ATOM 9149 N N . LEU B 1 521 ? -15.75 0.184 21.359 1 98.62 521 LEU B N 1
ATOM 9150 C CA . LEU B 1 521 ? -15.703 -0.833 20.328 1 98.62 521 LEU B CA 1
ATOM 9151 C C . LEU B 1 521 ? -16.344 -0.323 19.031 1 98.62 521 LEU B C 1
ATOM 9153 O O . LEU B 1 521 ? -17.531 0.031 19.016 1 98.62 521 LEU B O 1
ATOM 9157 N N . LYS B 1 522 ? -15.586 -0.23 17.953 1 98.62 522 LYS B N 1
ATOM 9158 C CA . LYS B 1 522 ? -16.078 0.212 16.656 1 98.62 522 LYS B CA 1
ATOM 9159 C C . LYS B 1 522 ? -16.156 -0.953 15.672 1 98.62 522 LYS B C 1
ATOM 9161 O O . LYS B 1 522 ? -15.125 -1.533 15.312 1 98.62 522 LYS B O 1
ATOM 9166 N N . LEU B 1 523 ? -17.297 -1.256 15.273 1 98.06 523 LEU B N 1
ATOM 9167 C CA . LEU B 1 523 ? -17.547 -2.334 14.32 1 98.06 523 LEU B CA 1
ATOM 9168 C C . LEU B 1 523 ? -18.172 -1.799 13.039 1 98.06 523 LEU B C 1
ATOM 9170 O O . LEU B 1 523 ? -18.844 -2.539 12.32 1 98.06 523 LEU B O 1
ATOM 9174 N N . THR B 1 524 ? -17.844 -0.604 12.773 1 95.94 524 THR B N 1
ATOM 9175 C CA . THR B 1 524 ? -18.453 0.129 11.672 1 95.94 524 THR B CA 1
ATOM 9176 C C . THR B 1 524 ? -18.094 -0.509 10.328 1 95.94 524 THR B C 1
ATOM 9178 O O . THR B 1 524 ? -16.953 -0.925 10.125 1 95.94 524 THR B O 1
ATOM 9181 N N . ARG B 1 525 ? -19.047 -0.691 9.352 1 91.69 525 ARG B N 1
ATOM 9182 C CA . ARG B 1 525 ? -18.875 -1.085 7.957 1 91.69 525 ARG B CA 1
ATOM 9183 C C . ARG B 1 525 ? -18.156 -2.43 7.855 1 91.69 525 ARG B C 1
ATOM 9185 O O . ARG B 1 525 ? -17.109 -2.535 7.215 1 91.69 525 ARG B O 1
ATOM 9192 N N . ASN B 1 526 ? -18.766 -3.48 8.469 1 94.31 526 ASN B N 1
ATOM 9193 C CA . ASN B 1 526 ? -18.25 -4.844 8.438 1 94.31 526 ASN B CA 1
ATOM 9194 C C . ASN B 1 526 ? -19.188 -5.793 7.719 1 94.31 526 ASN B C 1
ATOM 9196 O O . ASN B 1 526 ? -19.047 -7.016 7.809 1 94.31 526 ASN B O 1
ATOM 9200 N N . HIS B 1 527 ? -20.203 -5.145 7.082 1 89.5 527 HIS B N 1
ATOM 9201 C CA . HIS B 1 527 ? -21.188 -5.926 6.344 1 89.5 527 HIS B CA 1
ATOM 9202 C C . HIS B 1 527 ? -21.875 -6.945 7.25 1 89.5 527 HIS B C 1
ATOM 9204 O O . HIS B 1 527 ? -22.062 -8.102 6.863 1 89.5 527 HIS B O 1
ATOM 9210 N N . ILE B 1 528 ? -22.188 -6.516 8.453 1 92.44 528 ILE B N 1
ATOM 9211 C CA . ILE B 1 528 ? -22.828 -7.395 9.422 1 92.44 528 ILE B CA 1
ATOM 9212 C C . ILE B 1 528 ? -24.328 -7.426 9.164 1 92.44 528 ILE B C 1
ATOM 9214 O O . ILE B 1 528 ? -24.984 -6.383 9.141 1 92.44 528 ILE B O 1
ATOM 9218 N N . TYR B 1 529 ? -24.875 -8.617 8.906 1 87 529 TYR B N 1
ATOM 9219 C CA . TYR B 1 529 ? -26.297 -8.781 8.68 1 87 529 TYR B CA 1
ATOM 9220 C C . TYR B 1 529 ? -26.984 -9.383 9.898 1 87 529 TYR B C 1
ATOM 9222 O O . TYR B 1 529 ? -28.172 -9.156 10.133 1 87 529 TYR B O 1
ATOM 9230 N N . ASN B 1 530 ? -26.219 -10.188 10.602 1 86.19 530 ASN B N 1
ATOM 9231 C CA . ASN B 1 530 ? -26.688 -10.773 11.852 1 86.19 530 ASN B CA 1
ATOM 9232 C C . ASN B 1 530 ? -25.562 -10.828 12.891 1 86.19 530 ASN B C 1
ATOM 9234 O O . ASN B 1 530 ? -24.422 -11.141 12.57 1 86.19 530 ASN B O 1
ATOM 9238 N N . ILE B 1 531 ? -25.922 -10.445 14.031 1 92.12 531 ILE B N 1
ATOM 9239 C CA . ILE B 1 531 ? -24.969 -10.453 15.125 1 92.12 531 ILE B CA 1
ATOM 9240 C C . ILE B 1 531 ? -25.219 -11.664 16.016 1 92.12 531 ILE B C 1
ATOM 9242 O O . ILE B 1 531 ? -26.328 -11.859 16.5 1 92.12 531 ILE B O 1
ATOM 9246 N N . PRO B 1 532 ? -24.172 -12.414 16.234 1 91.88 532 PRO B N 1
ATOM 9247 C CA . PRO B 1 532 ? -24.375 -13.516 17.188 1 91.88 532 PRO B CA 1
ATOM 9248 C C . PRO B 1 532 ? -24.828 -13.031 18.562 1 91.88 532 PRO B C 1
ATOM 9250 O O . PRO B 1 532 ? -24.344 -12.008 19.047 1 91.88 532 PRO B O 1
ATOM 9253 N N . GLU B 1 533 ? -25.641 -13.75 19.25 1 89.31 533 GLU B N 1
ATOM 9254 C CA . GLU B 1 533 ? -26.297 -13.336 20.484 1 89.31 533 GLU B CA 1
ATOM 9255 C C . GLU B 1 533 ? -25.281 -13.148 21.609 1 89.31 533 GLU B C 1
ATOM 9257 O O . GLU B 1 533 ? -25.469 -12.297 22.484 1 89.31 533 GLU B O 1
ATOM 9262 N N . THR B 1 534 ? -24.172 -13.891 21.578 1 88.94 534 THR B N 1
ATOM 9263 C CA . THR B 1 534 ? -23.281 -13.898 22.719 1 88.94 534 THR B CA 1
ATOM 9264 C C . THR B 1 534 ? -22.031 -13.07 22.438 1 88.94 534 THR B C 1
ATOM 9266 O O . THR B 1 534 ? -21.078 -13.062 23.219 1 88.94 534 THR B O 1
ATOM 9269 N N . ILE B 1 535 ? -22.016 -12.359 21.359 1 93.25 535 ILE B N 1
ATOM 9270 C CA . ILE B 1 535 ? -20.781 -11.734 20.875 1 93.25 535 ILE B CA 1
ATOM 9271 C C . ILE B 1 535 ? -20.344 -10.656 21.859 1 93.25 535 ILE B C 1
ATOM 9273 O O . ILE B 1 535 ? -19.141 -10.414 22.031 1 93.25 535 ILE B O 1
ATOM 9277 N N . PHE B 1 536 ? -21.281 -9.984 22.547 1 95.06 536 PHE B N 1
ATOM 9278 C CA . PHE B 1 536 ? -20.922 -8.859 23.406 1 95.06 536 PHE B CA 1
ATOM 9279 C C . PHE B 1 536 ? -20.875 -9.289 24.859 1 95.06 536 PHE B C 1
ATOM 9281 O O . PHE B 1 536 ? -20.766 -8.453 25.75 1 95.06 536 PHE B O 1
ATOM 9288 N N . GLU B 1 537 ? -20.875 -10.602 24.984 1 90.19 537 GLU B N 1
ATOM 9289 C CA . GLU B 1 537 ? -20.781 -11.102 26.344 1 90.19 537 GLU B CA 1
ATOM 9290 C C . GLU B 1 537 ? -19.422 -10.758 26.969 1 90.19 537 GLU B C 1
ATOM 9292 O O . GLU B 1 537 ? -18.391 -10.859 26.297 1 90.19 537 GLU B O 1
ATOM 9297 N N . GLY B 1 538 ? -19.344 -10.25 28.062 1 88.69 538 GLY B N 1
ATOM 9298 C CA . GLY B 1 538 ? -18.094 -9.977 28.766 1 88.69 538 GLY B CA 1
ATOM 9299 C C . GLY B 1 538 ? -17.688 -8.516 28.703 1 88.69 538 GLY B C 1
ATOM 9300 O O . GLY B 1 538 ? -16.781 -8.094 29.438 1 88.69 538 GLY B O 1
ATOM 9301 N N . LEU B 1 539 ? -18.375 -7.75 27.828 1 95.31 539 LEU B N 1
ATOM 9302 C CA . LEU B 1 539 ? -18 -6.352 27.656 1 95.31 539 LEU B CA 1
ATOM 9303 C C . LEU B 1 539 ? -18.703 -5.469 28.688 1 95.31 539 LEU B C 1
ATOM 9305 O O . LEU B 1 539 ? -19.406 -4.527 28.312 1 95.31 539 LEU B O 1
ATOM 9309 N N . VAL B 1 540 ? -18.344 -5.699 29.938 1 94.19 540 VAL B N 1
ATOM 9310 C CA . VAL B 1 540 ? -19.094 -5.117 31.047 1 94.19 540 VAL B CA 1
ATOM 9311 C C . VAL B 1 540 ? -18.75 -3.635 31.172 1 94.19 540 VAL B C 1
ATOM 9313 O O . VAL B 1 540 ? -19.547 -2.855 31.719 1 94.19 540 VAL B O 1
ATOM 9316 N N . SER B 1 541 ? -17.625 -3.236 30.641 1 96.75 541 SER B N 1
ATOM 9317 C CA . SER B 1 541 ? -17.172 -1.855 30.812 1 96.75 541 SER B CA 1
ATOM 9318 C C . SER B 1 541 ? -17.422 -1.042 29.547 1 96.75 541 SER B C 1
ATOM 9320 O O . SER B 1 541 ? -17.031 0.125 29.469 1 96.75 541 SER B O 1
ATOM 9322 N N . LEU B 1 542 ? -18.078 -1.573 28.531 1 97.88 542 LEU B N 1
ATOM 9323 C CA . LEU B 1 542 ? -18.219 -0.915 27.234 1 97.88 542 LEU B CA 1
ATOM 9324 C C . LEU B 1 542 ? -19.094 0.333 27.359 1 97.88 542 LEU B C 1
ATOM 9326 O O . LEU B 1 542 ? -20.219 0.261 27.844 1 97.88 542 LEU B O 1
ATOM 9330 N N . HIS B 1 543 ? -18.516 1.453 26.922 1 98 543 HIS B N 1
ATOM 9331 C CA . HIS B 1 543 ? -19.172 2.752 27.016 1 98 543 HIS B CA 1
ATOM 9332 C C . HIS B 1 543 ? -19.75 3.168 25.656 1 98 543 HIS B C 1
ATOM 9334 O O . HIS B 1 543 ? -20.781 3.836 25.609 1 98 543 HIS B O 1
ATOM 9340 N N . THR B 1 544 ? -19.078 2.898 24.688 1 98.62 544 THR B N 1
ATOM 9341 C CA . THR B 1 544 ? -19.484 3.283 23.328 1 98.62 544 THR B CA 1
ATOM 9342 C C . THR B 1 544 ? -19.391 2.096 22.375 1 98.62 544 THR B C 1
ATOM 9344 O O . THR B 1 544 ? -18.359 1.419 22.328 1 98.62 544 THR B O 1
ATOM 9347 N N . LEU B 1 545 ? -20.484 1.835 21.703 1 98.5 545 LEU B N 1
ATOM 9348 C CA . LEU B 1 545 ? -20.547 0.798 20.688 1 98.5 545 LEU B CA 1
ATOM 9349 C C . LEU B 1 545 ? -21 1.38 19.344 1 98.5 545 LEU B C 1
ATOM 9351 O O . LEU B 1 545 ? -22.078 1.968 19.25 1 98.5 545 LEU B O 1
ATOM 9355 N N . ASP B 1 546 ? -20.172 1.279 18.359 1 98.62 546 ASP B N 1
ATOM 9356 C CA . ASP B 1 546 ? -20.5 1.795 17.031 1 98.62 546 ASP B CA 1
ATOM 9357 C C . ASP B 1 546 ? -20.781 0.657 16.062 1 98.62 546 ASP B C 1
ATOM 9359 O O . ASP B 1 546 ? -19.859 -0.069 15.656 1 98.62 546 ASP B O 1
ATOM 9363 N N . LEU B 1 547 ? -22.016 0.494 15.68 1 97.69 547 LEU B N 1
ATOM 9364 C CA . LEU B 1 547 ? -22.438 -0.524 14.727 1 97.69 547 LEU B CA 1
ATOM 9365 C C . LEU B 1 547 ? -22.906 0.114 13.422 1 97.69 547 LEU B C 1
ATOM 9367 O O . LEU B 1 547 ? -23.625 -0.516 12.641 1 97.69 547 LEU B O 1
ATOM 9371 N N . SER B 1 548 ? -22.453 1.334 13.188 1 95.62 548 SER B N 1
ATOM 9372 C CA . SER B 1 548 ? -22.953 2.096 12.055 1 95.62 548 SER B CA 1
ATOM 9373 C C . SER B 1 548 ? -22.453 1.53 10.734 1 95.62 548 SER B C 1
ATOM 9375 O O . SER B 1 548 ? -21.406 0.887 10.695 1 95.62 548 SER B O 1
ATOM 9377 N N . GLY B 1 549 ? -23.172 1.722 9.641 1 90.75 549 GLY B N 1
ATOM 9378 C CA . GLY B 1 549 ? -22.766 1.413 8.281 1 90.75 549 GLY B CA 1
ATOM 9379 C C . GLY B 1 549 ? -22.766 -0.073 7.977 1 90.75 549 GLY B C 1
ATOM 9380 O O . GLY B 1 549 ? -22.078 -0.533 7.07 1 90.75 549 GLY B O 1
ATOM 9381 N N . ASN B 1 550 ? -23.484 -0.868 8.797 1 93.06 550 ASN B N 1
ATOM 9382 C CA . ASN B 1 550 ? -23.672 -2.283 8.5 1 93.06 550 ASN B CA 1
ATOM 9383 C C . ASN B 1 550 ? -25 -2.523 7.766 1 93.06 550 ASN B C 1
ATOM 9385 O O . ASN B 1 550 ? -25.547 -1.604 7.16 1 93.06 550 ASN B O 1
ATOM 9389 N N . VAL B 1 551 ? -25.391 -3.783 7.648 1 89.44 551 VAL B N 1
ATOM 9390 C CA . VAL B 1 551 ? -26.625 -4.105 6.918 1 89.44 551 VAL B CA 1
ATOM 9391 C C . VAL B 1 551 ? -27.594 -4.82 7.84 1 89.44 551 VAL B C 1
ATOM 9393 O O . VAL B 1 551 ? -28.203 -5.828 7.461 1 89.44 551 VAL B O 1
ATOM 9396 N N . LEU B 1 552 ? -27.734 -4.285 9.055 1 91.81 552 LEU B N 1
ATOM 9397 C CA . LEU B 1 552 ? -28.656 -4.871 10.023 1 91.81 552 LEU B CA 1
ATOM 9398 C C . LEU B 1 552 ? -30.094 -4.578 9.648 1 91.81 552 LEU B C 1
ATOM 9400 O O . LEU B 1 552 ? -30.484 -3.416 9.477 1 91.81 552 LEU B O 1
ATOM 9404 N N . GLY B 1 553 ? -30.875 -5.617 9.453 1 88.94 553 GLY B N 1
ATOM 9405 C CA . GLY B 1 553 ? -32.281 -5.457 9.164 1 88.94 553 GLY B CA 1
ATOM 9406 C C . GLY B 1 553 ? -33.156 -5.359 10.406 1 88.94 553 GLY B C 1
ATOM 9407 O O . GLY B 1 553 ? -34.219 -4.742 10.383 1 88.94 553 GLY B O 1
ATOM 9408 N N . ASN B 1 554 ? -32.719 -5.957 11.406 1 89.5 554 ASN B N 1
ATOM 9409 C CA . ASN B 1 554 ? -33.344 -5.953 12.719 1 89.5 554 ASN B CA 1
ATOM 9410 C C . ASN B 1 554 ? -32.344 -6.27 13.828 1 89.5 554 ASN B C 1
ATOM 9412 O O . ASN B 1 554 ? -31.219 -6.676 13.547 1 89.5 554 ASN B O 1
ATOM 9416 N N . ILE B 1 555 ? -32.688 -5.965 15.031 1 91.88 555 ILE B N 1
ATOM 9417 C CA . ILE B 1 555 ? -31.859 -6.258 16.188 1 91.88 555 ILE B CA 1
ATOM 9418 C C . ILE B 1 555 ? -32.594 -7.191 17.141 1 91.88 555 ILE B C 1
ATOM 9420 O O . ILE B 1 555 ? -33.75 -6.918 17.516 1 91.88 555 ILE B O 1
ATOM 9424 N N . GLN B 1 556 ? -31.875 -8.141 17.547 1 87.62 556 GLN B N 1
ATOM 9425 C CA . GLN B 1 556 ? -32.469 -9.102 18.469 1 87.62 556 GLN B CA 1
ATOM 9426 C C . GLN B 1 556 ? -32.656 -8.477 19.859 1 87.62 556 GLN B C 1
ATOM 9428 O O . GLN B 1 556 ? -31.828 -7.695 20.312 1 87.62 556 GLN B O 1
ATOM 9433 N N . ASN B 1 557 ? -33.719 -8.875 20.594 1 84.94 557 ASN B N 1
ATOM 9434 C CA . ASN B 1 557 ? -34.094 -8.266 21.859 1 84.94 557 ASN B CA 1
ATOM 9435 C C . ASN B 1 557 ? -33 -8.414 22.922 1 84.94 557 ASN B C 1
ATOM 9437 O O . ASN B 1 557 ? -32.75 -7.496 23.688 1 84.94 557 ASN B O 1
ATOM 9441 N N . ASP B 1 558 ? -32.25 -9.492 23 1 87.31 558 ASP B N 1
ATOM 9442 C CA . ASP B 1 558 ? -31.328 -9.727 24.094 1 87.31 558 ASP B CA 1
ATOM 9443 C C . ASP B 1 558 ? -29.875 -9.531 23.641 1 87.31 558 ASP B C 1
ATOM 9445 O O . ASP B 1 558 ? -28.938 -9.906 24.359 1 87.31 558 ASP B O 1
ATOM 9449 N N . LEU B 1 559 ? -29.75 -8.82 22.562 1 91.94 559 LEU B N 1
ATOM 9450 C CA . LEU B 1 559 ? -28.406 -8.688 22 1 91.94 559 LEU B CA 1
ATOM 9451 C C . LEU B 1 559 ? -27.516 -7.848 22.922 1 91.94 559 LEU B C 1
ATOM 9453 O O . LEU B 1 559 ? -26.328 -8.148 23.094 1 91.94 559 LEU B O 1
ATOM 9457 N N . PHE B 1 560 ? -28.125 -6.836 23.531 1 94.5 560 PHE B N 1
ATOM 9458 C CA . PHE B 1 560 ? -27.328 -5.891 24.312 1 94.5 560 PHE B CA 1
ATOM 9459 C C . PHE B 1 560 ? -27.469 -6.16 25.797 1 94.5 560 PHE B C 1
ATOM 9461 O O . PHE B 1 560 ? -27.109 -5.32 26.625 1 94.5 560 PHE B O 1
ATOM 9468 N N . SER B 1 561 ? -27.938 -7.398 25.984 1 89.19 561 SER B N 1
ATOM 9469 C CA . SER B 1 561 ? -28.094 -7.754 27.391 1 89.19 561 SER B CA 1
ATOM 9470 C C . SER B 1 561 ? -26.75 -7.82 28.109 1 89.19 561 SER B C 1
ATOM 9472 O O . SER B 1 561 ? -25.781 -8.367 27.562 1 89.19 561 SER B O 1
ATOM 9474 N N . GLY B 1 562 ? -26.391 -7.121 29.047 1 89.56 562 GLY B N 1
ATOM 9475 C CA . GLY B 1 562 ? -25.156 -7.16 29.812 1 89.56 562 GLY B CA 1
ATOM 9476 C C . GLY B 1 562 ? -24.312 -5.906 29.656 1 89.56 562 GLY B C 1
ATOM 9477 O O . GLY B 1 562 ? -23.344 -5.707 30.391 1 89.56 562 GLY B O 1
ATOM 9478 N N . LEU B 1 563 ? -24.656 -5.211 28.594 1 95.38 563 LEU B N 1
ATOM 9479 C CA . LEU B 1 563 ? -23.906 -3.979 28.375 1 95.38 563 LEU B CA 1
ATOM 9480 C C . LEU B 1 563 ? -24.406 -2.867 29.297 1 95.38 563 LEU B C 1
ATOM 9482 O O . LEU B 1 563 ? -24.859 -1.821 28.828 1 95.38 563 LEU B O 1
ATOM 9486 N N . THR B 1 564 ? -24.203 -3.039 30.562 1 92.31 564 THR B N 1
ATOM 9487 C CA . THR B 1 564 ? -24.812 -2.184 31.578 1 92.31 564 THR B CA 1
ATOM 9488 C C . THR B 1 564 ? -24.141 -0.813 31.594 1 92.31 564 THR B C 1
ATOM 9490 O O . THR B 1 564 ? -24.719 0.163 32.062 1 92.31 564 THR B O 1
ATOM 9493 N N . ALA B 1 565 ? -22.953 -0.732 31.047 1 96.94 565 ALA B N 1
ATOM 9494 C CA . ALA B 1 565 ? -22.219 0.522 31.109 1 96.94 565 ALA B CA 1
ATOM 9495 C C . ALA B 1 565 ? -22.359 1.309 29.812 1 96.94 565 ALA B C 1
ATOM 9497 O O . ALA B 1 565 ? -21.844 2.418 29.688 1 96.94 565 ALA B O 1
ATOM 9498 N N . LEU B 1 566 ? -23.094 0.835 28.781 1 97.75 566 LEU B N 1
ATOM 9499 C CA . LEU B 1 566 ? -23.141 1.422 27.453 1 97.75 566 LEU B CA 1
ATOM 9500 C C . LEU B 1 566 ? -23.844 2.773 27.484 1 97.75 566 LEU B C 1
ATOM 9502 O O . LEU B 1 566 ? -25.016 2.863 27.891 1 97.75 566 LEU B O 1
ATOM 9506 N N . LYS B 1 567 ? -23.203 3.822 27.078 1 98.19 567 LYS B N 1
ATOM 9507 C CA . LYS B 1 567 ? -23.75 5.18 27.094 1 98.19 567 LYS B CA 1
ATOM 9508 C C . LYS B 1 567 ? -24.109 5.633 25.672 1 98.19 567 LYS B C 1
ATOM 9510 O O . LYS B 1 567 ? -25.094 6.348 25.484 1 98.19 567 LYS B O 1
ATOM 9515 N N . ASN B 1 568 ? -23.312 5.227 24.75 1 98.38 568 ASN B N 1
ATOM 9516 C CA . ASN B 1 568 ? -23.5 5.66 23.375 1 98.38 568 ASN B CA 1
ATOM 9517 C C . ASN B 1 568 ? -23.609 4.469 22.422 1 98.38 568 ASN B C 1
ATOM 9519 O O . ASN B 1 568 ? -22.719 3.627 22.359 1 98.38 568 ASN B O 1
ATOM 9523 N N . LEU B 1 569 ? -24.703 4.414 21.703 1 98 569 LEU B N 1
ATOM 9524 C CA . LEU B 1 569 ? -24.938 3.369 20.703 1 98 569 LEU B CA 1
ATOM 9525 C C . LEU B 1 569 ? -25.188 3.973 19.328 1 98 569 LEU B C 1
ATOM 9527 O O . LEU B 1 569 ? -26.094 4.789 19.156 1 98 569 LEU B O 1
ATOM 9531 N N . ASN B 1 570 ? -24.344 3.652 18.375 1 98.38 570 ASN B N 1
ATOM 9532 C CA . ASN B 1 570 ? -24.5 4.168 17.016 1 98.38 570 ASN B CA 1
ATOM 9533 C C . ASN B 1 570 ? -25.062 3.105 16.078 1 98.38 570 ASN B C 1
ATOM 9535 O O . ASN B 1 570 ? -24.375 2.125 15.766 1 98.38 570 ASN B O 1
ATOM 9539 N N . LEU B 1 571 ? -26.297 3.279 15.586 1 96.25 571 LEU B N 1
ATOM 9540 C CA . LEU B 1 571 ? -26.953 2.367 14.656 1 96.25 571 LEU B CA 1
ATOM 9541 C C . LEU B 1 571 ? -27.219 3.045 13.312 1 96.25 571 LEU B C 1
ATOM 9543 O O . LEU B 1 571 ? -28.016 2.559 12.508 1 96.25 571 LEU B O 1
ATOM 9547 N N . ALA B 1 572 ? -26.469 4.137 13.102 1 93.62 572 ALA B N 1
ATOM 9548 C CA . ALA B 1 572 ? -26.688 4.934 11.898 1 93.62 572 ALA B CA 1
ATOM 9549 C C . ALA B 1 572 ? -26.359 4.137 10.641 1 93.62 572 ALA B C 1
ATOM 9551 O O . ALA B 1 572 ? -25.531 3.225 10.672 1 93.62 572 ALA B O 1
ATOM 9552 N N . ARG B 1 573 ? -27.062 4.402 9.523 1 88.19 573 ARG B N 1
ATOM 9553 C CA . ARG B 1 573 ? -26.766 3.895 8.188 1 88.19 573 ARG B CA 1
ATOM 9554 C C . ARG B 1 573 ? -26.859 2.373 8.148 1 88.19 573 ARG B C 1
ATOM 9556 O O . ARG B 1 573 ? -26.031 1.713 7.512 1 88.19 573 ARG B O 1
ATOM 9563 N N . ASN B 1 574 ? -27.719 1.885 9.023 1 92.44 574 ASN B N 1
ATOM 9564 C CA . ASN B 1 574 ? -28.125 0.495 8.883 1 92.44 574 ASN B CA 1
ATOM 9565 C C . ASN B 1 574 ? -29.422 0.378 8.078 1 92.44 574 ASN B C 1
ATOM 9567 O O . ASN B 1 574 ? -30.031 1.389 7.727 1 92.44 574 ASN B O 1
ATOM 9571 N N . SER B 1 575 ? -29.781 -0.851 7.707 1 89.94 575 SER B N 1
ATOM 9572 C CA . SER B 1 575 ? -30.984 -1.108 6.938 1 89.94 575 SER B CA 1
ATOM 9573 C C . SER B 1 575 ? -32.125 -1.592 7.836 1 89.94 575 SER B C 1
ATOM 9575 O O . SER B 1 575 ? -32.844 -2.525 7.484 1 89.94 575 SER B O 1
ATOM 9577 N N . LEU B 1 576 ? -32.25 -0.979 8.992 1 92.12 576 LEU B N 1
ATOM 9578 C CA . LEU B 1 576 ? -33.25 -1.394 9.961 1 92.12 576 LEU B CA 1
ATOM 9579 C C . LEU B 1 576 ? -34.656 -1.148 9.422 1 92.12 576 LEU B C 1
ATOM 9581 O O . LEU B 1 576 ? -35 -0.013 9.102 1 92.12 576 LEU B O 1
ATOM 9585 N N . VAL B 1 577 ? -35.375 -2.207 9.312 1 91.56 577 VAL B N 1
ATOM 9586 C CA . VAL B 1 577 ? -36.75 -2.07 8.812 1 91.56 577 VAL B CA 1
ATOM 9587 C C . VAL B 1 577 ? -37.688 -1.795 9.984 1 91.56 577 VAL B C 1
ATOM 9589 O O . VAL B 1 577 ? -38.812 -1.335 9.781 1 91.56 577 VAL B O 1
ATOM 9592 N N . THR B 1 578 ? -37.219 -2.143 11.148 1 91.56 578 THR B N 1
ATOM 9593 C CA . THR B 1 578 ? -37.969 -1.914 12.383 1 91.56 578 THR B CA 1
ATOM 9594 C C . THR B 1 578 ? -37 -1.845 13.578 1 91.56 578 THR B C 1
ATOM 9596 O O . THR B 1 578 ? -35.844 -2.191 13.469 1 91.56 578 THR B O 1
ATOM 9599 N N . LEU B 1 579 ? -37.5 -1.29 14.695 1 91.44 579 LEU B N 1
ATOM 9600 C CA . LEU B 1 579 ? -36.75 -1.256 15.945 1 91.44 579 LEU B CA 1
ATOM 9601 C C . LEU B 1 579 ? -37.688 -1.32 17.141 1 91.44 579 LEU B C 1
ATOM 9603 O O . LEU B 1 579 ? -38.5 -0.418 17.344 1 91.44 579 LEU B O 1
ATOM 9607 N N . SER B 1 580 ? -37.5 -2.395 17.906 1 89.56 580 SER B N 1
ATOM 9608 C CA . SER B 1 580 ? -38.312 -2.547 19.109 1 89.56 580 SER B CA 1
ATOM 9609 C C . SER B 1 580 ? -37.656 -1.848 20.297 1 89.56 580 SER B C 1
ATOM 9611 O O . SER B 1 580 ? -36.469 -1.952 20.5 1 89.56 580 SER B O 1
ATOM 9613 N N . PRO B 1 581 ? -38.438 -1.149 21.078 1 88.75 581 PRO B N 1
ATOM 9614 C CA . PRO B 1 581 ? -37.875 -0.527 22.281 1 88.75 581 PRO B CA 1
ATOM 9615 C C . PRO B 1 581 ? -37.281 -1.546 23.25 1 88.75 581 PRO B C 1
ATOM 9617 O O . PRO B 1 581 ? -36.469 -1.195 24.094 1 88.75 581 PRO B O 1
ATOM 9620 N N . SER B 1 582 ? -37.719 -2.781 23.188 1 88.69 582 SER B N 1
ATOM 9621 C CA . SER B 1 582 ? -37.219 -3.826 24.078 1 88.69 582 SER B CA 1
ATOM 9622 C C . SER B 1 582 ? -35.719 -4.082 23.844 1 88.69 582 SER B C 1
ATOM 9624 O O . SER B 1 582 ? -35.031 -4.602 24.719 1 88.69 582 SER B O 1
ATOM 9626 N N . VAL B 1 583 ? -35.312 -3.758 22.656 1 90.69 583 VAL B N 1
ATOM 9627 C CA . VAL B 1 583 ? -33.906 -3.898 22.297 1 90.69 583 VAL B CA 1
ATOM 9628 C C . VAL B 1 583 ? -33.062 -2.932 23.141 1 90.69 583 VAL B C 1
ATOM 9630 O O . VAL B 1 583 ? -31.953 -3.264 23.547 1 90.69 583 VAL B O 1
ATOM 9633 N N . LEU B 1 584 ? -33.594 -1.727 23.453 1 91.12 584 LEU B N 1
ATOM 9634 C CA . LEU B 1 584 ? -32.844 -0.665 24.141 1 91.12 584 LEU B CA 1
ATOM 9635 C C . LEU B 1 584 ? -33.156 -0.681 25.641 1 91.12 584 LEU B C 1
ATOM 9637 O O . LEU B 1 584 ? -32.438 -0.051 26.438 1 91.12 584 LEU B O 1
ATOM 9641 N N . GLY B 1 585 ? -34.094 -1.421 26.078 1 87 585 GLY B N 1
ATOM 9642 C CA . GLY B 1 585 ? -34.594 -1.46 27.453 1 87 585 GLY B CA 1
ATOM 9643 C C . GLY B 1 585 ? -33.531 -1.831 28.453 1 87 585 GLY B C 1
ATOM 9644 O O . GLY B 1 585 ? -33.375 -1.169 29.484 1 87 585 GLY B O 1
ATOM 9645 N N . PRO B 1 586 ? -32.719 -2.824 28.078 1 87 586 PRO B N 1
ATOM 9646 C CA . PRO B 1 586 ? -31.719 -3.297 29.031 1 87 586 PRO B CA 1
ATOM 9647 C C . PRO B 1 586 ? -30.594 -2.291 29.234 1 87 586 PRO B C 1
ATOM 9649 O O . PRO B 1 586 ? -29.766 -2.465 30.141 1 87 586 PRO B O 1
ATOM 9652 N N . LEU B 1 587 ? -30.578 -1.307 28.484 1 92.75 587 LEU B N 1
ATOM 9653 C CA . LEU B 1 587 ? -29.469 -0.361 28.531 1 92.75 587 LEU B CA 1
ATOM 9654 C C . LEU B 1 587 ? -29.781 0.794 29.484 1 92.75 587 LEU B C 1
ATOM 9656 O O . LEU B 1 587 ? -30.078 1.904 29.031 1 92.75 587 LEU B O 1
ATOM 9660 N N . ASP B 1 588 ? -29.5 0.645 30.734 1 90.25 588 ASP B N 1
ATOM 9661 C CA . ASP B 1 588 ? -29.875 1.59 31.781 1 90.25 588 ASP B CA 1
ATOM 9662 C C . ASP B 1 588 ? -29.031 2.861 31.688 1 90.25 588 ASP B C 1
ATOM 9664 O O . ASP B 1 588 ? -29.5 3.947 32.031 1 90.25 588 ASP B O 1
ATOM 9668 N N . SER B 1 589 ? -27.844 2.688 31.188 1 95.75 589 SER B N 1
ATOM 9669 C CA . SER B 1 589 ? -26.922 3.818 31.203 1 95.75 589 SER B CA 1
ATOM 9670 C C . SER B 1 589 ? -26.938 4.559 29.875 1 95.75 589 SER B C 1
ATOM 9672 O O . SER B 1 589 ? -26.203 5.527 29.688 1 95.75 589 SER B O 1
ATOM 9674 N N . LEU B 1 590 ? -27.75 4.145 28.953 1 96 590 LEU B N 1
ATOM 9675 C CA . LEU B 1 590 ? -27.766 4.684 27.594 1 96 590 LEU B CA 1
ATOM 9676 C C . LEU B 1 590 ? -28.078 6.172 27.609 1 96 590 LEU B C 1
ATOM 9678 O O . LEU B 1 590 ? -29.094 6.59 28.188 1 96 590 LEU B O 1
ATOM 9682 N N . LYS B 1 591 ? -27.234 6.949 27 1 97.31 591 LYS B N 1
ATOM 9683 C CA . LYS B 1 591 ? -27.422 8.398 26.938 1 97.31 591 LYS B CA 1
ATOM 9684 C C . LYS B 1 591 ? -27.766 8.859 25.531 1 97.31 591 LYS B C 1
ATOM 9686 O O . LYS B 1 591 ? -28.469 9.852 25.344 1 97.31 591 LYS B O 1
ATOM 9691 N N . SER B 1 592 ? -27.219 8.156 24.609 1 97.38 592 SER B N 1
ATOM 9692 C CA . SER B 1 592 ? -27.453 8.578 23.234 1 97.38 592 SER B CA 1
ATOM 9693 C C . SER B 1 592 ? -27.531 7.379 22.281 1 97.38 592 SER B C 1
ATOM 9695 O O . SER B 1 592 ? -26.812 6.398 22.469 1 97.38 592 SER B O 1
ATOM 9697 N N . VAL B 1 593 ? -28.406 7.457 21.297 1 96.5 593 VAL B N 1
ATOM 9698 C CA . VAL B 1 593 ? -28.531 6.496 20.203 1 96.5 593 VAL B CA 1
ATOM 9699 C C . VAL B 1 593 ? -28.594 7.234 18.875 1 96.5 593 VAL B C 1
ATOM 9701 O O . VAL B 1 593 ? -29.344 8.211 18.734 1 96.5 593 VAL B O 1
ATOM 9704 N N . ASP B 1 594 ? -27.766 6.832 17.953 1 96.88 594 ASP B N 1
ATOM 9705 C CA . ASP B 1 594 ? -27.734 7.453 16.641 1 96.88 594 ASP B CA 1
ATOM 9706 C C . ASP B 1 594 ? -28.5 6.613 15.625 1 96.88 594 ASP B C 1
ATOM 9708 O O . ASP B 1 594 ? -28.156 5.457 15.367 1 96.88 594 ASP B O 1
ATOM 9712 N N . LEU B 1 595 ? -29.547 7.137 15.055 1 94.25 595 LEU B N 1
ATOM 9713 C CA . LEU B 1 595 ? -30.359 6.484 14.039 1 94.25 595 LEU B CA 1
ATOM 9714 C C . LEU B 1 595 ? -30.375 7.301 12.75 1 94.25 595 LEU B C 1
ATOM 9716 O O . LEU B 1 595 ? -31.359 7.293 12.016 1 94.25 595 LEU B O 1
ATOM 9720 N N . SER B 1 596 ? -29.25 8.008 12.555 1 91.94 596 SER B N 1
ATOM 9721 C CA . SER B 1 596 ? -29.156 8.82 11.352 1 91.94 596 SER B CA 1
ATOM 9722 C C . SER B 1 596 ? -29.188 7.957 10.094 1 91.94 596 SER B C 1
ATOM 9724 O O . SER B 1 596 ? -28.547 6.906 10.039 1 91.94 596 SER B O 1
ATOM 9726 N N . GLU B 1 597 ? -30.031 8.32 9.055 1 85 597 GLU B N 1
ATOM 9727 C CA . GLU B 1 597 ? -30.125 7.703 7.738 1 85 597 GLU B CA 1
ATOM 9728 C C . GLU B 1 597 ? -30.703 6.297 7.832 1 85 597 GLU B C 1
ATOM 9730 O O . GLU B 1 597 ? -30.312 5.406 7.078 1 85 597 GLU B O 1
ATOM 9735 N N . VAL B 1 598 ? -31.391 6.051 8.922 1 90 598 VAL B N 1
ATOM 9736 C CA . VAL B 1 598 ? -32.188 4.832 9.031 1 90 598 VAL B CA 1
ATOM 9737 C C . VAL B 1 598 ? -33.594 5.098 8.555 1 90 598 VAL B C 1
ATOM 9739 O O . VAL B 1 598 ? -34.219 6.098 8.938 1 90 598 VAL B O 1
ATOM 9742 N N . THR B 1 599 ? -34.094 4.277 7.637 1 87.25 599 THR B N 1
ATOM 9743 C CA . THR B 1 599 ? -35.469 4.383 7.168 1 87.25 599 THR B CA 1
ATOM 9744 C C . THR B 1 599 ? -36.25 3.104 7.469 1 87.25 599 THR B C 1
ATOM 9746 O O . THR B 1 599 ? -36 2.055 6.879 1 87.25 599 THR B O 1
ATOM 9749 N N . PHE B 1 600 ? -37.25 3.242 8.266 1 92.56 600 PHE B N 1
ATOM 9750 C CA . PHE B 1 600 ? -38.031 2.094 8.664 1 92.56 600 PHE B CA 1
ATOM 9751 C C . PHE B 1 600 ? -39.094 1.767 7.598 1 92.56 600 PHE B C 1
ATOM 9753 O O . PHE B 1 600 ? -39.25 2.514 6.629 1 92.56 600 PHE B O 1
ATOM 9760 N N . VAL B 1 601 ? -39.594 0.614 7.703 1 92.75 601 VAL B N 1
ATOM 9761 C CA . VAL B 1 601 ? -40.781 0.275 6.906 1 92.75 601 VAL B CA 1
ATOM 9762 C C . VAL B 1 601 ? -42.031 0.595 7.695 1 92.75 601 VAL B C 1
ATOM 9764 O O . VAL B 1 601 ? -42.156 0.247 8.875 1 92.75 601 VAL B O 1
ATOM 9767 N N . CYS B 1 602 ? -43 1.305 7.004 1 91.81 602 CYS B N 1
ATOM 9768 C CA . CYS B 1 602 ? -44.219 1.723 7.684 1 91.81 602 CYS B CA 1
ATOM 9769 C C . CYS B 1 602 ? -45.062 0.517 8.07 1 91.81 602 CYS B C 1
ATOM 9771 O O . CYS B 1 602 ? -45.625 -0.145 7.203 1 91.81 602 CYS B O 1
ATOM 9773 N N . ASP B 1 603 ? -45.031 0.296 9.359 1 89.69 603 ASP B N 1
ATOM 9774 C CA . ASP B 1 603 ? -45.812 -0.767 9.969 1 89.69 603 ASP B CA 1
ATOM 9775 C C . ASP B 1 603 ? -46.312 -0.348 11.352 1 89.69 603 ASP B C 1
ATOM 9777 O O . ASP B 1 603 ? -45.594 0.312 12.102 1 89.69 603 ASP B O 1
ATOM 9781 N N . CYS B 1 604 ? -47.438 -0.792 11.688 1 89.25 604 CYS B N 1
ATOM 9782 C CA . CYS B 1 604 ? -48.094 -0.32 12.906 1 89.25 604 CYS B CA 1
ATOM 9783 C C . CYS B 1 604 ? -47.312 -0.792 14.141 1 89.25 604 CYS B C 1
ATOM 9785 O O . CYS B 1 604 ? -47.5 -0.25 15.234 1 89.25 604 CYS B O 1
ATOM 9787 N N . SER B 1 605 ? -46.438 -1.684 13.945 1 85.19 605 SER B N 1
ATOM 9788 C CA . SER B 1 605 ? -45.594 -2.145 15.047 1 85.19 605 SER B CA 1
ATOM 9789 C C . SER B 1 605 ? -44.625 -1.052 15.508 1 85.19 605 SER B C 1
ATOM 9791 O O . SER B 1 605 ? -44.062 -1.129 16.594 1 85.19 605 SER B O 1
ATOM 9793 N N . LEU B 1 606 ? -44.5 -0.027 14.695 1 91.38 606 LEU B N 1
ATOM 9794 C CA . LEU B 1 606 ? -43.594 1.073 15.023 1 91.38 606 LEU B CA 1
ATOM 9795 C C . LEU B 1 606 ? -44.25 2.02 16.031 1 91.38 606 LEU B C 1
ATOM 9797 O O . LEU B 1 606 ? -43.594 2.941 16.531 1 91.38 606 LEU B O 1
ATOM 9801 N N . MET B 1 607 ? -45.438 1.717 16.359 1 90.31 607 MET B N 1
ATOM 9802 C CA . MET B 1 607 ? -46.156 2.566 17.312 1 90.31 607 MET B CA 1
ATOM 9803 C C . MET B 1 607 ? -45.438 2.561 18.672 1 90.31 607 MET B C 1
ATOM 9805 O O . MET B 1 607 ? -45.281 3.609 19.297 1 90.31 607 MET B O 1
ATOM 9809 N N . ASN B 1 608 ? -44.969 1.379 19.078 1 89.69 608 ASN B N 1
ATOM 9810 C CA . ASN B 1 608 ? -44.281 1.272 20.359 1 89.69 608 ASN B CA 1
ATOM 9811 C C . ASN B 1 608 ? -42.969 2.057 20.344 1 89.69 608 ASN B C 1
ATOM 9813 O O . ASN B 1 608 ? -42.594 2.688 21.344 1 89.69 608 ASN B O 1
ATOM 9817 N N . PHE B 1 609 ? -42.344 1.995 19.25 1 91.69 609 PHE B N 1
ATOM 9818 C CA . PHE B 1 609 ? -41.094 2.738 19.109 1 91.69 609 PHE B CA 1
ATOM 9819 C C . PHE B 1 609 ? -41.344 4.238 19.156 1 91.69 609 PHE B C 1
ATOM 9821 O O . PHE B 1 609 ? -40.594 4.984 19.781 1 91.69 609 PHE B O 1
ATOM 9828 N N . TRP B 1 610 ? -42.375 4.656 18.469 1 91.38 610 TRP B N 1
ATOM 9829 C CA . TRP B 1 610 ? -42.75 6.066 18.438 1 91.38 610 TRP B CA 1
ATOM 9830 C C . TRP B 1 610 ? -43.062 6.57 19.844 1 91.38 610 TRP B C 1
ATOM 9832 O O . TRP B 1 610 ? -42.625 7.656 20.234 1 91.38 610 TRP B O 1
ATOM 9842 N N . LYS B 1 611 ? -43.781 5.762 20.578 1 91.06 611 LYS B N 1
ATOM 9843 C CA . LYS B 1 611 ? -44.125 6.117 21.953 1 91.06 611 LYS B CA 1
ATOM 9844 C C . LYS B 1 611 ? -42.844 6.23 22.812 1 91.06 611 LYS B C 1
ATOM 9846 O O . LYS B 1 611 ? -42.719 7.141 23.625 1 91.06 611 LYS B O 1
ATOM 9851 N N . TRP B 1 612 ? -42.062 5.312 22.578 1 91.81 612 TRP B N 1
ATOM 9852 C CA . TRP B 1 612 ? -40.781 5.336 23.281 1 91.81 612 TRP B CA 1
ATOM 9853 C C . TRP B 1 612 ? -40 6.59 22.953 1 91.81 612 TRP B C 1
ATOM 9855 O O . TRP B 1 612 ? -39.406 7.227 23.828 1 91.81 612 TRP B O 1
ATOM 9865 N N . LEU B 1 613 ? -39.938 7.027 21.688 1 90.31 613 LEU B N 1
ATOM 9866 C CA . LEU B 1 613 ? -39.219 8.203 21.203 1 90.31 613 LEU B CA 1
ATOM 9867 C C . LEU B 1 613 ? -39.719 9.469 21.906 1 90.31 613 LEU B C 1
ATOM 9869 O O . LEU B 1 613 ? -38.938 10.375 22.188 1 90.31 613 LEU B O 1
ATOM 9873 N N . LYS B 1 614 ? -40.938 9.461 22.203 1 89 614 LYS B N 1
ATOM 9874 C CA . LYS B 1 614 ? -41.562 10.648 22.797 1 89 614 LYS B CA 1
ATOM 9875 C C . LYS B 1 614 ? -41.281 10.711 24.297 1 89 614 LYS B C 1
ATOM 9877 O O . LYS B 1 614 ? -41.219 11.805 24.875 1 89 614 LYS B O 1
ATOM 9882 N N . LYS B 1 615 ? -41.062 9.547 24.844 1 90.44 615 LYS B N 1
ATOM 9883 C CA . LYS B 1 615 ? -40.969 9.5 26.312 1 90.44 615 LYS B CA 1
ATOM 9884 C C . LYS B 1 615 ? -39.531 9.391 26.766 1 90.44 615 LYS B C 1
ATOM 9886 O O . LYS B 1 615 ? -39.188 9.766 27.906 1 90.44 615 LYS B O 1
ATOM 9891 N N . THR B 1 616 ? -38.688 8.93 25.984 1 90.44 616 THR B N 1
ATOM 9892 C CA . THR B 1 616 ? -37.344 8.578 26.391 1 90.44 616 THR B CA 1
ATOM 9893 C C . THR B 1 616 ? -36.531 9.836 26.703 1 90.44 616 THR B C 1
ATOM 9895 O O . THR B 1 616 ? -36.812 10.906 26.156 1 90.44 616 THR B O 1
ATOM 9898 N N . GLN B 1 617 ? -35.531 9.68 27.656 1 92.19 617 GLN B N 1
ATOM 9899 C CA . GLN B 1 617 ? -34.562 10.742 27.969 1 92.19 617 GLN B CA 1
ATOM 9900 C C . GLN B 1 617 ? -33.281 10.57 27.188 1 92.19 617 GLN B C 1
ATOM 9902 O O . GLN B 1 617 ? -32.375 11.422 27.25 1 92.19 617 GLN B O 1
ATOM 9907 N N . VAL B 1 618 ? -33.219 9.508 26.406 1 94.81 618 VAL B N 1
ATOM 9908 C CA . VAL B 1 618 ? -32.062 9.227 25.578 1 94.81 618 VAL B CA 1
ATOM 9909 C C . VAL B 1 618 ? -32.031 10.172 24.391 1 94.81 618 VAL B C 1
ATOM 9911 O O . VAL B 1 618 ? -33.062 10.438 23.766 1 94.81 618 VAL B O 1
ATOM 9914 N N . ILE B 1 619 ? -30.891 10.75 24.141 1 95.06 619 ILE B N 1
ATOM 9915 C CA . ILE B 1 619 ? -30.75 11.625 22.984 1 95.06 619 ILE B CA 1
ATOM 9916 C C . ILE B 1 619 ? -30.734 10.797 21.703 1 95.06 619 ILE B C 1
ATOM 9918 O O . ILE B 1 619 ? -29.828 10 21.484 1 95.06 619 ILE B O 1
ATOM 9922 N N . VAL B 1 620 ? -31.703 10.969 20.875 1 93.75 620 VAL B N 1
ATOM 9923 C CA . VAL B 1 620 ? -31.781 10.266 19.609 1 93.75 620 VAL B CA 1
ATOM 9924 C C . VAL B 1 620 ? -31.328 11.188 18.469 1 93.75 620 VAL B C 1
ATOM 9926 O O . VAL B 1 620 ? -32 12.18 18.172 1 93.75 620 VAL B O 1
ATOM 9929 N N . GLN B 1 621 ? -30.25 10.836 17.922 1 93.31 621 GLN B N 1
ATOM 9930 C CA . GLN B 1 621 ? -29.688 11.617 16.812 1 93.31 621 GLN B CA 1
ATOM 9931 C C . GLN B 1 621 ? -30.266 11.164 15.477 1 93.31 621 GLN B C 1
ATOM 9933 O O . GLN B 1 621 ? -30.188 9.984 15.125 1 93.31 621 GLN B O 1
ATOM 9938 N N . LEU B 1 622 ? -30.859 12.055 14.688 1 88.62 622 LEU B N 1
ATOM 9939 C CA . LEU B 1 622 ? -31.5 11.734 13.422 1 88.62 622 LEU B CA 1
ATOM 9940 C C . LEU B 1 622 ? -30.859 12.492 12.266 1 88.62 622 LEU B C 1
ATOM 9942 O O . LEU B 1 622 ? -31.312 12.398 11.125 1 88.62 622 LEU B O 1
ATOM 9946 N N . GLY B 1 623 ? -29.688 13.195 12.484 1 79.06 623 GLY B N 1
ATOM 9947 C CA . GLY B 1 623 ? -28.969 13.922 11.445 1 79.06 623 GLY B CA 1
ATOM 9948 C C . GL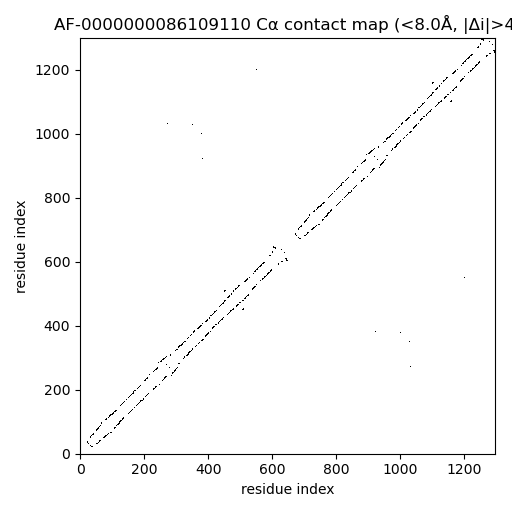Y B 1 623 ? -29.734 15.117 10.922 1 79.06 623 GLY B C 1
ATOM 9949 O O . GLY B 1 623 ? -29.719 15.406 9.719 1 79.06 623 GLY B O 1
ATOM 9950 N N . GLY B 1 624 ? -30.625 15.75 11.633 1 70.62 624 GLY B N 1
ATOM 9951 C CA . GLY B 1 624 ? -31.391 16.922 11.25 1 70.62 624 GLY B CA 1
ATOM 9952 C C . GLY B 1 624 ? -32.688 16.578 10.555 1 70.62 624 GLY B C 1
ATOM 9953 O O . GLY B 1 624 ? -33.406 17.469 10.07 1 70.62 624 GLY B O 1
ATOM 9954 N N . GLN B 1 625 ? -32.906 15.281 10.367 1 75.56 625 GLN B N 1
ATOM 9955 C CA . GLN B 1 625 ? -34.125 14.883 9.703 1 75.56 625 GLN B CA 1
ATOM 9956 C C . GLN B 1 625 ? -35.094 14.234 10.695 1 75.56 625 GLN B C 1
ATOM 9958 O O . GLN B 1 625 ? -34.781 14.062 11.867 1 75.56 625 GLN B O 1
ATOM 9963 N N . GLU B 1 626 ? -36.312 14.18 10.258 1 81 626 GLU B N 1
ATOM 9964 C CA . GLU B 1 626 ? -37.312 13.453 11.047 1 81 626 GLU B CA 1
ATOM 9965 C C . GLU B 1 626 ? -37.281 11.961 10.734 1 81 626 GLU B C 1
ATOM 9967 O O . GLU B 1 626 ? -36.844 11.555 9.656 1 81 626 GLU B O 1
ATOM 9972 N N . VAL B 1 627 ? -37.594 11.203 11.734 1 85.94 627 VAL B N 1
ATOM 9973 C CA . VAL B 1 627 ? -37.688 9.766 11.492 1 85.94 627 VAL B CA 1
ATOM 9974 C C . VAL B 1 627 ? -38.75 9.492 10.43 1 85.94 627 VAL B C 1
ATOM 9976 O O . VAL B 1 627 ? -39.844 10.078 10.461 1 85.94 627 VAL B O 1
ATOM 9979 N N . SER B 1 628 ? -38.312 8.797 9.406 1 87.88 628 SER B N 1
ATOM 9980 C CA . SER B 1 628 ? -39.219 8.516 8.297 1 87.88 628 SER B CA 1
ATOM 9981 C C . SER B 1 628 ? -39.406 7.012 8.102 1 87.88 628 SER B C 1
ATOM 9983 O O . SER B 1 628 ? -38.688 6.211 8.688 1 87.88 628 SER B O 1
ATOM 9985 N N . CYS B 1 629 ? -40.469 6.672 7.523 1 91 629 CYS B N 1
ATOM 9986 C CA . CYS B 1 629 ? -40.75 5.289 7.133 1 91 629 CYS B CA 1
ATOM 9987 C C . CYS B 1 629 ? -41.219 5.207 5.688 1 91 629 CYS B C 1
ATOM 9989 O O . CYS B 1 629 ? -41.656 6.207 5.121 1 91 629 CYS B O 1
ATOM 9991 N N . MET B 1 630 ? -41 4.031 5.09 1 89.75 630 MET B N 1
ATOM 9992 C CA . MET B 1 630 ? -41.344 3.807 3.693 1 89.75 630 MET B CA 1
ATOM 9993 C C . MET B 1 630 ? -42.594 2.951 3.582 1 89.75 630 MET B C 1
ATOM 9995 O O . MET B 1 630 ? -42.656 1.85 4.129 1 89.75 630 MET B O 1
ATOM 9999 N N . LYS B 1 631 ? -43.562 3.486 2.797 1 88.94 631 LYS B N 1
ATOM 10000 C CA . LYS B 1 631 ? -44.781 2.732 2.486 1 88.94 631 LYS B CA 1
ATOM 10001 C C . LYS B 1 631 ? -44.594 1.841 1.265 1 88.94 631 LYS B C 1
ATOM 10003 O O . LYS B 1 631 ? -44.031 2.283 0.254 1 88.94 631 LYS B O 1
ATOM 10008 N N . LEU B 1 632 ? -44.938 0.558 1.432 1 84.69 632 LEU B N 1
ATOM 10009 C CA . LEU B 1 632 ? -44.656 -0.412 0.375 1 84.69 632 LEU B CA 1
ATOM 10010 C C . LEU B 1 632 ? -45.875 -0.526 -0.567 1 84.69 632 LEU B C 1
ATOM 10012 O O . LEU B 1 632 ? -45.969 -1.481 -1.341 1 84.69 632 LEU B O 1
ATOM 10016 N N . ASN B 1 633 ? -46.625 0.424 -0.793 1 75.69 633 ASN B N 1
ATOM 10017 C CA . ASN B 1 633 ? -47.75 0.349 -1.711 1 75.69 633 ASN B CA 1
ATOM 10018 C C . ASN B 1 633 ? -47.281 0.212 -3.158 1 75.69 633 ASN B C 1
ATOM 10020 O O . ASN B 1 633 ? -46.188 -0.239 -3.42 1 75.69 633 ASN B O 1
ATOM 10024 N N . ARG B 1 634 ? -48.125 0.629 -4.199 1 61.97 634 ARG B N 1
ATOM 10025 C CA . ARG B 1 634 ? -47.844 0.501 -5.621 1 61.97 634 ARG B CA 1
ATOM 10026 C C . ARG B 1 634 ? -46.562 1.262 -5.984 1 61.97 634 ARG B C 1
ATOM 10028 O O . ARG B 1 634 ? -45.719 0.751 -6.723 1 61.97 634 ARG B O 1
ATOM 10035 N N . THR B 1 635 ? -46.344 2.342 -5.383 1 70.56 635 THR B N 1
ATOM 10036 C CA . THR B 1 635 ? -45.125 3.137 -5.492 1 70.56 635 THR B CA 1
ATOM 10037 C C . THR B 1 635 ? -44.531 3.43 -4.113 1 70.56 635 THR B C 1
ATOM 10039 O O . THR B 1 635 ? -45.219 3.926 -3.23 1 70.56 635 THR B O 1
ATOM 10042 N N . VAL B 1 636 ? -43.281 3.006 -3.939 1 80.38 636 VAL B N 1
ATOM 10043 C CA . VAL B 1 636 ? -42.625 3.197 -2.654 1 80.38 636 VAL B CA 1
ATOM 10044 C C . VAL B 1 636 ? -42.5 4.688 -2.354 1 80.38 636 VAL B C 1
ATOM 10046 O O . VAL B 1 636 ? -42 5.457 -3.18 1 80.38 636 VAL B O 1
ATOM 10049 N N . GLN B 1 637 ? -43.094 5.152 -1.286 1 83.94 637 GLN B N 1
ATOM 10050 C CA . GLN B 1 637 ? -43.062 6.551 -0.874 1 83.94 637 GLN B CA 1
ATOM 10051 C C . GLN B 1 637 ? -42.625 6.688 0.575 1 83.94 637 GLN B C 1
ATOM 10053 O O . GLN B 1 637 ? -42.969 5.871 1.426 1 83.94 637 GLN B O 1
ATOM 10058 N N . GLU B 1 638 ? -41.875 7.699 0.804 1 86.5 638 GLU B N 1
ATOM 10059 C CA . GLU B 1 638 ? -41.406 7.984 2.156 1 86.5 638 GLU B CA 1
ATOM 10060 C C . GLU B 1 638 ? -42.312 8.984 2.859 1 86.5 638 GLU B C 1
ATOM 10062 O O . GLU B 1 638 ? -42.812 9.93 2.238 1 86.5 638 GLU B O 1
ATOM 10067 N N . THR B 1 639 ? -42.656 8.688 4.094 1 88.94 639 THR B N 1
ATOM 10068 C CA . THR B 1 639 ? -43.469 9.594 4.906 1 88.94 639 THR B CA 1
ATOM 10069 C C . THR B 1 639 ? -42.906 9.719 6.312 1 88.94 639 THR B C 1
ATOM 10071 O O . THR B 1 639 ? -42.094 8.883 6.734 1 88.94 639 THR B O 1
ATOM 10074 N N . SER B 1 640 ? -43.188 10.781 6.941 1 90.38 640 SER B N 1
ATOM 10075 C CA . SER B 1 640 ? -42.75 10.953 8.32 1 90.38 640 SER B CA 1
ATOM 10076 C C . SER B 1 640 ? -43.375 9.914 9.234 1 90.38 640 SER B C 1
ATOM 10078 O O . SER B 1 640 ? -44.562 9.57 9.07 1 90.38 640 SER B O 1
ATOM 10080 N N . LEU B 1 641 ? -42.625 9.453 10.117 1 90.62 641 LEU B N 1
ATOM 10081 C CA . LEU B 1 641 ? -43.125 8.461 11.055 1 90.62 641 LEU B CA 1
ATOM 10082 C C . LEU B 1 641 ? -44.312 9.023 11.859 1 90.62 641 LEU B C 1
ATOM 10084 O O . LEU B 1 641 ? -45.281 8.312 12.125 1 90.62 641 LEU B O 1
ATOM 10088 N N . ALA B 1 642 ? -44.188 10.227 12.211 1 88.12 642 ALA B N 1
ATOM 10089 C CA . ALA B 1 642 ? -45.25 10.898 12.969 1 88.12 642 ALA B CA 1
ATOM 10090 C C . ALA B 1 642 ? -46.594 10.844 12.211 1 88.12 642 ALA B C 1
ATOM 10092 O O . ALA B 1 642 ? -47.625 10.516 12.789 1 88.12 642 ALA B O 1
ATOM 10093 N N . THR B 1 643 ? -46.531 11.117 10.938 1 90.19 643 THR B N 1
ATOM 10094 C CA . THR B 1 643 ? -47.719 11.109 10.094 1 90.19 643 THR B CA 1
ATOM 10095 C C . THR B 1 643 ? -48.281 9.695 9.961 1 90.19 643 THR B C 1
ATOM 10097 O O . THR B 1 643 ? -49.5 9.508 10.016 1 90.19 643 THR B O 1
ATOM 10100 N N . PHE B 1 644 ? -47.469 8.805 9.883 1 91.81 644 PHE B N 1
ATOM 10101 C CA . PHE B 1 644 ? -47.906 7.43 9.672 1 91.81 644 PHE B CA 1
ATOM 10102 C C . PHE B 1 644 ? -48.562 6.875 10.938 1 91.81 644 PHE B C 1
ATOM 10104 O O . PHE B 1 644 ? -49.625 6.242 10.867 1 91.81 644 PHE B O 1
ATOM 10111 N N . VAL B 1 645 ? -47.938 7.07 11.984 1 90.81 645 VAL B N 1
ATOM 10112 C CA . VAL B 1 645 ? -48.406 6.508 13.242 1 90.81 645 VAL B CA 1
ATOM 10113 C C . VAL B 1 645 ? -49.812 7.066 13.539 1 90.81 645 VAL B C 1
ATOM 10115 O O . VAL B 1 645 ? -50.656 6.367 14.102 1 90.81 645 VAL B O 1
ATOM 10118 N N . ASN B 1 646 ? -50.062 8.219 13.219 1 89.88 646 ASN B N 1
ATOM 10119 C CA . ASN B 1 646 ? -51.375 8.812 13.414 1 89.88 646 ASN B CA 1
ATOM 10120 C C . ASN B 1 646 ? -52.438 8.102 12.586 1 89.88 646 ASN B C 1
ATOM 10122 O O . ASN B 1 646 ? -53.625 8.102 12.953 1 89.88 646 ASN B O 1
ATOM 10126 N N . SER B 1 647 ? -51.969 7.477 11.516 1 88 647 SER B N 1
ATOM 10127 C CA . SER B 1 647 ? -52.906 6.758 10.664 1 88 647 SER B CA 1
ATOM 10128 C C . SER B 1 647 ? -53.188 5.363 11.219 1 88 647 SER B C 1
ATOM 10130 O O . SER B 1 647 ? -54.156 4.711 10.797 1 88 647 SER B O 1
ATOM 10132 N N . CYS B 1 648 ? -52.344 4.93 12.008 1 87.25 648 CYS B N 1
ATOM 10133 C CA . CYS B 1 648 ? -52.562 3.611 12.602 1 87.25 648 CYS B CA 1
ATOM 10134 C C . CYS B 1 648 ? -53.562 3.666 13.734 1 87.25 648 CYS B C 1
ATOM 10136 O O . CYS B 1 648 ? -54.188 2.648 14.086 1 87.25 648 CYS B O 1
ATOM 10138 N N . GLN B 1 649 ? -54.031 4.832 14.344 1 72.75 649 GLN B N 1
ATOM 10139 C CA . GLN B 1 649 ? -54.969 4.965 15.43 1 72.75 649 GLN B CA 1
ATOM 10140 C C . GLN B 1 649 ? -56.406 4.781 14.914 1 72.75 649 GLN B C 1
ATOM 10142 O O . GLN B 1 649 ? -56.719 5.117 13.773 1 72.75 649 GLN B O 1
#

InterPro domains:
  IPR001611 Leucine-rich repeat [PF13855] (91-138)
  IPR001611 Leucine-rich repeat [PF13855] (294-353)
  IPR001611 Leucine-rich repeat [PF13855] (541-596)
  IPR001611 Leucine-rich repeat [PS51450] (318-339)
  IPR001611 Leucine-rich repeat [PS51450] (517-538)
  IPR001611 Leucine-rich repeat [PS51450] (541-562)
  IPR003591 Leucine-rich repeat, typical subtype [SM00369] (49-73)
  IPR003591 Leucine-rich repeat, typical subtype [SM00369] (101-124)
  IPR003591 Leucine-rich repeat, typical subtype [SM00369] (125-150)
  IPR003591 Leucine-rich repeat, typical subtype [SM00369] (151-175)
  IPR003591 Leucine-rich repeat, typical subtype [SM00369] (176-199)
  IPR003591 Leucine-rich repeat, typical subtype [SM00369] (316-339)
  IPR003591 Leucine-rich repeat, typical subtype [SM00369] (340-363)
  IPR003591 Leucine-rich repeat, typical subtype [SM00369] (368-389)
  IPR003591 Leucine-rich repeat, typical subtype [SM00369] (390-413)
  IPR003591 Leucine-rich repeat, typical subtype [SM00369] (515-538)
  IPR003591 Leucine-rich repeat, typical subtype [SM00369] (539-562)
  IPR003591 Leucine-rich repeat, typical subtype [SM00369] (563-586)
  IPR032675 Leucine-rich repeat domain superfamily [G3DSA:3.80.10.10] (24-295)
  IPR032675 Leucine-rich repeat domain superfamily [G3DSA:3.80.10.10] (296-428)

Secondary structure (DSSP, 8-state):
--------------------SSS-EEEEETTEEEEE-TTS--SS--S---TT-SEEE--SS---EE-TTTTTT-TT--EEE--S---SS-EEE-TTTTTT-TT--EEE-TT-SSEEE-TTTTTT-TT--EEE--SS---THHHHS-TTTT-TT--EEE--SS--------GGGGG-TT--EEE--SS------GGGGGGGTT-EEEEEE-TT------TTS----TTTT-EEEEEE--S----HHHHHHHHHHTTT-EEEEEE----TTSS-TTT--SSPPP-TTTTGGGTTS---EEE--SS---EE-TTTTTT-TT--EEE-TTS---EE-TTTTTT-TT--EEE--SS---EE-GGGGTTS-TTT--EEE--SS---EE-TTTTTT-TT--EEE--SS--SS--S---TT--EEE--SS-----TTHHHH-TT-SEEE--SS---BTTHHHHHTT-TT--EEE--SS---B--S-------PPP---EEE--SS-HHHHHHHT-STTTTTT-TT--EEE--SS--S---TTTTTT-TT--EEE-TTS--S---TTTTTT-TT--EEE-TT---S---HHHHTT-TT--EEE-TT-EEE--TTHHHHHHHHHH--SEEE-TTS--EEEE-SSS-EEEEHHHHHHHH-/--------------------SSS-EEEEETTEEEEE-TTS--SS--S---TT-SEEE--SS---EE-TTTTTT-TT--EEE--S---SS-EEE-TTTTTT-TT--EEE--S-SSEEE-TTTTTT-TT--EEE--SS---THHHHS-TTTT-TT--EEE--SS--------GGGGG-TT--EEE--SS------GGGGGGGTT-EEEEEE-TT------TTS----TTTT-EEEEEE--S----HHHHHHHHHHTTT-EEEEEE----TTSS--SS--SSPPP-TTTTGGGTTS---EEE--SS---EE-TTTTTT-TT--EEE-TTS---EE-TTTTTT-TT--EEE-TTS---EE-GGGGTTS-TTT--EEE--SS---EE-TTTTTT-TT--EEE--SS--SS--S---TT--EEE--SS-----TTHHHH-TT-SEEE--SS---BTTHHHHHTT-TT--EEE--SS---B--S-------PPP---EEE--SS-HHHHHHHT-STTTTTT-TT--EEE--SS--S---TTTTTT-TT--EEE-TTS--S---TTTTTT-TT--EEE-TT---S---HHHHTT-TT--EEE-TT-EEE--TTHHHHHHHHHH--SEEE-TTS--EEEE-SSS-EEEEHHHHHHHH-

Foldseek 3Di:
DCPCPCPPPPPPPPDPFPCDPQNWTWDDDPNFTEIENEQSQDQAQDPPDDQRHAEYHHDAHQHQEAAQPRCQSNQNYAEYAHDQHDYPDEREQDACRPQSPLNYAYYHHEHPQAYHYDLRSCHNPQNHAEYHHENHQDEQCCQARCSCLNPQNHAAYAHEHYAYQAQAHHLSLLSNQRHAHDHHHNYAHAEQADQRCVSCAQHEHAEDEHEPYAYFFDPVDPGAANCPRYAYAEYEHEQYQDELVRLLRVLLRNQPHAYAYYAHEQHEQYAQAPPGRPGHHADQRSNQSCLNNLYAYYHYEQYAHAEQEANSPLSHLNYAEYAHEQYAHAYAAQRSQANQQQYAEYHHYNYAHAEAELRRCHRHHQARHAYYAHDHYAHAYYDAQSNQSNQLHAYYAHAQYAYQDDHNHAHANYAAYHHHNYAHAACPCVCRHYLAYQEYEHHQYAHAELCSLVVVQNNQNHAEYEHDNYAHQHHDDAPPDPPPDAHNYAYYAHEHYACQNVVVVVGCLCVCQRHLNHAYYAHHQNQHADRDQCSCHNPQNHAEYAHEHHAHQEDDLNSCARNANHAEYEHANYAHQAYAVSNCVNHPNHAEYEHAPYEHAQDLNCLRVVVCVVPPNHHYHHPPDAHWYWYPPPDIDIDGNVVRNVVVD/DDDCPVPPPPPPPPDPFPCPPQNWGWDADPRFTEIEPEQSQDQAQDPPDDQRHAEYHHDAHQHQEAAQPRCQSNQNYAEYAHDQHDYPDEREQDANRPQSPLNYAYYHHEHPQAYHYDLRSCHNPQNHAEYAHENHQDEQCCQASCSCLNPQNHAAYAHEHYAYQAQAHHLSLLSNQRHAHYHHHNYAHAEQADQRCVSCAQHEHAEDEHEPYAYFFDPVDPGAANCPRYAYAEYEHEQYQDELVRLLRVLLRNQPHAYAYYAHEQHEQYAQAPPGRPGHHADQRSNQSCLNNLYAYYHYEQYAHAEQEANSPLSHLNYAEYAHEQYAHAYAAQRSQANQQQYAEYHHYNYAHAEAELRRCHRHHQARHAYYAHDHYAHAYYDAQSNQSNQLHAYYAHAQYAYQDDHNHAHANYAAYHHHNYAHAACPCVCRHYLAYQEYEHHQYAHAELCSLVVVQNNQNHAEYEHDNYAHQHHDDAPPDPPPDAHNYAYYAHEHYACQNVVVVVGCLCVCQRHLNHAYYAHHQNQHADRDQCSCHNPQNHAEYAHEHHAHQEDDLNSCANNQNHAEYEHDNYAHQAYAVSNCVNHPNHAEYEHAPYEHAQDLNCLRVVVCVVPPNHHYHHPPDAHWYWYPPPDIDIDGNVVRNVVVD

Nearest PDB structures (foldseek):
  5a5c-assembly2_B  TM=6.399E-01  e=1.856E-10  synthetic construct
  5o0o-assembly1_A  TM=6.658E-01  e=1.829E-09  Mus musculus
  5o0o-assembly1_C  TM=6.725E-01  e=3.922E-09  Mus musculus
  4p8s-assembly1_A  TM=6.046E-01  e=6.142E-09  Rattus norvegicus
  4r6g-assembly1_A  TM=5.704E-01  e=2.001E-09  synthetic construct

Solvent-accessible surface area (backbone atoms only — not comparable to full-atom values): 60003 Å² total; per-residue (Å²): 138,80,77,73,76,73,73,72,75,73,75,75,72,83,63,88,69,76,76,52,94,59,96,45,49,74,52,76,54,101,88,35,38,31,38,40,43,55,58,65,70,34,58,54,78,71,88,82,62,61,51,73,30,21,29,40,35,43,25,42,16,32,42,37,60,43,32,48,73,61,47,60,66,30,57,51,21,28,34,41,33,54,21,35,28,64,46,100,59,59,34,34,36,28,59,29,26,41,41,50,27,48,51,22,31,37,41,33,52,24,48,31,54,31,57,43,73,35,63,45,23,47,36,46,24,47,45,22,25,34,42,33,48,22,30,16,60,44,47,39,59,68,43,53,59,48,42,63,55,47,28,46,38,25,26,33,41,32,47,23,44,27,51,26,46,48,68,45,51,28,73,46,46,59,62,31,75,44,44,25,35,44,34,40,28,41,27,48,29,37,56,77,39,34,68,30,39,54,34,49,44,77,35,58,28,58,32,40,31,49,20,44,22,66,61,59,49,53,85,84,50,92,51,49,39,30,47,61,63,29,37,33,42,27,40,31,53,22,49,26,83,36,34,34,64,35,45,21,35,41,36,46,31,43,41,66,33,42,34,36,28,41,37,41,28,38,22,73,36,25,14,22,34,77,85,46,82,85,38,48,42,54,38,53,65,28,50,42,24,45,50,71,15,68,35,32,34,44,35,51,24,44,30,20,32,20,46,41,37,52,30,31,41,44,33,37,55,59,22,31,34,43,33,46,24,37,27,30,32,48,45,54,32,63,29,19,37,21,41,26,50,47,24,28,34,42,31,48,21,38,26,45,31,22,58,44,47,49,46,42,56,31,55,40,32,38,76,43,27,30,36,42,32,50,22,42,29,10,31,41,48,55,26,76,48,34,60,34,71,34,46,48,25,29,32,43,32,46,24,38,30,35,28,51,53,52,58,60,31,47,25,66,37,23,30,38,41,32,48,20,38,30,44,28,46,56,66,66,55,44,64,59,25,36,44,44,23,30,30,42,30,49,22,37,27,44,34,32,47,56,44,50,52,64,64,58,58,68,30,62,53,26,29,35,40,33,45,24,40,28,51,28,47,39,58,80,62,70,85,68,77,76,75,86,65,78,39,55,34,32,36,42,32,50,21,42,31,30,50,20,59,25,42,72,69,65,43,71,50,61,74,41,42,53,30,43,51,21,27,35,42,33,48,27,33,14,59,31,54,61,76,62,64,58,36,58,39,45,26,48,42,22,30,34,42,31,50,24,47,21,48,29,42,59,73,62,55,63,44,50,54,67,30,51,42,25,26,36,40,32,48,21,42,20,50,28,40,53,65,62,56,63,39,56,60,64,32,77,46,43,46,32,38,30,46,26,72,37,55,27,46,65,47,74,64,45,46,58,30,52,54,45,66,74,66,52,88,49,45,71,42,38,82,92,49,75,66,34,20,35,39,67,57,99,61,77,43,78,42,48,40,71,64,50,51,63,65,66,107,135,82,77,77,75,70,73,71,77,71,78,75,71,82,62,89,67,74,72,51,94,58,95,42,50,70,50,76,54,101,87,33,40,32,39,40,43,54,57,65,71,35,57,57,78,71,88,84,64,63,51,73,28,23,29,41,35,44,25,41,16,33,41,36,58,45,32,47,74,61,48,60,66,31,57,52,22,28,35,42,34,54,20,35,27,64,45,100,58,59,34,34,36,28,61,28,26,40,41,52,28,48,50,23,31,37,42,32,51,24,48,32,54,32,58,41,74,36,63,45,23,49,35,47,24,46,46,22,27,36,42,36,48,22,29,17,58,42,45,39,59,68,43,53,58,50,39,63,55,47,27,47,38,25,26,33,42,33,48,24,44,25,51,28,44,49,69,46,51,28,72,45,46,60,61,32,75,44,44,25,34,44,33,40,28,40,26,47,29,37,56,78,39,34,69,29,40,54,33,50,45,78,35,59,28,56,33,40,31,50,19,44,22,65,61,59,50,54,85,84,51,92,53,47,39,31,48,59,63,28,39,32,42,27,38,33,52,21,50,27,83,37,33,35,64,36,45,20,35,43,35,47,31,43,41,64,33,43,34,34,25,42,37,42,29,37,22,73,37,26,14,22,32,79,84,44,79,86,36,48,43,55,38,52,65,29,49,42,25,45,50,70,14,67,38,32,34,44,35,50,23,45,30,20,32,20,47,41,37,52,30,30,40,44,34,36,55,58,22,32,34,42,33,46,24,36,28,31,33,49,45,56,32,61,28,20,37,22,39,27,49,48,25,28,34,42,32,48,22,38,26,44,31,23,58,43,47,49,47,44,58,32,57,39,32,38,76,41,27,30,36,42,32,50,22,42,28,10,32,42,46,56,25,75,48,34,60,36,71,32,47,47,24,30,32,44,32,47,25,39,31,35,28,50,52,51,59,60,31,47,26,67,36,22,29,39,40,32,49,20,39,29,44,28,46,57,66,66,54,43,63,58,24,35,45,44,22,30,31,42,31,49,22,36,27,44,32,32,47,55,45,49,54,65,62,58,57,67,30,61,54,26,28,37,40,34,45,25,40,28,51,27,49,39,56,79,62,69,86,68,76,73,74,86,68,77,39,54,35,32,36,40,32,51,21,43,31,30,51,20,59,26,42,71,68,65,44,70,52,63,74,42,43,53,31,42,51,22,27,36,42,34,48,28,35,14,61,31,54,61,75,63,63,57,36,58,39,47,26,49,42,23,31,35,42,32,50,24,48,21,48,29,42,61,73,62,57,62,43,50,54,67,30,52,42,24,26,36,40,31,48,20,41,20,52,28,40,56,66,62,56,64,39,56,60,62,32,78,45,44,46,32,39,30,46,24,74,37,54,27,48,65,49,72,64,46,46,60,30,53,53,45,66,73,66,52,88,48,44,70,42,39,80,92,49,75,65,34,18,35,38,71,58,100,63,77,43,79,41,48,39,71,64,50,50,63,66,67,107

Radius of gyration: 40.34 Å; Cα contacts (8 Å, |Δi|>4): 3658; chains: 2; bounding box: 95×129×61 Å

Organism: NCBI:txid247094